Protein AF-0000000082583285 (afdb_homodimer)

Structure (mmCIF, N/CA/C/O backbone):
data_AF-0000000082583285-model_v1
#
loop_
_entity.id
_entity.type
_entity.pdbx_description
1 polymer 'PglZ domain-containing protein'
#
loop_
_atom_site.group_PDB
_atom_site.id
_atom_site.type_symbol
_atom_site.label_atom_id
_atom_site.label_alt_id
_atom_site.label_comp_id
_atom_site.label_asym_id
_atom_site.label_entity_id
_atom_site.label_seq_id
_atom_site.pdbx_PDB_ins_code
_atom_site.Cartn_x
_atom_site.Cartn_y
_atom_site.Cartn_z
_atom_site.occupancy
_atom_site.B_iso_or_equiv
_atom_site.auth_seq_id
_atom_site.auth_comp_id
_atom_site.auth_asym_id
_atom_site.auth_atom_id
_atom_site.pdbx_PDB_model_num
ATOM 1 N N . MET A 1 1 ? 13.273 -12.719 -26.594 1 86.94 1 MET A N 1
ATOM 2 C CA . MET A 1 1 ? 13.289 -13.133 -25.188 1 86.94 1 MET A CA 1
ATOM 3 C C . MET A 1 1 ? 14.555 -13.914 -24.859 1 86.94 1 MET A C 1
ATOM 5 O O . MET A 1 1 ? 15.273 -14.352 -25.766 1 86.94 1 MET A O 1
ATOM 9 N N . PHE A 1 2 ? 14.906 -13.977 -23.672 1 91.56 2 PHE A N 1
ATOM 10 C CA . PHE A 1 2 ? 16.125 -14.625 -23.203 1 91.56 2 PHE A CA 1
ATOM 11 C C . PHE A 1 2 ? 16.156 -16.094 -23.625 1 91.56 2 PHE A C 1
ATOM 13 O O . PHE A 1 2 ? 17.219 -16.625 -23.906 1 91.56 2 PHE A O 1
ATOM 20 N N . ARG A 1 3 ? 15 -16.672 -23.75 1 89.06 3 ARG A N 1
ATOM 21 C CA . ARG A 1 3 ? 14.891 -18.062 -24.141 1 89.06 3 ARG A CA 1
ATOM 22 C C . ARG A 1 3 ? 15.57 -18.312 -25.484 1 89.06 3 ARG A C 1
ATOM 24 O O . ARG A 1 3 ? 16.438 -19.188 -25.609 1 89.06 3 ARG A O 1
ATOM 31 N N . GLU A 1 4 ? 15.219 -17.562 -26.484 1 88.19 4 GLU A N 1
ATOM 32 C CA . GLU A 1 4 ? 15.781 -17.734 -27.812 1 88.19 4 GLU A CA 1
ATOM 33 C C . GLU A 1 4 ? 17.281 -17.453 -27.828 1 88.19 4 GLU A C 1
ATOM 35 O O . GLU A 1 4 ? 18.047 -18.141 -28.516 1 88.19 4 GLU A O 1
ATOM 40 N N . TYR A 1 5 ? 17.594 -16.516 -27.047 1 91.38 5 TYR A N 1
ATOM 41 C CA . TYR A 1 5 ? 19 -16.172 -26.938 1 91.38 5 TYR A CA 1
ATOM 42 C C . TYR A 1 5 ? 19.797 -17.344 -26.375 1 91.38 5 TYR A C 1
ATOM 44 O O . TYR A 1 5 ? 20.844 -17.719 -26.922 1 91.38 5 TYR A O 1
ATOM 52 N N . LEU A 1 6 ? 19.312 -17.922 -25.359 1 92.25 6 LEU A N 1
ATOM 53 C CA . LEU A 1 6 ? 20 -19.031 -24.703 1 92.25 6 LEU A CA 1
ATOM 54 C C . LEU A 1 6 ? 20.047 -20.25 -25.609 1 92.25 6 LEU A C 1
ATOM 56 O O . LEU A 1 6 ? 21.078 -20.938 -25.672 1 92.25 6 LEU A O 1
ATOM 60 N N . VAL A 1 7 ? 18.984 -20.516 -26.281 1 91.75 7 VAL A N 1
ATOM 61 C CA . VAL A 1 7 ? 18.922 -21.656 -27.203 1 91.75 7 VAL A CA 1
ATOM 62 C C . VAL A 1 7 ? 19.984 -21.5 -28.297 1 91.75 7 VAL A C 1
ATOM 64 O O . VAL A 1 7 ? 20.641 -22.469 -28.672 1 91.75 7 VAL A O 1
ATOM 67 N N . GLN A 1 8 ? 20.062 -20.328 -28.734 1 91 8 GLN A N 1
ATOM 68 C CA . GLN A 1 8 ? 21.078 -20.047 -29.75 1 91 8 GLN A CA 1
ATOM 69 C C . GLN A 1 8 ? 22.484 -20.25 -29.203 1 91 8 GLN A C 1
ATOM 71 O O . GLN A 1 8 ? 23.344 -20.844 -29.859 1 91 8 GLN A O 1
ATOM 76 N N . LYS A 1 9 ? 22.703 -19.797 -28.016 1 92.56 9 LYS A N 1
ATOM 77 C CA . LYS A 1 9 ? 24.016 -19.891 -27.391 1 92.56 9 LYS A CA 1
ATOM 78 C C . LYS A 1 9 ? 24.391 -21.344 -27.094 1 92.56 9 LYS A C 1
ATOM 80 O O . LYS A 1 9 ? 25.562 -21.703 -27.125 1 92.56 9 LYS A O 1
ATOM 85 N N . LEU A 1 10 ? 23.422 -22.172 -26.812 1 94.19 10 LEU A N 1
ATOM 86 C CA . LEU A 1 10 ? 23.656 -23.578 -26.484 1 94.19 10 LEU A CA 1
ATOM 87 C C . LEU A 1 10 ? 23.859 -24.406 -27.734 1 94.19 10 LEU A C 1
ATOM 89 O O . LEU A 1 10 ? 24.328 -25.547 -27.672 1 94.19 10 LEU A O 1
ATOM 93 N N . GLY A 1 11 ? 23.5 -23.859 -28.906 1 92.06 11 GLY A N 1
ATOM 94 C CA . GLY A 1 11 ? 23.625 -24.594 -30.156 1 92.06 11 GLY A CA 1
ATOM 95 C C . GLY A 1 11 ? 22.547 -25.641 -30.359 1 92.06 11 GLY A C 1
ATOM 96 O O . GLY A 1 11 ? 22.703 -26.578 -31.141 1 92.06 11 GLY A O 1
ATOM 97 N N . ALA A 1 12 ? 21.453 -25.516 -29.672 1 91.69 12 ALA A N 1
ATOM 98 C CA . ALA A 1 12 ? 20.406 -26.531 -29.641 1 91.69 12 ALA A CA 1
ATOM 99 C C . ALA A 1 12 ? 19.641 -26.562 -30.969 1 91.69 12 ALA A C 1
ATOM 101 O O . ALA A 1 12 ? 18.969 -27.531 -31.266 1 91.69 12 ALA A O 1
ATOM 102 N N . LEU A 1 13 ? 19.781 -25.547 -31.75 1 90.25 13 LEU A N 1
ATOM 103 C CA . LEU A 1 13 ? 19.078 -25.484 -33.031 1 90.25 13 LEU A CA 1
ATOM 104 C C . LEU A 1 13 ? 19.812 -26.266 -34.094 1 90.25 13 LEU A C 1
ATOM 106 O O . LEU A 1 13 ? 19.203 -26.734 -35.062 1 90.25 13 LEU A O 1
ATOM 110 N N . TYR A 1 14 ? 21.141 -26.469 -33.906 1 90.56 14 TYR A N 1
ATOM 111 C CA . TYR A 1 14 ? 21.922 -26.953 -35.062 1 90.56 14 TYR A CA 1
ATOM 112 C C . TYR A 1 14 ? 22.719 -28.203 -34.688 1 90.56 14 TYR A C 1
ATOM 114 O O . TYR A 1 14 ? 23.188 -28.938 -35.562 1 90.56 14 TYR A O 1
ATOM 122 N N . GLU A 1 15 ? 22.828 -28.453 -33.406 1 92.94 15 GLU A N 1
ATOM 123 C CA . GLU A 1 15 ? 23.641 -29.578 -32.969 1 92.94 15 GLU A CA 1
ATOM 124 C C . GLU A 1 15 ? 22.781 -30.656 -32.344 1 92.94 15 GLU A C 1
ATOM 126 O O . GLU A 1 15 ? 21.812 -30.359 -31.625 1 92.94 15 GLU A O 1
ATOM 131 N N . ASP A 1 16 ? 23.172 -31.859 -32.562 1 93 16 ASP A N 1
ATOM 132 C CA . ASP A 1 16 ? 22.422 -33 -32 1 93 16 ASP A CA 1
ATOM 133 C C . ASP A 1 16 ? 23.078 -33.5 -30.734 1 93 16 ASP A C 1
ATOM 135 O O . ASP A 1 16 ? 22.406 -34.094 -29.875 1 93 16 ASP A O 1
ATOM 139 N N . LYS A 1 17 ? 24.312 -33.344 -30.688 1 92.62 17 LYS A N 1
ATOM 140 C CA . LYS A 1 17 ? 25.062 -33.781 -29.516 1 92.62 17 LYS A CA 1
ATOM 141 C C . LYS A 1 17 ? 25.797 -32.594 -28.891 1 92.62 17 LYS A C 1
ATOM 143 O O . LYS A 1 17 ? 26.781 -32.094 -29.453 1 92.62 17 LYS A O 1
ATOM 148 N N . ILE A 1 18 ? 25.328 -32.188 -27.719 1 94.44 18 ILE A N 1
ATOM 149 C CA . ILE A 1 18 ? 25.875 -31 -27.094 1 94.44 18 ILE A CA 1
ATOM 150 C C . ILE A 1 18 ? 26.359 -31.328 -25.688 1 94.44 18 ILE A C 1
ATOM 152 O O . ILE A 1 18 ? 25.703 -32.094 -24.969 1 94.44 18 ILE A O 1
ATOM 156 N N . ILE A 1 19 ? 27.516 -30.859 -25.297 1 92.88 19 ILE A N 1
ATOM 157 C CA . ILE A 1 19 ? 27.969 -30.875 -23.906 1 92.88 19 ILE A CA 1
ATOM 158 C C . ILE A 1 19 ? 28.016 -29.453 -23.375 1 92.88 19 ILE A C 1
ATOM 160 O O . ILE A 1 19 ? 28.688 -28.578 -23.938 1 92.88 19 ILE A O 1
ATOM 164 N N . ILE A 1 20 ? 27.25 -29.172 -22.344 1 94.88 20 ILE A N 1
ATOM 165 C CA . ILE A 1 20 ? 27.109 -27.828 -21.781 1 94.88 20 ILE A CA 1
ATOM 166 C C . ILE A 1 20 ? 27.859 -27.734 -20.469 1 94.88 20 ILE A C 1
ATOM 168 O O . ILE A 1 20 ? 27.547 -28.453 -19.516 1 94.88 20 ILE A O 1
ATOM 172 N N . PHE A 1 21 ? 28.859 -26.953 -20.469 1 93.94 21 PHE A N 1
ATOM 173 C CA . PHE A 1 21 ? 29.562 -26.625 -19.234 1 93.94 21 PHE A CA 1
ATOM 174 C C . PHE A 1 21 ? 28.922 -25.438 -18.531 1 93.94 21 PHE A C 1
ATOM 176 O O . PHE A 1 21 ? 29.141 -24.281 -18.938 1 93.94 21 PHE A O 1
ATOM 183 N N . ASP A 1 22 ? 28.141 -25.625 -17.5 1 93.38 22 ASP A N 1
ATOM 184 C CA . ASP A 1 22 ? 27.391 -24.609 -16.75 1 93.38 22 ASP A CA 1
ATOM 185 C C . ASP A 1 22 ? 27.969 -24.422 -15.352 1 93.38 22 ASP A C 1
ATOM 187 O O . ASP A 1 22 ? 27.312 -24.766 -14.359 1 93.38 22 ASP A O 1
ATOM 191 N N . PHE A 1 23 ? 29.062 -23.75 -15.25 1 88.38 23 PHE A N 1
ATOM 192 C CA . PHE A 1 23 ? 29.781 -23.641 -13.984 1 88.38 23 PHE A CA 1
ATOM 193 C C . PHE A 1 23 ? 29.156 -22.562 -13.102 1 88.38 23 PHE A C 1
ATOM 195 O O . PHE A 1 23 ? 29.422 -22.5 -11.906 1 88.38 23 PHE A O 1
ATOM 202 N N . ASP A 1 24 ? 28.281 -21.672 -13.648 1 89.88 24 ASP A N 1
ATOM 203 C CA . ASP A 1 24 ? 27.562 -20.656 -12.875 1 89.88 24 ASP A CA 1
ATOM 204 C C . ASP A 1 24 ? 26.188 -21.172 -12.438 1 89.88 24 ASP A C 1
ATOM 206 O O . ASP A 1 24 ? 25.406 -20.438 -11.836 1 89.88 24 ASP A O 1
ATOM 210 N N . ASN A 1 25 ? 25.906 -22.406 -12.781 1 88.06 25 ASN A N 1
ATOM 211 C CA . ASN A 1 25 ? 24.641 -23.047 -12.43 1 88.06 25 ASN A CA 1
ATOM 212 C C . ASN A 1 25 ? 23.453 -22.234 -12.93 1 88.06 25 ASN A C 1
ATOM 214 O O . ASN A 1 25 ? 22.531 -21.922 -12.164 1 88.06 25 ASN A O 1
ATOM 218 N N . ILE A 1 26 ? 23.516 -21.891 -14.133 1 90.81 26 ILE A N 1
ATOM 219 C CA . ILE A 1 26 ? 22.484 -21.109 -14.781 1 90.81 26 ILE A CA 1
ATOM 220 C C . ILE A 1 26 ? 21.188 -21.922 -14.844 1 90.81 26 ILE A C 1
ATOM 222 O O . ILE A 1 26 ? 20.094 -21.359 -14.797 1 90.81 26 ILE A O 1
ATOM 226 N N . LYS A 1 27 ? 21.281 -23.234 -14.852 1 88.94 27 LYS A N 1
ATOM 227 C CA . LYS A 1 27 ? 20.125 -24.109 -14.898 1 88.94 27 LYS A CA 1
ATOM 228 C C . LYS A 1 27 ? 19.172 -23.828 -13.734 1 88.94 27 LYS A C 1
ATOM 230 O O . LYS A 1 27 ? 17.953 -23.953 -13.875 1 88.94 27 LYS A O 1
ATOM 235 N N . ASN A 1 28 ? 19.734 -23.422 -12.648 1 82.06 28 ASN A N 1
ATOM 236 C CA . ASN A 1 28 ? 18.922 -23.156 -11.461 1 82.06 28 ASN A CA 1
ATOM 237 C C . ASN A 1 28 ? 18.188 -21.828 -11.562 1 82.06 28 ASN A C 1
ATOM 239 O O . ASN A 1 28 ? 17.156 -21.625 -10.914 1 82.06 28 ASN A O 1
ATOM 243 N N . ARG A 1 29 ? 18.734 -20.922 -12.328 1 85.06 29 ARG A N 1
ATOM 244 C CA . ARG A 1 29 ? 18.125 -19.609 -12.523 1 85.06 29 ARG A CA 1
ATOM 245 C C . ARG A 1 29 ? 17.141 -19.609 -13.68 1 85.06 29 ARG A C 1
ATOM 247 O O . ARG A 1 29 ? 16.172 -18.859 -13.672 1 85.06 29 ARG A O 1
ATOM 254 N N . TYR A 1 30 ? 17.516 -20.344 -14.617 1 88.25 30 TYR A N 1
ATOM 255 C CA . TYR A 1 30 ? 16.688 -20.469 -15.82 1 88.25 30 TYR A CA 1
ATOM 256 C C . TYR A 1 30 ? 16.641 -21.922 -16.281 1 88.25 30 TYR A C 1
ATOM 258 O O . TYR A 1 30 ? 17.656 -22.516 -16.641 1 88.25 30 TYR A O 1
ATOM 266 N N . ASN A 1 31 ? 15.516 -22.547 -16.281 1 86 31 ASN A N 1
ATOM 267 C CA . ASN A 1 31 ? 15.367 -23.969 -16.562 1 86 31 ASN A CA 1
ATOM 268 C C . ASN A 1 31 ? 15.555 -24.266 -18.047 1 86 31 ASN A C 1
ATOM 270 O O . ASN A 1 31 ? 14.633 -24.734 -18.719 1 86 31 ASN A O 1
ATOM 274 N N . TYR A 1 32 ? 16.797 -24.203 -18.422 1 91.94 32 TYR A N 1
ATOM 275 C CA . TYR A 1 32 ? 17.031 -24.469 -19.844 1 91.94 32 TYR A CA 1
ATOM 276 C C . TYR A 1 32 ? 17 -25.953 -20.141 1 91.94 32 TYR A C 1
ATOM 278 O O . TYR A 1 32 ? 16.953 -26.359 -21.297 1 91.94 32 TYR A O 1
ATOM 286 N N . VAL A 1 33 ? 16.969 -26.797 -19.094 1 90.12 33 VAL A N 1
ATOM 287 C CA . VAL A 1 33 ? 16.844 -28.234 -19.281 1 90.12 33 VAL A CA 1
ATOM 288 C C . VAL A 1 33 ? 15.508 -28.578 -19.938 1 90.12 33 VAL A C 1
ATOM 290 O O . VAL A 1 33 ? 15.461 -29.359 -20.891 1 90.12 33 VAL A O 1
ATOM 293 N N . GLU A 1 34 ? 14.562 -27.969 -19.422 1 86.75 34 GLU A N 1
ATOM 294 C CA . GLU A 1 34 ? 13.234 -28.172 -20 1 86.75 34 GLU A CA 1
ATOM 295 C C . GLU A 1 34 ? 13.18 -27.703 -21.453 1 86.75 34 GLU A C 1
ATOM 297 O O . GLU A 1 34 ? 12.508 -28.328 -22.281 1 86.75 34 GLU A O 1
ATOM 302 N N . ILE A 1 35 ? 13.812 -26.703 -21.734 1 89.5 35 ILE A N 1
ATOM 303 C CA . ILE A 1 35 ? 13.852 -26.172 -23.094 1 89.5 35 ILE A CA 1
ATOM 304 C C . ILE A 1 35 ? 14.539 -27.172 -24.016 1 89.5 35 ILE A C 1
ATOM 306 O O . ILE A 1 35 ? 14.055 -27.438 -25.125 1 89.5 35 ILE A O 1
ATOM 310 N N . LEU A 1 36 ? 15.641 -27.766 -23.562 1 93.25 36 LEU A N 1
ATOM 311 C CA . LEU A 1 36 ? 16.375 -28.766 -24.344 1 93.25 36 LEU A CA 1
ATOM 312 C C . LEU A 1 36 ? 15.516 -30 -24.578 1 93.25 36 LEU A C 1
ATOM 314 O O . LEU A 1 36 ? 15.531 -30.578 -25.672 1 93.25 36 LEU A O 1
ATOM 318 N N . GLU A 1 37 ? 14.758 -30.297 -23.609 1 91.19 37 GLU A N 1
ATOM 319 C CA . GLU A 1 37 ? 13.852 -31.438 -23.75 1 91.19 37 GLU A CA 1
ATOM 320 C C . GLU A 1 37 ? 12.773 -31.156 -24.797 1 91.19 37 GLU A C 1
ATOM 322 O O . GLU A 1 37 ? 12.398 -32.031 -25.562 1 91.19 37 GLU A O 1
ATOM 327 N N . GLU A 1 38 ? 12.352 -30 -24.781 1 87.12 38 GLU A N 1
ATOM 328 C CA . GLU A 1 38 ? 11.367 -29.594 -25.781 1 87.12 38 GLU A CA 1
ATOM 329 C C . GLU A 1 38 ? 11.93 -29.703 -27.188 1 87.12 38 GLU A C 1
ATOM 331 O O . GLU A 1 38 ? 11.188 -29.922 -28.141 1 87.12 38 GLU A O 1
ATOM 336 N N . PHE A 1 39 ? 13.227 -29.562 -27.266 1 91.06 39 PHE A N 1
ATOM 337 C CA . PHE A 1 39 ? 13.883 -29.656 -28.562 1 91.06 39 PHE A CA 1
ATOM 338 C C . PHE A 1 39 ? 14.281 -31.094 -28.891 1 91.06 39 PHE A C 1
ATOM 340 O O . PHE A 1 39 ? 14.977 -31.344 -29.875 1 91.06 39 PHE A O 1
ATOM 347 N N . GLY A 1 40 ? 13.922 -32 -27.984 1 89.75 40 GLY A N 1
ATOM 348 C CA . GLY A 1 40 ? 14.078 -33.406 -28.266 1 89.75 40 GLY A CA 1
ATOM 349 C C . GLY A 1 40 ? 15.359 -34 -27.672 1 89.75 40 GLY A C 1
ATOM 350 O O . GLY A 1 40 ? 15.727 -35.125 -27.984 1 89.75 40 GLY A O 1
ATOM 351 N N . PHE A 1 41 ? 16 -33.281 -26.844 1 93.31 41 PHE A N 1
ATOM 352 C CA . PHE A 1 41 ? 17.266 -33.75 -26.297 1 93.31 41 PHE A CA 1
ATOM 353 C C . PHE A 1 41 ? 17.016 -34.688 -25.125 1 93.31 41 PHE A C 1
ATOM 355 O O . PHE A 1 41 ? 16.156 -34.438 -24.281 1 93.31 41 PHE A O 1
ATOM 362 N N . LYS A 1 42 ? 17.656 -35.719 -25.078 1 91.38 42 LYS A N 1
ATOM 363 C CA . LYS A 1 42 ? 17.812 -36.469 -23.844 1 91.38 42 LYS A CA 1
ATOM 364 C C . LYS A 1 42 ? 18.875 -35.844 -22.953 1 91.38 42 LYS A C 1
ATOM 366 O O . LYS A 1 42 ? 20 -35.594 -23.406 1 91.38 42 LYS A O 1
ATOM 371 N N . ILE A 1 43 ? 18.562 -35.688 -21.688 1 90.81 43 ILE A N 1
ATOM 372 C CA . ILE A 1 43 ? 19.453 -34.938 -20.797 1 90.81 43 ILE A CA 1
ATOM 373 C C . ILE A 1 43 ? 20.25 -35.938 -19.938 1 90.81 43 ILE A C 1
ATOM 375 O O . ILE A 1 43 ? 19.688 -36.875 -19.359 1 90.81 43 ILE A O 1
ATOM 379 N N . ILE A 1 44 ? 21.531 -35.719 -19.891 1 86.38 44 ILE A N 1
ATOM 380 C CA . ILE A 1 44 ? 22.406 -36.5 -19.016 1 86.38 44 ILE A CA 1
ATOM 381 C C . ILE A 1 44 ? 23.188 -35.531 -18.109 1 86.38 44 ILE A C 1
ATOM 383 O O . ILE A 1 44 ? 23.906 -34.656 -18.594 1 86.38 44 ILE A O 1
ATOM 387 N N . PHE A 1 45 ? 22.984 -35.656 -16.859 1 87 45 PHE A N 1
ATOM 388 C CA . PHE A 1 45 ? 23.766 -34.844 -15.914 1 87 45 PHE A CA 1
ATOM 389 C C . PHE A 1 45 ? 25.078 -35.531 -15.57 1 87 45 PHE A C 1
ATOM 391 O O . PHE A 1 45 ? 25.094 -36.719 -15.219 1 87 45 PHE A O 1
ATOM 398 N N . TYR A 1 46 ? 26.125 -34.719 -15.797 1 82.94 46 TYR A N 1
ATOM 399 C CA . TYR A 1 46 ? 27.453 -35.219 -15.555 1 82.94 46 TYR A CA 1
ATOM 400 C C . TYR A 1 46 ? 27.953 -34.844 -14.164 1 82.94 46 TYR A C 1
ATOM 402 O O . TYR A 1 46 ? 28.391 -33.719 -13.945 1 82.94 46 TYR A O 1
ATOM 410 N N . ASP A 1 47 ? 27.766 -35.625 -13.133 1 70.75 47 ASP A N 1
ATOM 411 C CA . ASP A 1 47 ? 28.203 -35.375 -11.766 1 70.75 47 ASP A CA 1
ATOM 412 C C . ASP A 1 47 ? 29.531 -36.062 -11.469 1 70.75 47 ASP A C 1
ATOM 414 O O . ASP A 1 47 ? 30.344 -35.562 -10.68 1 70.75 47 ASP A O 1
ATOM 418 N N . ASP A 1 48 ? 29.781 -37.375 -11.938 1 67.06 48 ASP A N 1
ATOM 419 C CA . ASP A 1 48 ? 30.969 -38.188 -11.664 1 67.06 48 ASP A CA 1
ATOM 420 C C . ASP A 1 48 ? 31.422 -38.938 -12.914 1 67.06 48 ASP A C 1
ATOM 422 O O . ASP A 1 48 ? 30.594 -39.531 -13.617 1 67.06 48 ASP A O 1
ATOM 426 N N . ALA A 1 49 ? 32.781 -38.781 -13.227 1 63.41 49 ALA A N 1
ATOM 427 C CA . ALA A 1 49 ? 33.375 -39.375 -14.422 1 63.41 49 ALA A CA 1
ATOM 428 C C . ALA A 1 49 ? 33.094 -40.875 -14.5 1 63.41 49 ALA A C 1
ATOM 430 O O . ALA A 1 49 ? 32.75 -41.406 -15.57 1 63.41 49 ALA A O 1
ATOM 431 N N . THR A 1 50 ? 33.25 -41.469 -13.352 1 61.62 50 THR A N 1
ATOM 432 C CA . THR A 1 50 ? 33.094 -42.938 -13.336 1 61.62 50 THR A CA 1
ATOM 433 C C . THR A 1 50 ? 31.641 -43.312 -13.664 1 61.62 50 THR A C 1
ATOM 435 O O . THR A 1 50 ? 31.406 -44.219 -14.461 1 61.62 50 THR A O 1
ATOM 438 N N . GLN A 1 51 ? 30.797 -42.594 -13.055 1 63.56 51 GLN A N 1
ATOM 439 C CA . GLN A 1 51 ? 29.391 -42.875 -13.297 1 63.56 51 GLN A CA 1
ATOM 440 C C . GLN A 1 51 ? 29 -42.594 -14.734 1 63.56 51 GLN A C 1
ATOM 442 O O . GLN A 1 51 ? 28.234 -43.344 -15.344 1 63.56 51 GLN A O 1
ATOM 447 N N . PHE A 1 52 ? 29.656 -41.625 -15.25 1 68.31 52 PHE A N 1
ATOM 448 C CA . PHE A 1 52 ? 29.312 -41.219 -16.609 1 68.31 52 PHE A CA 1
ATOM 449 C C . PHE A 1 52 ? 29.797 -42.281 -17.609 1 68.31 52 PHE A C 1
ATOM 451 O O . PHE A 1 52 ? 29.078 -42.625 -18.547 1 68.31 52 PHE A O 1
ATOM 458 N N . ARG A 1 53 ? 31.031 -42.781 -17.391 1 63.56 53 ARG A N 1
ATOM 459 C CA . ARG A 1 53 ? 31.578 -43.812 -18.297 1 63.56 53 ARG A CA 1
ATOM 460 C C . ARG A 1 53 ? 30.672 -45.031 -18.344 1 63.56 53 ARG A C 1
ATOM 462 O O . ARG A 1 53 ? 30.484 -45.625 -19.406 1 63.56 53 ARG A O 1
ATOM 469 N N . ASN A 1 54 ? 30.25 -45.344 -17.188 1 62.5 54 ASN A N 1
ATOM 470 C CA . ASN A 1 54 ? 29.344 -46.469 -17.141 1 62.5 54 ASN A CA 1
ATOM 471 C C . ASN A 1 54 ? 28.062 -46.219 -17.953 1 62.5 54 ASN A C 1
ATOM 473 O O . ASN A 1 54 ? 27.594 -47.094 -18.672 1 62.5 54 ASN A O 1
ATOM 477 N N . ILE A 1 55 ? 27.609 -45.062 -17.828 1 61.34 55 ILE A N 1
ATOM 478 C CA . ILE A 1 55 ? 26.391 -44.688 -18.547 1 61.34 55 ILE A CA 1
ATOM 479 C C . ILE A 1 55 ? 26.672 -44.594 -20.031 1 61.34 55 ILE A C 1
ATOM 481 O O . ILE A 1 55 ? 25.906 -45.094 -20.859 1 61.34 55 ILE A O 1
ATOM 485 N N . TYR A 1 56 ? 27.766 -44.062 -20.312 1 62.09 56 TYR A N 1
ATOM 486 C CA . TYR A 1 56 ? 28.188 -43.844 -21.688 1 62.09 56 TYR A CA 1
ATOM 487 C C . TYR A 1 56 ? 28.375 -45.156 -22.406 1 62.09 56 TYR A C 1
ATOM 489 O O . TYR A 1 56 ? 28.016 -45.312 -23.578 1 62.09 56 TYR A O 1
ATOM 497 N N . ASN A 1 57 ? 28.953 -46.094 -21.641 1 60.69 57 ASN A N 1
ATOM 498 C CA . ASN A 1 57 ? 29.25 -47.375 -22.25 1 60.69 57 ASN A CA 1
ATOM 499 C C . ASN A 1 57 ? 28.016 -48.281 -22.281 1 60.69 57 ASN A C 1
ATOM 501 O O . ASN A 1 57 ? 27.906 -49.188 -23.125 1 60.69 57 ASN A O 1
ATOM 505 N N . ASN A 1 58 ? 27.172 -48.062 -21.281 1 57.97 58 ASN A N 1
ATOM 506 C CA . ASN A 1 58 ? 26.078 -49 -21.141 1 57.97 58 ASN A CA 1
ATOM 507 C C . ASN A 1 58 ? 24.75 -48.406 -21.578 1 57.97 58 ASN A C 1
ATOM 509 O O . ASN A 1 58 ? 23.766 -49.125 -21.75 1 57.97 58 ASN A O 1
ATOM 513 N N . ASP A 1 59 ? 24.719 -47.062 -21.344 1 56.06 59 ASP A N 1
ATOM 514 C CA . ASP A 1 59 ? 23.391 -46.469 -21.438 1 56.06 59 ASP A CA 1
ATOM 515 C C . ASP A 1 59 ? 23.016 -46.188 -22.906 1 56.06 59 ASP A C 1
ATOM 517 O O . ASP A 1 59 ? 23.797 -45.562 -23.641 1 56.06 59 ASP A O 1
ATOM 521 N N . THR A 1 60 ? 21.953 -46.812 -23.359 1 55.22 60 THR A N 1
ATOM 522 C CA . THR A 1 60 ? 21.219 -46.688 -24.609 1 55.22 60 THR A CA 1
ATOM 523 C C . THR A 1 60 ? 20.875 -45.219 -24.891 1 55.22 60 THR A C 1
ATOM 525 O O . THR A 1 60 ? 20.359 -44.875 -25.969 1 55.22 60 THR A O 1
ATOM 528 N N . ALA A 1 61 ? 21 -44.438 -23.953 1 57.06 61 ALA A N 1
ATOM 529 C CA . ALA A 1 61 ? 20.609 -43.031 -24.156 1 57.06 61 ALA A CA 1
ATOM 530 C C . ALA A 1 61 ? 21.469 -42.375 -25.234 1 57.06 61 ALA A C 1
ATOM 532 O O . ALA A 1 61 ? 20.984 -41.531 -25.984 1 57.06 61 ALA A O 1
ATOM 533 N N . TYR A 1 62 ? 22.688 -42.844 -25.328 1 59.38 62 TYR A N 1
ATOM 534 C CA . TYR A 1 62 ? 23.594 -42.281 -26.328 1 59.38 62 TYR A CA 1
ATOM 535 C C . TYR A 1 62 ? 23.141 -42.656 -27.734 1 59.38 62 TYR A C 1
ATOM 537 O O . TYR A 1 62 ? 23.609 -42.062 -28.719 1 59.38 62 TYR A O 1
ATOM 545 N N . PHE A 1 63 ? 22.156 -43.562 -27.641 1 62.62 63 PHE A N 1
ATOM 546 C CA . PHE A 1 63 ? 21.625 -43.969 -28.938 1 62.62 63 PHE A CA 1
ATOM 547 C C . PHE A 1 63 ? 20.5 -43.062 -29.375 1 62.62 63 PHE A C 1
ATOM 549 O O . PHE A 1 63 ? 19.984 -43.188 -30.484 1 62.62 63 PHE A O 1
ATOM 556 N N . TYR A 1 64 ? 20.328 -42.062 -28.469 1 71.38 64 TYR A N 1
ATOM 557 C CA . TYR A 1 64 ? 19.297 -41.094 -28.875 1 71.38 64 TYR A CA 1
ATOM 558 C C . TYR A 1 64 ? 19.828 -40.156 -29.953 1 71.38 64 TYR A C 1
ATOM 560 O O . TYR A 1 64 ? 21.047 -39.906 -30.031 1 71.38 64 TYR A O 1
ATOM 568 N N . THR A 1 65 ? 18.953 -39.75 -30.766 1 80.81 65 THR A N 1
ATOM 569 C CA . THR A 1 65 ? 19.312 -38.875 -31.891 1 80.81 65 THR A CA 1
ATOM 570 C C . THR A 1 65 ? 19.875 -37.562 -31.375 1 80.81 65 THR A C 1
ATOM 572 O O . THR A 1 65 ? 20.891 -37.062 -31.891 1 80.81 65 THR A O 1
ATOM 575 N N . ARG A 1 66 ? 19.281 -37.031 -30.312 1 91.38 66 ARG A N 1
ATOM 576 C CA . ARG A 1 66 ? 19.766 -35.75 -29.75 1 91.38 66 ARG A CA 1
ATOM 577 C C . ARG A 1 66 ? 20.094 -35.938 -28.266 1 91.38 66 ARG A C 1
ATOM 579 O O . ARG A 1 66 ? 19.234 -36.344 -27.469 1 91.38 66 ARG A O 1
ATOM 586 N N . VAL A 1 67 ? 21.312 -35.656 -27.875 1 91.88 67 VAL A N 1
ATOM 587 C CA . VAL A 1 67 ? 21.75 -35.844 -26.5 1 91.88 67 VAL A CA 1
ATOM 588 C C . VAL A 1 67 ? 22.438 -34.562 -26 1 91.88 67 VAL A C 1
ATOM 590 O O . VAL A 1 67 ? 23.219 -33.938 -26.734 1 91.88 67 VAL A O 1
ATOM 593 N N . ALA A 1 68 ? 22.031 -34.125 -24.828 1 93.12 68 ALA A N 1
ATOM 594 C CA . ALA A 1 68 ? 22.719 -33 -24.172 1 93.12 68 ALA A CA 1
ATOM 595 C C . ALA A 1 68 ? 23.312 -33.438 -22.828 1 93.12 68 ALA A C 1
ATOM 597 O O . ALA A 1 68 ? 22.609 -33.969 -21.969 1 93.12 68 ALA A O 1
ATOM 598 N N . ILE A 1 69 ? 24.594 -33.312 -22.688 1 90.75 69 ILE A N 1
ATOM 599 C CA . ILE A 1 69 ? 25.297 -33.594 -21.438 1 90.75 69 ILE A CA 1
ATOM 600 C C . ILE A 1 69 ? 25.531 -32.281 -20.672 1 90.75 69 ILE A C 1
ATOM 602 O O . ILE A 1 69 ? 26.094 -31.328 -21.219 1 90.75 69 ILE A O 1
ATOM 606 N N . ILE A 1 70 ? 25.094 -32.156 -19.453 1 92.56 70 ILE A N 1
ATOM 607 C CA . ILE A 1 70 ? 25.234 -30.953 -18.641 1 92.56 70 ILE A CA 1
ATOM 608 C C . ILE A 1 70 ? 26.25 -31.188 -17.547 1 92.56 70 ILE A C 1
ATOM 610 O O . ILE A 1 70 ? 26.094 -32.094 -16.719 1 92.56 70 ILE A O 1
ATOM 614 N N . VAL A 1 71 ? 27.312 -30.406 -17.547 1 89.75 71 VAL A N 1
ATOM 615 C CA . VAL A 1 71 ? 28.391 -30.469 -16.562 1 89.75 71 VAL A CA 1
ATOM 616 C C . VAL A 1 71 ? 28.328 -29.25 -15.656 1 89.75 71 VAL A C 1
ATOM 618 O O . VAL A 1 71 ? 28.562 -28.125 -16.109 1 89.75 71 VAL A O 1
ATOM 621 N N . ILE A 1 72 ? 28.078 -29.344 -14.406 1 87.38 72 ILE A N 1
ATOM 622 C CA . ILE A 1 72 ? 27.906 -28.25 -13.477 1 87.38 72 ILE A CA 1
ATOM 623 C C . ILE A 1 72 ? 29.188 -28.031 -12.672 1 87.38 72 ILE A C 1
ATOM 625 O O . ILE A 1 72 ? 29.578 -26.906 -12.398 1 87.38 72 ILE A O 1
ATOM 629 N N . LEU A 1 73 ? 29.797 -29.141 -12.273 1 82.19 73 LEU A N 1
ATOM 630 C CA . LEU A 1 73 ? 31.016 -29.062 -11.492 1 82.19 73 LEU A CA 1
ATOM 631 C C . LEU A 1 73 ? 32.25 -29.219 -12.383 1 82.19 73 LEU A C 1
ATOM 633 O O . LEU A 1 73 ? 32.219 -29.953 -13.367 1 82.19 73 LEU A O 1
ATOM 637 N N . LYS A 1 74 ? 33.25 -28.484 -11.969 1 80.38 74 LYS A N 1
ATOM 638 C CA . LYS A 1 74 ? 34.5 -28.609 -12.719 1 80.38 74 LYS A CA 1
ATOM 639 C C . LYS A 1 74 ? 35.125 -29.984 -12.508 1 80.38 74 LYS A C 1
ATOM 641 O O . LYS A 1 74 ? 35.531 -30.328 -11.391 1 80.38 74 LYS A O 1
ATOM 646 N N . CYS A 1 75 ? 34.906 -30.828 -13.531 1 79.31 75 CYS A N 1
ATOM 647 C CA . CYS A 1 75 ? 35.5 -32.156 -13.438 1 79.31 75 CYS A CA 1
ATOM 648 C C . CYS A 1 75 ? 36.094 -32.562 -14.781 1 79.31 75 CYS A C 1
ATOM 650 O O . CYS A 1 75 ? 35.969 -31.859 -15.773 1 79.31 75 CYS A O 1
ATOM 652 N N . TYR A 1 76 ? 36.812 -33.656 -14.641 1 80.19 76 TYR A N 1
ATOM 653 C CA . TYR A 1 76 ? 37.469 -34.188 -15.836 1 80.19 76 TYR A CA 1
ATOM 654 C C . TYR A 1 76 ? 36.469 -34.875 -16.75 1 80.19 76 TYR A C 1
ATOM 656 O O . TYR A 1 76 ? 35.656 -35.656 -16.297 1 80.19 76 TYR A O 1
ATOM 664 N N . VAL A 1 77 ? 36.406 -34.438 -17.984 1 83.94 77 VAL A N 1
ATOM 665 C CA . VAL A 1 77 ? 35.625 -35.094 -19.031 1 83.94 77 VAL A CA 1
ATOM 666 C C . VAL A 1 77 ? 36.531 -35.75 -20.047 1 83.94 77 VAL A C 1
ATOM 668 O O . VAL A 1 77 ? 37.438 -35.094 -20.594 1 83.94 77 VAL A O 1
ATOM 671 N N . PRO A 1 78 ? 36.281 -37 -20.312 1 80.75 78 PRO A N 1
ATOM 672 C CA . PRO A 1 78 ? 37.125 -37.719 -21.25 1 80.75 78 PRO A CA 1
ATOM 673 C C . PRO A 1 78 ? 37.188 -37.062 -22.625 1 80.75 78 PRO A C 1
ATOM 675 O O . PRO A 1 78 ? 36.156 -36.562 -23.125 1 80.75 78 PRO A O 1
ATOM 678 N N . TYR A 1 79 ? 38.344 -37.188 -23.266 1 85 79 TYR A N 1
ATOM 679 C CA . TYR A 1 79 ? 38.594 -36.5 -24.531 1 85 79 TYR A CA 1
ATOM 680 C C . TYR A 1 79 ? 37.719 -37.062 -25.641 1 85 79 TYR A C 1
ATOM 682 O O . TYR A 1 79 ? 37.312 -36.344 -26.531 1 85 79 TYR A O 1
ATOM 690 N N . ASP A 1 80 ? 37.469 -38.312 -25.609 1 82.31 80 ASP A N 1
ATOM 691 C CA . ASP A 1 80 ? 36.656 -38.906 -26.656 1 82.31 80 ASP A CA 1
ATOM 692 C C . ASP A 1 80 ? 35.25 -38.344 -26.641 1 82.31 80 ASP A C 1
ATOM 694 O O . ASP A 1 80 ? 34.625 -38.188 -27.703 1 82.31 80 ASP A O 1
ATOM 698 N N . VAL A 1 81 ? 34.75 -38.031 -25.438 1 82.06 81 VAL A N 1
ATOM 699 C CA . VAL A 1 81 ? 33.438 -37.406 -25.312 1 82.06 81 VAL A CA 1
ATOM 700 C C . VAL A 1 81 ? 33.469 -36 -25.828 1 82.06 81 VAL A C 1
ATOM 702 O O . VAL A 1 81 ? 32.594 -35.562 -26.594 1 82.06 81 VAL A O 1
ATOM 705 N N . LEU A 1 82 ? 34.531 -35.312 -25.5 1 88.44 82 LEU A N 1
ATOM 706 C CA . LEU A 1 82 ? 34.656 -33.906 -25.922 1 88.44 82 LEU A CA 1
ATOM 707 C C . LEU A 1 82 ? 34.75 -33.812 -27.438 1 88.44 82 LEU A C 1
ATOM 709 O O . LEU A 1 82 ? 34.25 -32.875 -28.031 1 88.44 82 LEU A O 1
ATOM 713 N N . LYS A 1 83 ? 35.344 -34.812 -28 1 88.44 83 LYS A N 1
ATOM 714 C CA . LYS A 1 83 ? 35.531 -34.781 -29.438 1 88.44 83 LYS A CA 1
ATOM 715 C C . LYS A 1 83 ? 34.25 -35.094 -30.188 1 88.44 83 LYS A C 1
ATOM 717 O O . LYS A 1 83 ? 34 -34.594 -31.281 1 88.44 83 LYS A O 1
ATOM 722 N N . SER A 1 84 ? 33.375 -35.844 -29.562 1 86 84 SER A N 1
ATOM 723 C CA . SER A 1 84 ? 32.188 -36.312 -30.219 1 86 84 SER A CA 1
ATOM 724 C C . SER A 1 84 ? 31.016 -35.375 -30.031 1 86 84 SER A C 1
ATOM 726 O O . SER A 1 84 ? 29.984 -35.5 -30.688 1 86 84 SER A O 1
ATOM 728 N N . PHE A 1 85 ? 31.156 -34.438 -29.109 1 90.88 85 PHE A N 1
ATOM 729 C CA . PHE A 1 85 ? 30.062 -33.531 -28.781 1 90.88 85 PHE A CA 1
ATOM 730 C C . PHE A 1 85 ? 30.438 -32.094 -29.109 1 90.88 85 PHE A C 1
ATOM 732 O O . PHE A 1 85 ? 31.625 -31.75 -29.156 1 90.88 85 PHE A O 1
ATOM 739 N N . TYR A 1 86 ? 29.438 -31.328 -29.5 1 94.06 86 TYR A N 1
ATOM 740 C CA . TYR A 1 86 ? 29.641 -29.875 -29.547 1 94.06 86 TYR A CA 1
ATOM 741 C C . TYR A 1 86 ? 29.781 -29.297 -28.141 1 94.06 86 TYR A C 1
ATOM 743 O O . TYR A 1 86 ? 28.875 -29.422 -27.312 1 94.06 86 TYR A O 1
ATOM 751 N N . ASN A 1 87 ? 30.906 -28.703 -27.875 1 93.88 87 ASN A N 1
ATOM 752 C CA . ASN A 1 87 ? 31.203 -28.203 -26.531 1 93.88 87 ASN A CA 1
ATOM 753 C C . ASN A 1 87 ? 30.812 -26.734 -26.375 1 93.88 87 ASN A C 1
ATOM 755 O O . ASN A 1 87 ? 31.25 -25.891 -27.172 1 93.88 87 ASN A O 1
ATOM 759 N N . VAL A 1 88 ? 29.984 -26.438 -25.391 1 94.88 88 VAL A N 1
ATOM 760 C CA . VAL A 1 88 ? 29.594 -25.062 -25.125 1 94.88 88 VAL A CA 1
ATOM 761 C C . VAL A 1 88 ? 29.75 -24.75 -23.641 1 94.88 88 VAL A C 1
ATOM 763 O O . VAL A 1 88 ? 29.359 -25.562 -22.797 1 94.88 88 VAL A O 1
ATOM 766 N N . GLU A 1 89 ? 30.422 -23.688 -23.328 1 93.38 89 GLU A N 1
ATOM 767 C CA . GLU A 1 89 ? 30.516 -23.188 -21.953 1 93.38 89 GLU A CA 1
ATOM 768 C C . GLU A 1 89 ? 29.641 -21.969 -21.75 1 93.38 89 GLU A C 1
ATOM 770 O O . GLU A 1 89 ? 29.766 -20.984 -22.5 1 93.38 89 GLU A O 1
ATOM 775 N N . ILE A 1 90 ? 28.734 -22.094 -20.781 1 93.75 90 ILE A N 1
ATOM 776 C CA . ILE A 1 90 ? 27.891 -20.922 -20.516 1 93.75 90 ILE A CA 1
ATOM 777 C C . ILE A 1 90 ? 28.156 -20.406 -19.109 1 93.75 90 ILE A C 1
ATOM 779 O O . ILE A 1 90 ? 28.406 -21.188 -18.188 1 93.75 90 ILE A O 1
ATOM 783 N N . SER A 1 91 ? 28.281 -19.156 -19.016 1 93.44 91 SER A N 1
ATOM 784 C CA . SER A 1 91 ? 28.422 -18.391 -17.797 1 93.44 91 SER A CA 1
ATOM 785 C C . SER A 1 91 ? 27.766 -17.016 -17.922 1 93.44 91 SER A C 1
ATOM 787 O O . SER A 1 91 ? 27.422 -16.594 -19.031 1 93.44 91 SER A O 1
ATOM 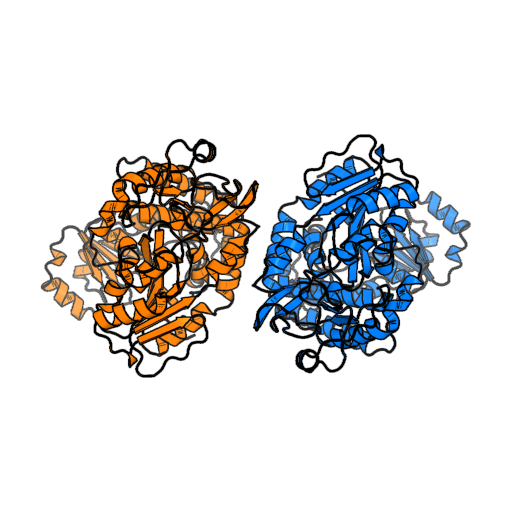789 N N . TRP A 1 92 ? 27.516 -16.375 -16.812 1 93.88 92 TRP A N 1
ATOM 790 C CA . TRP A 1 92 ? 26.938 -15.039 -16.906 1 93.88 92 TRP A CA 1
ATOM 791 C C . TRP A 1 92 ? 27.844 -14.094 -17.672 1 93.88 92 TRP A C 1
ATOM 793 O O . TRP A 1 92 ? 27.375 -13.211 -18.391 1 93.88 92 TRP A O 1
ATOM 803 N N . SER A 1 93 ? 29.172 -14.328 -17.531 1 92.5 93 SER A N 1
ATOM 804 C CA . SER A 1 93 ? 30.141 -13.508 -18.25 1 92.5 93 SER A CA 1
ATOM 805 C C . SER A 1 93 ? 30.109 -13.797 -19.75 1 92.5 93 SER A C 1
ATOM 807 O O . SER A 1 93 ? 30.344 -12.898 -20.562 1 92.5 93 SER A O 1
ATOM 809 N N . SER A 1 94 ? 29.875 -15.031 -20.078 1 92.81 94 SER A N 1
ATOM 810 C CA . SER A 1 94 ? 29.812 -15.391 -21.484 1 92.81 94 SER A CA 1
ATOM 811 C C . SER A 1 94 ? 28.5 -14.914 -22.125 1 92.81 94 SER A C 1
ATOM 813 O O . SER A 1 94 ? 28.469 -14.555 -23.297 1 92.81 94 SER A O 1
ATOM 815 N N . LEU A 1 95 ? 27.453 -14.93 -21.359 1 93.5 95 LEU A N 1
ATOM 816 C CA . LEU A 1 95 ? 26.141 -14.539 -21.875 1 93.5 95 LEU A CA 1
ATOM 817 C C . LEU A 1 95 ? 26.016 -13.023 -21.938 1 93.5 95 LEU A C 1
ATOM 819 O O . LEU A 1 95 ? 25.406 -12.484 -22.875 1 93.5 95 LEU A O 1
ATOM 823 N N . PHE A 1 96 ? 26.578 -12.312 -20.938 1 94.12 96 PHE A N 1
ATOM 824 C CA . PHE A 1 96 ? 26.547 -10.859 -20.875 1 94.12 96 PHE A CA 1
ATOM 825 C C . PHE A 1 96 ? 27.938 -10.289 -20.625 1 94.12 96 PHE A C 1
ATOM 827 O O . PHE A 1 96 ? 28.203 -9.75 -19.547 1 94.12 96 PHE A O 1
ATOM 834 N N . PRO A 1 97 ? 28.719 -10.273 -21.594 1 92.38 97 PRO A N 1
ATOM 835 C CA . PRO A 1 97 ? 30.141 -9.938 -21.406 1 92.38 97 PRO A CA 1
ATOM 836 C C . PRO A 1 97 ? 30.344 -8.477 -21.031 1 92.38 97 PRO A C 1
ATOM 838 O O . PRO A 1 97 ? 31.391 -8.133 -20.469 1 92.38 97 PRO A O 1
ATOM 841 N N . GLU A 1 98 ? 29.453 -7.645 -21.312 1 93.81 98 GLU A N 1
ATOM 842 C CA . GLU A 1 98 ? 29.641 -6.219 -21.047 1 93.81 98 GLU A CA 1
ATOM 843 C C . GLU A 1 98 ? 29.203 -5.852 -19.641 1 93.81 98 GLU A C 1
ATOM 845 O O . GLU A 1 98 ? 29.328 -4.699 -19.219 1 93.81 98 GLU A O 1
ATOM 850 N N . LEU A 1 99 ? 28.703 -6.773 -18.938 1 94.81 99 LEU A N 1
ATOM 851 C CA . LEU A 1 99 ? 28.203 -6.508 -17.578 1 94.81 99 LEU A CA 1
ATOM 852 C C . LEU A 1 99 ? 29.062 -7.211 -16.531 1 94.81 99 LEU A C 1
ATOM 854 O O . LEU A 1 99 ? 29.828 -8.117 -16.859 1 94.81 99 LEU A O 1
ATOM 858 N N . ASN A 1 100 ? 28.984 -6.734 -15.328 1 93.81 100 ASN A N 1
ATOM 859 C CA . ASN A 1 100 ? 29.641 -7.402 -14.203 1 93.81 100 ASN A CA 1
ATOM 860 C C . ASN A 1 100 ? 28.859 -8.648 -13.773 1 93.81 100 ASN A C 1
ATOM 862 O O . ASN A 1 100 ? 27.719 -8.555 -13.344 1 93.81 100 ASN A O 1
ATOM 866 N N . LYS A 1 101 ? 29.5 -9.805 -13.828 1 92.19 101 LYS A N 1
ATOM 867 C CA . LYS A 1 101 ? 28.828 -11.078 -13.594 1 92.19 101 LYS A CA 1
ATOM 868 C C . LYS A 1 101 ? 28.359 -11.188 -12.148 1 92.19 101 LYS A C 1
ATOM 870 O O . LYS A 1 101 ? 27.359 -11.859 -11.859 1 92.19 101 LYS A O 1
ATOM 875 N N . GLU A 1 102 ? 29.016 -10.539 -11.234 1 91.75 102 GLU A N 1
ATOM 876 C CA . GLU A 1 102 ? 28.688 -10.648 -9.812 1 91.75 102 GLU A CA 1
ATOM 877 C C . GLU A 1 102 ? 27.312 -10.031 -9.516 1 91.75 102 GLU A C 1
ATOM 879 O O . GLU A 1 102 ? 26.594 -10.5 -8.625 1 91.75 102 GLU A O 1
ATOM 884 N N . VAL A 1 103 ? 27.031 -9 -10.25 1 91.19 103 VAL A N 1
ATOM 885 C CA . VAL A 1 103 ? 25.734 -8.352 -10.055 1 91.19 103 VAL A CA 1
ATOM 886 C C . VAL A 1 103 ? 24.609 -9.32 -10.438 1 91.19 103 VAL A C 1
ATOM 888 O O . VAL A 1 103 ? 23.609 -9.422 -9.719 1 91.19 103 VAL A O 1
ATOM 891 N N . ILE A 1 104 ? 24.812 -10.047 -11.469 1 90.56 104 ILE A N 1
ATOM 892 C CA . ILE A 1 104 ? 23.797 -10.984 -11.961 1 90.56 104 ILE A CA 1
ATOM 893 C C . ILE A 1 104 ? 23.719 -12.188 -11.031 1 90.56 104 ILE A C 1
ATOM 895 O O . ILE A 1 104 ? 22.625 -12.664 -10.711 1 90.56 104 ILE A O 1
ATOM 899 N N . LEU A 1 105 ? 24.875 -12.594 -10.609 1 87.25 105 LEU A N 1
ATOM 900 C CA . LEU A 1 105 ? 24.969 -13.758 -9.727 1 87.25 105 LEU A CA 1
ATOM 901 C C . LEU A 1 105 ? 24.297 -13.477 -8.383 1 87.25 105 LEU A C 1
ATOM 903 O O . LEU A 1 105 ? 23.641 -14.344 -7.82 1 87.25 105 LEU A O 1
ATOM 907 N N . ASN A 1 106 ? 24.453 -12.25 -7.965 1 83.94 106 ASN A N 1
ATOM 908 C CA . ASN A 1 106 ? 24.016 -11.914 -6.617 1 83.94 106 ASN A CA 1
ATOM 909 C C . ASN A 1 106 ? 22.547 -11.523 -6.586 1 83.94 106 ASN A C 1
ATOM 911 O O . ASN A 1 106 ? 21.891 -11.633 -5.547 1 83.94 106 ASN A O 1
ATOM 915 N N . ASP A 1 107 ? 22.047 -11.023 -7.613 1 84.69 107 ASP A N 1
ATOM 916 C CA . ASP A 1 107 ? 20.641 -10.625 -7.664 1 84.69 107 ASP A CA 1
ATOM 917 C C . ASP A 1 107 ? 19.781 -11.734 -8.273 1 84.69 107 ASP A C 1
ATOM 919 O O . ASP A 1 107 ? 19.469 -11.688 -9.461 1 84.69 107 ASP A O 1
ATOM 923 N N . LYS A 1 108 ? 19.281 -12.57 -7.504 1 78.75 108 LYS A N 1
ATOM 924 C CA . LYS A 1 108 ? 18.5 -13.719 -7.949 1 78.75 108 LYS A CA 1
ATOM 925 C C . LYS A 1 108 ? 17.125 -13.273 -8.477 1 78.75 108 LYS A C 1
ATOM 927 O O . LYS A 1 108 ? 16.469 -14.023 -9.203 1 78.75 108 LYS A O 1
ATOM 932 N N . SER A 1 109 ? 16.781 -12.094 -8.141 1 78.69 109 SER A N 1
ATOM 933 C CA . SER A 1 109 ? 15.461 -11.617 -8.539 1 78.69 109 SER A CA 1
ATOM 934 C C . SER A 1 109 ? 15.523 -10.891 -9.875 1 78.69 109 SER A C 1
ATOM 936 O O . SER A 1 109 ? 14.484 -10.531 -10.438 1 78.69 109 SER A O 1
ATOM 938 N N . LEU A 1 110 ? 16.703 -10.734 -10.367 1 87.12 110 LEU A N 1
ATOM 939 C CA . LEU A 1 110 ? 16.875 -10.031 -11.633 1 87.12 110 LEU A CA 1
ATOM 940 C C . LEU A 1 110 ? 16.172 -10.781 -12.766 1 87.12 110 LEU A C 1
ATOM 942 O O . LEU A 1 110 ? 16.406 -11.977 -12.961 1 87.12 110 LEU A O 1
ATOM 946 N N . ASP A 1 111 ? 15.289 -10.117 -13.461 1 88.75 111 ASP A N 1
ATOM 947 C CA . ASP A 1 111 ? 14.562 -10.734 -14.57 1 88.75 111 ASP A CA 1
ATOM 948 C C . ASP A 1 111 ? 15.445 -10.852 -15.812 1 88.75 111 ASP A C 1
ATOM 950 O O . ASP A 1 111 ? 15.914 -9.844 -16.344 1 88.75 111 ASP A O 1
ATOM 954 N N . LEU A 1 112 ? 15.539 -11.992 -16.297 1 91.19 112 LEU A N 1
ATOM 955 C CA . LEU A 1 112 ? 16.5 -12.25 -17.359 1 91.19 112 LEU A CA 1
ATOM 956 C C . LEU A 1 112 ? 15.953 -11.797 -18.719 1 91.19 112 LEU A C 1
ATOM 958 O O . LEU A 1 112 ? 16.719 -11.43 -19.609 1 91.19 112 LEU A O 1
ATOM 962 N N . ASP A 1 113 ? 14.664 -11.82 -18.938 1 91.5 113 ASP A N 1
ATOM 963 C CA . ASP A 1 113 ? 14.086 -11.297 -20.172 1 91.5 113 ASP A CA 1
ATOM 964 C C . ASP A 1 113 ? 14.281 -9.789 -20.266 1 91.5 113 ASP A C 1
ATOM 966 O O . ASP A 1 113 ? 14.609 -9.273 -21.344 1 91.5 113 ASP A O 1
ATOM 970 N N . LEU A 1 114 ? 14.039 -9.125 -19.188 1 92.75 114 LEU A N 1
ATOM 971 C CA . LEU A 1 114 ? 14.281 -7.684 -19.172 1 92.75 114 LEU A CA 1
ATOM 972 C C . LEU A 1 114 ? 15.758 -7.375 -19.406 1 92.75 114 LEU A C 1
ATOM 974 O O . LEU A 1 114 ? 16.078 -6.434 -20.125 1 92.75 114 LEU A O 1
ATOM 978 N N . LEU A 1 115 ? 16.594 -8.148 -18.688 1 93.38 115 LEU A N 1
ATOM 979 C CA . LEU A 1 115 ? 18.031 -7.953 -18.844 1 93.38 115 LEU A CA 1
ATOM 980 C C . LEU A 1 115 ? 18.438 -8.102 -20.297 1 93.38 115 LEU A C 1
ATOM 982 O O . LEU A 1 115 ? 19.172 -7.266 -20.828 1 93.38 115 LEU A O 1
ATOM 986 N N . TYR A 1 116 ? 18 -9.18 -20.922 1 93 116 TYR A N 1
ATOM 987 C CA . TYR A 1 116 ? 18.344 -9.422 -22.312 1 93 116 TYR A CA 1
ATOM 988 C C . TYR A 1 116 ? 17.828 -8.305 -23.203 1 93 116 TYR A C 1
ATOM 990 O O . TYR A 1 116 ? 18.516 -7.859 -24.125 1 93 116 TYR A O 1
ATOM 998 N N . GLY A 1 117 ? 16.625 -7.859 -23 1 91.38 117 GLY A N 1
ATOM 999 C CA . GLY A 1 117 ? 16.031 -6.777 -23.781 1 91.38 117 GLY A CA 1
ATOM 1000 C C . GLY A 1 117 ? 16.859 -5.5 -23.734 1 91.38 117 GLY A C 1
ATOM 1001 O O . GLY A 1 117 ? 17.109 -4.883 -24.766 1 91.38 117 GLY A O 1
ATOM 1002 N N . ALA A 1 118 ? 17.25 -5.148 -22.578 1 91.94 118 ALA A N 1
ATOM 1003 C CA . ALA A 1 118 ? 18.047 -3.936 -22.406 1 91.94 118 ALA A CA 1
ATOM 1004 C C . ALA A 1 118 ? 19.453 -4.117 -22.984 1 91.94 118 ALA A C 1
ATOM 1006 O O . ALA A 1 118 ? 20 -3.203 -23.594 1 91.94 118 ALA A O 1
ATOM 1007 N N . TYR A 1 119 ? 20.031 -5.277 -22.75 1 91.25 119 TYR A N 1
ATOM 1008 C CA . TYR A 1 119 ? 21.406 -5.574 -23.125 1 91.25 119 TYR A CA 1
ATOM 1009 C C . TYR A 1 119 ? 21.578 -5.504 -24.641 1 91.25 119 TYR A C 1
ATOM 1011 O O . TYR A 1 119 ? 22.656 -5.133 -25.125 1 91.25 119 TYR A O 1
ATOM 1019 N N . SER A 1 120 ? 20.547 -5.859 -25.359 1 87.38 120 SER A N 1
ATOM 1020 C CA . SER A 1 120 ? 20.625 -5.863 -26.812 1 87.38 120 SER A CA 1
ATOM 1021 C C . SER A 1 120 ? 20.906 -4.473 -27.359 1 87.38 120 SER A C 1
ATOM 1023 O O . SER A 1 120 ? 21.406 -4.328 -28.484 1 87.38 120 SER A O 1
ATOM 1025 N N . GLU A 1 121 ? 20.703 -3.471 -26.547 1 84.5 121 GLU A N 1
ATOM 1026 C CA . GLU A 1 121 ? 20.906 -2.094 -26.984 1 84.5 121 GLU A CA 1
ATOM 1027 C C . GLU A 1 121 ? 22.109 -1.473 -26.266 1 84.5 121 GLU A C 1
ATOM 1029 O O . GLU A 1 121 ? 22.375 -0.277 -26.406 1 84.5 121 GLU A O 1
ATOM 1034 N N . LEU A 1 122 ? 22.812 -2.305 -25.531 1 83.31 122 LEU A N 1
ATOM 1035 C CA . LEU A 1 122 ? 23.938 -1.794 -24.75 1 83.31 122 LEU A CA 1
ATOM 1036 C C . LEU A 1 122 ? 25.203 -1.745 -25.609 1 83.31 122 LEU A C 1
ATOM 1038 O O . LEU A 1 122 ? 25.625 -2.766 -26.156 1 83.31 122 LEU A O 1
ATOM 1042 N N . TYR A 1 123 ? 25.812 -0.589 -25.641 1 79 123 TYR A N 1
ATOM 1043 C CA . TYR A 1 123 ? 27.016 -0.428 -26.453 1 79 123 TYR A CA 1
ATOM 1044 C C . TYR A 1 123 ? 28.188 0.053 -25.609 1 79 123 TYR A C 1
ATOM 1046 O O . TYR A 1 123 ? 29.203 0.502 -26.156 1 79 123 TYR A O 1
ATOM 1054 N N . GLU A 1 124 ? 28.031 0.015 -24.312 1 84.62 124 GLU A N 1
ATOM 1055 C CA . GLU A 1 124 ? 29.078 0.481 -23.406 1 84.62 124 GLU A CA 1
ATOM 1056 C C . GLU A 1 124 ? 29.562 -0.638 -22.484 1 84.62 124 GLU A C 1
ATOM 1058 O O . GLU A 1 124 ? 28.828 -1.605 -22.25 1 84.62 124 GLU A O 1
ATOM 1063 N N . ASN A 1 125 ? 30.812 -0.533 -22.172 1 86.12 125 ASN A N 1
ATOM 1064 C CA . ASN A 1 125 ? 31.359 -1.466 -21.203 1 86.12 125 ASN A CA 1
ATOM 1065 C C . ASN A 1 125 ? 31 -1.064 -19.766 1 86.12 125 ASN A C 1
ATOM 1067 O O . ASN A 1 125 ? 31.391 0.009 -19.312 1 86.12 125 ASN A O 1
ATOM 1071 N N . LEU A 1 126 ? 30.297 -1.919 -19.125 1 89.38 126 LEU A N 1
ATOM 1072 C CA . LEU A 1 126 ? 29.844 -1.642 -17.766 1 89.38 126 LEU A CA 1
ATOM 1073 C C . LEU A 1 126 ? 30.328 -2.715 -16.797 1 89.38 126 LEU A C 1
ATOM 1075 O O . LEU A 1 126 ? 29.562 -3.217 -15.984 1 89.38 126 LEU A O 1
ATOM 1079 N N . HIS A 1 127 ? 31.578 -3.074 -16.859 1 87.31 127 HIS A N 1
ATOM 1080 C CA . HIS A 1 127 ? 32.125 -4.176 -16.094 1 87.31 127 HIS A CA 1
ATOM 1081 C C . HIS A 1 127 ? 32.281 -3.791 -14.617 1 87.31 127 HIS A C 1
ATOM 1083 O O . HIS A 1 127 ? 32.406 -4.66 -13.75 1 87.31 127 HIS A O 1
ATOM 1089 N N . ILE A 1 128 ? 32.25 -2.516 -14.477 1 87.38 128 ILE A N 1
ATOM 1090 C CA . ILE A 1 128 ? 32.375 -2.053 -13.102 1 87.38 128 ILE A CA 1
ATOM 1091 C C . ILE A 1 128 ? 31.078 -2.34 -12.344 1 87.38 128 ILE A C 1
ATOM 1093 O O . ILE A 1 128 ? 29.984 -2.051 -12.844 1 87.38 128 ILE A O 1
ATOM 1097 N N . TYR A 1 129 ? 31.25 -2.924 -11.18 1 87.69 129 TYR A N 1
ATOM 1098 C CA . TYR A 1 129 ? 30.141 -3.404 -10.359 1 87.69 129 TYR A CA 1
ATOM 1099 C C . TYR A 1 129 ? 29.078 -2.326 -10.195 1 87.69 129 TYR A C 1
ATOM 1101 O O . TYR A 1 129 ? 27.906 -2.555 -10.492 1 87.69 129 TYR A O 1
ATOM 1109 N N . GLU A 1 130 ? 29.5 -1.086 -9.859 1 82.38 130 GLU A N 1
ATOM 1110 C CA . GLU A 1 130 ? 28.562 0.007 -9.586 1 82.38 130 GLU A CA 1
ATOM 1111 C C . GLU A 1 130 ? 27.844 0.448 -10.852 1 82.38 130 GLU A C 1
ATOM 1113 O O . GLU A 1 130 ? 26.672 0.829 -10.797 1 82.38 130 GLU A O 1
ATOM 1118 N N . LYS A 1 131 ? 28.531 0.396 -11.883 1 85.81 131 LYS A N 1
ATOM 1119 C CA . LYS A 1 131 ? 27.922 0.805 -13.148 1 85.81 131 LYS A CA 1
ATOM 1120 C C . LYS A 1 131 ? 26.859 -0.198 -13.594 1 85.81 131 LYS A C 1
ATOM 1122 O O . LYS A 1 131 ? 25.828 0.188 -14.141 1 85.81 131 LYS A O 1
ATOM 1127 N N . THR A 1 132 ? 27.141 -1.48 -13.406 1 90.56 132 THR A N 1
ATOM 1128 C CA . THR A 1 132 ? 26.172 -2.512 -13.758 1 90.56 132 THR A CA 1
ATOM 1129 C C . THR A 1 132 ? 24.922 -2.387 -12.891 1 90.56 132 THR A C 1
ATOM 1131 O O . THR A 1 132 ? 23.797 -2.537 -13.383 1 90.56 132 THR A O 1
ATOM 1134 N N . ILE A 1 133 ? 25.156 -2.057 -11.648 1 87.19 133 ILE A N 1
ATOM 1135 C CA . ILE A 1 133 ? 24.016 -1.882 -10.742 1 87.19 133 ILE A CA 1
ATOM 1136 C C . ILE A 1 133 ? 23.141 -0.726 -11.227 1 87.19 133 ILE A C 1
ATOM 1138 O O . ILE A 1 133 ? 21.922 -0.845 -11.273 1 87.19 133 ILE A O 1
ATOM 1142 N N . ASP A 1 134 ? 23.797 0.358 -11.555 1 84.38 134 ASP A N 1
ATOM 1143 C CA . ASP A 1 134 ? 23.078 1.527 -12.062 1 84.38 134 ASP A CA 1
ATOM 1144 C C . ASP A 1 134 ? 22.328 1.196 -13.352 1 84.38 134 ASP A C 1
ATOM 1146 O O . ASP A 1 134 ? 21.188 1.642 -13.539 1 84.38 134 ASP A O 1
ATOM 1150 N N . TYR A 1 135 ? 23 0.434 -14.156 1 89.5 135 TYR A N 1
ATOM 1151 C CA . TYR A 1 135 ? 22.406 0.02 -15.422 1 89.5 135 TYR A CA 1
ATOM 1152 C C . TYR A 1 135 ? 21.172 -0.834 -15.195 1 89.5 135 TYR A C 1
ATOM 1154 O O . TYR A 1 135 ? 20.156 -0.665 -15.883 1 89.5 135 TYR A O 1
ATOM 1162 N N . VAL A 1 136 ? 21.219 -1.739 -14.273 1 89.69 136 VAL A N 1
ATOM 1163 C CA . VAL A 1 136 ? 20.109 -2.631 -13.969 1 89.69 136 VAL A CA 1
ATOM 1164 C C . VAL A 1 136 ? 18.906 -1.815 -13.484 1 89.69 136 VAL A C 1
ATOM 1166 O O . VAL A 1 136 ? 17.781 -2.01 -13.961 1 89.69 136 VAL A O 1
ATOM 1169 N N . VAL A 1 137 ? 19.172 -0.838 -12.656 1 84.5 137 VAL A N 1
ATOM 1170 C CA . VAL A 1 137 ? 18.109 -0.054 -12.039 1 84.5 137 VAL A CA 1
ATOM 1171 C C . VAL A 1 137 ? 17.516 0.908 -13.07 1 84.5 137 VAL A C 1
ATOM 1173 O O . VAL A 1 137 ? 16.297 1.014 -13.195 1 84.5 137 VAL A O 1
ATOM 1176 N N . ARG A 1 138 ? 18.312 1.507 -13.883 1 85.06 138 ARG A N 1
ATOM 1177 C CA . ARG A 1 138 ? 17.859 2.621 -14.711 1 85.06 138 ARG A CA 1
ATOM 1178 C C . ARG A 1 138 ? 17.422 2.137 -16.094 1 85.06 138 ARG A C 1
ATOM 1180 O O . ARG A 1 138 ? 16.531 2.723 -16.703 1 85.06 138 ARG A O 1
ATOM 1187 N N . ARG A 1 139 ? 18.062 1.101 -16.547 1 89.56 139 ARG A N 1
ATOM 1188 C CA . ARG A 1 139 ? 17.812 0.703 -17.938 1 89.56 139 ARG A CA 1
ATOM 1189 C C . ARG A 1 139 ? 17.062 -0.62 -18 1 89.56 139 ARG A C 1
ATOM 1191 O O . ARG A 1 139 ? 16.047 -0.73 -18.688 1 89.56 139 ARG A O 1
ATOM 1198 N N . VAL A 1 140 ? 17.531 -1.611 -17.312 1 92.75 140 VAL A N 1
ATOM 1199 C CA . VAL A 1 140 ? 16.891 -2.918 -17.344 1 92.75 140 VAL A CA 1
ATOM 1200 C C . VAL A 1 140 ? 15.461 -2.799 -16.828 1 92.75 140 VAL A C 1
ATOM 1202 O O . VAL A 1 140 ? 14.516 -3.266 -17.469 1 92.75 140 VAL A O 1
ATOM 1205 N N . TYR A 1 141 ? 15.289 -2.115 -15.742 1 91.38 141 TYR A N 1
ATOM 1206 C CA . TYR A 1 141 ? 13.961 -1.938 -15.164 1 91.38 141 TYR A CA 1
ATOM 1207 C C . TYR A 1 141 ? 13.406 -0.552 -15.477 1 91.38 141 TYR A C 1
ATOM 1209 O O . TYR A 1 141 ? 12.492 -0.077 -14.805 1 91.38 141 TYR A O 1
ATOM 1217 N N . GLY A 1 142 ? 13.992 0.104 -16.453 1 92.19 142 GLY A N 1
ATOM 1218 C CA . GLY A 1 142 ? 13.461 1.369 -16.922 1 92.19 142 GLY A CA 1
ATOM 1219 C C . GLY A 1 142 ? 12.125 1.228 -17.625 1 92.19 142 GLY A C 1
ATOM 1220 O O . GLY A 1 142 ? 11.844 0.198 -18.234 1 92.19 142 GLY A O 1
ATOM 1221 N N . LYS A 1 143 ? 11.289 2.203 -17.656 1 91.94 143 LYS A N 1
ATOM 1222 C CA . LYS A 1 143 ? 9.922 2.162 -18.172 1 91.94 143 LYS A CA 1
ATOM 1223 C C . LYS A 1 143 ? 9.898 1.79 -19.641 1 91.94 143 LYS A C 1
ATOM 1225 O O . LYS A 1 143 ? 9.039 1.021 -20.078 1 91.94 143 LYS A O 1
ATOM 1230 N N . GLU A 1 144 ? 10.828 2.316 -20.359 1 92.69 144 GLU A N 1
ATOM 1231 C CA . GLU A 1 144 ? 10.852 2.049 -21.797 1 92.69 144 GLU A CA 1
ATOM 1232 C C . GLU A 1 144 ? 11.117 0.573 -22.078 1 92.69 144 GLU A C 1
ATOM 1234 O O . GLU A 1 144 ? 10.43 -0.043 -22.891 1 92.69 144 GLU A O 1
ATOM 1239 N N . ASN A 1 145 ? 12.148 0.016 -21.438 1 94.25 145 ASN A N 1
ATOM 1240 C CA . ASN A 1 145 ? 12.477 -1.394 -21.625 1 94.25 145 ASN A CA 1
ATOM 1241 C C . ASN A 1 145 ? 11.336 -2.299 -21.172 1 94.25 145 ASN A C 1
ATOM 1243 O O . ASN A 1 145 ? 11.047 -3.309 -21.812 1 94.25 145 ASN A O 1
ATOM 1247 N N . VAL A 1 146 ? 10.688 -1.95 -20.094 1 94.88 146 VAL A N 1
ATOM 1248 C CA . VAL A 1 146 ? 9.586 -2.732 -19.547 1 94.88 146 VAL A CA 1
ATOM 1249 C C . VAL A 1 146 ? 8.391 -2.676 -20.5 1 94.88 146 VAL A C 1
ATOM 1251 O O . VAL A 1 146 ? 7.727 -3.686 -20.734 1 94.88 146 VAL A O 1
ATOM 1254 N N . GLN A 1 147 ? 8.141 -1.525 -21.062 1 95.12 147 GLN A N 1
ATOM 1255 C CA . GLN A 1 147 ? 7.066 -1.397 -22.031 1 95.12 147 GLN A CA 1
ATOM 1256 C C . GLN A 1 147 ? 7.309 -2.303 -23.234 1 95.12 147 GLN A C 1
ATOM 1258 O O . GLN A 1 147 ? 6.383 -2.951 -23.734 1 95.12 147 GLN A O 1
ATOM 1263 N N . ASN A 1 148 ? 8.531 -2.289 -23.672 1 93.69 148 ASN A N 1
ATOM 1264 C CA . ASN A 1 148 ? 8.883 -3.164 -24.797 1 93.69 148 ASN A CA 1
ATOM 1265 C C . ASN A 1 148 ? 8.648 -4.633 -24.438 1 93.69 148 ASN A C 1
ATOM 1267 O O . ASN A 1 148 ? 8.148 -5.398 -25.266 1 93.69 148 ASN A O 1
ATOM 1271 N N . TYR A 1 149 ? 9.07 -4.973 -23.312 1 94.06 149 TYR A N 1
ATOM 1272 C CA . TYR A 1 149 ? 8.867 -6.332 -22.828 1 94.06 149 TYR A CA 1
ATOM 1273 C C . TYR A 1 149 ? 7.387 -6.691 -22.812 1 94.06 149 TYR A C 1
ATOM 1275 O O . TYR A 1 149 ? 6.996 -7.758 -23.297 1 94.06 149 TYR A O 1
ATOM 1283 N N . ILE A 1 150 ? 6.578 -5.824 -22.297 1 95.69 150 ILE A N 1
ATOM 1284 C CA . ILE A 1 150 ? 5.141 -6.059 -22.172 1 95.69 150 ILE A CA 1
ATOM 1285 C C . ILE A 1 150 ? 4.523 -6.199 -23.562 1 95.69 150 ILE A C 1
ATOM 1287 O O . ILE A 1 150 ? 3.67 -7.062 -23.781 1 95.69 150 ILE A O 1
ATOM 1291 N N . ASN A 1 151 ? 4.965 -5.344 -24.453 1 95 151 ASN A N 1
ATOM 1292 C CA . ASN A 1 151 ? 4.465 -5.43 -25.828 1 95 151 ASN A CA 1
ATOM 1293 C C . ASN A 1 151 ? 4.766 -6.789 -26.453 1 95 151 ASN A C 1
ATOM 1295 O O . ASN A 1 151 ? 3.922 -7.363 -27.141 1 95 151 ASN A O 1
ATOM 1299 N N . LYS A 1 152 ? 5.93 -7.25 -26.203 1 92.88 152 LYS A N 1
ATOM 1300 C CA . LYS A 1 152 ? 6.32 -8.555 -26.734 1 92.88 152 LYS A CA 1
ATOM 1301 C C . LYS A 1 152 ? 5.48 -9.672 -26.125 1 92.88 152 LYS A C 1
ATOM 1303 O O . LYS A 1 152 ? 5.07 -10.594 -26.828 1 92.88 152 LYS A O 1
ATOM 1308 N N . ILE A 1 153 ? 5.293 -9.602 -24.859 1 94.56 153 ILE A N 1
ATOM 1309 C CA . ILE A 1 153 ? 4.48 -10.602 -24.172 1 94.56 153 ILE A CA 1
ATOM 1310 C C . ILE A 1 153 ? 3.055 -10.57 -24.719 1 94.56 153 ILE A C 1
ATOM 1312 O O . ILE A 1 153 ? 2.434 -11.617 -24.922 1 94.56 153 ILE A O 1
ATOM 1316 N N . GLU A 1 154 ? 2.539 -9.367 -24.891 1 95 154 GLU A N 1
ATOM 1317 C CA . GLU A 1 154 ? 1.199 -9.211 -25.438 1 95 154 GLU A CA 1
ATOM 1318 C C . GLU A 1 154 ? 1.092 -9.867 -26.812 1 95 154 GLU A C 1
ATOM 1320 O O . GLU A 1 154 ? 0.118 -10.57 -27.094 1 95 154 GLU A O 1
ATOM 1325 N N . GLU A 1 155 ? 2.117 -9.641 -27.625 1 93.62 155 GLU A N 1
ATOM 1326 C CA . GLU A 1 155 ? 2.139 -10.25 -28.953 1 93.62 155 GLU A CA 1
ATOM 1327 C C . GLU A 1 155 ? 2.172 -11.773 -28.859 1 93.62 155 GLU A C 1
ATOM 1329 O O . GLU A 1 155 ? 1.461 -12.461 -29.594 1 93.62 155 GLU A O 1
ATOM 1334 N N . ASN A 1 156 ? 2.963 -12.273 -27.984 1 91.44 156 ASN A N 1
ATOM 1335 C CA . ASN A 1 156 ? 3.076 -13.711 -27.797 1 91.44 156 ASN A CA 1
ATOM 1336 C C . ASN A 1 156 ? 1.763 -14.32 -27.312 1 91.44 156 ASN A C 1
ATOM 1338 O O . ASN A 1 156 ? 1.357 -15.383 -27.766 1 91.44 156 ASN A O 1
ATOM 1342 N N . LEU A 1 157 ? 1.125 -13.664 -26.375 1 94 157 LEU A N 1
ATOM 1343 C CA . LEU A 1 157 ? -0.13 -14.156 -25.828 1 94 157 LEU A CA 1
ATOM 1344 C C . LEU A 1 157 ? -1.24 -14.125 -26.859 1 94 157 LEU A C 1
ATOM 1346 O O . LEU A 1 157 ? -2.045 -15.055 -26.953 1 94 157 LEU A O 1
ATOM 1350 N N . LEU A 1 158 ? -1.262 -13.062 -27.656 1 93.38 158 LEU A N 1
ATOM 1351 C CA . LEU A 1 158 ? -2.24 -12.969 -28.734 1 93.38 158 LEU A CA 1
ATOM 1352 C C . LEU A 1 158 ? -2.057 -14.094 -29.734 1 93.38 158 LEU A C 1
ATOM 1354 O O . LEU A 1 158 ? -3.035 -14.688 -30.203 1 93.38 158 LEU A O 1
ATOM 1358 N N . ALA A 1 159 ? -0.806 -14.352 -30.016 1 90.56 159 ALA A N 1
ATOM 1359 C CA . ALA A 1 159 ? -0.502 -15.43 -30.938 1 90.56 159 ALA A CA 1
ATOM 1360 C C . ALA A 1 159 ? -0.928 -16.781 -30.375 1 90.56 159 ALA A C 1
ATOM 1362 O O . ALA A 1 159 ? -1.458 -17.625 -31.109 1 90.56 159 ALA A O 1
ATOM 1363 N N . SER A 1 160 ? -0.684 -17 -29.141 1 89.38 160 SER A N 1
ATOM 1364 C CA . SER A 1 160 ? -1.041 -18.25 -28.484 1 89.38 160 SER A CA 1
ATOM 1365 C C . SER A 1 160 ? -2.553 -18.453 -28.484 1 89.38 160 SER A C 1
ATOM 1367 O O . SER A 1 160 ? -3.029 -19.578 -28.672 1 89.38 160 SER A O 1
ATOM 1369 N N . ILE A 1 161 ? -3.324 -17.453 -28.297 1 89.81 161 ILE A N 1
ATOM 1370 C CA . ILE A 1 161 ? -4.773 -17.531 -28.156 1 89.81 161 ILE A CA 1
ATOM 1371 C C . ILE A 1 161 ? -5.422 -17.688 -29.531 1 89.81 161 ILE A C 1
ATOM 1373 O O . ILE A 1 161 ? -6.445 -18.359 -29.672 1 89.81 161 ILE A O 1
ATOM 1377 N N . ARG A 1 162 ? -4.832 -17 -30.516 1 82.75 162 ARG A N 1
ATOM 1378 C CA . ARG A 1 162 ? -5.359 -17.109 -31.875 1 82.75 162 ARG A CA 1
ATOM 1379 C C . ARG A 1 162 ? -5.188 -18.516 -32.438 1 82.75 162 ARG A C 1
ATOM 1381 O O . ARG A 1 162 ? -5.973 -18.969 -33.25 1 82.75 162 ARG A O 1
ATOM 1388 N N . ASP A 1 163 ? -4.117 -19.062 -31.969 1 68.06 163 ASP A N 1
ATOM 1389 C CA . ASP A 1 163 ? -3.936 -20.438 -32.406 1 68.06 163 ASP A CA 1
ATOM 1390 C C . ASP A 1 163 ? -5.02 -21.359 -31.844 1 68.06 163 ASP A C 1
ATOM 1392 O O . ASP A 1 163 ? -5.578 -21.078 -30.781 1 68.06 163 ASP A O 1
ATOM 1396 N N . ARG A 1 164 ? -5.715 -22.141 -32.531 1 63.78 164 ARG A N 1
ATOM 1397 C CA . ARG A 1 164 ? -6.906 -22.953 -32.312 1 63.78 164 ARG A CA 1
ATOM 1398 C C . ARG A 1 164 ? -7.023 -23.359 -30.844 1 63.78 164 ARG A C 1
ATOM 1400 O O . ARG A 1 164 ? -6.422 -22.719 -29.969 1 63.78 164 ARG A O 1
ATOM 1407 N N . SER A 1 165 ? -7.344 -24.453 -30.469 1 70.12 165 SER A N 1
ATOM 1408 C CA . SER A 1 165 ? -7.883 -25.031 -29.25 1 70.12 165 SER A CA 1
ATOM 1409 C C . SER A 1 165 ? -6.801 -25.188 -28.188 1 70.12 165 SER A C 1
ATOM 1411 O O . SER A 1 165 ? -5.984 -26.109 -28.25 1 70.12 165 SER A O 1
ATOM 1413 N N . LEU A 1 166 ? -6.684 -24.047 -27.219 1 86.94 166 LEU A N 1
ATOM 1414 C CA . LEU A 1 166 ? -5.754 -24.188 -26.094 1 86.94 166 LEU A CA 1
ATOM 1415 C C . LEU A 1 166 ? -6.262 -25.203 -25.094 1 86.94 166 LEU A C 1
ATOM 1417 O O . LEU A 1 166 ? -7.43 -25.172 -24.703 1 86.94 166 LEU A O 1
ATOM 1421 N N . ASP A 1 167 ? -5.469 -26.125 -24.828 1 91.06 167 ASP A N 1
ATOM 1422 C CA . ASP A 1 167 ? -5.824 -27.094 -23.797 1 91.06 167 ASP A CA 1
ATOM 1423 C C . ASP A 1 167 ? -5.465 -26.562 -22.406 1 91.06 167 ASP A C 1
ATOM 1425 O O . ASP A 1 167 ? -5.039 -25.422 -22.266 1 91.06 167 ASP A O 1
ATOM 1429 N N . TYR A 1 168 ? -5.766 -27.359 -21.391 1 93.75 168 TYR A N 1
ATOM 1430 C CA . TYR A 1 168 ? -5.625 -26.922 -20 1 93.75 168 TYR A CA 1
ATOM 1431 C C . TYR A 1 168 ? -4.184 -26.531 -19.703 1 93.75 168 TYR A C 1
ATOM 1433 O O . TYR A 1 168 ? -3.936 -25.578 -18.938 1 93.75 168 TYR A O 1
ATOM 1441 N N . LYS A 1 169 ? -3.176 -27.172 -20.312 1 93 169 LYS A N 1
ATOM 1442 C CA . LYS A 1 169 ? -1.768 -26.859 -20.094 1 93 169 LYS A CA 1
ATOM 1443 C C . LYS A 1 169 ? -1.395 -25.516 -20.719 1 93 169 LYS A C 1
ATOM 1445 O O . LYS A 1 169 ? -0.607 -24.75 -20.156 1 93 169 LYS A O 1
ATOM 1450 N N . ALA A 1 170 ? -1.923 -25.344 -21.875 1 93.62 170 ALA A N 1
ATOM 1451 C CA . ALA A 1 170 ? -1.655 -24.094 -22.578 1 93.62 170 ALA A CA 1
ATOM 1452 C C . ALA A 1 170 ? -2.191 -22.891 -21.781 1 93.62 170 ALA A C 1
ATOM 1454 O O . ALA A 1 170 ? -1.556 -21.844 -21.734 1 93.62 170 ALA A O 1
ATOM 1455 N N . TRP A 1 171 ? -3.371 -23.016 -21.203 1 96.75 171 TRP A N 1
ATOM 1456 C CA . TRP A 1 171 ? -3.949 -21.938 -20.422 1 96.75 171 TRP A CA 1
ATOM 1457 C C . TRP A 1 171 ? -3.125 -21.672 -19.172 1 96.75 171 TRP A C 1
ATOM 1459 O O . TRP A 1 171 ? -3.018 -20.531 -18.719 1 96.75 171 TRP A O 1
ATOM 1469 N N . ILE A 1 172 ? -2.535 -22.703 -18.625 1 96.75 172 ILE A N 1
ATOM 1470 C CA . ILE A 1 172 ? -1.633 -22.547 -17.484 1 96.75 172 ILE A CA 1
ATOM 1471 C C . ILE A 1 172 ? -0.44 -21.688 -17.891 1 96.75 172 ILE A C 1
ATOM 1473 O O . ILE A 1 172 ? -0.033 -20.781 -17.156 1 96.75 172 ILE A O 1
ATOM 1477 N N . LYS A 1 173 ? 0.082 -21.953 -19.062 1 93.31 173 LYS A N 1
ATOM 1478 C CA . LYS A 1 173 ? 1.198 -21.156 -19.578 1 93.31 173 LYS A CA 1
ATOM 1479 C C . LYS A 1 173 ? 0.791 -19.703 -19.781 1 93.31 173 LYS A C 1
ATOM 1481 O O . LYS A 1 173 ? 1.564 -18.781 -19.484 1 93.31 173 LYS A O 1
ATOM 1486 N N . VAL A 1 174 ? -0.41 -19.516 -20.281 1 96.38 174 VAL A N 1
ATOM 1487 C CA . VAL A 1 174 ? -0.935 -18.172 -20.484 1 96.38 174 VAL A CA 1
ATOM 1488 C C . VAL A 1 174 ? -1.035 -17.453 -19.141 1 96.38 174 VAL A C 1
ATOM 1490 O O . VAL A 1 174 ? -0.621 -16.297 -19.031 1 96.38 174 VAL A O 1
ATOM 1493 N N . ALA A 1 175 ? -1.571 -18.141 -18.156 1 97.88 175 ALA A N 1
ATOM 1494 C CA . ALA A 1 175 ? -1.723 -17.562 -16.828 1 97.88 175 ALA A CA 1
ATOM 1495 C C . ALA A 1 175 ? -0.368 -17.172 -16.234 1 97.88 175 ALA A C 1
ATOM 1497 O O . ALA A 1 175 ? -0.227 -16.109 -15.641 1 97.88 175 ALA A O 1
ATOM 1498 N N . ALA A 1 176 ? 0.597 -18.031 -16.438 1 96.31 176 ALA A N 1
ATOM 1499 C CA . ALA A 1 176 ? 1.942 -17.781 -15.93 1 96.31 176 ALA A CA 1
ATOM 1500 C C . ALA A 1 176 ? 2.564 -16.547 -16.578 1 96.31 176 ALA A C 1
ATOM 1502 O O . ALA A 1 176 ? 3.123 -15.695 -15.883 1 96.31 176 ALA A O 1
ATOM 1503 N N . GLN A 1 177 ? 2.449 -16.469 -17.859 1 94.56 177 GLN A N 1
ATOM 1504 C CA . GLN A 1 177 ? 3.027 -15.352 -18.594 1 94.56 177 GLN A CA 1
ATOM 1505 C C . GLN A 1 177 ? 2.314 -14.047 -18.25 1 94.56 177 GLN A C 1
ATOM 1507 O O . GLN A 1 177 ? 2.961 -13.016 -18.047 1 94.56 177 GLN A O 1
ATOM 1512 N N . LYS A 1 178 ? 1.021 -14.125 -18.25 1 97.25 178 LYS A N 1
ATOM 1513 C CA . LYS A 1 178 ? 0.222 -12.953 -17.906 1 97.25 178 LYS A CA 1
ATOM 1514 C C . LYS A 1 178 ? 0.562 -12.453 -16.516 1 97.25 178 LYS A C 1
ATOM 1516 O O . LYS A 1 178 ? 0.767 -11.25 -16.312 1 97.25 178 LYS A O 1
ATOM 1521 N N . GLY A 1 179 ? 0.579 -13.406 -15.562 1 97.19 179 GLY A N 1
ATOM 1522 C CA . GLY A 1 179 ? 0.87 -13.039 -14.18 1 97.19 179 GLY A CA 1
ATOM 1523 C C . GLY A 1 179 ? 2.23 -12.391 -14.016 1 97.19 179 GLY A C 1
ATOM 1524 O O . GLY A 1 179 ? 2.365 -11.406 -13.289 1 97.19 179 GLY A O 1
ATOM 1525 N N . LYS A 1 180 ? 3.207 -12.906 -14.688 1 94.94 180 LYS A N 1
ATOM 1526 C CA . LYS A 1 180 ? 4.559 -12.352 -14.609 1 94.94 180 LYS A CA 1
ATOM 1527 C C . LYS A 1 180 ? 4.621 -10.961 -15.227 1 94.94 180 LYS A C 1
ATOM 1529 O O . LYS A 1 180 ? 5.234 -10.055 -14.664 1 94.94 180 LYS A O 1
ATOM 1534 N N . ALA A 1 181 ? 4.012 -10.812 -16.359 1 95.94 181 ALA A N 1
ATOM 1535 C CA . ALA A 1 181 ? 4 -9.523 -17.047 1 95.94 181 ALA A CA 1
ATOM 1536 C C . ALA A 1 181 ? 3.318 -8.453 -16.203 1 95.94 181 ALA A C 1
ATOM 1538 O O . ALA A 1 181 ? 3.803 -7.324 -16.094 1 95.94 181 ALA A O 1
ATOM 1539 N N . GLU A 1 182 ? 2.232 -8.828 -15.602 1 96.88 182 GLU A N 1
ATOM 1540 C CA . GLU A 1 182 ? 1.502 -7.887 -14.766 1 96.88 182 GLU A CA 1
ATOM 1541 C C . GLU A 1 182 ? 2.316 -7.492 -13.539 1 96.88 182 GLU A C 1
ATOM 1543 O O . GLU A 1 182 ? 2.275 -6.34 -13.102 1 96.88 182 GLU A O 1
ATOM 1548 N N . TYR A 1 183 ? 2.982 -8.461 -13.031 1 96.31 183 TYR A N 1
ATOM 1549 C CA . TYR A 1 183 ? 3.854 -8.195 -11.891 1 96.31 183 TYR A CA 1
ATOM 1550 C C . TYR A 1 183 ? 4.941 -7.195 -12.258 1 96.31 183 TYR A C 1
ATOM 1552 O O . TYR A 1 183 ? 5.141 -6.203 -11.555 1 96.31 183 TYR A O 1
ATOM 1560 N N . ILE A 1 184 ? 5.633 -7.398 -13.344 1 94.75 184 ILE A N 1
ATOM 1561 C CA . ILE A 1 184 ? 6.727 -6.535 -13.781 1 94.75 184 ILE A CA 1
ATOM 1562 C C . ILE A 1 184 ? 6.188 -5.141 -14.086 1 94.75 184 ILE A C 1
ATOM 1564 O O . ILE A 1 184 ? 6.809 -4.137 -13.727 1 94.75 184 ILE A O 1
ATOM 1568 N N . ALA A 1 185 ? 5.066 -5.098 -14.727 1 95.12 185 ALA A N 1
ATOM 1569 C CA . ALA A 1 185 ? 4.438 -3.82 -15.039 1 95.12 185 ALA A CA 1
ATOM 1570 C C . ALA A 1 185 ? 4.137 -3.025 -13.773 1 95.12 185 ALA A C 1
ATOM 1572 O O . ALA A 1 185 ? 4.426 -1.83 -13.695 1 95.12 185 ALA A O 1
ATOM 1573 N N . ALA A 1 186 ? 3.559 -3.707 -12.797 1 94 186 ALA A N 1
ATOM 1574 C CA . ALA A 1 186 ? 3.227 -3.047 -11.539 1 94 186 ALA A CA 1
ATOM 1575 C C . ALA A 1 186 ? 4.484 -2.555 -10.828 1 94 186 ALA A C 1
ATOM 1577 O O . ALA A 1 186 ? 4.5 -1.453 -10.273 1 94 186 ALA A O 1
ATOM 1578 N N . GLN A 1 187 ? 5.504 -3.371 -10.812 1 91.81 187 GLN A N 1
ATOM 1579 C CA . GLN A 1 187 ? 6.773 -3.045 -10.18 1 91.81 187 GLN A CA 1
ATOM 1580 C C . GLN A 1 187 ? 7.375 -1.772 -10.766 1 91.81 187 GLN A C 1
ATOM 1582 O O . GLN A 1 187 ? 7.973 -0.969 -10.047 1 91.81 187 GLN A O 1
ATOM 1587 N N . CYS A 1 188 ? 7.141 -1.563 -12.047 1 91.69 188 CYS A N 1
ATOM 1588 C CA . CYS A 1 188 ? 7.828 -0.478 -12.742 1 91.69 188 CYS A CA 1
ATOM 1589 C C . CYS A 1 188 ? 6.859 0.646 -13.086 1 91.69 188 CYS A C 1
ATOM 1591 O O . CYS A 1 188 ? 7.227 1.59 -13.789 1 91.69 188 CYS A O 1
ATOM 1593 N N . GLY A 1 189 ? 5.598 0.534 -12.703 1 88.88 189 GLY A N 1
ATOM 1594 C CA . GLY A 1 189 ? 4.621 1.592 -12.914 1 88.88 189 GLY A CA 1
ATOM 1595 C C . GLY A 1 189 ? 4.176 1.712 -14.359 1 88.88 189 GLY A C 1
ATOM 1596 O O . GLY A 1 189 ? 4.023 2.82 -14.875 1 88.88 189 GLY A O 1
ATOM 1597 N N . VAL A 1 190 ? 4.137 0.627 -14.992 1 91.62 190 VAL A N 1
ATOM 1598 C CA . VAL A 1 190 ? 3.693 0.581 -16.391 1 91.62 190 VAL A CA 1
ATOM 1599 C C . VAL A 1 190 ? 2.295 -0.028 -16.453 1 91.62 190 VAL A C 1
ATOM 1601 O O . VAL A 1 190 ? 1.989 -0.988 -15.75 1 91.62 190 VAL A O 1
ATOM 1604 N N . ASN A 1 191 ? 1.451 0.53 -17.281 1 88.75 191 ASN A N 1
ATOM 1605 C CA . ASN A 1 191 ? 0.094 0.019 -17.438 1 88.75 191 ASN A CA 1
ATOM 1606 C C . ASN A 1 191 ? 0.049 -1.167 -18.391 1 88.75 191 ASN A C 1
ATOM 1608 O O . ASN A 1 191 ? 0.782 -1.198 -19.391 1 88.75 191 ASN A O 1
ATOM 1612 N N . VAL A 1 192 ? -0.732 -2.086 -18.094 1 93.75 192 VAL A N 1
ATOM 1613 C CA . VAL A 1 192 ? -0.905 -3.26 -18.938 1 93.75 192 VAL A CA 1
ATOM 1614 C C . VAL A 1 192 ? -2.377 -3.666 -18.969 1 93.75 192 VAL A C 1
ATOM 1616 O O . VAL A 1 192 ? -3.105 -3.447 -18 1 93.75 192 VAL A O 1
ATOM 1619 N N . ASN A 1 193 ? -2.863 -4.141 -20.094 1 92.25 193 ASN A N 1
ATOM 1620 C CA . ASN A 1 193 ? -4.234 -4.613 -20.266 1 92.25 193 ASN A CA 1
ATOM 1621 C C . ASN A 1 193 ? -4.289 -5.887 -21.094 1 92.25 193 ASN A C 1
ATOM 1623 O O . ASN A 1 193 ? -4.09 -5.848 -22.312 1 92.25 193 ASN A O 1
ATOM 1627 N N . PHE A 1 194 ? -4.598 -6.965 -20.469 1 95.75 194 PHE A N 1
ATOM 1628 C CA . PHE A 1 194 ? -4.676 -8.25 -21.141 1 95.75 194 PHE A CA 1
ATOM 1629 C C . PHE A 1 194 ? -6.117 -8.734 -21.234 1 95.75 194 PHE A C 1
ATOM 1631 O O . PHE A 1 194 ? -6.379 -9.938 -21.172 1 95.75 194 PHE A O 1
ATOM 1638 N N . SER A 1 195 ? -7.074 -7.852 -21.312 1 93.44 195 SER A N 1
ATOM 1639 C CA . SER A 1 195 ? -8.5 -8.18 -21.297 1 93.44 195 SER A CA 1
ATOM 1640 C C . SER A 1 195 ? -8.883 -9.062 -22.484 1 93.44 195 SER A C 1
ATOM 1642 O O . SER A 1 195 ? -9.93 -9.711 -22.469 1 93.44 195 SER A O 1
ATOM 1644 N N . PHE A 1 196 ? -8.047 -9.102 -23.531 1 93.81 196 PHE A N 1
ATOM 1645 C CA . PHE A 1 196 ? -8.344 -9.906 -24.719 1 93.81 196 PHE A CA 1
ATOM 1646 C C . PHE A 1 196 ? -8.32 -11.391 -24.375 1 93.81 196 PHE A C 1
ATOM 1648 O O . PHE A 1 196 ? -8.836 -12.219 -25.125 1 93.81 196 PHE A O 1
ATOM 1655 N N . ILE A 1 197 ? -7.77 -11.75 -23.219 1 95.69 197 ILE A N 1
ATOM 1656 C CA . ILE A 1 197 ? -7.676 -13.141 -22.797 1 95.69 197 ILE A CA 1
ATOM 1657 C C . ILE A 1 197 ? -9.023 -13.602 -22.234 1 95.69 197 ILE A C 1
ATOM 1659 O O . ILE A 1 197 ? -9.367 -14.781 -22.312 1 95.69 197 ILE A O 1
ATOM 1663 N N . ASP A 1 198 ? -9.812 -12.711 -21.766 1 94.69 198 ASP A N 1
ATOM 1664 C CA . ASP A 1 198 ? -10.969 -13 -20.922 1 94.69 198 ASP A CA 1
ATOM 1665 C C . ASP A 1 198 ? -12.039 -13.766 -21.703 1 94.69 198 ASP A C 1
ATOM 1667 O O . ASP A 1 198 ? -12.539 -14.789 -21.234 1 94.69 198 ASP A O 1
ATOM 1671 N N . ASP A 1 199 ? -12.305 -13.32 -22.875 1 93.19 199 ASP A N 1
ATOM 1672 C CA . ASP A 1 199 ? -13.367 -13.945 -23.641 1 93.19 199 ASP A CA 1
ATOM 1673 C C . ASP A 1 199 ? -12.992 -15.367 -24.047 1 93.19 199 ASP A C 1
ATOM 1675 O O . ASP A 1 199 ? -13.828 -16.266 -24.031 1 93.19 199 ASP A O 1
ATOM 1679 N N . GLU A 1 200 ? -11.766 -15.531 -24.469 1 94.81 200 GLU A N 1
ATOM 1680 C CA . GLU A 1 200 ? -11.32 -16.859 -24.875 1 94.81 200 GLU A CA 1
ATOM 1681 C C . GLU A 1 200 ? -11.258 -17.812 -23.688 1 94.81 200 GLU A C 1
ATOM 1683 O O . GLU A 1 200 ? -11.57 -19 -23.828 1 94.81 200 GLU A O 1
ATOM 1688 N N . PHE A 1 201 ? -10.859 -17.359 -22.625 1 96.75 201 PHE A N 1
ATOM 1689 C CA . PHE A 1 201 ? -10.805 -18.219 -21.453 1 96.75 201 PHE A CA 1
ATOM 1690 C C . PHE A 1 201 ? -12.211 -18.578 -20.969 1 96.75 201 PHE A C 1
ATOM 1692 O O . PHE A 1 201 ? -12.445 -19.688 -20.5 1 96.75 201 PHE A O 1
ATOM 1699 N N . LYS A 1 202 ? -13.109 -17.594 -21.062 1 95.81 202 LYS A N 1
ATOM 1700 C CA . LYS A 1 202 ? -14.508 -17.875 -20.75 1 95.81 202 LYS A CA 1
ATOM 1701 C C . LYS A 1 202 ? -15.039 -19.031 -21.578 1 95.81 202 LYS A C 1
ATOM 1703 O O . LYS A 1 202 ? -15.734 -19.906 -21.062 1 95.81 202 LYS A O 1
ATOM 1708 N N . LYS A 1 203 ? -14.688 -19.047 -22.859 1 94.56 203 LYS A N 1
ATOM 1709 C CA . LYS A 1 203 ? -15.102 -20.141 -23.719 1 94.56 203 LYS A CA 1
ATOM 1710 C C . LYS A 1 203 ? -14.531 -21.484 -23.234 1 94.56 203 LYS A C 1
ATOM 1712 O O . LYS A 1 203 ? -15.227 -22.5 -23.234 1 94.56 203 LYS A O 1
ATOM 1717 N N . PHE A 1 204 ? -13.312 -21.438 -22.844 1 95.88 204 PHE A N 1
ATOM 1718 C CA . PHE A 1 204 ? -12.68 -22.641 -22.312 1 95.88 204 PHE A CA 1
ATOM 1719 C C . PHE A 1 204 ? -13.422 -23.141 -21.078 1 95.88 204 PHE A C 1
ATOM 1721 O O . PHE A 1 204 ? -13.688 -24.344 -20.938 1 95.88 204 PHE A O 1
ATOM 1728 N N . ILE A 1 205 ? -13.781 -22.203 -20.188 1 97.06 205 ILE A N 1
ATOM 1729 C CA . ILE A 1 205 ? -14.461 -22.562 -18.938 1 97.06 205 ILE A CA 1
ATOM 1730 C C . ILE A 1 205 ? -15.828 -23.172 -19.266 1 97.06 205 ILE A C 1
ATOM 1732 O O . ILE A 1 205 ? -16.203 -24.188 -18.688 1 97.06 205 ILE A O 1
ATOM 1736 N N . ILE A 1 206 ? -16.547 -22.547 -20.188 1 96.12 206 ILE A N 1
ATOM 1737 C CA . ILE A 1 206 ? -17.906 -22.953 -20.5 1 96.12 206 ILE A CA 1
ATOM 1738 C C . ILE A 1 206 ? -17.891 -24.297 -21.234 1 96.12 206 ILE A C 1
ATOM 1740 O O . ILE A 1 206 ? -18.781 -25.141 -21.016 1 96.12 206 ILE A O 1
ATOM 1744 N N . ASN A 1 207 ? -16.797 -24.594 -21.938 1 94.56 207 ASN A N 1
ATOM 1745 C CA . ASN A 1 207 ? -16.875 -25.734 -22.844 1 94.56 207 ASN A CA 1
ATOM 1746 C C . ASN A 1 207 ? -15.977 -26.875 -22.391 1 94.56 207 ASN A C 1
ATOM 1748 O O . ASN A 1 207 ? -16.25 -28.047 -22.656 1 94.56 207 ASN A O 1
ATOM 1752 N N . GLU A 1 208 ? -14.906 -26.547 -21.703 1 94.62 208 GLU A N 1
ATOM 1753 C CA . GLU A 1 208 ? -13.875 -27.562 -21.547 1 94.62 208 GLU A CA 1
ATOM 1754 C C . GLU A 1 208 ? -13.555 -27.797 -20.062 1 94.62 208 GLU A C 1
ATOM 1756 O O . GLU A 1 208 ? -12.961 -28.828 -19.719 1 94.62 208 GLU A O 1
ATOM 1761 N N . TYR A 1 209 ? -13.922 -26.938 -19.219 1 96.81 209 TYR A N 1
ATOM 1762 C CA . TYR A 1 209 ? -13.57 -27.016 -17.797 1 96.81 209 TYR A CA 1
ATOM 1763 C C . TYR A 1 209 ? -14.055 -28.328 -17.188 1 96.81 209 TYR A C 1
ATOM 1765 O O . TYR A 1 209 ? -13.383 -28.906 -16.344 1 96.81 209 TYR A O 1
ATOM 1773 N N . LYS A 1 210 ? -15.156 -28.828 -17.625 1 95.38 210 LYS A N 1
ATOM 1774 C CA . LYS A 1 210 ? -15.766 -30.047 -17.109 1 95.38 210 LYS A CA 1
ATOM 1775 C C . LYS A 1 210 ? -14.844 -31.25 -17.297 1 95.38 210 LYS A C 1
ATOM 1777 O O . LYS A 1 210 ? -14.852 -32.188 -16.484 1 95.38 210 LYS A O 1
ATOM 1782 N N . SER A 1 211 ? -14.039 -31.219 -18.266 1 95.25 211 SER A N 1
ATOM 1783 C CA . SER A 1 211 ? -13.219 -32.375 -18.625 1 95.25 211 SER A CA 1
ATOM 1784 C C . SER A 1 211 ? -11.969 -32.469 -17.766 1 95.25 211 SER A C 1
ATOM 1786 O O . SER A 1 211 ? -11.273 -33.469 -17.781 1 95.25 211 SER A O 1
ATOM 1788 N N . LEU A 1 212 ? -11.688 -31.438 -16.984 1 96.19 212 LEU A N 1
ATOM 1789 C CA . LEU A 1 212 ? -10.461 -31.406 -16.203 1 96.19 212 LEU A CA 1
ATOM 1790 C C . LEU A 1 212 ? -10.438 -32.531 -15.172 1 96.19 212 LEU A C 1
ATOM 1792 O O . LEU A 1 212 ? -9.367 -33.031 -14.812 1 96.19 212 LEU A O 1
ATOM 1796 N N . SER A 1 213 ? -11.578 -32.906 -14.719 1 93.62 213 SER A N 1
ATOM 1797 C CA . SER A 1 213 ? -11.68 -33.938 -13.688 1 93.62 213 SER A CA 1
ATOM 1798 C C . SER A 1 213 ? -11.172 -35.281 -14.203 1 93.62 213 SER A C 1
ATOM 1800 O O . SER A 1 213 ? -10.789 -36.156 -13.414 1 93.62 213 SER A O 1
ATOM 1802 N N . SER A 1 214 ? -11.125 -35.469 -15.453 1 92.88 214 SER A N 1
ATOM 1803 C CA . SER A 1 214 ? -10.742 -36.75 -16.047 1 92.88 214 SER A CA 1
ATOM 1804 C C . SER A 1 214 ? -9.25 -36.781 -16.359 1 92.88 214 SER A C 1
ATOM 1806 O O . SER A 1 214 ? -8.719 -37.844 -16.703 1 92.88 214 SER A O 1
ATOM 1808 N N . ILE A 1 215 ? -8.703 -35.688 -16.219 1 92.75 215 ILE A N 1
ATOM 1809 C CA . ILE A 1 215 ? -7.289 -35.594 -16.562 1 92.75 215 ILE A CA 1
ATOM 1810 C C . ILE A 1 215 ? -6.438 -35.938 -15.344 1 92.75 215 ILE A C 1
ATOM 1812 O O . ILE A 1 215 ? -6.676 -35.438 -14.242 1 92.75 215 ILE A O 1
ATOM 1816 N N . THR A 1 216 ? -5.555 -36.844 -15.555 1 86.88 216 THR A N 1
ATOM 1817 C CA . THR A 1 216 ? -4.617 -37.188 -14.492 1 86.88 216 THR A CA 1
ATOM 1818 C C . THR A 1 216 ? -3.184 -36.875 -14.914 1 86.88 216 THR A C 1
ATOM 1820 O O . THR A 1 216 ? -2.846 -36.938 -16.094 1 86.88 216 THR A O 1
ATOM 1823 N N . SER A 1 217 ? -2.465 -36.344 -14.062 1 85.88 217 SER A N 1
ATOM 1824 C CA . SER A 1 217 ? -1.054 -36.031 -14.273 1 85.88 217 SER A CA 1
ATOM 1825 C C . SER A 1 217 ? -0.205 -36.5 -13.094 1 85.88 217 SER A C 1
ATOM 1827 O O . SER A 1 217 ? -0.641 -36.406 -11.945 1 85.88 217 SER A O 1
ATOM 1829 N N . ARG A 1 218 ? 0.934 -37.031 -13.383 1 82.06 218 ARG A N 1
ATOM 1830 C CA . ARG A 1 218 ? 1.849 -37.5 -12.336 1 82.06 218 ARG A CA 1
ATOM 1831 C C . ARG A 1 218 ? 2.652 -36.312 -11.773 1 82.06 218 ARG A C 1
ATOM 1833 O O . ARG A 1 218 ? 3.131 -36.375 -10.641 1 82.06 218 ARG A O 1
ATOM 1840 N N . GLU A 1 219 ? 2.768 -35.281 -12.5 1 83.5 219 GLU A N 1
ATOM 1841 C CA . GLU A 1 219 ? 3.67 -34.188 -12.156 1 83.5 219 GLU A CA 1
ATOM 1842 C C . GLU A 1 219 ? 2.986 -33.188 -11.242 1 83.5 219 GLU A C 1
ATOM 1844 O O . GLU A 1 219 ? 3.645 -32.5 -10.438 1 83.5 219 GLU A O 1
ATOM 1849 N N . SER A 1 220 ? 1.708 -32.969 -11.344 1 89.25 220 SER A N 1
ATOM 1850 C CA . SER A 1 220 ? 0.973 -32 -10.555 1 89.25 220 SER A CA 1
ATOM 1851 C C . SER A 1 220 ? -0.509 -32.344 -10.484 1 89.25 220 SER A C 1
ATOM 1853 O O . SER A 1 220 ? -1.026 -33.062 -11.328 1 89.25 220 SER A O 1
ATOM 1855 N N . PRO A 1 221 ? -1.056 -31.734 -9.438 1 93.31 221 PRO A N 1
ATOM 1856 C CA . PRO A 1 221 ? -2.514 -31.875 -9.438 1 93.31 221 PRO A CA 1
ATOM 1857 C C . PRO A 1 221 ? -3.201 -30.938 -10.414 1 93.31 221 PRO A C 1
ATOM 1859 O O . PRO A 1 221 ? -2.723 -29.812 -10.633 1 93.31 221 PRO A O 1
ATOM 1862 N N . ILE A 1 222 ? -4.109 -31.438 -11.227 1 95.62 222 ILE A N 1
ATOM 1863 C CA . ILE A 1 222 ? -4.77 -30.641 -12.258 1 95.62 222 ILE A CA 1
ATOM 1864 C C . ILE A 1 222 ? -5.754 -29.672 -11.617 1 95.62 222 ILE A C 1
ATOM 1866 O O . ILE A 1 222 ? -5.863 -28.516 -12.039 1 95.62 222 ILE A O 1
ATOM 1870 N N . MET A 1 223 ? -6.383 -30.078 -10.562 1 98 223 MET A N 1
ATOM 1871 C CA . MET A 1 223 ? -7.375 -29.266 -9.852 1 98 223 MET A CA 1
ATOM 1872 C C . MET A 1 223 ? -7.117 -29.281 -8.352 1 98 223 MET A C 1
ATOM 1874 O O . MET A 1 223 ? -6.5 -30.219 -7.836 1 98 223 MET A O 1
ATOM 1878 N N . VAL A 1 224 ? -7.621 -28.297 -7.703 1 98.5 224 VAL A N 1
ATOM 1879 C CA . VAL A 1 224 ? -7.305 -28.094 -6.293 1 98.5 224 VAL A CA 1
ATOM 1880 C C . VAL A 1 224 ? -7.809 -29.281 -5.477 1 98.5 224 VAL A C 1
ATOM 1882 O O . VAL A 1 224 ? -7.211 -29.641 -4.461 1 98.5 224 VAL A O 1
ATOM 1885 N N . ASN A 1 225 ? -8.914 -29.969 -5.875 1 97.88 225 ASN A N 1
ATOM 1886 C CA . ASN A 1 225 ? -9.477 -31.062 -5.082 1 97.88 225 ASN A CA 1
ATOM 1887 C C . ASN A 1 225 ? -8.578 -32.281 -5.105 1 97.88 225 ASN A C 1
ATOM 1889 O O . ASN A 1 225 ? -8.766 -33.219 -4.316 1 97.88 225 ASN A O 1
ATOM 1893 N N . ARG A 1 226 ? -7.559 -32.312 -5.898 1 97.31 226 ARG A N 1
ATOM 1894 C CA . ARG A 1 226 ? -6.676 -33.469 -6.027 1 97.31 226 ARG A CA 1
ATOM 1895 C C . ARG A 1 226 ? -5.344 -33.219 -5.324 1 97.31 226 ARG A C 1
ATOM 1897 O O . ARG A 1 226 ? -4.453 -34.062 -5.355 1 97.31 226 ARG A O 1
ATOM 1904 N N . VAL A 1 227 ? -5.215 -32.094 -4.719 1 97.88 227 VAL A N 1
ATOM 1905 C CA . VAL A 1 227 ? -3.939 -31.672 -4.141 1 97.88 227 VAL A CA 1
ATOM 1906 C C . VAL A 1 227 ? -3.555 -32.625 -3.002 1 97.88 227 VAL A C 1
ATOM 1908 O O . VAL A 1 227 ? -2.424 -33.094 -2.947 1 97.88 227 VAL A O 1
ATOM 1911 N N . LEU A 1 228 ? -4.488 -32.938 -2.127 1 97.69 228 LEU A N 1
ATOM 1912 C CA . LEU A 1 228 ? -4.16 -33.75 -0.967 1 97.69 228 LEU A CA 1
ATOM 1913 C C . LEU A 1 228 ? -3.746 -35.156 -1.395 1 97.69 228 LEU A C 1
ATOM 1915 O O . LEU A 1 228 ? -2.807 -35.719 -0.836 1 97.69 228 LEU A O 1
ATOM 1919 N N . ASP A 1 229 ? -4.434 -35.719 -2.391 1 95.69 229 ASP A N 1
ATOM 1920 C CA . ASP A 1 229 ? -4.055 -37 -2.918 1 95.69 229 ASP A CA 1
ATOM 1921 C C . ASP A 1 229 ? -2.639 -36.969 -3.488 1 95.69 229 ASP A C 1
ATOM 1923 O O . ASP A 1 229 ? -1.866 -37.938 -3.295 1 95.69 229 ASP A O 1
ATOM 1927 N N . TYR A 1 230 ? -2.367 -35.938 -4.109 1 95.62 230 TYR A N 1
ATOM 1928 C CA . TYR A 1 230 ? -1.072 -35.812 -4.766 1 95.62 230 TYR A CA 1
ATOM 1929 C C . TYR A 1 230 ? 0.051 -35.719 -3.74 1 95.62 230 TYR A C 1
ATOM 1931 O O . TYR A 1 230 ? 1.072 -36.406 -3.861 1 95.62 230 TYR A O 1
ATOM 1939 N N . ILE A 1 231 ? -0.102 -34.906 -2.717 1 95.56 231 ILE A N 1
ATOM 1940 C CA . ILE A 1 231 ? 1.009 -34.594 -1.82 1 95.56 231 ILE A CA 1
ATOM 1941 C C . ILE A 1 231 ? 1.182 -35.75 -0.813 1 95.56 231 ILE A C 1
ATOM 1943 O O . ILE A 1 231 ? 2.242 -35.875 -0.2 1 95.56 231 ILE A O 1
ATOM 1947 N N . ALA A 1 232 ? 0.173 -36.562 -0.604 1 93.88 232 ALA A N 1
ATOM 1948 C CA . ALA A 1 232 ? 0.235 -37.656 0.362 1 93.88 232 ALA A CA 1
ATOM 1949 C C . ALA A 1 232 ? 0.908 -38.875 -0.243 1 93.88 232 ALA A C 1
ATOM 1951 O O . ALA A 1 232 ? 1.138 -39.875 0.451 1 93.88 232 ALA A O 1
ATOM 1952 N N . LYS A 1 233 ? 1.146 -38.906 -1.483 1 85.75 233 LYS A N 1
ATOM 1953 C CA . LYS A 1 233 ? 1.673 -40.062 -2.184 1 85.75 233 LYS A CA 1
ATOM 1954 C C . LYS A 1 233 ? 2.99 -40.531 -1.567 1 85.75 233 LYS A C 1
ATOM 1956 O O . LYS A 1 233 ? 3.242 -41.719 -1.456 1 85.75 233 LYS A O 1
ATOM 1961 N N . SER A 1 234 ? 3.85 -39.719 -1.155 1 70.38 234 SER A N 1
ATOM 1962 C CA . SER A 1 234 ? 5.172 -40.125 -0.696 1 70.38 234 SER A CA 1
ATOM 1963 C C . SER A 1 234 ? 5.129 -40.625 0.744 1 70.38 234 SER A C 1
ATOM 1965 O O . SER A 1 234 ? 6.098 -41.219 1.234 1 70.38 234 SER A O 1
ATOM 1967 N N . LYS A 1 235 ? 4 -40.719 1.372 1 67.06 235 LYS A N 1
ATOM 1968 C CA . LYS A 1 235 ? 3.783 -41.156 2.746 1 67.06 235 LYS A CA 1
ATOM 1969 C C . LYS A 1 235 ? 4.809 -40.531 3.691 1 67.06 235 LYS A C 1
ATOM 1971 O O . LYS A 1 235 ? 5.098 -41.094 4.754 1 67.06 235 LYS A O 1
ATOM 1976 N N . GLU A 1 236 ? 5.434 -39.469 3.301 1 81.31 236 GLU A N 1
ATOM 1977 C CA . GLU A 1 236 ? 6.355 -38.688 4.121 1 81.31 236 GLU A CA 1
ATOM 1978 C C . GLU A 1 236 ? 5.629 -37.562 4.848 1 81.31 236 GLU A C 1
ATOM 1980 O O . GLU A 1 236 ? 4.414 -37.406 4.719 1 81.31 236 GLU A O 1
ATOM 1985 N N . LYS A 1 237 ? 6.289 -37 5.902 1 93.44 237 LYS A N 1
ATOM 1986 C CA . LYS A 1 237 ? 5.797 -35.781 6.559 1 93.44 237 LYS A CA 1
ATOM 1987 C C . LYS A 1 237 ? 5.5 -34.688 5.539 1 93.44 237 LYS A C 1
ATOM 1989 O O . LYS A 1 237 ? 6.387 -34.281 4.793 1 93.44 237 LYS A O 1
ATOM 1994 N N . VAL A 1 238 ? 4.215 -34.344 5.512 1 96.94 238 VAL A N 1
ATOM 1995 C CA . VAL A 1 238 ? 3.807 -33.375 4.496 1 96.94 238 VAL A CA 1
ATOM 1996 C C . VAL A 1 238 ? 3.119 -32.188 5.156 1 96.94 238 VAL A C 1
ATOM 1998 O O . VAL A 1 238 ? 2.344 -32.375 6.102 1 96.94 238 VAL A O 1
ATOM 2001 N N . ALA A 1 239 ? 3.486 -31.016 4.695 1 97.62 239 ALA A N 1
ATOM 2002 C CA . ALA A 1 239 ? 2.834 -29.781 5.133 1 97.62 239 ALA A CA 1
ATOM 2003 C C . ALA A 1 239 ? 2.297 -28.984 3.939 1 97.62 239 ALA A C 1
ATOM 2005 O O . ALA A 1 239 ? 3.02 -28.75 2.971 1 97.62 239 ALA A O 1
ATOM 2006 N N . LEU A 1 240 ? 1.06 -28.656 4.004 1 98.31 240 LEU A N 1
ATOM 2007 C CA . LEU A 1 240 ? 0.428 -27.828 2.986 1 98.31 240 LEU A CA 1
ATOM 2008 C C . LEU A 1 240 ? 0.117 -26.438 3.537 1 98.31 240 LEU A C 1
ATOM 2010 O O . LEU A 1 240 ? -0.656 -26.297 4.488 1 98.31 240 LEU A O 1
ATOM 2014 N N . ILE A 1 241 ? 0.733 -25.453 2.975 1 98.69 241 ILE A N 1
ATOM 2015 C CA . ILE A 1 241 ? 0.414 -24.062 3.295 1 98.69 241 ILE A CA 1
ATOM 2016 C C . ILE A 1 241 ? -0.58 -23.516 2.273 1 98.69 241 ILE A C 1
ATOM 2018 O O . ILE A 1 241 ? -0.288 -23.469 1.076 1 98.69 241 ILE A O 1
ATOM 2022 N N . VAL A 1 242 ? -1.714 -23.141 2.732 1 98.88 242 VAL A N 1
ATOM 2023 C CA . VAL A 1 242 ? -2.734 -22.562 1.863 1 98.88 242 VAL A CA 1
ATOM 2024 C C . VAL A 1 242 ? -2.787 -21.047 2.059 1 98.88 242 VAL A C 1
ATOM 2026 O O . VAL A 1 242 ? -3.188 -20.562 3.121 1 98.88 242 VAL A O 1
ATOM 2029 N N . LEU A 1 243 ? -2.359 -20.344 1.088 1 98.81 243 LEU A N 1
ATOM 2030 C CA . LEU A 1 243 ? -2.549 -18.906 1.074 1 98.81 243 LEU A CA 1
ATOM 2031 C C . LEU A 1 243 ? -3.863 -18.531 0.393 1 98.81 243 LEU A C 1
ATOM 2033 O O . LEU A 1 243 ? -3.926 -18.438 -0.835 1 98.81 243 LEU A O 1
ATOM 2037 N N . ASP A 1 244 ? -4.824 -18.219 1.188 1 98.56 244 ASP A N 1
ATOM 2038 C CA . ASP A 1 244 ? -6.184 -17.984 0.72 1 98.56 244 ASP A CA 1
ATOM 2039 C C . ASP A 1 244 ? -6.23 -16.812 -0.254 1 98.56 244 ASP A C 1
ATOM 2041 O O . ASP A 1 244 ? -5.777 -15.703 0.071 1 98.56 244 ASP A O 1
ATOM 2045 N N . GLY A 1 245 ? -6.699 -17.094 -1.479 1 98.69 245 GLY A N 1
ATOM 2046 C CA . GLY A 1 245 ? -6.969 -16.031 -2.447 1 98.69 245 GLY A CA 1
ATOM 2047 C C . GLY A 1 245 ? -5.738 -15.602 -3.217 1 98.69 245 GLY A C 1
ATOM 2048 O O . GLY A 1 245 ? -5.734 -14.547 -3.85 1 98.69 245 GLY A O 1
ATOM 2049 N N . MET A 1 246 ? -4.684 -16.312 -3.277 1 98.81 246 MET A N 1
ATOM 2050 C CA . MET A 1 246 ? -3.42 -15.922 -3.898 1 98.81 246 MET A CA 1
ATOM 2051 C C . MET A 1 246 ? -3.443 -16.203 -5.398 1 98.81 246 MET A C 1
ATOM 2053 O O . MET A 1 246 ? -3.523 -17.359 -5.82 1 98.81 246 MET A O 1
ATOM 2057 N N . SER A 1 247 ? -3.385 -15.203 -6.148 1 98.75 247 SER A N 1
ATOM 2058 C CA . SER A 1 247 ? -3.297 -15.336 -7.602 1 98.75 247 SER A CA 1
ATOM 2059 C C . SER A 1 247 ? -1.853 -15.531 -8.055 1 98.75 247 SER A C 1
ATOM 2061 O O . SER A 1 247 ? -0.927 -15.438 -7.242 1 98.75 247 SER A O 1
ATOM 2063 N N . VAL A 1 248 ? -1.699 -15.766 -9.352 1 98.62 248 VAL A N 1
ATOM 2064 C CA . VAL A 1 248 ? -0.367 -15.875 -9.938 1 98.62 248 VAL A CA 1
ATOM 2065 C C . VAL A 1 248 ? 0.379 -14.547 -9.773 1 98.62 248 VAL A C 1
ATOM 2067 O O . VAL A 1 248 ? 1.568 -14.539 -9.445 1 98.62 248 VAL A O 1
ATOM 2070 N N . PHE A 1 249 ? -0.322 -13.5 -10.008 1 97.94 249 PHE A N 1
ATOM 2071 C CA . PHE A 1 249 ? 0.221 -12.156 -9.812 1 97.94 249 PHE A CA 1
ATOM 2072 C C . PHE A 1 249 ? 0.772 -12 -8.398 1 97.94 249 PHE A C 1
ATOM 2074 O O . PHE A 1 249 ? 1.9 -11.539 -8.211 1 97.94 249 PHE A O 1
ATOM 2081 N N . ASP A 1 250 ? -0.009 -12.367 -7.434 1 98.62 250 ASP A N 1
ATOM 2082 C CA . ASP A 1 250 ? 0.369 -12.234 -6.031 1 98.62 250 ASP A CA 1
ATOM 2083 C C . ASP A 1 250 ? 1.61 -13.062 -5.715 1 98.62 250 ASP A C 1
ATOM 2085 O O . ASP A 1 250 ? 2.508 -12.602 -5.008 1 98.62 250 ASP A O 1
ATOM 2089 N N . PHE A 1 251 ? 1.656 -14.258 -6.191 1 98.5 251 PHE A N 1
ATOM 2090 C CA . PHE A 1 251 ? 2.779 -15.133 -5.883 1 98.5 251 PHE A CA 1
ATOM 2091 C C . PHE A 1 251 ? 4.078 -14.57 -6.453 1 98.5 251 PHE A C 1
ATOM 2093 O O . PHE A 1 251 ? 5.137 -14.695 -5.832 1 98.5 251 PHE A O 1
ATOM 2100 N N . ASN A 1 252 ? 3.994 -14.039 -7.656 1 96.94 252 ASN A N 1
ATOM 2101 C CA . ASN A 1 252 ? 5.191 -13.453 -8.25 1 96.94 252 ASN A CA 1
ATOM 2102 C C . ASN A 1 252 ? 5.789 -12.367 -7.363 1 96.94 252 ASN A C 1
ATOM 2104 O O . ASN A 1 252 ? 7.012 -12.227 -7.289 1 96.94 252 ASN A O 1
ATOM 2108 N N . ILE A 1 253 ? 4.984 -11.641 -6.703 1 96.94 253 ILE A N 1
ATOM 2109 C CA . ILE A 1 253 ? 5.465 -10.609 -5.785 1 96.94 253 ILE A CA 1
ATOM 2110 C C . ILE A 1 253 ? 6.008 -11.266 -4.516 1 96.94 253 ILE A C 1
ATOM 2112 O O . ILE A 1 253 ? 7.113 -10.953 -4.074 1 96.94 253 ILE A O 1
ATOM 2116 N N . LEU A 1 254 ? 5.223 -12.18 -3.957 1 96.94 254 LEU A N 1
ATOM 2117 C CA . LEU A 1 254 ? 5.547 -12.828 -2.693 1 96.94 254 LEU A CA 1
ATOM 2118 C C . LEU A 1 254 ? 6.871 -13.578 -2.795 1 96.94 254 LEU A C 1
ATOM 2120 O O . LEU A 1 254 ? 7.652 -13.594 -1.84 1 96.94 254 LEU A O 1
ATOM 2124 N N . SER A 1 255 ? 7.145 -14.203 -3.904 1 94.31 255 SER A N 1
ATOM 2125 C CA . SER A 1 255 ? 8.305 -15.07 -4.094 1 94.31 255 SER A CA 1
ATOM 2126 C C . SER A 1 255 ? 9.602 -14.266 -4.113 1 94.31 255 SER A C 1
ATOM 2128 O O . SER A 1 255 ? 10.688 -14.836 -4.012 1 94.31 255 SER A O 1
ATOM 2130 N N . LYS A 1 256 ? 9.477 -12.969 -4.238 1 88.88 256 LYS A N 1
ATOM 2131 C CA . LYS A 1 256 ? 10.664 -12.125 -4.129 1 88.88 256 LYS A CA 1
ATOM 2132 C C . LYS A 1 256 ? 11.312 -12.25 -2.754 1 88.88 256 LYS A C 1
ATOM 2134 O O . LYS A 1 256 ? 12.516 -12.047 -2.607 1 88.88 256 LYS A O 1
ATOM 2139 N N . GLY A 1 257 ? 10.477 -12.617 -1.8 1 89.44 257 GLY A N 1
ATOM 2140 C CA . GLY A 1 257 ? 10.992 -12.812 -0.456 1 89.44 257 GLY A CA 1
ATOM 2141 C C . GLY A 1 257 ? 11.609 -14.188 -0.252 1 89.44 257 GLY A C 1
ATOM 2142 O O . GLY A 1 257 ? 12.141 -14.477 0.819 1 89.44 257 GLY A O 1
ATOM 2143 N N . PHE A 1 258 ? 11.586 -15.031 -1.288 1 91.19 258 PHE A N 1
ATOM 2144 C CA . PHE A 1 258 ? 12.07 -16.406 -1.171 1 91.19 258 PHE A CA 1
ATOM 2145 C C . PHE A 1 258 ? 13.516 -16.5 -1.627 1 91.19 258 PHE A C 1
ATOM 2147 O O . PHE A 1 258 ? 13.898 -17.469 -2.305 1 91.19 258 PHE A O 1
ATOM 2154 N N . GLU A 1 259 ? 14.359 -15.617 -1.267 1 82.81 259 GLU A N 1
ATOM 2155 C CA . GLU A 1 259 ? 15.75 -15.602 -1.725 1 82.81 259 GLU A CA 1
ATOM 2156 C C . GLU A 1 259 ? 16.5 -16.844 -1.271 1 82.81 259 GLU A C 1
ATOM 2158 O O . GLU A 1 259 ? 17.297 -17.406 -2.023 1 82.81 259 GLU A O 1
ATOM 2163 N N . SER A 1 260 ? 16.234 -17.359 -0.105 1 87.12 260 SER A N 1
ATOM 2164 C CA . SER A 1 260 ? 16.938 -18.516 0.441 1 87.12 260 SER A CA 1
ATOM 2165 C C . SER A 1 260 ? 16.109 -19.781 0.33 1 87.12 260 SER A C 1
ATOM 2167 O O . SER A 1 260 ? 16.375 -20.766 1.031 1 87.12 260 SER A O 1
ATOM 2169 N N . ILE A 1 261 ? 15.102 -19.781 -0.471 1 92.38 261 ILE A N 1
ATOM 2170 C CA . ILE A 1 261 ? 14.195 -20.922 -0.623 1 92.38 261 ILE A CA 1
ATOM 2171 C C . ILE A 1 261 ? 14.141 -21.344 -2.09 1 92.38 261 ILE A C 1
ATOM 2173 O O . ILE A 1 261 ? 13.797 -20.531 -2.961 1 92.38 261 ILE A O 1
ATOM 2177 N N . ASP A 1 262 ? 14.508 -22.5 -2.332 1 88.94 262 ASP A N 1
ATOM 2178 C CA . ASP A 1 262 ? 14.383 -23.078 -3.668 1 88.94 262 ASP A CA 1
ATOM 2179 C C . ASP A 1 262 ? 13.039 -23.797 -3.834 1 88.94 262 ASP A C 1
ATOM 2181 O O . ASP A 1 262 ? 12.609 -24.531 -2.945 1 88.94 262 ASP A O 1
ATOM 2185 N N . TYR A 1 263 ? 12.438 -23.484 -4.891 1 92.81 263 TYR A N 1
ATOM 2186 C CA . TYR A 1 263 ? 11.117 -24.094 -5.074 1 92.81 263 TYR A CA 1
ATOM 2187 C C . TYR A 1 263 ? 10.852 -24.375 -6.547 1 92.81 263 TYR A C 1
ATOM 2189 O O . TYR A 1 263 ? 11.516 -23.812 -7.422 1 92.81 263 TYR A O 1
ATOM 2197 N N . GLU A 1 264 ? 9.922 -25.312 -6.777 1 90.69 264 GLU A N 1
ATOM 2198 C CA . GLU A 1 264 ? 9.359 -25.594 -8.094 1 90.69 264 GLU A CA 1
ATOM 2199 C C . GLU A 1 264 ? 7.957 -25.016 -8.227 1 90.69 264 GLU A C 1
ATOM 2201 O O . GLU A 1 264 ? 7.125 -25.188 -7.332 1 90.69 264 GLU A O 1
ATOM 2206 N N . GLU A 1 265 ? 7.824 -24.344 -9.328 1 92.88 265 GLU A N 1
ATOM 2207 C CA . GLU A 1 265 ? 6.574 -23.625 -9.523 1 92.88 265 GLU A CA 1
ATOM 2208 C C . GLU A 1 265 ? 5.699 -24.297 -10.57 1 92.88 265 GLU A C 1
ATOM 2210 O O . GLU A 1 265 ? 6.184 -24.688 -11.641 1 92.88 265 GLU A O 1
ATOM 2215 N N . ASP A 1 266 ? 4.477 -24.516 -10.25 1 95.12 266 ASP A N 1
ATOM 2216 C CA . ASP A 1 266 ? 3.424 -24.969 -11.148 1 95.12 266 ASP A CA 1
ATOM 2217 C C . ASP A 1 266 ? 2.094 -24.297 -10.828 1 95.12 266 ASP A C 1
ATOM 2219 O O . ASP A 1 266 ? 2.012 -23.484 -9.898 1 95.12 266 ASP A O 1
ATOM 2223 N N . TYR A 1 267 ? 1.066 -24.562 -11.688 1 97.88 267 TYR A N 1
ATOM 2224 C CA . TYR A 1 267 ? -0.24 -23.953 -11.492 1 97.88 267 TYR A CA 1
ATOM 2225 C C . TYR A 1 267 ? -1.358 -24.969 -11.695 1 97.88 267 TYR A C 1
ATOM 2227 O O . TYR A 1 267 ? -1.202 -25.922 -12.453 1 97.88 267 TYR A O 1
ATOM 2235 N N . ILE A 1 268 ? -2.379 -24.75 -10.992 1 98.44 268 ILE A N 1
ATOM 2236 C CA . ILE A 1 268 ? -3.496 -25.688 -11.039 1 98.44 268 ILE A CA 1
ATOM 2237 C C . ILE A 1 268 ? -4.812 -24.922 -11.086 1 98.44 268 ILE A C 1
ATOM 2239 O O . ILE A 1 268 ? -4.828 -23.688 -10.969 1 98.44 268 ILE A O 1
ATOM 2243 N N . TYR A 1 269 ? -5.922 -25.609 -11.258 1 98.75 269 TYR A N 1
ATOM 2244 C CA . TYR A 1 269 ? -7.227 -24.984 -11.453 1 98.75 269 TYR A CA 1
ATOM 2245 C C . TYR A 1 269 ? -8.031 -25 -10.156 1 98.75 269 TYR A C 1
ATOM 2247 O O . TYR A 1 269 ? -8.18 -26.047 -9.516 1 98.75 269 TYR A O 1
ATOM 2255 N N . ALA A 1 270 ? -8.578 -23.891 -9.812 1 98.75 270 ALA A N 1
ATOM 2256 C CA . ALA A 1 270 ? -9.5 -23.781 -8.688 1 98.75 270 ALA A CA 1
ATOM 2257 C C . ALA A 1 270 ? -10.891 -24.297 -9.062 1 98.75 270 ALA A C 1
ATOM 2259 O O . ALA A 1 270 ? -11.164 -24.547 -10.234 1 98.75 270 ALA A O 1
ATOM 2260 N N . MET A 1 271 ? -11.68 -24.484 -8.047 1 98 271 MET A N 1
ATOM 2261 C CA . MET A 1 271 ? -13.078 -24.828 -8.273 1 98 271 MET A CA 1
ATOM 2262 C C . MET A 1 271 ? -13.914 -23.578 -8.531 1 98 271 MET A C 1
ATOM 2264 O O . MET A 1 271 ? -13.703 -22.547 -7.898 1 98 271 MET A O 1
ATOM 2268 N N . ILE A 1 272 ? -14.883 -23.734 -9.391 1 96.94 272 ILE A N 1
ATOM 2269 C CA . ILE A 1 272 ? -15.82 -22.656 -9.68 1 96.94 272 ILE A CA 1
ATOM 2270 C C . ILE A 1 272 ? -17.141 -22.906 -8.969 1 96.94 272 ILE A C 1
ATOM 2272 O O . ILE A 1 272 ? -17.688 -24.016 -9.047 1 96.94 272 ILE A O 1
ATOM 2276 N N . PRO A 1 273 ? -17.703 -21.922 -8.367 1 95.44 273 PRO A N 1
ATOM 2277 C CA . PRO A 1 273 ? -17.219 -20.547 -8.195 1 95.44 273 PRO A CA 1
ATOM 2278 C C . PRO A 1 273 ? -15.969 -20.469 -7.312 1 95.44 273 PRO A C 1
ATOM 2280 O O . PRO A 1 273 ? -15.82 -21.266 -6.387 1 95.44 273 PRO A O 1
ATOM 2283 N N . THR A 1 274 ? -15.055 -19.547 -7.625 1 97.5 274 THR A N 1
ATOM 2284 C CA . THR A 1 274 ? -13.773 -19.391 -6.945 1 97.5 274 THR A CA 1
ATOM 2285 C C . THR A 1 274 ? -13.953 -18.672 -5.605 1 97.5 274 THR A C 1
ATOM 2287 O O . THR A 1 274 ? -13.344 -17.625 -5.363 1 97.5 274 THR A O 1
ATOM 2290 N N . THR A 1 275 ? -14.766 -19.219 -4.75 1 95.88 275 THR A N 1
ATOM 2291 C CA . THR A 1 275 ? -15.016 -18.719 -3.404 1 95.88 275 THR A CA 1
ATOM 2292 C C . THR A 1 275 ? -14.336 -19.594 -2.361 1 95.88 275 THR A C 1
ATOM 2294 O O . THR A 1 275 ? -14.102 -20.781 -2.607 1 95.88 275 THR A O 1
ATOM 2297 N N . THR A 1 276 ? -14.062 -19 -1.234 1 96.12 276 THR A N 1
ATOM 2298 C CA . THR A 1 276 ? -13.438 -19.734 -0.147 1 96.12 276 THR A CA 1
ATOM 2299 C C . THR A 1 276 ? -14.32 -20.906 0.282 1 96.12 276 THR A C 1
ATOM 2301 O O . THR A 1 276 ? -13.828 -22.031 0.461 1 96.12 276 THR A O 1
ATOM 2304 N N . ALA A 1 277 ? -15.602 -20.75 0.355 1 94.38 277 ALA A N 1
ATOM 2305 C CA . ALA A 1 277 ? -16.516 -21.781 0.842 1 94.38 277 ALA A CA 1
ATOM 2306 C C . ALA A 1 277 ? -16.516 -23 -0.069 1 94.38 277 ALA A C 1
ATOM 2308 O O . ALA A 1 277 ? -16.641 -24.141 0.402 1 94.38 277 ALA A O 1
ATOM 2309 N N . ILE A 1 278 ? -16.297 -22.844 -1.312 1 95.19 278 ILE A N 1
ATOM 2310 C CA . ILE A 1 278 ? -16.406 -23.938 -2.266 1 95.19 278 ILE A CA 1
ATOM 2311 C C . ILE A 1 278 ? -15.016 -24.469 -2.592 1 95.19 278 ILE A C 1
ATOM 2313 O O . ILE A 1 278 ? -14.719 -25.641 -2.344 1 95.19 278 ILE A O 1
ATOM 2317 N N . SER A 1 279 ? -14.195 -23.625 -3.062 1 97.75 279 SER A N 1
ATOM 2318 C CA . SER A 1 279 ? -12.922 -24.078 -3.617 1 97.75 279 SER A CA 1
ATOM 2319 C C . SER A 1 279 ? -11.961 -24.516 -2.514 1 97.75 279 SER A C 1
ATOM 2321 O O . SER A 1 279 ? -11.234 -25.5 -2.674 1 97.75 279 SER A O 1
ATOM 2323 N N . ARG A 1 280 ? -11.906 -23.797 -1.37 1 98.12 280 ARG A N 1
ATOM 2324 C CA . ARG A 1 280 ? -11 -24.203 -0.3 1 98.12 280 ARG A CA 1
ATOM 2325 C C . ARG A 1 280 ? -11.477 -25.5 0.363 1 98.12 280 ARG A C 1
ATOM 2327 O O . ARG A 1 280 ? -10.672 -26.359 0.715 1 98.12 280 ARG A O 1
ATOM 2334 N N . GLN A 1 281 ? -12.797 -25.625 0.532 1 97.31 281 GLN A N 1
ATOM 2335 C CA . GLN A 1 281 ? -13.32 -26.875 1.064 1 97.31 281 GLN A CA 1
ATOM 2336 C C . GLN A 1 281 ? -12.977 -28.047 0.151 1 97.31 281 GLN A C 1
ATOM 2338 O O . GLN A 1 281 ? -12.641 -29.125 0.627 1 97.31 281 GLN A O 1
ATOM 2343 N N . SER A 1 282 ? -13.07 -27.812 -1.144 1 98.19 282 SER A N 1
ATOM 2344 C CA . SER A 1 282 ? -12.703 -28.859 -2.096 1 98.19 282 SER A CA 1
ATOM 2345 C C . SER A 1 282 ? -11.219 -29.203 -1.992 1 98.19 282 SER A C 1
ATOM 2347 O O . SER A 1 282 ? -10.844 -30.375 -2.053 1 98.19 282 SER A O 1
ATOM 2349 N N . LEU A 1 283 ? -10.438 -28.188 -1.848 1 98.56 283 LEU A N 1
ATOM 2350 C CA . LEU A 1 283 ? -9 -28.359 -1.693 1 98.56 283 LEU A CA 1
ATOM 2351 C C . LEU A 1 283 ? -8.68 -29.219 -0.47 1 98.56 283 LEU A C 1
ATOM 2353 O O . LEU A 1 283 ? -7.844 -30.125 -0.54 1 98.56 283 LEU A O 1
ATOM 2357 N N . LEU A 1 284 ? -9.398 -29.016 0.666 1 98.31 284 LEU A N 1
ATOM 2358 C CA . LEU A 1 284 ? -9.016 -29.594 1.947 1 98.31 284 LEU A CA 1
ATOM 2359 C C . LEU A 1 284 ? -9.812 -30.875 2.229 1 98.31 284 LEU A C 1
ATOM 2361 O O . LEU A 1 284 ? -9.562 -31.562 3.223 1 98.31 284 LEU A O 1
ATOM 2365 N N . SER A 1 285 ? -10.75 -31.219 1.325 1 97.75 285 SER A N 1
ATOM 2366 C CA . SER A 1 285 ? -11.523 -32.438 1.507 1 97.75 285 SER A CA 1
ATOM 2367 C C . SER A 1 285 ? -11.234 -33.438 0.393 1 97.75 285 SER A C 1
ATOM 2369 O O . SER A 1 285 ? -11.562 -34.625 0.518 1 97.75 285 SER A O 1
ATOM 2371 N N . GLY A 1 286 ? -10.734 -32.938 -0.73 1 97.44 286 GLY A N 1
ATOM 2372 C CA . GLY A 1 286 ? -10.523 -33.781 -1.89 1 97.44 286 GLY A CA 1
ATOM 2373 C C . GLY A 1 286 ? -11.805 -34.125 -2.627 1 97.44 286 GLY A C 1
ATOM 2374 O O . GLY A 1 286 ? -11.836 -35 -3.477 1 97.44 286 GLY A O 1
ATOM 2375 N N . LYS A 1 287 ? -12.867 -33.344 -2.291 1 97.44 287 LYS A N 1
ATOM 2376 C CA . LYS A 1 287 ? -14.188 -33.625 -2.865 1 97.44 287 LYS A CA 1
ATOM 2377 C C . LYS A 1 287 ? -14.562 -32.562 -3.896 1 97.44 287 LYS A C 1
ATOM 2379 O O . LYS A 1 287 ? -14.07 -31.438 -3.848 1 97.44 287 LYS A O 1
ATOM 2384 N N . PHE A 1 288 ? -15.406 -32.969 -4.77 1 97.25 288 PHE A N 1
ATOM 2385 C CA . PHE A 1 288 ? -16.062 -31.984 -5.605 1 97.25 288 PHE A CA 1
ATOM 2386 C C . PHE A 1 288 ? -17.125 -31.234 -4.805 1 97.25 288 PHE A C 1
ATOM 2388 O O . PHE A 1 288 ? -17.641 -31.734 -3.812 1 97.25 288 PHE A O 1
ATOM 2395 N N . PRO A 1 289 ? -17.469 -30 -5.312 1 95.38 289 PRO A N 1
ATOM 2396 C CA . PRO A 1 289 ? -18.438 -29.188 -4.574 1 95.38 289 PRO A CA 1
ATOM 2397 C C . PRO A 1 289 ? -19.766 -29.906 -4.34 1 95.38 289 PRO A C 1
ATOM 2399 O O . PRO A 1 289 ? -20.344 -29.781 -3.262 1 95.38 289 PRO A O 1
ATOM 2402 N N . VAL A 1 290 ? -20.219 -30.688 -5.258 1 95.25 290 VAL A N 1
ATOM 2403 C CA . VAL A 1 290 ? -21.5 -31.359 -5.168 1 95.25 290 VAL A CA 1
ATOM 2404 C C . VAL A 1 290 ? -21.469 -32.406 -4.043 1 95.25 290 VAL A C 1
ATOM 2406 O O . VAL A 1 290 ? -22.516 -32.75 -3.48 1 95.25 290 VAL A O 1
ATOM 2409 N N . GLN A 1 291 ? -20.281 -32.844 -3.686 1 95.56 291 GLN A N 1
ATOM 2410 C CA . GLN A 1 291 ? -20.125 -33.875 -2.666 1 95.56 291 GLN A CA 1
ATOM 2411 C C . GLN A 1 291 ? -20 -33.25 -1.275 1 95.56 291 GLN A C 1
ATOM 2413 O O . GLN A 1 291 ? -19.984 -33.969 -0.273 1 95.56 291 GLN A O 1
ATOM 2418 N N . LEU A 1 292 ? -19.891 -31.922 -1.165 1 93.44 292 LEU A N 1
ATOM 2419 C CA . LEU A 1 292 ? -19.75 -31.234 0.117 1 93.44 292 LEU A CA 1
ATOM 2420 C C . LEU A 1 292 ? -21.062 -31.188 0.869 1 93.44 292 LEU A C 1
ATOM 2422 O O . LEU A 1 292 ? -22.109 -30.922 0.274 1 93.44 292 LEU A O 1
ATOM 2426 N N . GLU A 1 293 ? -21.016 -31.484 2.086 1 87.25 293 GLU A N 1
ATOM 2427 C CA . GLU A 1 293 ? -22.234 -31.484 2.904 1 87.25 293 GLU A CA 1
ATOM 2428 C C . GLU A 1 293 ? -22.812 -30.078 3.006 1 87.25 293 GLU A C 1
ATOM 2430 O O . GLU A 1 293 ? -24.031 -29.891 2.914 1 87.25 293 GLU A O 1
ATOM 2435 N N . ARG A 1 294 ? -21.969 -29.062 3.266 1 89.62 294 ARG A N 1
ATOM 2436 C CA . ARG A 1 294 ? -22.328 -27.656 3.359 1 89.62 294 ARG A CA 1
ATOM 2437 C C . ARG A 1 294 ? -21.438 -26.797 2.459 1 89.62 294 ARG A C 1
ATOM 2439 O O . ARG A 1 294 ? -20.516 -26.141 2.936 1 89.62 294 ARG A O 1
ATOM 2446 N N . PRO A 1 295 ? -21.812 -26.766 1.232 1 88.12 295 PRO A N 1
ATOM 2447 C CA . PRO A 1 295 ? -20.906 -26.156 0.265 1 88.12 295 PRO A CA 1
ATOM 2448 C C . PRO A 1 295 ? -20.781 -24.641 0.455 1 88.12 295 PRO A C 1
ATOM 2450 O O . PRO A 1 295 ? -19.812 -24.031 0.002 1 88.12 295 PRO A O 1
ATOM 2453 N N . PHE A 1 296 ? -21.734 -23.984 1.198 1 86.75 296 PHE A N 1
ATOM 2454 C CA . PHE A 1 296 ? -21.719 -22.516 1.262 1 86.75 296 PHE A CA 1
ATOM 2455 C C . PHE A 1 296 ? -21.297 -22.047 2.645 1 86.75 296 PHE A C 1
ATOM 2457 O O . PHE A 1 296 ? -21.406 -20.859 2.957 1 86.75 296 PHE A O 1
ATOM 2464 N N . ASP A 1 297 ? -20.797 -22.984 3.436 1 88.06 297 ASP A N 1
ATOM 2465 C CA . ASP A 1 297 ? -20.359 -22.703 4.797 1 88.06 297 ASP A CA 1
ATOM 2466 C C . ASP A 1 297 ? -19.031 -23.375 5.102 1 88.06 297 ASP A C 1
ATOM 2468 O O . ASP A 1 297 ? -18.797 -24.516 4.664 1 88.06 297 ASP A O 1
ATOM 2472 N N . LEU A 1 298 ? -18.141 -22.719 5.938 1 90.94 298 LEU A N 1
ATOM 2473 C CA . LEU A 1 298 ? -16.812 -23.25 6.184 1 90.94 298 LEU A CA 1
ATOM 2474 C C . LEU A 1 298 ? -16.766 -24 7.512 1 90.94 298 LEU A C 1
ATOM 2476 O O . LEU A 1 298 ? -15.688 -24.422 7.949 1 90.94 298 LEU A O 1
ATOM 2480 N N . SER A 1 299 ? -17.828 -24.203 8.141 1 91 299 SER A N 1
ATOM 2481 C CA . SER A 1 299 ? -17.891 -24.75 9.5 1 91 299 SER A CA 1
ATOM 2482 C C . SER A 1 299 ? -17.344 -26.172 9.555 1 91 299 SER A C 1
ATOM 2484 O O . SER A 1 299 ? -16.875 -26.625 10.602 1 91 299 SER A O 1
ATOM 2486 N N . ARG A 1 300 ? -17.312 -26.922 8.406 1 92.62 300 ARG A N 1
ATOM 2487 C CA . ARG A 1 300 ? -16.922 -28.328 8.414 1 92.62 300 ARG A CA 1
ATOM 2488 C C . ARG A 1 300 ? -15.547 -28.516 7.789 1 92.62 300 ARG A C 1
ATOM 2490 O O . ARG A 1 300 ? -15.117 -29.656 7.543 1 92.62 300 ARG A O 1
ATOM 2497 N N . GLU A 1 301 ? -14.898 -27.484 7.496 1 95.12 301 GLU A N 1
ATOM 2498 C CA . GLU A 1 301 ? -13.641 -27.547 6.754 1 95.12 301 GLU A CA 1
ATOM 2499 C C . GLU A 1 301 ? -12.602 -28.375 7.488 1 95.12 301 GLU A C 1
ATOM 2501 O O . GLU A 1 301 ? -12 -29.281 6.906 1 95.12 301 GLU A O 1
ATOM 2506 N N . GLU A 1 302 ? -12.391 -28.125 8.789 1 96.25 302 GLU A N 1
ATOM 2507 C CA . GLU A 1 302 ? -11.406 -28.875 9.578 1 96.25 302 GLU A CA 1
ATOM 2508 C C . GLU A 1 302 ? -11.766 -30.344 9.656 1 96.25 302 GLU A C 1
ATOM 2510 O O . GLU A 1 302 ? -10.898 -31.219 9.492 1 96.25 302 GLU A O 1
ATOM 2515 N N . LYS A 1 303 ? -13.031 -30.594 9.922 1 96.12 303 LYS A N 1
ATOM 2516 C CA . LYS A 1 303 ? -13.492 -31.969 10 1 96.12 303 LYS A CA 1
ATOM 2517 C C . LYS A 1 303 ? -13.242 -32.719 8.695 1 96.12 303 LYS A C 1
ATOM 2519 O O . LYS A 1 303 ? -12.789 -33.875 8.695 1 96.12 303 LYS A O 1
ATOM 2524 N N . GLN A 1 304 ? -13.547 -32.094 7.605 1 96.5 304 GLN A N 1
ATOM 2525 C CA . GLN A 1 304 ? -13.383 -32.719 6.293 1 96.5 304 GLN A CA 1
ATOM 2526 C C . GLN A 1 304 ? -11.906 -33 6 1 96.5 304 GLN A C 1
ATOM 2528 O O . GLN A 1 304 ? -11.57 -34 5.359 1 96.5 304 GLN A O 1
ATOM 2533 N N . PHE A 1 305 ? -11.07 -32.125 6.457 1 97.94 305 PHE A N 1
ATOM 2534 C CA . PHE A 1 305 ? -9.641 -32.344 6.285 1 97.94 305 PHE A CA 1
ATOM 2535 C C . PHE A 1 305 ? -9.18 -33.562 7.039 1 97.94 305 PHE A C 1
ATOM 2537 O O . PHE A 1 305 ? -8.438 -34.406 6.5 1 97.94 305 PHE A O 1
ATOM 2544 N N . HIS A 1 306 ? -9.609 -33.75 8.258 1 97.75 306 HIS A N 1
ATOM 2545 C CA . HIS A 1 306 ? -9.25 -34.906 9.07 1 97.75 306 HIS A CA 1
ATOM 2546 C C . HIS A 1 306 ? -9.773 -36.188 8.453 1 97.75 306 HIS A C 1
ATOM 2548 O O . HIS A 1 306 ? -9.094 -37.219 8.461 1 97.75 306 HIS A O 1
ATOM 2554 N N . GLU A 1 307 ? -10.953 -36.094 7.957 1 97.44 307 GLU A N 1
ATOM 2555 C CA . GLU A 1 307 ? -11.531 -37.25 7.309 1 97.44 307 GLU A CA 1
ATOM 2556 C C . GLU A 1 307 ? -10.727 -37.656 6.086 1 97.44 307 GLU A C 1
ATOM 2558 O O . GLU A 1 307 ? -10.469 -38.844 5.875 1 97.44 307 GLU A O 1
ATOM 2563 N N . LYS A 1 308 ? -10.352 -36.688 5.309 1 97.62 308 LYS A N 1
ATOM 2564 C CA . LYS A 1 308 ? -9.547 -37 4.129 1 97.62 308 LYS A CA 1
ATOM 2565 C C . LYS A 1 308 ? -8.195 -37.562 4.52 1 97.62 308 LYS A C 1
ATOM 2567 O O . LYS A 1 308 ? -7.707 -38.5 3.889 1 97.62 308 LYS A O 1
ATOM 2572 N N . ALA A 1 309 ? -7.57 -37 5.527 1 96.81 309 ALA A N 1
ATOM 2573 C CA . ALA A 1 309 ? -6.293 -37.531 6.016 1 96.81 309 ALA A CA 1
ATOM 2574 C C . ALA A 1 309 ? -6.41 -38.969 6.449 1 96.81 309 ALA A C 1
ATOM 2576 O O . ALA A 1 309 ? -5.527 -39.781 6.164 1 96.81 309 ALA A O 1
ATOM 2577 N N . LYS A 1 310 ? -7.508 -39.281 7.105 1 96.69 310 LYS A N 1
ATOM 2578 C CA . LYS A 1 310 ? -7.762 -40.656 7.52 1 96.69 310 LYS A CA 1
ATOM 2579 C C . LYS A 1 310 ? -7.883 -41.562 6.309 1 96.69 310 LYS A C 1
ATOM 2581 O O . LYS A 1 310 ? -7.328 -42.656 6.305 1 96.69 310 LYS A O 1
ATOM 2586 N N . ASP A 1 311 ? -8.562 -41.125 5.355 1 96.5 311 ASP A N 1
ATOM 2587 C CA . ASP A 1 311 ? -8.719 -41.875 4.125 1 96.5 311 ASP A CA 1
ATOM 2588 C C . ASP A 1 311 ? -7.367 -42.125 3.461 1 96.5 311 ASP A C 1
ATOM 2590 O O . ASP A 1 311 ? -7.191 -43.125 2.762 1 96.5 311 ASP A O 1
ATOM 2594 N N . LEU A 1 312 ? -6.457 -41.25 3.697 1 95.5 312 LEU A N 1
ATOM 2595 C CA . LEU A 1 312 ? -5.137 -41.344 3.084 1 95.5 312 LEU A CA 1
ATOM 2596 C C . LEU A 1 312 ? -4.207 -42.219 3.93 1 95.5 312 LEU A C 1
ATOM 2598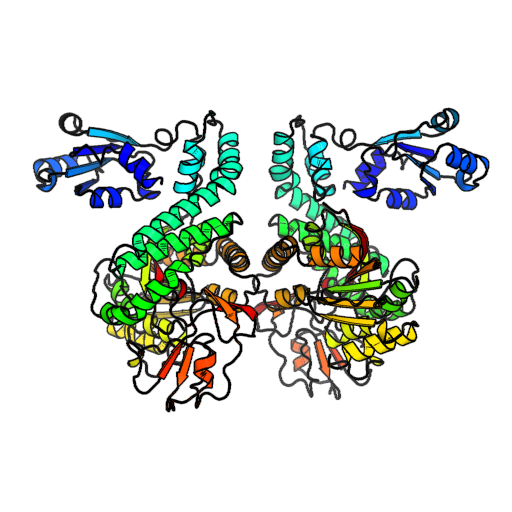 O O . LEU A 1 312 ? -3.064 -42.469 3.543 1 95.5 312 LEU A O 1
ATOM 2602 N N . GLY A 1 313 ? -4.703 -42.594 5.156 1 94.06 313 GLY A N 1
ATOM 2603 C CA . GLY A 1 313 ? -3.965 -43.562 5.941 1 94.06 313 GLY A CA 1
ATOM 2604 C C . GLY A 1 313 ? -3.293 -42.969 7.164 1 94.06 313 GLY A C 1
ATOM 2605 O O . GLY A 1 313 ? -2.541 -43.625 7.863 1 94.06 313 GLY A O 1
ATOM 2606 N N . TYR A 1 314 ? -3.533 -41.75 7.457 1 95.5 314 TYR A N 1
ATOM 2607 C CA . TYR A 1 314 ? -2.938 -41.125 8.633 1 95.5 314 TYR A CA 1
ATOM 2608 C C . TYR A 1 314 ? -3.797 -41.344 9.867 1 95.5 314 TYR A C 1
ATOM 2610 O O . TYR A 1 314 ? -5.027 -41.375 9.781 1 95.5 314 TYR A O 1
ATOM 2618 N N . LEU A 1 315 ? -3.133 -41.4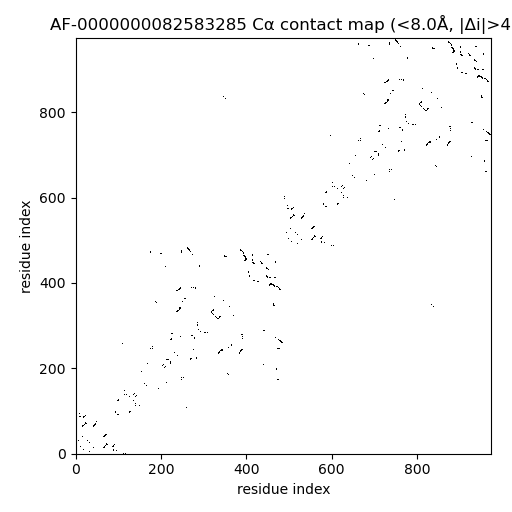38 11 1 95.62 315 LEU A N 1
ATOM 2619 C CA . LEU A 1 315 ? -3.84 -41.5 12.273 1 95.62 315 LEU A CA 1
ATOM 2620 C C . LEU A 1 315 ? -4.254 -40.094 12.727 1 95.62 315 LEU A C 1
ATOM 2622 O O . LEU A 1 315 ? -3.633 -39.094 12.344 1 95.62 315 LEU A O 1
ATOM 2626 N N . GLU A 1 316 ? -5.262 -40.094 13.484 1 95.75 316 GLU A N 1
ATOM 2627 C CA . GLU A 1 316 ? -5.801 -38.812 13.961 1 95.75 316 GLU A CA 1
ATOM 2628 C C . GLU A 1 316 ? -4.727 -37.969 14.656 1 95.75 316 GLU A C 1
ATOM 2630 O O . GLU A 1 316 ? -4.66 -36.75 14.477 1 95.75 316 GLU A O 1
ATOM 2635 N N . LYS A 1 317 ? -3.881 -38.625 15.43 1 95.56 317 LYS A N 1
ATOM 2636 C CA . LYS A 1 317 ? -2.852 -37.938 16.203 1 95.56 317 LYS A CA 1
ATOM 2637 C C . LYS A 1 317 ? -1.734 -37.406 15.305 1 95.56 317 LYS A C 1
ATOM 2639 O O . LYS A 1 317 ? -0.905 -36.594 15.742 1 95.56 317 LYS A O 1
ATOM 2644 N N . GLN A 1 318 ? -1.733 -37.875 14.047 1 96.56 318 GLN A N 1
ATOM 2645 C CA . GLN A 1 318 ? -0.684 -37.5 13.109 1 96.56 318 GLN A CA 1
ATOM 2646 C C . GLN A 1 318 ? -1.117 -36.312 12.258 1 96.56 318 GLN A C 1
ATOM 2648 O O . GLN A 1 318 ? -0.344 -35.812 11.438 1 96.56 318 GLN A O 1
ATOM 2653 N N . VAL A 1 319 ? -2.348 -35.844 12.469 1 97.44 319 VAL A N 1
ATOM 2654 C CA . VAL A 1 319 ? -2.939 -34.844 11.594 1 97.44 319 VAL A CA 1
ATOM 2655 C C . VAL A 1 319 ? -3.096 -33.531 12.352 1 97.44 319 VAL A C 1
ATOM 2657 O O . VAL A 1 319 ? -3.508 -33.531 13.516 1 97.44 319 VAL A O 1
ATOM 2660 N N . LEU A 1 320 ? -2.68 -32.406 11.719 1 97.69 320 LEU A N 1
ATOM 2661 C CA . LEU A 1 320 ? -2.846 -31.094 12.32 1 97.69 320 LEU A CA 1
ATOM 2662 C C . LEU A 1 320 ? -3.441 -30.109 11.32 1 97.69 320 LEU A C 1
ATOM 2664 O O . LEU A 1 320 ? -2.92 -29.969 10.211 1 97.69 320 LEU A O 1
ATOM 2668 N N . TYR A 1 321 ? -4.551 -29.609 11.594 1 97.69 321 TYR A N 1
ATOM 2669 C CA . TYR A 1 321 ? -5.172 -28.484 10.906 1 97.69 321 TYR A CA 1
ATOM 2670 C C . TYR A 1 321 ? -5.035 -27.203 11.727 1 97.69 321 TYR A C 1
ATOM 2672 O O . TYR A 1 321 ? -5.465 -27.156 12.883 1 97.69 321 TYR A O 1
ATOM 2680 N N . THR A 1 322 ? -4.41 -26.172 11.141 1 96.81 322 THR A N 1
ATOM 2681 C CA . THR A 1 322 ? -4.203 -24.953 11.906 1 96.81 322 THR A CA 1
ATOM 2682 C C . THR A 1 322 ? -4.309 -23.719 11.016 1 96.81 322 THR A C 1
ATOM 2684 O O . THR A 1 322 ? -4.422 -23.844 9.797 1 96.81 322 THR A O 1
ATOM 2687 N N . ARG A 1 323 ? -4.363 -22.562 11.648 1 95.69 323 ARG A N 1
ATOM 2688 C CA . ARG A 1 323 ? -4.453 -21.281 10.961 1 95.69 323 ARG A CA 1
ATOM 2689 C C . ARG A 1 323 ? -3.416 -20.297 11.5 1 95.69 323 ARG A C 1
ATOM 2691 O O . ARG A 1 323 ? -3.078 -20.344 12.688 1 95.69 323 ARG A O 1
ATOM 2698 N N . GLY A 1 324 ? -2.906 -19.484 10.539 1 94.81 324 GLY A N 1
ATOM 2699 C CA . GLY A 1 324 ? -1.989 -18.438 10.953 1 94.81 324 GLY A CA 1
ATOM 2700 C C . GLY A 1 324 ? -0.549 -18.891 11.047 1 94.81 324 GLY A C 1
ATOM 2701 O O . GLY A 1 324 ? -0.216 -20 10.594 1 94.81 324 GLY A O 1
ATOM 2702 N N . TYR A 1 325 ? 0.32 -18.078 11.609 1 94.56 325 TYR A N 1
ATOM 2703 C CA . TYR A 1 325 ? 1.76 -18.297 11.555 1 94.56 325 TYR A CA 1
ATOM 2704 C C . TYR A 1 325 ? 2.258 -18.953 12.836 1 94.56 325 TYR A C 1
ATOM 2706 O O . TYR A 1 325 ? 3.322 -19.578 12.844 1 94.56 325 TYR A O 1
ATOM 2714 N N . ASN A 1 326 ? 1.543 -18.734 13.906 1 89.88 326 ASN A N 1
ATOM 2715 C CA . ASN A 1 326 ? 1.969 -19.266 15.188 1 89.88 326 ASN A CA 1
ATOM 2716 C C . ASN A 1 326 ? 1.414 -20.672 15.414 1 89.88 326 ASN A C 1
ATOM 2718 O O . ASN A 1 326 ? 0.379 -20.844 16.062 1 89.88 326 ASN A O 1
ATOM 2722 N N . ILE A 1 327 ? 2.195 -21.641 14.984 1 91.38 327 ILE A N 1
ATOM 2723 C CA . ILE A 1 327 ? 1.677 -23 15.031 1 91.38 327 ILE A CA 1
ATOM 2724 C C . ILE A 1 327 ? 2.514 -23.828 16 1 91.38 327 ILE A C 1
ATOM 2726 O O . ILE A 1 327 ? 3.73 -23.656 16.094 1 91.38 327 ILE A O 1
ATOM 2730 N N . HIS A 1 328 ? 1.833 -24.609 16.734 1 92.81 328 HIS A N 1
ATOM 2731 C CA . HIS A 1 328 ? 2.467 -25.609 17.578 1 92.81 328 HIS A CA 1
ATOM 2732 C C . HIS A 1 328 ? 2.404 -26.984 16.953 1 92.81 328 HIS A C 1
ATOM 2734 O O . HIS A 1 328 ? 1.34 -27.609 16.906 1 92.81 328 HIS A O 1
ATOM 2740 N N . ILE A 1 329 ? 3.555 -27.516 16.578 1 95.31 329 ILE A N 1
ATOM 2741 C CA . ILE A 1 329 ? 3.611 -28.797 15.867 1 95.31 329 ILE A CA 1
ATOM 2742 C C . ILE A 1 329 ? 4.148 -29.875 16.797 1 95.31 329 ILE A C 1
ATOM 2744 O O . ILE A 1 329 ? 5.344 -29.922 17.094 1 95.31 329 ILE A O 1
ATOM 2748 N N . GLY A 1 330 ? 3.336 -30.734 17.203 1 93.06 330 GLY A N 1
ATOM 2749 C CA . GLY A 1 330 ? 3.746 -31.859 18.016 1 93.06 330 GLY A CA 1
ATOM 2750 C C . GLY A 1 330 ? 4.66 -32.812 17.281 1 93.06 330 GLY A C 1
ATOM 2751 O O . GLY A 1 330 ? 4.719 -32.812 16.062 1 93.06 330 GLY A O 1
ATOM 2752 N N . PRO A 1 331 ? 5.332 -33.656 17.984 1 92.56 331 PRO A N 1
ATOM 2753 C CA . PRO A 1 331 ? 6.309 -34.594 17.391 1 92.56 331 PRO A CA 1
ATOM 2754 C C . PRO A 1 331 ? 5.656 -35.656 16.531 1 92.56 331 PRO A C 1
ATOM 2756 O O . PRO A 1 331 ? 6.305 -36.219 15.625 1 92.56 331 PRO A O 1
ATOM 2759 N N . ASN A 1 332 ? 4.422 -35.938 16.703 1 94.88 332 ASN A N 1
ATOM 2760 C CA . ASN A 1 332 ? 3.775 -37.031 16 1 94.88 332 ASN A CA 1
ATOM 2761 C C . ASN A 1 332 ? 3.096 -36.562 14.711 1 94.88 332 ASN A C 1
ATOM 2763 O O . ASN A 1 332 ? 2.588 -37.375 13.938 1 94.88 332 ASN A O 1
ATOM 2767 N N . ILE A 1 333 ? 3.174 -35.312 14.469 1 97 333 ILE A N 1
ATOM 2768 C CA . ILE A 1 333 ? 2.443 -34.781 13.328 1 97 333 ILE A CA 1
ATOM 2769 C C . ILE A 1 333 ? 3.162 -35.156 12.031 1 97 333 ILE A C 1
ATOM 2771 O O . ILE A 1 333 ? 4.371 -34.938 11.906 1 97 333 ILE A O 1
ATOM 2775 N N . LYS A 1 334 ? 2.383 -35.656 11.047 1 96.56 334 LYS A N 1
ATOM 2776 C CA . LYS A 1 334 ? 2.949 -36.094 9.766 1 96.56 334 LYS A CA 1
ATOM 2777 C C . LYS A 1 334 ? 2.223 -35.406 8.602 1 96.56 334 LYS A C 1
ATOM 2779 O O . LYS A 1 334 ? 2.77 -35.312 7.504 1 96.56 334 LYS A O 1
ATOM 2784 N N . PHE A 1 335 ? 1.04 -35.094 8.852 1 97.5 335 PHE A N 1
ATOM 2785 C CA . PHE A 1 335 ? 0.189 -34.469 7.848 1 97.5 335 PHE A CA 1
ATOM 2786 C C . PHE A 1 335 ? -0.427 -33.188 8.375 1 97.5 335 PHE A C 1
ATOM 2788 O O . PHE A 1 335 ? -1.276 -33.219 9.266 1 97.5 335 PHE A O 1
ATOM 2795 N N . LEU A 1 336 ? 0.022 -32.094 7.781 1 97 336 LEU A N 1
ATOM 2796 C CA . LEU A 1 336 ? -0.303 -30.781 8.352 1 97 336 LEU A CA 1
ATOM 2797 C C . LEU A 1 336 ? -0.807 -29.812 7.277 1 97 336 LEU A C 1
ATOM 2799 O O . LEU A 1 336 ? -0.273 -29.797 6.168 1 97 336 LEU A O 1
ATOM 2803 N N . SER A 1 337 ? -1.874 -29.094 7.535 1 98.19 337 SER A N 1
ATOM 2804 C CA . SER A 1 337 ? -2.309 -27.969 6.707 1 98.19 337 SER A CA 1
ATOM 2805 C C . SER A 1 337 ? -2.379 -26.688 7.512 1 98.19 337 SER A C 1
ATOM 2807 O O . SER A 1 337 ? -2.896 -26.672 8.633 1 98.19 337 SER A O 1
ATOM 2809 N N . VAL A 1 338 ? -1.816 -25.672 7.012 1 98.31 338 VAL A N 1
ATOM 2810 C CA . VAL A 1 338 ? -1.873 -24.344 7.613 1 98.31 338 VAL A CA 1
ATOM 2811 C C . VAL A 1 338 ? -2.574 -23.375 6.664 1 98.31 338 VAL A C 1
ATOM 2813 O O . VAL A 1 338 ? -2.176 -23.234 5.504 1 98.31 338 VAL A O 1
ATOM 2816 N N . ILE A 1 339 ? -3.592 -22.75 7.137 1 98.31 339 ILE A N 1
ATOM 2817 C CA . ILE A 1 339 ? -4.32 -21.766 6.34 1 98.31 339 ILE A CA 1
ATOM 2818 C C . ILE A 1 339 ? -3.867 -20.359 6.715 1 98.31 339 ILE A C 1
ATOM 2820 O O . ILE A 1 339 ? -3.896 -19.984 7.891 1 98.31 339 ILE A O 1
ATOM 2824 N N . ILE A 1 340 ? -3.412 -19.594 5.762 1 98.19 340 ILE A N 1
ATOM 2825 C CA . ILE A 1 340 ? -3.016 -18.203 5.941 1 98.19 340 ILE A CA 1
ATOM 2826 C C . ILE A 1 340 ? -3.955 -17.297 5.152 1 98.19 340 ILE A C 1
ATOM 2828 O O . ILE A 1 340 ? -4.055 -17.406 3.93 1 98.19 340 ILE A O 1
ATOM 2832 N N . ASN A 1 341 ? -4.562 -16.312 5.789 1 97.25 341 ASN A N 1
ATOM 2833 C CA . ASN A 1 341 ? -5.59 -15.492 5.164 1 97.25 341 ASN A CA 1
ATOM 2834 C C . ASN A 1 341 ? -5.051 -14.117 4.785 1 97.25 341 ASN A C 1
ATOM 2836 O O . ASN A 1 341 ? -5.809 -13.242 4.352 1 97.25 341 ASN A O 1
ATOM 2840 N N . ASP A 1 342 ? -3.762 -13.867 4.895 1 96.81 342 ASP A N 1
ATOM 2841 C CA . ASP A 1 342 ? -3.172 -12.547 4.703 1 96.81 342 ASP A CA 1
ATOM 2842 C C . ASP A 1 342 ? -3.574 -11.953 3.355 1 96.81 342 ASP A C 1
ATOM 2844 O O . ASP A 1 342 ? -4.027 -10.812 3.283 1 96.81 342 ASP A O 1
ATOM 2848 N N . ILE A 1 343 ? -3.408 -12.742 2.305 1 98.19 343 ILE A N 1
ATOM 2849 C CA . ILE A 1 343 ? -3.641 -12.227 0.961 1 98.19 343 ILE A CA 1
ATOM 2850 C C . ILE A 1 343 ? -5.125 -11.914 0.775 1 98.19 343 ILE A C 1
ATOM 2852 O O . ILE A 1 343 ? -5.484 -10.852 0.269 1 98.19 343 ILE A O 1
ATOM 2856 N N . ASP A 1 344 ? -5.953 -12.812 1.177 1 97.75 344 ASP A N 1
ATOM 2857 C CA . ASP A 1 344 ? -7.391 -12.586 1.077 1 97.75 344 ASP A CA 1
ATOM 2858 C C . ASP A 1 344 ? -7.805 -11.336 1.845 1 97.75 344 ASP A C 1
ATOM 2860 O O . ASP A 1 344 ? -8.648 -10.57 1.382 1 97.75 344 ASP A O 1
ATOM 2864 N N . ASN A 1 345 ? -7.25 -11.195 3.041 1 96.56 345 ASN A N 1
ATOM 2865 C CA . ASN A 1 345 ? -7.527 -10 3.824 1 96.56 345 ASN A CA 1
ATOM 2866 C C . ASN A 1 345 ? -7.117 -8.734 3.074 1 96.56 345 ASN A C 1
ATOM 2868 O O . ASN A 1 345 ? -7.832 -7.727 3.105 1 96.56 345 ASN A O 1
ATOM 2872 N N . LEU A 1 346 ? -5.988 -8.734 2.463 1 97.31 346 LEU A N 1
ATOM 2873 C CA . LEU A 1 346 ? -5.512 -7.602 1.678 1 97.31 346 LEU A CA 1
ATOM 2874 C C . LEU A 1 346 ? -6.438 -7.336 0.494 1 97.31 346 LEU A C 1
ATOM 2876 O O . LEU A 1 346 ? -6.711 -6.18 0.162 1 97.31 346 LEU A O 1
ATOM 2880 N N . VAL A 1 347 ? -6.871 -8.438 -0.124 1 97.44 347 VAL A N 1
ATOM 2881 C CA . VAL A 1 347 ? -7.777 -8.328 -1.261 1 97.44 347 VAL A CA 1
ATOM 2882 C C . VAL A 1 347 ? -9.039 -7.578 -0.844 1 97.44 347 VAL A C 1
ATOM 2884 O O . VAL A 1 347 ? -9.43 -6.602 -1.489 1 97.44 347 VAL A O 1
ATOM 2887 N N . HIS A 1 348 ? -9.586 -7.93 0.235 1 94.19 348 HIS A N 1
ATOM 2888 C CA . HIS A 1 348 ? -10.867 -7.379 0.667 1 94.19 348 HIS A CA 1
ATOM 2889 C C . HIS A 1 348 ? -10.703 -5.957 1.194 1 94.19 348 HIS A C 1
ATOM 2891 O O . HIS A 1 348 ? -11.672 -5.195 1.242 1 94.19 348 HIS A O 1
ATOM 2897 N N . GLY A 1 349 ? -9.531 -5.602 1.521 1 92.31 349 GLY A N 1
ATOM 2898 C CA . GLY A 1 349 ? -9.289 -4.246 1.996 1 92.31 349 GLY A CA 1
ATOM 2899 C C . GLY A 1 349 ? -8.719 -3.334 0.927 1 92.31 349 GLY A C 1
ATOM 2900 O O . GLY A 1 349 ? -8.547 -2.135 1.157 1 92.31 349 GLY A O 1
ATOM 2901 N N . GLN A 1 350 ? -8.516 -3.846 -0.271 1 94.75 350 GLN A N 1
ATOM 2902 C CA . GLN A 1 350 ? -7.789 -3.109 -1.299 1 94.75 350 GLN A CA 1
ATOM 2903 C C . GLN A 1 350 ? -8.711 -2.139 -2.035 1 94.75 350 GLN A C 1
ATOM 2905 O O . GLN A 1 350 ? -9.734 -2.547 -2.592 1 94.75 350 GLN A O 1
ATOM 2910 N N . ILE A 1 351 ? -8.312 -0.811 -2.105 1 93.25 351 ILE A N 1
ATOM 2911 C CA . ILE A 1 351 ? -9.188 0.15 -2.775 1 93.25 351 ILE A CA 1
ATOM 2912 C C . ILE A 1 351 ? -8.383 0.944 -3.803 1 93.25 351 ILE A C 1
ATOM 2914 O O . ILE A 1 351 ? -8.852 1.959 -4.32 1 93.25 351 ILE A O 1
ATOM 2918 N N . GLN A 1 352 ? -7.094 0.517 -4.035 1 93.75 352 GLN A N 1
ATOM 2919 C CA . GLN A 1 352 ? -6.266 1.233 -5.004 1 93.75 352 GLN A CA 1
ATOM 2920 C C . GLN A 1 352 ? -5.828 0.315 -6.141 1 93.75 352 GLN A C 1
ATOM 2922 O O . GLN A 1 352 ? -4.77 0.52 -6.738 1 93.75 352 GLN A O 1
ATOM 2927 N N . GLY A 1 353 ? -6.551 -0.766 -6.359 1 93 353 GLY A N 1
ATOM 2928 C CA . GLY A 1 353 ? -6.375 -1.622 -7.52 1 93 353 GLY A CA 1
ATOM 2929 C C . GLY A 1 353 ? -5.121 -2.471 -7.457 1 93 353 GLY A C 1
ATOM 2930 O O . GLY A 1 353 ? -4.668 -2.838 -6.367 1 93 353 GLY A O 1
ATOM 2931 N N . ARG A 1 354 ? -4.617 -2.809 -8.617 1 93.69 354 ARG A N 1
ATOM 2932 C CA . ARG A 1 354 ? -3.49 -3.729 -8.734 1 93.69 354 ARG A CA 1
ATOM 2933 C C . ARG A 1 354 ? -2.209 -3.094 -8.203 1 93.69 354 ARG A C 1
ATOM 2935 O O . ARG A 1 354 ? -1.36 -3.783 -7.637 1 93.69 354 ARG A O 1
ATOM 2942 N N . GLU A 1 355 ? -2.074 -1.826 -8.414 1 94.38 355 GLU A N 1
ATOM 2943 C CA . GLU A 1 355 ? -0.896 -1.14 -7.891 1 94.38 355 GLU A CA 1
ATOM 2944 C C . GLU A 1 355 ? -0.873 -1.17 -6.363 1 94.38 355 GLU A C 1
ATOM 2946 O O . GLU A 1 355 ? 0.175 -1.402 -5.758 1 94.38 355 GLU A O 1
ATOM 2951 N N . GLY A 1 356 ? -2.047 -0.885 -5.773 1 95.88 356 GLY A N 1
ATOM 2952 C CA . GLY A 1 356 ? -2.152 -1.02 -4.332 1 95.88 356 GLY A CA 1
ATOM 2953 C C . GLY A 1 356 ? -1.873 -2.428 -3.84 1 95.88 356 GLY A C 1
ATOM 2954 O O . GLY A 1 356 ? -1.182 -2.617 -2.838 1 95.88 356 GLY A O 1
ATOM 2955 N N . MET A 1 357 ? -2.412 -3.391 -4.551 1 97.12 357 MET A N 1
ATOM 2956 C CA . MET A 1 357 ? -2.195 -4.793 -4.203 1 97.12 357 MET A CA 1
ATOM 2957 C C . MET A 1 357 ? -0.713 -5.145 -4.262 1 97.12 357 MET A C 1
ATOM 2959 O O . MET A 1 357 ? -0.199 -5.836 -3.381 1 97.12 357 MET A O 1
ATOM 2963 N N . TYR A 1 358 ? -0.017 -4.695 -5.316 1 97.5 358 TYR A N 1
ATOM 2964 C CA . TYR A 1 358 ? 1.421 -4.91 -5.434 1 97.5 358 TYR A CA 1
ATOM 2965 C C . TYR A 1 358 ? 2.148 -4.43 -4.184 1 97.5 358 TYR A C 1
ATOM 2967 O O . TYR A 1 358 ? 2.973 -5.152 -3.621 1 97.5 358 TYR A O 1
ATOM 2975 N N . ASN A 1 359 ? 1.878 -3.184 -3.758 1 96.38 359 ASN A N 1
ATOM 2976 C CA . ASN A 1 359 ? 2.531 -2.611 -2.586 1 96.38 359 ASN A CA 1
ATOM 2977 C C . ASN A 1 359 ? 2.242 -3.424 -1.329 1 96.38 359 ASN A C 1
ATOM 2979 O O . ASN A 1 359 ? 3.139 -3.658 -0.516 1 96.38 359 ASN A O 1
ATOM 2983 N N . ASP A 1 360 ? 0.992 -3.828 -1.209 1 97.19 360 ASP A N 1
ATOM 2984 C CA . ASP A 1 360 ? 0.578 -4.57 -0.022 1 97.19 360 ASP A CA 1
ATOM 2985 C C . ASP A 1 360 ? 1.278 -5.926 0.051 1 97.19 360 ASP A C 1
ATOM 2987 O O . ASP A 1 360 ? 1.781 -6.312 1.106 1 97.19 360 ASP A O 1
ATOM 2991 N N . ILE A 1 361 ? 1.286 -6.645 -1.061 1 97.94 361 ILE A N 1
ATOM 2992 C CA . ILE A 1 361 ? 1.901 -7.969 -1.083 1 97.94 361 ILE A CA 1
ATOM 2993 C C . ILE A 1 361 ? 3.414 -7.836 -0.93 1 97.94 361 ILE A C 1
ATOM 2995 O O . ILE A 1 361 ? 4.055 -8.672 -0.292 1 97.94 361 ILE A O 1
ATOM 2999 N N . ASN A 1 362 ? 3.971 -6.809 -1.59 1 96.19 362 ASN A N 1
ATOM 3000 C CA . ASN A 1 362 ? 5.402 -6.57 -1.441 1 96.19 362 ASN A CA 1
ATOM 3001 C C . ASN A 1 362 ? 5.789 -6.383 0.022 1 96.19 362 ASN A C 1
ATOM 3003 O O . ASN A 1 362 ? 6.824 -6.887 0.465 1 96.19 362 ASN A O 1
ATOM 3007 N N . LEU A 1 363 ? 5.016 -5.594 0.727 1 95 363 LEU A N 1
ATOM 3008 C CA . LEU A 1 363 ? 5.266 -5.398 2.152 1 95 363 LEU A CA 1
ATOM 3009 C C . LEU A 1 363 ? 5.152 -6.719 2.906 1 95 363 LEU A C 1
ATOM 3011 O O . LEU A 1 363 ? 5.957 -6.996 3.801 1 95 363 LEU A O 1
ATOM 3015 N N . LEU A 1 364 ? 4.184 -7.559 2.598 1 96.06 364 LEU A N 1
ATOM 3016 C CA . LEU A 1 364 ? 4.023 -8.875 3.195 1 96.06 364 LEU A CA 1
ATOM 3017 C C . LEU A 1 364 ? 5.246 -9.75 2.924 1 96.06 364 LEU A C 1
ATOM 3019 O O . LEU A 1 364 ? 5.73 -10.445 3.82 1 96.06 364 LEU A O 1
ATOM 3023 N N . ALA A 1 365 ? 5.73 -9.719 1.688 1 95.12 365 ALA A N 1
ATOM 3024 C CA . ALA A 1 365 ? 6.895 -10.508 1.294 1 95.12 365 ALA A CA 1
ATOM 3025 C C . ALA A 1 365 ? 8.109 -10.156 2.146 1 95.12 365 ALA A C 1
ATOM 3027 O O . ALA A 1 365 ? 8.906 -11.031 2.5 1 95.12 365 ALA A O 1
ATOM 3028 N N . HIS A 1 366 ? 8.211 -8.945 2.568 1 91.44 366 HIS A N 1
ATOM 3029 C CA . HIS A 1 366 ? 9.391 -8.477 3.293 1 91.44 366 HIS A CA 1
ATOM 3030 C C . HIS A 1 366 ? 9.219 -8.664 4.797 1 91.44 366 HIS A C 1
ATOM 3032 O O . HIS A 1 366 ? 10.18 -8.523 5.555 1 91.44 366 HIS A O 1
ATOM 3038 N N . SER A 1 367 ? 7.973 -8.922 5.199 1 90.56 367 SER A N 1
ATOM 3039 C CA . SER A 1 367 ? 7.762 -9.195 6.617 1 90.56 367 SER A CA 1
ATOM 3040 C C . SER A 1 367 ? 8.43 -10.508 7.031 1 90.56 367 SER A C 1
ATOM 3042 O O . SER A 1 367 ? 8.656 -10.742 8.219 1 90.56 367 SER A O 1
ATOM 3044 N N . ARG A 1 368 ? 8.695 -11.523 6.16 1 90.38 368 ARG A N 1
ATOM 3045 C CA . ARG A 1 368 ? 9.414 -12.781 6.309 1 90.38 368 ARG A CA 1
ATOM 3046 C C . ARG A 1 368 ? 8.609 -13.781 7.125 1 90.38 368 ARG A C 1
ATOM 3048 O O . ARG A 1 368 ? 9.141 -14.805 7.57 1 90.38 368 ARG A O 1
ATOM 3055 N N . LYS A 1 369 ? 7.316 -13.453 7.383 1 94.5 369 LYS A N 1
ATOM 3056 C CA . LYS A 1 369 ? 6.473 -14.359 8.156 1 94.5 369 LYS A CA 1
ATOM 3057 C C . LYS A 1 369 ? 6.332 -15.711 7.453 1 94.5 369 LYS A C 1
ATOM 3059 O O . LYS A 1 369 ? 6.484 -16.766 8.078 1 94.5 369 LYS A O 1
ATOM 3064 N N . ILE A 1 370 ? 6.074 -15.672 6.199 1 96.81 370 ILE A N 1
ATOM 3065 C CA . ILE A 1 370 ? 5.871 -16.906 5.434 1 96.81 370 ILE A CA 1
ATOM 3066 C C . ILE A 1 370 ? 7.188 -17.656 5.32 1 96.81 370 ILE A C 1
ATOM 3068 O O . ILE A 1 370 ? 7.215 -18.891 5.457 1 96.81 370 ILE A O 1
ATOM 3072 N N . GLN A 1 371 ? 8.305 -16.938 5.117 1 95.38 371 GLN A N 1
ATOM 3073 C CA . GLN A 1 371 ? 9.625 -17.547 5.031 1 95.38 371 GLN A CA 1
ATOM 3074 C C . GLN A 1 371 ? 9.984 -18.281 6.328 1 95.38 371 GLN A C 1
ATOM 3076 O O . GLN A 1 371 ? 10.484 -19.406 6.297 1 95.38 371 GLN A O 1
ATOM 3081 N N . GLU A 1 372 ? 9.68 -17.609 7.426 1 95.88 372 GLU A N 1
ATOM 3082 C CA . GLU A 1 372 ? 9.977 -18.203 8.727 1 95.88 372 GLU A CA 1
ATOM 3083 C C . GLU A 1 372 ? 9.133 -19.453 8.953 1 95.88 372 GLU A C 1
ATOM 3085 O O . GLU A 1 372 ? 9.617 -20.438 9.531 1 95.88 372 GLU A O 1
ATOM 3090 N N . LEU A 1 373 ? 7.926 -19.422 8.539 1 97.12 373 LEU A N 1
ATOM 3091 C CA . LEU A 1 373 ? 7.07 -20.594 8.633 1 97.12 373 LEU A CA 1
ATOM 3092 C C . LEU A 1 373 ? 7.637 -21.75 7.809 1 97.12 373 LEU A C 1
ATOM 3094 O O . LEU A 1 373 ? 7.695 -22.875 8.281 1 97.12 373 LEU A O 1
ATOM 3098 N N . ILE A 1 374 ? 8.055 -21.5 6.578 1 97.5 374 ILE A N 1
ATOM 3099 C CA . ILE A 1 374 ? 8.633 -22.516 5.695 1 97.5 374 ILE A CA 1
ATOM 3100 C C . ILE A 1 374 ? 9.891 -23.094 6.336 1 97.5 374 ILE A C 1
ATOM 3102 O O . ILE A 1 374 ? 10.07 -24.328 6.359 1 97.5 374 ILE A O 1
ATOM 3106 N N . LYS A 1 375 ? 10.695 -22.219 6.883 1 95.75 375 LYS A N 1
ATOM 3107 C CA . LYS A 1 375 ? 11.93 -22.672 7.523 1 95.75 375 LYS A CA 1
ATOM 3108 C C . LYS A 1 375 ? 11.641 -23.578 8.711 1 95.75 375 LYS A C 1
ATOM 3110 O O . LYS A 1 375 ? 12.312 -24.609 8.891 1 95.75 375 LYS A O 1
ATOM 3115 N N . GLU A 1 376 ? 10.672 -23.188 9.469 1 95.62 376 GLU A N 1
ATOM 3116 C CA . GLU A 1 376 ? 10.297 -24 10.625 1 95.62 376 GLU A CA 1
ATOM 3117 C C . GLU A 1 376 ? 9.82 -25.391 10.203 1 95.62 376 GLU A C 1
ATOM 3119 O O . GLU A 1 376 ? 10.258 -26.391 10.75 1 95.62 376 GLU A O 1
ATOM 3124 N N . LEU A 1 377 ? 8.969 -25.438 9.258 1 96.88 377 LEU A N 1
ATOM 3125 C CA . LEU A 1 377 ? 8.438 -26.719 8.773 1 96.88 377 LEU A CA 1
ATOM 3126 C C . LEU A 1 377 ? 9.539 -27.562 8.148 1 96.88 377 LEU A C 1
ATOM 3128 O O . LEU A 1 377 ? 9.602 -28.766 8.375 1 96.88 377 LEU A O 1
ATOM 3132 N N . TYR A 1 378 ? 10.359 -26.906 7.398 1 96.19 378 TYR A N 1
ATOM 3133 C CA . TYR A 1 378 ? 11.469 -27.609 6.762 1 96.19 378 TYR A CA 1
ATOM 3134 C C . TYR A 1 378 ? 12.398 -28.219 7.801 1 96.19 378 TYR A C 1
ATOM 3136 O O . TYR A 1 378 ? 12.844 -29.359 7.648 1 96.19 378 TYR A O 1
ATOM 3144 N N . SER A 1 379 ? 12.68 -27.453 8.852 1 94.69 379 SER A N 1
ATOM 3145 C CA . SER A 1 379 ? 13.562 -27.922 9.906 1 94.69 379 SER A CA 1
ATOM 3146 C C . SER A 1 379 ? 12.977 -29.141 10.625 1 94.69 379 SER A C 1
ATOM 3148 O O . SER A 1 379 ? 13.711 -29.938 11.203 1 94.69 379 SER A O 1
ATOM 3150 N N . LYS A 1 380 ? 11.734 -29.312 10.547 1 94.75 380 LYS A N 1
ATOM 3151 C CA . LYS A 1 380 ? 11.055 -30.422 11.219 1 94.75 380 LYS A CA 1
ATOM 3152 C C . LYS A 1 380 ? 10.867 -31.609 10.273 1 94.75 380 LYS A C 1
ATOM 3154 O O . LYS A 1 380 ? 10.195 -32.594 10.617 1 94.75 380 LYS A O 1
ATOM 3159 N N . GLY A 1 381 ? 11.359 -31.438 8.984 1 94.31 381 GLY A N 1
ATOM 3160 C CA . GLY A 1 381 ? 11.438 -32.562 8.07 1 94.31 381 GLY A CA 1
ATOM 3161 C C . GLY A 1 381 ? 10.227 -32.688 7.16 1 94.31 381 GLY A C 1
ATOM 3162 O O . GLY A 1 381 ? 10.016 -33.719 6.539 1 94.31 381 GLY A O 1
ATOM 3163 N N . PHE A 1 382 ? 9.477 -31.672 7.117 1 96.88 382 PHE A N 1
ATOM 3164 C CA . PHE A 1 382 ? 8.281 -31.734 6.285 1 96.88 382 PHE A CA 1
ATOM 3165 C C . PHE A 1 382 ? 8.625 -31.5 4.82 1 96.88 382 PHE A C 1
ATOM 3167 O O . PHE A 1 382 ? 9.469 -30.641 4.508 1 96.88 382 PHE A O 1
ATOM 3174 N N . ASN A 1 383 ? 8.016 -32.281 3.924 1 96.5 383 ASN A N 1
ATOM 3175 C CA . ASN A 1 383 ? 7.855 -31.828 2.541 1 96.5 383 ASN A CA 1
ATOM 3176 C C . ASN A 1 383 ? 6.781 -30.75 2.41 1 96.5 383 ASN A C 1
ATOM 3178 O O . ASN A 1 383 ? 5.609 -31 2.691 1 96.5 383 ASN A O 1
ATOM 3182 N N . ILE A 1 384 ? 7.203 -29.609 1.982 1 97.31 384 ILE A N 1
ATOM 3183 C CA . ILE A 1 384 ? 6.316 -28.469 2.09 1 97.31 384 ILE A CA 1
ATOM 3184 C C . ILE A 1 384 ? 5.754 -28.109 0.714 1 97.31 384 ILE A C 1
ATOM 3186 O O . ILE A 1 384 ? 6.496 -28.047 -0.27 1 97.31 384 ILE A O 1
ATOM 3190 N N . TYR A 1 385 ? 4.48 -27.891 0.658 1 97.81 385 TYR A N 1
ATOM 3191 C CA . TYR A 1 385 ? 3.771 -27.406 -0.52 1 97.81 385 TYR A CA 1
ATOM 3192 C C . TYR A 1 385 ? 3.004 -26.125 -0.204 1 97.81 385 TYR A C 1
ATOM 3194 O O . TYR A 1 385 ? 2.477 -25.969 0.9 1 97.81 385 TYR A O 1
ATOM 3202 N N . ILE A 1 386 ? 2.98 -25.219 -1.164 1 98.69 386 ILE A N 1
ATOM 3203 C CA . ILE A 1 386 ? 2.227 -23.984 -1.047 1 98.69 386 ILE A CA 1
ATOM 3204 C C . ILE A 1 386 ? 1.232 -23.875 -2.199 1 98.69 386 ILE A C 1
ATOM 3206 O O . ILE A 1 386 ? 1.582 -24.125 -3.355 1 98.69 386 ILE A O 1
ATOM 3210 N N . THR A 1 387 ? 0.028 -23.531 -1.905 1 98.75 387 THR A N 1
ATOM 3211 C CA . THR A 1 387 ? -0.956 -23.312 -2.957 1 98.75 387 THR A CA 1
ATOM 3212 C C . THR A 1 387 ? -2.031 -22.328 -2.486 1 98.75 387 THR A C 1
ATOM 3214 O O . THR A 1 387 ? -1.884 -21.688 -1.445 1 98.75 387 THR A O 1
ATOM 3217 N N . ALA A 1 388 ? -2.979 -22.062 -3.357 1 98.81 388 ALA A N 1
ATOM 3218 C CA . ALA A 1 388 ? -4.156 -21.25 -3.055 1 98.81 388 ALA A CA 1
ATOM 3219 C C . ALA A 1 388 ? -5.441 -22 -3.404 1 98.81 388 ALA A C 1
ATOM 3221 O O . ALA A 1 388 ? -5.414 -22.953 -4.191 1 98.81 388 ALA A O 1
ATOM 3222 N N . ASP A 1 389 ? -6.465 -21.594 -2.74 1 98.75 389 ASP A N 1
ATOM 3223 C CA . ASP A 1 389 ? -7.77 -22.172 -3.078 1 98.75 389 ASP A CA 1
ATOM 3224 C C . ASP A 1 389 ? -8.359 -21.484 -4.312 1 98.75 389 ASP A C 1
ATOM 3226 O O . ASP A 1 389 ? -9.086 -22.109 -5.086 1 98.75 389 ASP A O 1
ATOM 3230 N N . HIS A 1 390 ? -8.125 -20.312 -4.445 1 98.69 390 HIS A N 1
ATOM 3231 C CA . HIS A 1 390 ? -8.484 -19.484 -5.594 1 98.69 390 HIS A CA 1
ATOM 3232 C C . HIS A 1 390 ? -7.598 -18.25 -5.691 1 98.69 390 HIS A C 1
ATOM 3234 O O . HIS A 1 390 ? -6.754 -18.016 -4.824 1 98.69 390 HIS A O 1
ATOM 3240 N N . GLY A 1 391 ? -7.812 -17.547 -6.816 1 98.69 391 GLY A N 1
ATOM 3241 C CA . GLY A 1 391 ? -7.133 -16.266 -6.941 1 98.69 391 GLY A CA 1
ATOM 3242 C C . GLY A 1 391 ? -8.047 -15.07 -6.707 1 98.69 391 GLY A C 1
ATOM 3243 O O . GLY A 1 391 ? -9.031 -15.172 -5.965 1 98.69 391 GLY A O 1
ATOM 3244 N N . ASN A 1 392 ? -7.602 -13.938 -7.211 1 98.56 392 ASN A N 1
ATOM 3245 C CA . ASN A 1 392 ? -8.367 -12.703 -7.113 1 98.56 392 ASN A CA 1
ATOM 3246 C C . ASN A 1 392 ? -8.164 -11.82 -8.344 1 98.56 392 ASN A C 1
ATOM 3248 O O . ASN A 1 392 ? -7.273 -12.07 -9.156 1 98.56 392 ASN A O 1
ATOM 3252 N N . THR A 1 393 ? -9.023 -10.859 -8.469 1 97.75 393 THR A N 1
ATOM 3253 C CA . THR A 1 393 ? -8.961 -10.016 -9.656 1 97.75 393 THR A CA 1
ATOM 3254 C C . THR A 1 393 ? -9.508 -8.617 -9.359 1 97.75 393 THR A C 1
ATOM 3256 O O . THR A 1 393 ? -10.195 -8.422 -8.359 1 97.75 393 THR A O 1
ATOM 3259 N N . LEU A 1 394 ? -9.148 -7.68 -10.227 1 96.88 394 LEU A N 1
ATOM 3260 C CA . LEU A 1 394 ? -9.656 -6.312 -10.164 1 96.88 394 LEU A CA 1
ATOM 3261 C C . LEU A 1 394 ? -11.023 -6.215 -10.836 1 96.88 394 LEU A C 1
ATOM 3263 O O . LEU A 1 394 ? -11.219 -6.727 -11.945 1 96.88 394 LEU A O 1
ATOM 3267 N N . CYS A 1 395 ? -12.016 -5.582 -10.148 1 96.81 395 CYS A N 1
ATOM 3268 C CA . CYS A 1 395 ? -13.352 -5.418 -10.703 1 96.81 395 CYS A CA 1
ATOM 3269 C C . CYS A 1 395 ? -13.875 -4.008 -10.461 1 96.81 395 CYS A C 1
ATOM 3271 O O . CYS A 1 395 ? -13.336 -3.275 -9.625 1 96.81 395 CYS A O 1
ATOM 3273 N N . THR A 1 396 ? -14.797 -3.623 -11.227 1 95.69 396 THR A N 1
ATOM 3274 C CA . THR A 1 396 ? -15.641 -2.457 -10.992 1 95.69 396 THR A CA 1
ATOM 3275 C C . THR A 1 396 ? -17.031 -2.881 -10.523 1 95.69 396 THR A C 1
ATOM 3277 O O . THR A 1 396 ? -17.672 -3.717 -11.164 1 95.69 396 THR A O 1
ATOM 3280 N N . GLY A 1 397 ? -17.516 -2.258 -9.5 1 94.56 397 GLY A N 1
ATOM 3281 C CA . GLY A 1 397 ? -18.812 -2.623 -8.953 1 94.56 397 GLY A CA 1
ATOM 3282 C C . GLY A 1 397 ? -19.969 -2.203 -9.844 1 94.56 397 GLY A C 1
ATOM 3283 O O . GLY A 1 397 ? -19.969 -1.095 -10.383 1 94.56 397 GLY A O 1
ATOM 3284 N N . LEU A 1 398 ? -20.922 -3.129 -9.93 1 92.31 398 LEU A N 1
ATOM 3285 C CA . LEU A 1 398 ? -22.141 -2.854 -10.688 1 92.31 398 LEU A CA 1
ATOM 3286 C C . LEU A 1 398 ? -23.297 -2.523 -9.75 1 92.31 398 LEU A C 1
ATOM 3288 O O . LEU A 1 398 ? -24.328 -2.021 -10.188 1 92.31 398 LEU A O 1
ATOM 3292 N N . GLY A 1 399 ? -23.062 -2.73 -8.469 1 89.38 399 GLY A N 1
ATOM 3293 C CA . GLY A 1 399 ? -24.156 -2.635 -7.516 1 89.38 399 GLY A CA 1
ATOM 3294 C C . GLY A 1 399 ? -24.781 -3.977 -7.188 1 89.38 399 GLY A C 1
ATOM 3295 O O . GLY A 1 399 ? -24.656 -4.934 -7.957 1 89.38 399 GLY A O 1
ATOM 3296 N N . ALA A 1 400 ? -25.453 -4.039 -6.027 1 82.5 400 ALA A N 1
ATOM 3297 C CA . ALA A 1 400 ? -26.078 -5.281 -5.59 1 82.5 400 ALA A CA 1
ATOM 3298 C C . ALA A 1 400 ? -27.312 -5.602 -6.441 1 82.5 400 ALA A C 1
ATOM 3300 O O . ALA A 1 400 ? -28 -4.695 -6.898 1 82.5 400 ALA A O 1
ATOM 3301 N N . ILE A 1 401 ? -27.453 -6.879 -6.73 1 75.81 401 ILE A N 1
ATOM 3302 C CA . ILE A 1 401 ? -28.641 -7.309 -7.465 1 75.81 401 ILE A CA 1
ATOM 3303 C C . ILE A 1 401 ? -29.844 -7.328 -6.527 1 75.81 401 ILE A C 1
ATOM 3305 O O . ILE A 1 401 ? -29.766 -7.82 -5.398 1 75.81 401 ILE A O 1
ATOM 3309 N N . ARG A 1 402 ? -30.844 -6.613 -6.992 1 68 402 ARG A N 1
ATOM 3310 C CA . ARG A 1 402 ? -32.062 -6.602 -6.199 1 68 402 ARG A CA 1
ATOM 3311 C C . ARG A 1 402 ? -33.188 -7.34 -6.918 1 68 402 ARG A C 1
ATOM 3313 O O . ARG A 1 402 ? -33.25 -7.34 -8.148 1 68 402 ARG A O 1
ATOM 3320 N N . GLY A 1 403 ? -34 -8.133 -6.207 1 61.31 403 GLY A N 1
ATOM 3321 C CA . GLY A 1 403 ? -35.312 -8.641 -6.633 1 61.31 403 GLY A CA 1
ATOM 3322 C C . GLY A 1 403 ? -35.219 -9.82 -7.582 1 61.31 403 GLY A C 1
ATOM 3323 O O . GLY A 1 403 ? -36.094 -10.039 -8.406 1 61.31 403 GLY A O 1
ATOM 3324 N N . ALA A 1 404 ? -34.125 -10.641 -7.801 1 58.38 404 ALA A N 1
ATOM 3325 C CA . ALA A 1 404 ? -34 -11.633 -8.867 1 58.38 404 ALA A CA 1
ATOM 3326 C C . ALA A 1 404 ? -34.406 -13.016 -8.375 1 58.38 404 ALA A C 1
ATOM 3328 O O . ALA A 1 404 ? -34.188 -14.016 -9.07 1 58.38 404 ALA A O 1
ATOM 3329 N N . GLY A 1 405 ? -35 -13.148 -7.219 1 59.94 405 GLY A N 1
ATOM 3330 C CA . GLY A 1 405 ? -35.406 -14.438 -6.684 1 59.94 405 GLY A CA 1
ATOM 3331 C C . GLY A 1 405 ? -34.875 -14.695 -5.289 1 59.94 405 GLY A C 1
ATOM 3332 O O . GLY A 1 405 ? -34.406 -13.766 -4.605 1 59.94 405 GLY A O 1
ATOM 3333 N N . VAL A 1 406 ? -35.188 -16.031 -4.973 1 57.25 406 VAL A N 1
ATOM 3334 C CA . VAL A 1 406 ? -34.688 -16.406 -3.654 1 57.25 406 VAL A CA 1
ATOM 3335 C C . VAL A 1 406 ? -33.156 -16.656 -3.732 1 57.25 406 VAL A C 1
ATOM 3337 O O . VAL A 1 406 ? -32.719 -17.688 -4.273 1 57.25 406 VAL A O 1
ATOM 3340 N N . GLU A 1 407 ? -32.469 -15.859 -3.41 1 70 407 GLU A N 1
ATOM 3341 C CA . GLU A 1 407 ? -31 -15.914 -3.459 1 70 407 GLU A CA 1
ATOM 3342 C C . GLU A 1 407 ? -30.438 -16.688 -2.264 1 70 407 GLU A C 1
ATOM 3344 O O . GLU A 1 407 ? -30.906 -16.516 -1.136 1 70 407 GLU A O 1
ATOM 3349 N N . VAL A 1 408 ? -29.703 -17.719 -2.707 1 66.94 408 VAL A N 1
ATOM 3350 C CA . VAL A 1 408 ? -28.938 -18.375 -1.647 1 66.94 408 VAL A CA 1
ATOM 3351 C C . VAL A 1 408 ? -27.922 -17.391 -1.072 1 66.94 408 VAL A C 1
ATOM 3353 O O . VAL A 1 408 ? -27.234 -16.703 -1.819 1 66.94 408 VAL A O 1
ATOM 3356 N N . GLU A 1 409 ? -28 -17.312 0.187 1 65.38 409 GLU A N 1
ATOM 3357 C CA . GLU A 1 409 ? -27.078 -16.391 0.838 1 65.38 409 GLU A CA 1
ATOM 3358 C C . GLU A 1 409 ? -25.641 -16.891 0.744 1 65.38 409 GLU A C 1
ATOM 3360 O O . GLU A 1 409 ? -25.312 -17.969 1.251 1 65.38 409 GLU A O 1
ATOM 3365 N N . THR A 1 410 ? -24.953 -16.156 -0.163 1 73.12 410 THR A N 1
ATOM 3366 C CA . THR A 1 410 ? -23.516 -16.406 -0.248 1 73.12 410 THR A CA 1
ATOM 3367 C C . THR A 1 410 ? -22.719 -15.125 0.033 1 73.12 410 THR A C 1
ATOM 3369 O O . THR A 1 410 ? -23.297 -14.039 0.095 1 73.12 410 THR A O 1
ATOM 3372 N N . ARG A 1 411 ? -21.547 -15.148 0.372 1 72.56 411 ARG A N 1
ATOM 3373 C CA . ARG A 1 411 ? -20.688 -13.992 0.601 1 72.56 411 ARG A CA 1
ATOM 3374 C C . ARG A 1 411 ? -19.984 -13.57 -0.685 1 72.56 411 ARG A C 1
ATOM 3376 O O . ARG A 1 411 ? -19.125 -12.68 -0.667 1 72.56 411 ARG A O 1
ATOM 3383 N N . SER A 1 412 ? -20.453 -14.195 -1.742 1 85.5 412 SER A N 1
ATOM 3384 C CA . SER A 1 412 ? -19.781 -13.93 -3.004 1 85.5 412 SER A CA 1
ATOM 3385 C C . SER A 1 412 ? -20.203 -12.586 -3.59 1 85.5 412 SER A C 1
ATOM 3387 O O . SER A 1 412 ? -21.375 -12.227 -3.527 1 85.5 412 SER A O 1
ATOM 3389 N N . LYS A 1 413 ? -19.203 -11.906 -4.16 1 91.06 413 LYS A N 1
ATOM 3390 C CA . LYS A 1 413 ? -19.484 -10.633 -4.824 1 91.06 413 LYS A CA 1
ATOM 3391 C C . LYS A 1 413 ? -19.406 -10.773 -6.34 1 91.06 413 LYS A C 1
ATOM 3393 O O . LYS A 1 413 ? -19.438 -9.773 -7.062 1 91.06 413 LYS A O 1
ATOM 3398 N N . ARG A 1 414 ? -19.344 -12.023 -6.785 1 94.81 414 ARG A N 1
ATOM 3399 C CA . ARG A 1 414 ? -19.219 -12.172 -8.234 1 94.81 414 ARG A CA 1
ATOM 3400 C C . ARG A 1 414 ? -20.141 -13.273 -8.75 1 94.81 414 ARG A C 1
ATOM 3402 O O . ARG A 1 414 ? -20.25 -13.492 -9.961 1 94.81 414 ARG A O 1
ATOM 3409 N N . MET A 1 415 ? -20.828 -13.984 -7.93 1 91.56 415 MET A N 1
ATOM 3410 C CA . MET A 1 415 ? -21.75 -15.039 -8.336 1 91.56 415 MET A CA 1
ATOM 3411 C C . MET A 1 415 ? -23.031 -15 -7.504 1 91.56 415 MET A C 1
ATOM 3413 O O . MET A 1 415 ? -22.984 -14.719 -6.305 1 91.56 415 MET A O 1
ATOM 3417 N N . VAL A 1 416 ? -24.078 -15.273 -8.094 1 88.31 416 VAL A N 1
ATOM 3418 C CA . VAL A 1 416 ? -25.359 -15.43 -7.418 1 88.31 416 VAL A CA 1
ATOM 3419 C C . VAL A 1 416 ? -25.938 -16.812 -7.715 1 88.31 416 VAL A C 1
ATOM 3421 O O . VAL A 1 416 ? -25.828 -17.312 -8.844 1 88.31 416 VAL A O 1
ATOM 3424 N N . ILE A 1 417 ? -26.422 -17.406 -6.723 1 87.31 417 ILE A N 1
ATOM 3425 C CA . ILE A 1 417 ? -27 -18.75 -6.812 1 87.31 417 ILE A CA 1
ATOM 3426 C C . ILE A 1 417 ? -28.5 -18.688 -6.504 1 87.31 417 ILE A C 1
ATOM 3428 O O . ILE A 1 417 ? -28.891 -18.125 -5.48 1 87.31 417 ILE A O 1
ATOM 3432 N N . PHE A 1 418 ? -29.266 -19.312 -7.402 1 84.75 418 PHE A N 1
ATOM 3433 C CA . PHE A 1 418 ? -30.719 -19.297 -7.227 1 84.75 418 PHE A CA 1
ATOM 3434 C C . PHE A 1 418 ? -31.25 -20.719 -7.105 1 84.75 418 PHE A C 1
ATOM 3436 O O . PHE A 1 418 ? -30.828 -21.609 -7.824 1 84.75 418 PHE A O 1
ATOM 3443 N N . LYS A 1 419 ? -32.094 -21.188 -6.188 1 77.62 419 LYS A N 1
ATOM 3444 C CA . LYS A 1 419 ? -32.75 -22.5 -6.062 1 77.62 419 LYS A CA 1
ATOM 3445 C C . LYS A 1 419 ? -34 -22.562 -6.934 1 77.62 419 LYS A C 1
ATOM 3447 O O . LYS A 1 419 ? -34.219 -23.562 -7.633 1 77.62 419 LYS A O 1
ATOM 3452 N N . ASP A 1 420 ? -34.875 -21.719 -6.934 1 67.81 420 ASP A N 1
ATOM 3453 C CA . ASP A 1 420 ? -36.125 -21.703 -7.652 1 67.81 420 ASP A CA 1
ATOM 3454 C C . ASP A 1 420 ? -36.188 -20.547 -8.648 1 67.81 420 ASP A C 1
ATOM 3456 O O . ASP A 1 420 ? -37.031 -19.672 -8.539 1 67.81 420 ASP A O 1
ATOM 3460 N N . PHE A 1 421 ? -35.094 -20.734 -9.539 1 61.53 421 PHE A N 1
ATOM 3461 C CA . PHE A 1 421 ? -34.969 -19.625 -10.484 1 61.53 421 PHE A CA 1
ATOM 3462 C C . PHE A 1 421 ? -36.125 -19.562 -11.438 1 61.53 421 PHE A C 1
ATOM 3464 O O . PHE A 1 421 ? -36.5 -20.578 -12.047 1 61.53 421 PHE A O 1
ATOM 3471 N N . VAL A 1 422 ? -36.906 -18.516 -11.344 1 55.62 422 VAL A N 1
ATOM 3472 C CA . VAL A 1 422 ? -37.906 -18.25 -12.375 1 55.62 422 VAL A CA 1
ATOM 3473 C C . VAL A 1 422 ? -37.281 -17.453 -13.516 1 55.62 422 VAL A C 1
ATOM 3475 O O . VAL A 1 422 ? -36.688 -16.375 -13.289 1 55.62 422 VAL A O 1
ATOM 3478 N N . ARG A 1 423 ? -37.031 -17.938 -14.633 1 57.34 423 ARG A N 1
ATOM 3479 C CA . ARG A 1 423 ? -36.375 -17.516 -15.852 1 57.34 423 ARG A CA 1
ATOM 3480 C C .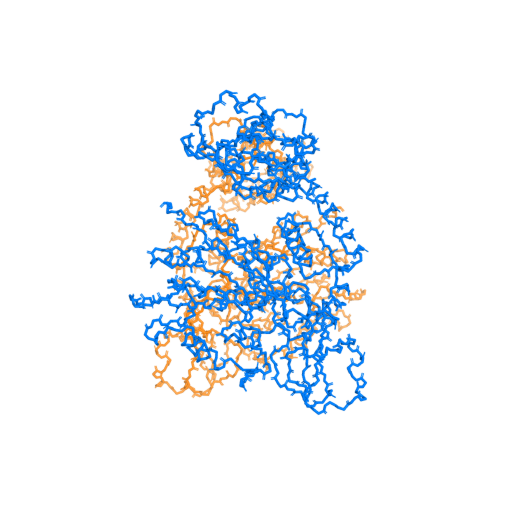 ARG A 1 423 ? -36.594 -16.031 -16.125 1 57.34 423 ARG A C 1
ATOM 3482 O O . ARG A 1 423 ? -35.688 -15.359 -16.641 1 57.34 423 ARG A O 1
ATOM 3489 N N . ASN A 1 424 ? -37.719 -15.594 -16.203 1 50.78 424 ASN A N 1
ATOM 3490 C CA . ASN A 1 424 ? -38.062 -14.328 -16.844 1 50.78 424 ASN A CA 1
ATOM 3491 C C . ASN A 1 424 ? -37.656 -13.133 -15.977 1 50.78 424 ASN A C 1
ATOM 3493 O O . ASN A 1 424 ? -38.406 -12.18 -15.82 1 50.78 424 ASN A O 1
ATOM 3497 N N . ASN A 1 425 ? -36.406 -13.305 -15.406 1 55.31 425 ASN A N 1
ATOM 3498 C CA . ASN A 1 425 ? -36.219 -12.156 -14.531 1 55.31 425 ASN A CA 1
ATOM 3499 C C . ASN A 1 425 ? -35.438 -11.047 -15.211 1 55.31 425 ASN A C 1
ATOM 3501 O O . ASN A 1 425 ? -34.25 -11.234 -15.531 1 55.31 425 ASN A O 1
ATOM 3505 N N . GLU A 1 426 ? -36 -10.062 -15.828 1 56.19 426 GLU A N 1
ATOM 3506 C CA . GLU A 1 426 ? -35.531 -8.836 -16.453 1 56.19 426 GLU A CA 1
ATOM 3507 C C . GLU A 1 426 ? -34.312 -8.273 -15.703 1 56.19 426 GLU A C 1
ATOM 3509 O O . GLU A 1 426 ? -33.438 -7.664 -16.297 1 56.19 426 GLU A O 1
ATOM 3514 N N . ASN A 1 427 ? -34.281 -8.578 -14.492 1 59.5 427 ASN A N 1
ATOM 3515 C CA . ASN A 1 427 ? -33.25 -7.945 -13.688 1 59.5 427 ASN A CA 1
ATOM 3516 C C . ASN A 1 427 ? -31.875 -8.562 -13.945 1 59.5 427 ASN A C 1
ATOM 3518 O O . ASN A 1 427 ? -30.875 -7.855 -14 1 59.5 427 ASN A O 1
ATOM 3522 N N . ILE A 1 428 ? -31.828 -9.789 -14.227 1 65.19 428 ILE A N 1
ATOM 3523 C CA . ILE A 1 428 ? -30.562 -10.477 -14.492 1 65.19 428 ILE A CA 1
ATOM 3524 C C . ILE A 1 428 ? -30.047 -10.07 -15.867 1 65.19 428 ILE A C 1
ATOM 3526 O O . ILE A 1 428 ? -28.828 -9.906 -16.062 1 65.19 428 ILE A O 1
ATOM 3530 N N . ASP A 1 429 ? -30.922 -9.781 -16.688 1 68.69 429 ASP A N 1
ATOM 3531 C CA . ASP A 1 429 ? -30.531 -9.445 -18.062 1 68.69 429 ASP A CA 1
ATOM 3532 C C . ASP A 1 429 ? -29.812 -8.102 -18.109 1 68.69 429 ASP A C 1
ATOM 3534 O O . ASP A 1 429 ? -28.906 -7.902 -18.922 1 68.69 429 ASP A O 1
ATOM 3538 N N . SER A 1 430 ? -30.156 -7.297 -17.188 1 70.88 430 SER A N 1
ATOM 3539 C CA . SER A 1 430 ? -29.578 -5.961 -17.203 1 70.88 430 SER A CA 1
ATOM 3540 C C . SER A 1 430 ? -28.109 -5.984 -16.734 1 70.88 430 SER A C 1
ATOM 3542 O O . SER A 1 430 ? -27.328 -5.102 -17.094 1 70.88 430 SER A O 1
ATOM 3544 N N . TYR A 1 431 ? -27.75 -7.004 -16.016 1 79 431 TYR A N 1
ATOM 3545 C CA . TYR A 1 431 ? -26.391 -7.059 -15.477 1 79 431 TYR A CA 1
ATOM 3546 C C . TYR A 1 431 ? -25.453 -7.785 -16.438 1 79 431 TYR A C 1
ATOM 3548 O O . TYR A 1 431 ? -24.234 -7.695 -16.297 1 79 431 TYR A O 1
ATOM 3556 N N . GLY A 1 432 ? -25.969 -8.453 -17.453 1 83.75 432 GLY A N 1
ATOM 3557 C CA . GLY A 1 432 ? -25.125 -9.172 -18.391 1 83.75 432 GLY A CA 1
ATOM 3558 C C . GLY A 1 432 ? -24.328 -10.297 -17.75 1 83.75 432 GLY A C 1
ATOM 3559 O O . GLY A 1 432 ? -23.141 -10.461 -18.031 1 83.75 432 GLY A O 1
ATOM 3560 N N . LEU A 1 433 ? -25 -11.078 -16.922 1 89.81 433 LEU A N 1
ATOM 3561 C CA . LEU A 1 433 ? -24.344 -12.133 -16.172 1 89.81 433 LEU A CA 1
ATOM 3562 C C . LEU A 1 433 ? -24.125 -13.367 -17.031 1 89.81 433 LEU A C 1
ATOM 3564 O O . LEU A 1 433 ? -24.828 -13.562 -18.031 1 89.81 433 LEU A O 1
ATOM 3568 N N . ILE A 1 434 ? -23.141 -14.133 -16.734 1 92.44 434 ILE A N 1
ATOM 3569 C CA . ILE A 1 434 ? -22.859 -15.406 -17.391 1 92.44 434 ILE A CA 1
ATOM 3570 C C . ILE A 1 434 ? -23.719 -16.5 -16.766 1 92.44 434 ILE A C 1
ATOM 3572 O O . ILE A 1 434 ? -23.734 -16.688 -15.555 1 92.44 434 ILE A O 1
ATOM 3576 N N . ASP A 1 435 ? -24.438 -17.141 -17.641 1 91.69 435 ASP A N 1
ATOM 3577 C CA . ASP A 1 435 ? -25.141 -18.328 -17.188 1 91.69 435 ASP A CA 1
ATOM 3578 C C . ASP A 1 435 ? -24.203 -19.531 -17.109 1 91.69 435 ASP A C 1
ATOM 3580 O O . ASP A 1 435 ? -23.953 -20.203 -18.109 1 91.69 435 ASP A O 1
ATOM 3584 N N . TYR A 1 436 ? -23.703 -19.812 -15.938 1 93.88 436 TYR A N 1
ATOM 3585 C CA . TYR A 1 436 ? -22.719 -20.875 -15.742 1 93.88 436 TYR A CA 1
ATOM 3586 C C . TYR A 1 436 ? -23.391 -22.234 -15.656 1 93.88 436 TYR A C 1
ATOM 3588 O O . TYR A 1 436 ? -24.359 -22.422 -14.914 1 93.88 436 TYR A O 1
ATOM 3596 N N . PRO A 1 437 ? -22.875 -23.219 -16.375 1 93.69 437 PRO A N 1
ATOM 3597 C CA . PRO A 1 437 ? -23.516 -24.531 -16.406 1 93.69 437 PRO A CA 1
ATOM 3598 C C . PRO A 1 437 ? -23.484 -25.234 -15.055 1 93.69 437 PRO A C 1
ATOM 3600 O O . PRO A 1 437 ? -24.25 -26.188 -14.836 1 93.69 437 PRO A O 1
ATOM 3603 N N . GLY A 1 438 ? -22.656 -24.828 -14.195 1 93.88 438 GLY A N 1
ATOM 3604 C CA . GLY A 1 438 ? -22.594 -25.406 -12.867 1 93.88 438 GLY A CA 1
ATOM 3605 C C . GLY A 1 438 ? -21.812 -26.703 -12.805 1 93.88 438 GLY A C 1
ATOM 3606 O O . GLY A 1 438 ? -22.234 -27.672 -12.18 1 93.88 438 GLY A O 1
ATOM 3607 N N . TYR A 1 439 ? -20.703 -26.75 -13.492 1 94.19 439 TYR A N 1
ATOM 3608 C CA . TYR A 1 439 ? -19.859 -27.938 -13.469 1 94.19 439 TYR A CA 1
ATOM 3609 C C . TYR A 1 439 ? -19.453 -28.297 -12.039 1 94.19 439 TYR A C 1
ATOM 3611 O O . TYR A 1 439 ? -19.031 -27.422 -11.273 1 94.19 439 TYR A O 1
ATOM 3619 N N . TYR A 1 440 ? -19.656 -29.578 -11.633 1 95.38 440 TYR A N 1
ATOM 3620 C CA . TYR A 1 440 ? -19.281 -30.172 -10.359 1 95.38 440 TYR A CA 1
ATOM 3621 C C . TYR A 1 440 ? -20.156 -29.656 -9.234 1 95.38 440 TYR A C 1
ATOM 3623 O O . TYR A 1 440 ? -19.875 -29.891 -8.055 1 95.38 440 TYR A O 1
ATOM 3631 N N . LEU A 1 441 ? -21.141 -28.859 -9.594 1 95 441 LEU A N 1
ATOM 3632 C CA . LEU A 1 441 ? -22.031 -28.266 -8.602 1 95 441 LEU A CA 1
ATOM 3633 C C . LEU A 1 441 ? -23.391 -28.953 -8.633 1 95 441 LEU A C 1
ATOM 3635 O O . LEU A 1 441 ? -23.688 -29.734 -9.539 1 95 441 LEU A O 1
ATOM 3639 N N . ASP A 1 442 ? -24.172 -28.641 -7.578 1 91.94 442 ASP A N 1
ATOM 3640 C CA . ASP A 1 442 ? -25.531 -29.172 -7.492 1 91.94 442 ASP A CA 1
ATOM 3641 C C . ASP A 1 442 ? -26.422 -28.594 -8.586 1 91.94 442 ASP A C 1
ATOM 3643 O O . ASP A 1 442 ? -26.594 -27.375 -8.664 1 91.94 442 ASP A O 1
ATOM 3647 N N . LYS A 1 443 ? -27.078 -29.422 -9.328 1 89.81 443 LYS A N 1
ATOM 3648 C CA . LYS A 1 443 ? -27.828 -29.016 -10.508 1 89.81 443 LYS A CA 1
ATOM 3649 C C . LYS A 1 443 ? -29.203 -28.5 -10.125 1 89.81 443 LYS A C 1
ATOM 3651 O O . LYS A 1 443 ? -29.922 -27.938 -10.961 1 89.81 443 LYS A O 1
ATOM 3656 N N . GLN A 1 444 ? -29.484 -28.531 -8.883 1 86.31 444 GLN A N 1
ATOM 3657 C CA . GLN A 1 444 ? -30.781 -28.016 -8.43 1 86.31 444 GLN A CA 1
ATOM 3658 C C . GLN A 1 444 ? -30.781 -26.5 -8.398 1 86.31 444 GLN A C 1
ATOM 3660 O O . GLN A 1 444 ? -31.844 -25.875 -8.336 1 86.31 444 GLN A O 1
ATOM 3665 N N . TYR A 1 445 ? -29.562 -25.953 -8.492 1 87.31 445 TYR A N 1
ATOM 3666 C CA . TYR A 1 445 ? -29.438 -24.5 -8.438 1 87.31 445 TYR A CA 1
ATOM 3667 C C . TYR A 1 445 ? -29.062 -23.938 -9.797 1 87.31 445 TYR A C 1
ATOM 3669 O O . TYR A 1 445 ? -28.594 -24.656 -10.672 1 87.31 445 TYR A O 1
ATOM 3677 N N . LYS A 1 446 ? -29.391 -22.672 -9.938 1 88.56 446 LYS A N 1
ATOM 3678 C CA . LYS A 1 446 ? -28.891 -21.906 -11.062 1 88.56 446 LYS A CA 1
ATOM 3679 C C . LYS A 1 446 ? -27.75 -20.984 -10.641 1 88.56 446 LYS A C 1
ATOM 3681 O O . LYS A 1 446 ? -27.797 -20.375 -9.562 1 88.56 446 LYS A O 1
ATOM 3686 N N . TYR A 1 447 ? -26.766 -20.969 -11.469 1 90.94 447 TYR A N 1
ATOM 3687 C CA . TYR A 1 447 ? -25.562 -20.203 -11.133 1 90.94 447 TYR A CA 1
ATOM 3688 C C . TYR A 1 447 ? -25.328 -19.094 -12.141 1 90.94 447 TYR A C 1
ATOM 3690 O O . TYR A 1 447 ? -25.188 -19.359 -13.344 1 90.94 447 TYR A O 1
ATOM 3698 N N . TYR A 1 448 ? -25.328 -17.875 -11.664 1 90.81 448 TYR A N 1
ATOM 3699 C CA . TYR A 1 448 ? -25 -16.719 -12.5 1 90.81 448 TYR A CA 1
ATOM 3700 C C . TYR A 1 448 ? -23.75 -16.031 -12.008 1 90.81 448 TYR A C 1
ATOM 3702 O O . TYR A 1 448 ? -23.594 -15.781 -10.805 1 90.81 448 TYR A O 1
ATOM 3710 N N . ILE A 1 449 ? -22.828 -15.734 -12.906 1 93.88 449 ILE A N 1
ATOM 3711 C CA . ILE A 1 449 ? -21.531 -15.172 -12.555 1 93.88 449 ILE A CA 1
ATOM 3712 C C . ILE A 1 449 ? -21.328 -13.836 -13.273 1 93.88 449 ILE A C 1
ATOM 3714 O O . ILE A 1 449 ? -21.688 -13.703 -14.453 1 93.88 449 ILE A O 1
ATOM 3718 N N . CYS A 1 450 ? -20.766 -12.883 -12.57 1 93.81 450 CYS A N 1
ATOM 3719 C CA . CYS A 1 450 ? -20.406 -11.617 -13.195 1 93.81 450 CYS A CA 1
ATOM 3720 C C . CYS A 1 450 ? -19.391 -11.828 -14.312 1 93.81 450 CYS A C 1
ATOM 3722 O O . CYS A 1 450 ? -18.516 -12.688 -14.195 1 93.81 450 CYS A O 1
ATOM 3724 N N . ASN A 1 451 ? -19.5 -11.016 -15.328 1 93.44 451 ASN A N 1
ATOM 3725 C CA . ASN A 1 451 ? -18.453 -11.016 -16.344 1 93.44 451 ASN A CA 1
ATOM 3726 C C . ASN A 1 451 ? -17.109 -10.578 -15.75 1 93.44 451 ASN A C 1
ATOM 3728 O O . ASN A 1 451 ? -17.062 -9.945 -14.695 1 93.44 451 ASN A O 1
ATOM 3732 N N . THR A 1 452 ? -16.078 -10.953 -16.484 1 93.25 452 THR A N 1
ATOM 3733 C CA . THR A 1 452 ? -14.742 -10.578 -16.031 1 93.25 452 THR A CA 1
ATOM 3734 C C . THR A 1 452 ? -14.633 -9.062 -15.875 1 93.25 452 THR A C 1
ATOM 3736 O O . THR A 1 452 ? -15.109 -8.312 -16.734 1 93.25 452 THR A O 1
ATOM 3739 N N . GLY A 1 453 ? -14.102 -8.633 -14.75 1 94.38 453 GLY A N 1
ATOM 3740 C CA . GLY A 1 453 ? -13.875 -7.219 -14.508 1 94.38 453 GLY A CA 1
ATOM 3741 C C . GLY A 1 453 ? -15.023 -6.547 -13.773 1 94.38 453 GLY A C 1
ATOM 3742 O O . GLY A 1 453 ? -14.953 -5.355 -13.453 1 94.38 453 GLY A O 1
ATOM 3743 N N . THR A 1 454 ? -16.078 -7.285 -13.453 1 95.25 454 THR A N 1
ATOM 3744 C CA . THR A 1 454 ? -17.203 -6.684 -12.758 1 95.25 454 THR A CA 1
ATOM 3745 C C . THR A 1 454 ? -17.578 -7.5 -11.523 1 95.25 454 THR A C 1
ATOM 3747 O O . THR A 1 454 ? -17.203 -8.664 -11.406 1 95.25 454 THR A O 1
ATOM 3750 N N . SER A 1 455 ? -18.25 -6.898 -10.594 1 95.62 455 SER A N 1
ATOM 3751 C CA . SER A 1 455 ? -18.688 -7.523 -9.352 1 95.62 455 SER A CA 1
ATOM 3752 C C . SER A 1 455 ? -19.969 -6.879 -8.844 1 95.62 455 SER A C 1
ATOM 3754 O O . SER A 1 455 ? -20.438 -5.883 -9.398 1 95.62 455 SER A O 1
ATOM 3756 N N . PHE A 1 456 ? -20.531 -7.422 -7.84 1 93 456 PHE A N 1
ATOM 3757 C CA . PHE A 1 456 ? -21.766 -6.906 -7.266 1 93 456 PHE A CA 1
ATOM 3758 C C . PHE A 1 456 ? -21.484 -5.895 -6.168 1 93 456 PHE A C 1
ATOM 3760 O O . PHE A 1 456 ? -22.359 -5.562 -5.371 1 93 456 PHE A O 1
ATOM 3767 N N . ASP A 1 457 ? -20.219 -5.391 -6.113 1 93.5 457 ASP A N 1
ATOM 3768 C CA . ASP A 1 457 ? -19.828 -4.375 -5.137 1 93.5 457 ASP A CA 1
ATOM 3769 C C . ASP A 1 457 ? -20.469 -3.025 -5.477 1 93.5 457 ASP A C 1
ATOM 3771 O O . ASP A 1 457 ? -21.25 -2.924 -6.422 1 93.5 457 ASP A O 1
ATOM 3775 N N . THR A 1 458 ? -20.219 -2.051 -4.547 1 91.69 458 THR A N 1
ATOM 3776 C CA . THR A 1 458 ? -20.781 -0.718 -4.727 1 91.69 458 THR A CA 1
ATOM 3777 C C . THR A 1 458 ? -20.516 -0.206 -6.141 1 91.69 458 THR A C 1
ATOM 3779 O O . THR A 1 458 ? -19.406 -0.359 -6.664 1 91.69 458 THR A O 1
ATOM 3782 N N . LYS A 1 459 ? -21.531 0.347 -6.707 1 92 459 LYS A N 1
ATOM 3783 C CA . LYS A 1 459 ? -21.469 0.807 -8.094 1 92 459 LYS A CA 1
ATOM 3784 C C . LYS A 1 459 ? -20.281 1.754 -8.297 1 92 459 LYS A C 1
ATOM 3786 O O . LYS A 1 459 ? -20.062 2.656 -7.488 1 92 459 LYS A O 1
ATOM 3791 N N . ASP A 1 460 ? -19.5 1.456 -9.305 1 91.44 460 ASP A N 1
ATOM 3792 C CA . ASP A 1 460 ? -18.406 2.287 -9.82 1 91.44 460 ASP A CA 1
ATOM 3793 C C . ASP A 1 460 ? -17.203 2.273 -8.875 1 91.44 460 ASP A C 1
ATOM 3795 O O . ASP A 1 460 ? -16.266 3.057 -9.047 1 91.44 460 ASP A O 1
ATOM 3799 N N . SER A 1 461 ? -17.281 1.403 -7.867 1 92 461 SER A N 1
ATOM 3800 C CA . SER A 1 461 ? -16.141 1.284 -6.973 1 92 461 SER A CA 1
ATOM 3801 C C . SER A 1 461 ? -15.078 0.353 -7.551 1 92 461 SER A C 1
ATOM 3803 O O . SER A 1 461 ? -15.406 -0.646 -8.195 1 92 461 SER A O 1
ATOM 3805 N N . MET A 1 462 ? -13.883 0.79 -7.445 1 92.75 462 MET A N 1
ATOM 3806 C CA . MET A 1 462 ? -12.766 -0.092 -7.766 1 92.75 462 MET A CA 1
ATOM 3807 C C . MET A 1 462 ? -12.484 -1.048 -6.613 1 92.75 462 MET A C 1
ATOM 3809 O O . MET A 1 462 ? -12.227 -0.612 -5.488 1 92.75 462 MET A O 1
ATOM 3813 N N . VAL A 1 463 ? -12.539 -2.395 -6.891 1 95.31 463 VAL A N 1
ATOM 3814 C CA . VAL A 1 463 ? -12.398 -3.355 -5.805 1 95.31 463 VAL A CA 1
ATOM 3815 C C . VAL A 1 463 ? -11.562 -4.547 -6.27 1 95.31 463 VAL A C 1
ATOM 3817 O O . VAL A 1 463 ? -11.609 -4.93 -7.441 1 95.31 463 VAL A O 1
ATOM 3820 N N . MET A 1 464 ? -10.711 -5.078 -5.438 1 96.88 464 MET A N 1
ATOM 3821 C CA . MET A 1 464 ? -10.18 -6.426 -5.609 1 96.88 464 MET A CA 1
ATOM 3822 C C . MET A 1 464 ? -11.125 -7.469 -5.02 1 96.88 464 MET A C 1
ATOM 3824 O O . MET A 1 464 ? -11.617 -7.297 -3.902 1 96.88 464 MET A O 1
ATOM 3828 N N . THR A 1 465 ? -11.422 -8.469 -5.738 1 97.31 465 THR A N 1
ATOM 3829 C CA . THR A 1 465 ? -12.398 -9.453 -5.273 1 97.31 465 THR A CA 1
ATOM 3830 C C . THR A 1 465 ? -12.203 -10.789 -5.984 1 97.31 465 THR A C 1
ATOM 3832 O O . THR A 1 465 ? -11.18 -11.008 -6.637 1 97.31 465 THR A O 1
ATOM 3835 N N . HIS A 1 466 ? -13.094 -11.727 -5.637 1 97.81 466 HIS A N 1
ATOM 3836 C CA . HIS A 1 466 ? -13.031 -13.055 -6.238 1 97.81 466 HIS A CA 1
ATOM 3837 C C . HIS A 1 466 ? -14.406 -13.711 -6.289 1 97.81 466 HIS A C 1
ATOM 3839 O O . HIS A 1 466 ? -15.398 -13.102 -5.887 1 97.81 466 HIS A O 1
ATOM 3845 N N . GLY A 1 467 ? -14.461 -14.898 -6.891 1 97 467 GLY A N 1
ATOM 3846 C CA . GLY A 1 467 ? -15.695 -15.664 -6.965 1 97 467 GLY A CA 1
ATOM 3847 C C . GLY A 1 467 ? -16.156 -15.922 -8.391 1 97 467 GLY A C 1
ATOM 3848 O O . GLY A 1 467 ? -17.234 -16.484 -8.609 1 97 467 GLY A O 1
ATOM 3849 N N . GLY A 1 468 ? -15.375 -15.539 -9.328 1 97.06 468 GLY A N 1
ATOM 3850 C CA . GLY A 1 468 ? -15.773 -15.656 -10.719 1 97.06 468 GLY A CA 1
ATOM 3851 C C . GLY A 1 468 ? -14.945 -16.656 -11.492 1 97.06 468 GLY A C 1
ATOM 3852 O O . GLY A 1 468 ? -14.547 -17.703 -10.953 1 97.06 468 GLY A O 1
ATOM 3853 N N . ILE A 1 469 ? -14.805 -16.359 -12.852 1 97.81 469 ILE A N 1
ATOM 3854 C CA . ILE A 1 469 ? -14.219 -17.391 -13.711 1 97.81 469 ILE A CA 1
ATOM 3855 C C . ILE A 1 469 ? -13.008 -16.812 -14.445 1 97.81 469 ILE A C 1
ATOM 3857 O O . ILE A 1 469 ? -12.523 -17.406 -15.414 1 97.81 469 ILE A O 1
ATOM 3861 N N . SER A 1 470 ? -12.531 -15.609 -13.977 1 97.94 470 SER A N 1
ATOM 3862 C CA . SER A 1 470 ? -11.383 -15.039 -14.672 1 97.94 470 SER A CA 1
ATOM 3863 C C . SER A 1 470 ? -10.148 -15.922 -14.523 1 97.94 470 SER A C 1
ATOM 3865 O O . SER A 1 470 ? -10.039 -16.688 -13.57 1 97.94 470 SER A O 1
ATOM 3867 N N . ILE A 1 471 ? -9.234 -15.82 -15.43 1 98.44 471 ILE A N 1
ATOM 3868 C CA . ILE A 1 471 ? -8.023 -16.641 -15.43 1 98.44 471 ILE A CA 1
ATOM 3869 C C . ILE A 1 471 ? -7.234 -16.406 -14.148 1 98.44 471 ILE A C 1
ATOM 3871 O O . ILE A 1 471 ? -6.629 -17.328 -13.602 1 98.44 471 ILE A O 1
ATOM 3875 N N . ASP A 1 472 ? -7.301 -15.156 -13.57 1 98.44 472 ASP A N 1
ATOM 3876 C CA . ASP A 1 472 ? -6.594 -14.805 -12.344 1 98.44 472 ASP A CA 1
ATOM 3877 C C . ASP A 1 472 ? -7.238 -15.469 -11.125 1 98.44 472 ASP A C 1
ATOM 3879 O O . ASP A 1 472 ? -6.586 -15.648 -10.094 1 98.44 472 ASP A O 1
ATOM 3883 N N . GLU A 1 473 ? -8.469 -15.812 -11.25 1 98.69 473 GLU A N 1
ATOM 3884 C CA . GLU A 1 473 ? -9.203 -16.438 -10.148 1 98.69 473 GLU A CA 1
ATOM 3885 C C . GLU A 1 473 ? -9.094 -17.953 -10.203 1 98.69 473 GLU A C 1
ATOM 3887 O O . GLU A 1 473 ? -9.031 -18.609 -9.164 1 98.69 473 GLU A O 1
ATOM 3892 N N . VAL A 1 474 ? -9.062 -18.484 -11.383 1 98.88 474 VAL A N 1
ATOM 3893 C CA . VAL A 1 474 ? -9.258 -19.922 -11.57 1 98.88 474 VAL A CA 1
ATOM 3894 C C . VAL A 1 474 ? -7.906 -20.625 -11.555 1 98.88 474 VAL A C 1
ATOM 3896 O O . VAL A 1 474 ? -7.785 -21.734 -11.039 1 98.88 474 VAL A O 1
ATOM 3899 N N . ILE A 1 475 ? -6.902 -20.094 -12.141 1 98.88 475 ILE A N 1
ATOM 3900 C CA . ILE A 1 475 ? -5.582 -20.719 -12.164 1 98.88 475 ILE A CA 1
ATOM 3901 C C . ILE A 1 475 ? -4.723 -20.156 -11.031 1 98.88 475 ILE A C 1
ATOM 3903 O O . ILE A 1 475 ? -4.48 -18.953 -10.969 1 98.88 475 ILE A O 1
ATOM 3907 N N . VAL A 1 476 ? -4.285 -21.031 -10.172 1 98.88 476 VAL A N 1
ATOM 3908 C CA . VAL A 1 476 ? -3.596 -20.578 -8.969 1 98.88 476 VAL A CA 1
ATOM 3909 C C . VAL A 1 476 ? -2.264 -21.312 -8.836 1 98.88 476 VAL A C 1
ATOM 3911 O O . VAL A 1 476 ? -2.068 -22.375 -9.43 1 98.88 476 VAL A O 1
ATOM 3914 N N . PRO A 1 477 ? -1.316 -20.797 -8.055 1 98.62 477 PRO A N 1
ATOM 3915 C CA . PRO A 1 477 ? 0.01 -21.406 -7.91 1 98.62 477 PRO A CA 1
ATOM 3916 C C . PRO A 1 477 ? -0.022 -22.719 -7.137 1 98.62 477 PRO A C 1
ATOM 3918 O O . PRO A 1 477 ? -0.81 -22.875 -6.203 1 98.62 477 PRO A O 1
ATOM 3921 N N . PHE A 1 478 ? 0.748 -23.609 -7.508 1 98.44 478 PHE A N 1
ATOM 3922 C CA . PHE A 1 478 ? 1.104 -24.844 -6.805 1 98.44 478 PHE A CA 1
ATOM 3923 C C . PHE A 1 478 ? 2.617 -24.984 -6.703 1 98.44 478 PHE A C 1
ATOM 3925 O O . PHE A 1 478 ? 3.277 -25.344 -7.684 1 98.44 478 PHE A O 1
ATOM 3932 N N . ILE A 1 479 ? 3.145 -24.766 -5.477 1 97.75 479 ILE A N 1
ATOM 3933 C CA . ILE A 1 479 ? 4.582 -24.609 -5.273 1 97.75 479 ILE A CA 1
ATOM 3934 C C . ILE A 1 479 ? 5.109 -25.766 -4.418 1 97.75 479 ILE A C 1
ATOM 3936 O O . ILE A 1 479 ? 4.523 -26.094 -3.387 1 97.75 479 ILE A O 1
ATOM 3940 N N . LYS A 1 480 ? 6.141 -26.344 -4.848 1 95.94 480 LYS A N 1
ATOM 3941 C CA . LYS A 1 480 ? 6.852 -27.375 -4.082 1 95.94 480 LYS A CA 1
ATOM 3942 C C . LYS A 1 480 ? 8.203 -26.844 -3.596 1 95.94 480 LYS A C 1
ATOM 3944 O O . LYS A 1 480 ? 9.062 -26.484 -4.402 1 95.94 480 LYS A O 1
ATOM 3949 N N . ILE A 1 481 ? 8.367 -26.812 -2.334 1 95.88 481 ILE A N 1
ATOM 3950 C CA . ILE A 1 481 ? 9.641 -26.359 -1.774 1 95.88 481 ILE A CA 1
ATOM 3951 C C . ILE A 1 481 ? 10.688 -27.469 -1.926 1 95.88 481 ILE A C 1
ATOM 3953 O O . ILE A 1 481 ? 10.445 -28.625 -1.569 1 95.88 481 ILE A O 1
ATOM 3957 N N . LYS A 1 482 ? 11.812 -27.094 -2.461 1 91.75 482 LYS A N 1
ATOM 3958 C CA . LYS A 1 482 ? 12.867 -28.062 -2.725 1 91.75 482 LYS A CA 1
ATOM 3959 C C . LYS A 1 482 ? 13.953 -28.016 -1.654 1 91.75 482 LYS A C 1
ATOM 3961 O O . LYS A 1 482 ? 14.445 -29.047 -1.21 1 91.75 482 LYS A O 1
ATOM 3966 N N . ALA A 1 483 ? 14.352 -26.781 -1.367 1 91.75 483 ALA A N 1
ATOM 3967 C CA . ALA A 1 483 ? 15.414 -26.609 -0.382 1 91.75 483 ALA A CA 1
ATOM 3968 C C . ALA A 1 483 ? 15.297 -25.25 0.32 1 91.75 483 ALA A C 1
ATOM 3970 O O . ALA A 1 483 ? 14.766 -24.297 -0.248 1 91.75 483 ALA A O 1
ATOM 3971 N N . VAL A 1 484 ? 15.711 -25.266 1.536 1 91.88 484 VAL A N 1
ATOM 3972 C CA . VAL A 1 484 ? 15.766 -24.047 2.32 1 91.88 484 VAL A CA 1
ATOM 3973 C C . VAL A 1 484 ? 17.188 -23.828 2.848 1 91.88 484 VAL A C 1
ATOM 3975 O O . VAL A 1 484 ? 17.75 -24.703 3.512 1 91.88 484 VAL A O 1
ATOM 3978 N N . GLN A 1 485 ? 17.75 -22.688 2.35 1 82.81 485 GLN A N 1
ATOM 3979 C CA . GLN A 1 485 ? 19.109 -22.375 2.787 1 82.81 485 GLN A CA 1
ATOM 3980 C C . GLN A 1 485 ? 19.109 -21.719 4.164 1 82.81 485 GLN A C 1
ATOM 3982 O O . GLN A 1 485 ? 18.266 -20.891 4.461 1 82.81 485 GLN A O 1
ATOM 3987 N N . ASN A 1 486 ? 19.734 -22.219 5.105 1 66.06 486 ASN A N 1
ATOM 3988 C CA . ASN A 1 486 ? 19.875 -21.641 6.438 1 66.06 486 ASN A CA 1
ATOM 3989 C C . ASN A 1 486 ? 20.797 -20.422 6.438 1 66.06 486 ASN A C 1
ATOM 3991 O O . ASN A 1 486 ? 21.906 -20.484 5.926 1 66.06 486 ASN A O 1
ATOM 3995 N N . GLY A 1 487 ? 20.531 -19.25 6.098 1 48.5 487 GLY A N 1
ATOM 3996 C CA . GLY A 1 487 ? 21.5 -18.203 6.34 1 48.5 487 GLY A CA 1
ATOM 3997 C C . GLY A 1 487 ? 22.203 -18.328 7.68 1 48.5 487 GLY A C 1
ATOM 3998 O O . GLY A 1 487 ? 21.719 -19.031 8.57 1 48.5 487 GLY A O 1
ATOM 3999 N N . MET B 1 1 ? 21.406 19.844 13.141 1 87.25 1 MET B N 1
ATOM 4000 C CA . MET B 1 1 ? 20.344 20.016 12.141 1 87.25 1 MET B CA 1
ATOM 4001 C C . MET B 1 1 ? 20.688 21.156 11.188 1 87.25 1 MET B C 1
ATOM 4003 O O . MET B 1 1 ? 21.578 21.953 11.461 1 87.25 1 MET B O 1
ATOM 4007 N N . PHE B 1 2 ? 20.109 21.172 10.086 1 91.62 2 PHE B N 1
ATOM 4008 C CA . PHE B 1 2 ? 20.359 22.156 9.039 1 91.62 2 PHE B CA 1
ATOM 4009 C C . PHE B 1 2 ? 20.109 23.562 9.555 1 91.62 2 PHE B C 1
ATOM 4011 O O . PHE B 1 2 ? 20.797 24.516 9.164 1 91.62 2 PHE B O 1
ATOM 4018 N N . ARG B 1 3 ? 19.219 23.688 10.5 1 89.38 3 ARG B N 1
ATOM 4019 C CA . ARG B 1 3 ? 18.875 24.984 11.078 1 89.38 3 ARG B CA 1
ATOM 4020 C C . ARG B 1 3 ? 20.109 25.656 11.672 1 89.38 3 ARG B C 1
ATOM 4022 O O . ARG B 1 3 ? 20.406 26.797 11.336 1 89.38 3 ARG B O 1
ATOM 4029 N N . GLU B 1 4 ? 20.812 24.969 12.508 1 88.31 4 GLU B N 1
ATOM 4030 C CA . GLU B 1 4 ? 21.984 25.531 13.164 1 88.31 4 GLU B CA 1
ATOM 4031 C C . GLU B 1 4 ? 23.078 25.844 12.148 1 88.31 4 GLU B C 1
ATOM 4033 O O . GLU B 1 4 ? 23.781 26.859 12.281 1 88.31 4 GLU B O 1
ATOM 4038 N N . TYR B 1 5 ? 23.141 24.984 11.234 1 91.44 5 TYR B N 1
ATOM 4039 C CA . TYR B 1 5 ? 24.109 25.188 10.172 1 91.44 5 TYR B CA 1
ATOM 4040 C C . TYR B 1 5 ? 23.844 26.484 9.414 1 91.44 5 TYR B C 1
ATOM 4042 O O . TYR B 1 5 ? 24.734 27.297 9.203 1 91.44 5 TYR B O 1
ATOM 4050 N N . LEU B 1 6 ? 22.641 26.688 9.062 1 92.31 6 LEU B N 1
ATOM 4051 C CA . LEU B 1 6 ? 22.25 27.859 8.297 1 92.31 6 LEU B CA 1
ATOM 4052 C C . LEU B 1 6 ? 22.406 29.125 9.125 1 92.31 6 LEU B C 1
ATOM 4054 O O . LEU B 1 6 ? 22.875 30.156 8.617 1 92.31 6 LEU B O 1
ATOM 4058 N N . VAL B 1 7 ? 22.062 29.062 10.367 1 91.75 7 VAL B N 1
ATOM 4059 C CA . VAL B 1 7 ? 22.188 30.203 11.266 1 91.75 7 VAL B CA 1
ATOM 4060 C C . VAL B 1 7 ? 23.656 30.625 11.367 1 91.75 7 VAL B C 1
ATOM 4062 O O . VAL B 1 7 ? 23.969 31.812 11.367 1 91.75 7 VAL B O 1
ATOM 4065 N N . GLN B 1 8 ? 24.438 29.656 11.461 1 91.06 8 GLN B N 1
ATOM 4066 C CA . GLN B 1 8 ? 25.859 29.922 11.516 1 91.06 8 GLN B CA 1
ATOM 4067 C C . GLN B 1 8 ? 26.359 30.562 10.219 1 91.06 8 GLN B C 1
ATOM 4069 O O . GLN B 1 8 ? 27.109 31.531 10.242 1 91.06 8 GLN B O 1
ATOM 4074 N N . LYS B 1 9 ? 25.891 30.078 9.125 1 92.56 9 LYS B N 1
ATOM 4075 C CA . LYS B 1 9 ? 26.312 30.562 7.816 1 92.56 9 LYS B CA 1
ATOM 4076 C C . LYS B 1 9 ? 25.812 31.984 7.578 1 92.56 9 LYS B C 1
ATOM 4078 O O . LYS B 1 9 ? 26.469 32.781 6.895 1 92.56 9 LYS B O 1
ATOM 4083 N N . LEU B 1 10 ? 24.688 32.344 8.141 1 94.25 10 LEU B N 1
ATOM 4084 C CA . LEU B 1 10 ? 24.094 33.656 7.953 1 94.25 10 LEU B CA 1
ATOM 4085 C C . LEU B 1 10 ? 24.734 34.688 8.883 1 94.25 10 LEU B C 1
ATOM 4087 O O . LEU B 1 10 ? 24.578 35.875 8.688 1 94.25 10 LEU B O 1
ATOM 4091 N N . GLY B 1 11 ?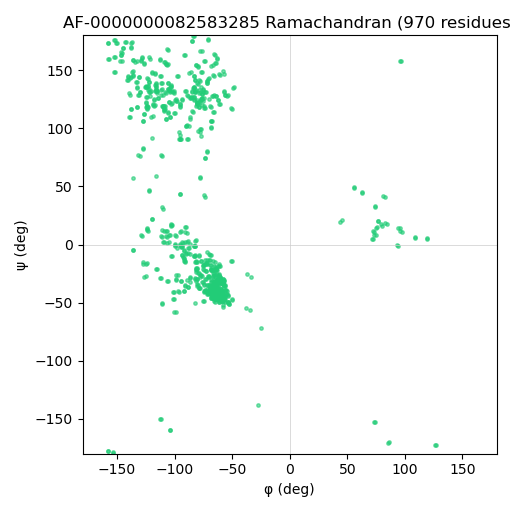 25.469 34.219 9.891 1 92.06 11 GLY B N 1
ATOM 4092 C CA . GLY B 1 11 ? 26.094 35.125 10.852 1 92.06 11 GLY B CA 1
ATOM 4093 C C . GLY B 1 11 ? 25.109 35.688 11.859 1 92.06 11 GLY B C 1
ATOM 4094 O O . GLY B 1 11 ? 25.391 36.719 12.484 1 92.06 11 GLY B O 1
ATOM 4095 N N . ALA B 1 12 ? 24 35.062 12.039 1 91.69 12 ALA B N 1
ATOM 4096 C CA . ALA B 1 12 ? 22.922 35.594 12.859 1 91.69 12 ALA B CA 1
ATOM 4097 C C . ALA B 1 12 ? 23.266 35.531 14.344 1 91.69 12 ALA B C 1
ATOM 4099 O O . ALA B 1 12 ? 22.656 36.188 15.172 1 91.69 12 ALA B O 1
ATOM 4100 N N . LEU B 1 13 ? 24.234 34.75 14.688 1 90.19 13 LEU B N 1
ATOM 4101 C CA . LEU B 1 13 ? 24.625 34.625 16.094 1 90.19 13 LEU B CA 1
ATOM 4102 C C . LEU B 1 13 ? 25.531 35.75 16.531 1 90.19 13 LEU B C 1
ATOM 4104 O O . LEU B 1 13 ? 25.578 36.094 17.703 1 90.19 13 LEU B O 1
ATOM 4108 N N . TYR B 1 14 ? 26.203 36.438 15.562 1 90.56 14 TYR B N 1
ATOM 4109 C CA . TYR B 1 14 ? 27.266 37.312 15.961 1 90.56 14 TYR B CA 1
ATOM 4110 C C . TYR B 1 14 ? 27.078 38.719 15.367 1 90.56 14 TYR B C 1
ATOM 4112 O O . TYR B 1 14 ? 27.672 39.688 15.82 1 90.56 14 TYR B O 1
ATOM 4120 N N . GLU B 1 15 ? 26.234 38.781 14.383 1 92.94 15 GLU B N 1
ATOM 4121 C CA . GLU B 1 15 ? 26.062 40.062 13.711 1 92.94 15 GLU B CA 1
ATOM 4122 C C . GLU B 1 15 ? 24.672 40.656 13.961 1 92.94 15 GLU B C 1
ATOM 4124 O O . GLU B 1 15 ? 23.688 39.906 14 1 92.94 15 GLU B O 1
ATOM 4129 N N . ASP B 1 16 ? 24.609 41.938 14.055 1 93 16 ASP B N 1
ATOM 4130 C CA . ASP B 1 16 ? 23.344 42.594 14.297 1 93 16 ASP B CA 1
ATOM 4131 C C . ASP B 1 16 ? 22.734 43.125 13 1 93 16 ASP B C 1
ATOM 4133 O O . ASP B 1 16 ? 21.531 43.312 12.898 1 93 16 ASP B O 1
ATOM 4137 N N . LYS B 1 17 ? 23.594 43.469 12.141 1 92.62 17 LYS B N 1
ATOM 4138 C CA . LYS B 1 17 ? 23.172 43.938 10.836 1 92.62 17 LYS B CA 1
ATOM 4139 C C . LYS B 1 17 ? 23.688 43.062 9.711 1 92.62 17 LYS B C 1
ATOM 4141 O O . LYS B 1 17 ? 24.875 43.062 9.414 1 92.62 17 LYS B O 1
ATOM 4146 N N . ILE B 1 18 ? 22.75 42.344 9.086 1 94.44 18 ILE B N 1
ATOM 4147 C CA . ILE B 1 18 ? 23.156 41.375 8.086 1 94.44 18 ILE B CA 1
ATOM 4148 C C . ILE B 1 18 ? 22.422 41.656 6.773 1 94.44 18 ILE B C 1
ATOM 4150 O O . ILE B 1 18 ? 21.25 42 6.777 1 94.44 18 ILE B O 1
ATOM 4154 N N . ILE B 1 19 ? 23.109 41.625 5.672 1 92.88 19 ILE B N 1
ATOM 4155 C CA . ILE B 1 19 ? 22.516 41.594 4.344 1 92.88 19 ILE B CA 1
ATOM 4156 C C . ILE B 1 19 ? 22.734 40.25 3.691 1 92.88 19 ILE B C 1
ATOM 4158 O O . ILE B 1 19 ? 23.875 39.781 3.543 1 92.88 19 ILE B O 1
ATOM 4162 N N . ILE B 1 20 ? 21.672 39.531 3.377 1 94.81 20 ILE B N 1
ATOM 4163 C CA . ILE B 1 20 ? 21.703 38.188 2.852 1 94.81 20 ILE B CA 1
ATOM 4164 C C . ILE B 1 20 ? 21.375 38.188 1.361 1 94.81 20 ILE B C 1
ATOM 4166 O O . ILE B 1 20 ? 20.281 38.594 0.969 1 94.81 20 ILE B O 1
ATOM 4170 N N . PHE B 1 21 ? 22.328 37.844 0.592 1 93.88 21 PHE B N 1
ATOM 4171 C CA . PHE B 1 21 ? 22.109 37.656 -0.834 1 93.88 21 PHE B CA 1
ATOM 4172 C C . PHE B 1 21 ? 21.688 36.188 -1.117 1 93.88 21 PHE B C 1
ATOM 4174 O O . PHE B 1 21 ? 22.531 35.312 -1.128 1 93.88 21 PHE B O 1
ATOM 4181 N N . ASP B 1 22 ? 20.406 35.938 -1.357 1 93.44 22 ASP B N 1
ATOM 4182 C CA . ASP B 1 22 ? 19.828 34.625 -1.578 1 93.44 22 ASP B CA 1
ATOM 4183 C C . ASP B 1 22 ? 19.359 34.469 -3.023 1 93.44 22 ASP B C 1
ATOM 4185 O O . ASP B 1 22 ? 18.156 34.375 -3.285 1 93.44 22 ASP B O 1
ATOM 4189 N N . PHE B 1 23 ? 20.266 34.25 -3.916 1 88.38 23 PHE B N 1
ATOM 4190 C CA . PHE B 1 23 ? 19.953 34.25 -5.34 1 88.38 23 PHE B CA 1
ATOM 4191 C C . PHE B 1 23 ? 19.359 32.875 -5.75 1 88.38 23 PHE B C 1
ATOM 4193 O O . PHE B 1 23 ? 18.781 32.75 -6.832 1 88.38 23 PHE B O 1
ATOM 4200 N N . ASP B 1 24 ? 19.484 31.812 -4.91 1 89.94 24 ASP B N 1
ATOM 4201 C CA . ASP B 1 24 ? 18.891 30.5 -5.176 1 89.94 24 ASP B CA 1
ATOM 4202 C C . ASP B 1 24 ? 17.5 30.391 -4.531 1 89.94 24 ASP B C 1
ATOM 4204 O O . ASP B 1 24 ? 16.875 29.328 -4.574 1 89.94 24 ASP B O 1
ATOM 4208 N N . ASN B 1 25 ? 17.078 31.453 -3.904 1 88.06 25 ASN B N 1
ATOM 4209 C CA . ASN B 1 25 ? 15.773 31.516 -3.244 1 88.06 25 ASN B CA 1
ATOM 4210 C C . ASN B 1 25 ? 15.617 30.391 -2.217 1 88.06 25 ASN B C 1
ATOM 4212 O O . ASN B 1 25 ? 14.641 29.641 -2.24 1 88.06 25 ASN B O 1
ATOM 4216 N N . ILE B 1 26 ? 16.594 30.281 -1.431 1 90.81 26 ILE B N 1
ATOM 4217 C CA . ILE B 1 26 ? 16.625 29.266 -0.383 1 90.81 26 ILE B CA 1
ATOM 4218 C C . ILE B 1 26 ? 15.508 29.531 0.628 1 90.81 26 ILE B C 1
ATOM 4220 O O . ILE B 1 26 ? 14.969 28.594 1.224 1 90.81 26 ILE B O 1
ATOM 4224 N N . LYS B 1 27 ? 15.078 30.766 0.768 1 89 27 LYS B N 1
ATOM 4225 C CA . LYS B 1 27 ? 14.016 31.141 1.693 1 89 27 LYS B CA 1
ATOM 4226 C C . LYS B 1 27 ? 12.734 30.359 1.404 1 89 27 LYS B C 1
ATOM 4228 O O . LYS B 1 27 ? 11.984 30.031 2.324 1 89 27 LYS B O 1
ATOM 4233 N N . ASN B 1 28 ? 12.562 30.031 0.166 1 82.31 28 ASN B N 1
ATOM 4234 C CA . ASN B 1 28 ? 11.352 29.312 -0.238 1 82.31 28 ASN B CA 1
ATOM 4235 C C . ASN B 1 28 ? 11.43 27.844 0.117 1 82.31 28 ASN B C 1
ATOM 4237 O O . ASN B 1 28 ? 10.406 27.172 0.271 1 82.31 28 ASN B O 1
ATOM 4241 N N . ARG B 1 29 ? 12.625 27.328 0.202 1 85.19 29 ARG B N 1
ATOM 4242 C CA . ARG B 1 29 ? 12.844 25.922 0.533 1 85.19 29 ARG B CA 1
ATOM 4243 C C . ARG B 1 29 ? 12.938 25.719 2.043 1 85.19 29 ARG B C 1
ATOM 4245 O O . ARG B 1 29 ? 12.57 24.656 2.559 1 85.19 29 ARG B O 1
ATOM 4252 N N . TYR B 1 30 ? 13.523 26.672 2.611 1 88.38 30 TYR B N 1
ATOM 4253 C CA . TYR B 1 30 ? 13.719 26.656 4.055 1 88.38 30 TYR B CA 1
ATOM 4254 C C . TYR B 1 30 ? 13.438 28.031 4.656 1 88.38 30 TYR B C 1
ATOM 4256 O O . TYR B 1 30 ? 14.117 29 4.34 1 88.38 30 TYR B O 1
ATOM 4264 N N . ASN B 1 31 ? 12.469 28.172 5.48 1 86.25 31 ASN B N 1
ATOM 4265 C CA . ASN B 1 31 ? 12.023 29.453 6.008 1 86.25 31 ASN B CA 1
ATOM 4266 C C . ASN B 1 31 ? 13 30.016 7.039 1 86.25 31 ASN B C 1
ATOM 4268 O O . ASN B 1 31 ? 12.648 30.188 8.211 1 86.25 31 ASN B O 1
ATOM 4272 N N . TYR B 1 32 ? 14.086 30.484 6.516 1 92.06 32 TYR B N 1
ATOM 4273 C CA . TYR B 1 32 ? 15.07 31.016 7.453 1 92.06 32 TYR B CA 1
ATOM 4274 C C . TYR B 1 32 ? 14.68 32.406 7.922 1 92.06 32 TYR B C 1
ATOM 4276 O O . TYR B 1 32 ? 15.25 32.938 8.883 1 92.06 32 TYR B O 1
ATOM 4284 N N . VAL B 1 33 ? 13.656 33 7.309 1 90.25 33 VAL B N 1
ATOM 4285 C CA . VAL B 1 33 ? 13.156 34.312 7.742 1 90.25 33 VAL B CA 1
ATOM 4286 C C . VAL B 1 33 ? 12.586 34.188 9.156 1 90.25 33 VAL B C 1
ATOM 4288 O O . VAL B 1 33 ? 12.867 35.031 10.016 1 90.25 33 VAL B O 1
ATOM 4291 N N . GLU B 1 34 ? 11.852 33.219 9.281 1 87 34 GLU B N 1
ATOM 4292 C CA . GLU B 1 34 ? 11.281 32.969 10.602 1 87 34 GLU B CA 1
ATOM 4293 C C . GLU B 1 34 ? 12.367 32.75 11.648 1 87 34 GLU B C 1
ATOM 4295 O O . GLU B 1 34 ? 12.227 33.188 12.797 1 87 34 GLU B O 1
ATOM 4300 N N . ILE B 1 35 ? 13.344 32.125 11.305 1 89.62 35 ILE B N 1
ATOM 4301 C CA . ILE B 1 35 ? 14.461 31.844 12.203 1 89.62 35 ILE B CA 1
ATOM 4302 C C . ILE B 1 35 ? 15.133 33.156 12.602 1 89.62 35 ILE B C 1
ATOM 4304 O O . ILE B 1 35 ? 15.438 33.375 13.781 1 89.62 35 ILE B O 1
ATOM 4308 N N . LEU B 1 36 ? 15.328 34.062 11.633 1 93.38 36 LEU B N 1
ATOM 4309 C CA . LEU B 1 36 ? 15.945 35.344 11.891 1 93.38 36 LEU B CA 1
ATOM 4310 C C . LEU B 1 36 ? 15.07 36.188 12.812 1 93.38 36 LEU B C 1
ATOM 4312 O O . LEU B 1 36 ? 15.578 36.875 13.695 1 93.38 36 LEU B O 1
ATOM 4316 N N . GLU B 1 37 ? 13.82 36.031 12.625 1 91.31 37 GLU B N 1
ATOM 4317 C CA . GLU B 1 37 ? 12.898 36.75 13.492 1 91.31 37 GLU B CA 1
ATOM 4318 C C . GLU B 1 37 ? 12.977 36.219 14.93 1 91.31 37 GLU B C 1
ATOM 4320 O O . GLU B 1 37 ? 12.891 37 15.883 1 91.31 37 GLU B O 1
ATOM 4325 N N . GLU B 1 38 ? 13.125 35 15.016 1 87.38 38 GLU B N 1
ATOM 4326 C CA . GLU B 1 38 ? 13.273 34.406 16.328 1 87.38 38 GLU B CA 1
ATOM 4327 C C . GLU B 1 38 ? 14.531 34.906 17.031 1 87.38 38 GLU B C 1
ATOM 4329 O O . GLU B 1 38 ? 14.57 35 18.266 1 87.38 38 GLU B O 1
ATOM 4334 N N . PHE B 1 39 ? 15.484 35.312 16.234 1 91.19 39 PHE B N 1
ATOM 4335 C CA . PHE B 1 39 ? 16.734 35.812 16.781 1 91.19 39 PHE B CA 1
ATOM 4336 C C . PHE B 1 39 ? 16.656 37.312 16.984 1 91.19 39 PHE B C 1
ATOM 4338 O O . PHE B 1 39 ? 17.656 37.969 17.297 1 91.19 39 PHE B O 1
ATOM 4345 N N . GLY B 1 40 ? 15.484 37.875 16.688 1 89.81 40 GLY B N 1
ATOM 4346 C CA . GLY B 1 40 ? 15.234 39.281 17 1 89.81 40 GLY B CA 1
ATOM 4347 C C . GLY B 1 40 ? 15.484 40.219 15.828 1 89.81 40 GLY B C 1
ATOM 4348 O O . GLY B 1 40 ? 15.5 41.438 15.984 1 89.81 40 GLY B O 1
ATOM 4349 N N . PHE B 1 41 ? 15.641 39.688 14.68 1 93.31 41 PHE B N 1
ATOM 4350 C CA . PHE B 1 41 ? 15.93 40.531 13.523 1 93.31 41 PHE B CA 1
ATOM 4351 C C . PHE B 1 41 ? 14.656 41.094 12.945 1 93.31 41 PHE B C 1
ATOM 4353 O O . PHE B 1 41 ? 13.633 40.406 12.852 1 93.31 41 PHE B O 1
ATOM 4360 N N . LYS B 1 42 ? 14.656 42.281 12.664 1 91.44 42 LYS B N 1
ATOM 4361 C CA . LYS B 1 42 ? 13.672 42.875 11.758 1 91.44 42 LYS B CA 1
ATOM 4362 C C . LYS B 1 42 ? 14.023 42.594 10.297 1 91.44 42 LYS B C 1
ATOM 4364 O O . LYS B 1 42 ? 15.156 42.844 9.875 1 91.44 42 LYS B O 1
ATOM 4369 N N . ILE B 1 43 ? 13.055 42.125 9.547 1 90.81 43 ILE B N 1
ATOM 4370 C CA . ILE B 1 43 ? 13.336 41.656 8.195 1 90.81 43 ILE B CA 1
ATOM 4371 C C . ILE B 1 43 ? 12.938 42.719 7.184 1 90.81 43 ILE B C 1
ATOM 4373 O O . ILE B 1 43 ? 11.844 43.281 7.262 1 90.81 43 ILE B O 1
ATOM 4377 N N . ILE B 1 44 ? 13.82 43.031 6.281 1 86.44 44 ILE B N 1
ATOM 4378 C CA . ILE B 1 44 ? 13.539 43.906 5.168 1 86.44 44 ILE B CA 1
ATOM 4379 C C . ILE B 1 44 ? 13.828 43.219 3.846 1 86.44 44 ILE B C 1
ATOM 4381 O O . ILE B 1 44 ? 14.945 42.75 3.607 1 86.44 44 ILE B O 1
ATOM 4385 N N . PHE B 1 45 ? 12.836 43.062 3.061 1 86.94 45 PHE B N 1
ATOM 4386 C CA . PHE B 1 45 ? 13.031 42.5 1.736 1 86.94 45 PHE B CA 1
ATOM 4387 C C . PHE B 1 45 ? 13.414 43.562 0.728 1 86.94 45 PHE B C 1
ATOM 4389 O O . PHE B 1 45 ? 12.75 44.594 0.633 1 86.94 45 PHE B O 1
ATOM 4396 N N . TYR B 1 46 ? 14.547 43.25 0.089 1 82.75 46 TYR B N 1
ATOM 4397 C CA . TYR B 1 46 ? 15.078 44.188 -0.881 1 82.75 46 TYR B CA 1
ATOM 4398 C C . TYR B 1 46 ? 14.656 43.844 -2.297 1 82.75 46 TYR B C 1
ATOM 4400 O O . TYR B 1 46 ? 15.242 42.938 -2.918 1 82.75 46 TYR B O 1
ATOM 4408 N N . ASP B 1 47 ? 13.555 44.344 -2.822 1 70.31 47 ASP B N 1
ATOM 4409 C CA . ASP B 1 47 ? 13.07 44.062 -4.168 1 70.31 47 ASP B CA 1
ATOM 4410 C C . ASP B 1 47 ? 13.484 45.156 -5.145 1 70.31 47 ASP B C 1
ATOM 4412 O O . ASP B 1 47 ? 13.68 44.906 -6.332 1 70.31 47 ASP B O 1
ATOM 4416 N N . ASP B 1 48 ? 13.453 46.531 -4.746 1 67.06 48 ASP B N 1
ATOM 4417 C CA . ASP B 1 48 ? 13.758 47.656 -5.594 1 67.06 48 ASP B CA 1
ATOM 4418 C C . ASP B 1 48 ? 14.578 48.719 -4.836 1 67.06 48 ASP B C 1
ATOM 4420 O O . ASP B 1 48 ? 14.266 49.031 -3.688 1 67.06 48 ASP B O 1
ATOM 4424 N N . ALA B 1 49 ? 15.711 49.156 -5.508 1 63.47 49 ALA B N 1
ATOM 4425 C CA . ALA B 1 49 ? 16.656 50.094 -4.91 1 63.47 49 ALA B CA 1
ATOM 4426 C C . ALA B 1 49 ? 15.945 51.344 -4.426 1 63.47 49 ALA B C 1
ATOM 4428 O O . ALA B 1 49 ? 16.234 51.844 -3.34 1 63.47 49 ALA B O 1
ATOM 4429 N N . THR B 1 50 ? 15.078 51.781 -5.289 1 61.75 50 THR B N 1
ATOM 4430 C CA . THR B 1 50 ? 14.406 53.031 -4.973 1 61.75 50 THR B CA 1
ATOM 4431 C C . THR B 1 50 ? 13.531 52.875 -3.732 1 61.75 50 THR B C 1
ATOM 4433 O O . THR B 1 50 ? 13.547 53.75 -2.844 1 61.75 50 THR B O 1
ATOM 4436 N N . GLN B 1 51 ? 12.867 51.812 -3.744 1 63.72 51 GLN B N 1
ATOM 4437 C CA . GLN B 1 51 ? 11.977 51.562 -2.609 1 63.72 51 GLN B CA 1
ATOM 4438 C C . GLN B 1 51 ? 12.773 51.375 -1.324 1 63.72 51 GLN B C 1
ATOM 4440 O O . GLN B 1 51 ? 12.383 51.844 -0.258 1 63.72 51 GLN B O 1
ATOM 4445 N N . PHE B 1 52 ? 13.914 50.812 -1.531 1 68.5 52 PHE B N 1
ATOM 4446 C CA . PHE B 1 52 ? 14.734 50.531 -0.36 1 68.5 52 PHE B CA 1
ATOM 4447 C C . PHE B 1 52 ? 15.289 51.812 0.235 1 68.5 52 PHE B C 1
ATOM 4449 O O . PHE B 1 52 ? 15.297 51.969 1.456 1 68.5 52 PHE B O 1
ATOM 4456 N N . ARG B 1 53 ? 15.75 52.719 -0.651 1 63.38 53 ARG B N 1
ATOM 4457 C CA . ARG B 1 53 ? 16.297 53.969 -0.179 1 63.38 53 ARG B CA 1
ATOM 4458 C C . ARG B 1 53 ? 15.273 54.75 0.632 1 63.38 53 ARG B C 1
ATOM 4460 O O . ARG B 1 53 ? 15.617 55.375 1.641 1 63.38 53 ARG B O 1
ATOM 4467 N N . ASN B 1 54 ? 14.133 54.688 0.106 1 62.47 54 ASN B N 1
ATOM 4468 C CA . ASN B 1 54 ? 13.062 55.375 0.839 1 62.47 54 ASN B CA 1
ATOM 4469 C C . ASN B 1 54 ? 12.859 54.75 2.223 1 62.47 54 ASN B C 1
ATOM 4471 O O . ASN B 1 54 ? 12.672 55.5 3.203 1 62.47 54 ASN B O 1
ATOM 4475 N N . ILE B 1 55 ? 12.938 53.5 2.248 1 61.53 55 ILE B N 1
ATOM 4476 C CA . ILE B 1 55 ? 12.742 52.812 3.518 1 61.53 55 ILE B CA 1
ATOM 4477 C C . ILE B 1 55 ? 13.938 53.062 4.43 1 61.53 55 ILE B C 1
ATOM 4479 O O . ILE B 1 55 ? 13.773 53.375 5.617 1 61.53 55 ILE B O 1
ATOM 4483 N N . TYR B 1 56 ? 15.039 53.031 3.828 1 61.75 56 TYR B N 1
ATOM 4484 C CA . TYR B 1 56 ? 16.281 53.219 4.562 1 61.75 56 TYR B CA 1
ATOM 4485 C C . TYR B 1 56 ? 16.375 54.625 5.168 1 61.75 56 TYR B C 1
ATOM 4487 O O . TYR B 1 56 ? 16.828 54.781 6.301 1 61.75 56 TYR B O 1
ATOM 4495 N N . ASN B 1 57 ? 15.898 55.562 4.363 1 60.16 57 ASN B N 1
ATOM 4496 C CA . ASN B 1 57 ? 15.992 56.938 4.82 1 60.16 57 ASN B CA 1
ATOM 4497 C C . ASN B 1 57 ? 14.852 57.312 5.773 1 60.16 57 ASN B C 1
ATOM 4499 O O . ASN B 1 57 ? 14.992 58.188 6.605 1 60.16 57 ASN B O 1
ATOM 4503 N N . ASN B 1 58 ? 13.734 56.625 5.539 1 57.72 58 ASN B N 1
ATOM 4504 C CA . ASN B 1 58 ? 12.562 57.031 6.289 1 57.72 58 ASN B CA 1
ATOM 4505 C C . ASN B 1 58 ? 12.203 56.062 7.391 1 57.72 58 ASN B C 1
ATOM 4507 O O . ASN B 1 58 ? 11.391 56.344 8.266 1 57.72 58 ASN B O 1
ATOM 4511 N N . ASP B 1 59 ? 12.539 54.781 7.047 1 56.03 59 ASP B N 1
ATOM 4512 C CA . ASP B 1 59 ? 11.969 53.719 7.898 1 56.03 59 ASP B CA 1
ATOM 4513 C C . ASP B 1 59 ? 12.789 53.562 9.172 1 56.03 59 ASP B C 1
ATOM 4515 O O . ASP B 1 59 ? 14.016 53.406 9.109 1 56.03 59 ASP B O 1
ATOM 4519 N N . THR B 1 60 ? 12.156 53.75 10.281 1 55 60 THR B N 1
ATOM 4520 C CA . THR B 1 60 ? 12.523 53.531 11.672 1 55 60 THR B CA 1
ATOM 4521 C C . THR B 1 60 ? 13.062 52.125 11.875 1 55 60 THR B C 1
ATOM 4523 O O . THR B 1 60 ? 13.539 51.781 12.961 1 55 60 THR B O 1
ATOM 4526 N N . ALA B 1 61 ? 12.875 51.312 10.961 1 56.88 61 ALA B N 1
ATOM 4527 C CA . ALA B 1 61 ? 13.297 49.938 11.156 1 56.88 61 ALA B CA 1
ATOM 4528 C C . ALA B 1 61 ? 14.812 49.844 11.336 1 56.88 61 ALA B C 1
ATOM 4530 O O . ALA B 1 61 ? 15.297 49 12.094 1 56.88 61 ALA B O 1
ATOM 4531 N N . TYR B 1 62 ? 15.484 50.75 10.711 1 58.97 62 TYR B N 1
ATOM 4532 C CA . TYR B 1 62 ? 16.938 50.75 10.812 1 58.97 62 TYR B CA 1
ATOM 4533 C C . TYR B 1 62 ? 17.375 51.125 12.227 1 58.97 62 TYR B C 1
ATOM 4535 O O . TYR B 1 62 ? 18.547 50.906 12.594 1 58.97 62 TYR B O 1
ATOM 4543 N N . PHE B 1 63 ? 16.312 51.531 12.906 1 62.62 63 PHE B N 1
ATOM 4544 C CA . PHE B 1 63 ? 16.594 51.875 14.289 1 62.62 63 PHE B CA 1
ATOM 4545 C C . PHE B 1 63 ? 16.516 50.656 15.188 1 62.62 63 PHE B C 1
ATOM 4547 O O . PHE B 1 63 ? 16.828 50.719 16.375 1 62.62 63 PHE B O 1
ATOM 4554 N N . TYR B 1 64 ? 16.219 49.562 14.461 1 72.25 64 TYR B N 1
ATOM 4555 C CA . TYR B 1 64 ? 16.188 48.344 15.258 1 72.25 64 TYR B CA 1
ATOM 4556 C C . TYR B 1 64 ? 17.609 47.844 15.562 1 72.25 64 TYR B C 1
ATOM 4558 O O . TYR B 1 64 ? 18.531 48.125 14.797 1 72.25 64 TYR B O 1
ATOM 4566 N N . THR B 1 65 ? 17.703 47.25 16.672 1 81.12 65 THR B N 1
ATOM 4567 C CA . THR B 1 65 ? 19 46.75 17.125 1 81.12 65 THR B CA 1
ATOM 4568 C C . THR B 1 65 ? 19.531 45.688 16.172 1 81.12 65 THR B C 1
ATOM 4570 O O . THR B 1 65 ? 20.719 45.719 15.805 1 81.12 65 THR B O 1
ATOM 4573 N N . ARG B 1 66 ? 18.656 44.844 15.695 1 91.44 66 ARG B N 1
ATOM 4574 C CA . ARG B 1 66 ? 19.078 43.781 14.766 1 91.44 66 ARG B CA 1
ATOM 4575 C C . ARG B 1 66 ? 18.25 43.844 13.477 1 91.44 66 ARG B C 1
ATOM 4577 O O . ARG B 1 66 ? 17.031 43.781 13.516 1 91.44 66 ARG B O 1
ATOM 4584 N N . VAL B 1 67 ? 18.922 44 12.352 1 91.94 67 VAL B N 1
ATOM 4585 C CA . VAL B 1 67 ? 18.25 44.156 11.07 1 91.94 67 VAL B CA 1
ATOM 4586 C C . VAL B 1 67 ? 18.859 43.188 10.055 1 91.94 67 VAL B C 1
ATOM 4588 O O . VAL B 1 67 ? 20.078 43 10 1 91.94 67 VAL B O 1
ATOM 4591 N N . ALA B 1 68 ? 17.969 42.469 9.375 1 93.12 68 ALA B N 1
ATOM 4592 C CA . ALA B 1 68 ? 18.406 41.594 8.273 1 93.12 68 ALA B CA 1
ATOM 4593 C C . ALA B 1 68 ? 17.766 42.031 6.957 1 93.12 68 ALA B C 1
ATOM 4595 O O . ALA B 1 68 ? 16.547 42.125 6.852 1 93.12 68 ALA B O 1
ATOM 4596 N N . ILE B 1 69 ? 18.578 42.375 5.992 1 90.75 69 ILE B N 1
ATOM 4597 C CA . ILE B 1 69 ? 18.109 42.719 4.652 1 90.75 69 ILE B CA 1
ATOM 4598 C C . ILE B 1 69 ? 18.266 41.5 3.73 1 90.75 69 ILE B C 1
ATOM 4600 O O . ILE B 1 69 ? 19.344 40.938 3.617 1 90.75 69 ILE B O 1
ATOM 4604 N N . ILE B 1 70 ? 17.219 41.062 3.082 1 92.5 70 ILE B N 1
ATOM 4605 C CA . ILE B 1 70 ? 17.234 39.875 2.213 1 92.5 70 ILE B CA 1
ATOM 4606 C C . ILE B 1 70 ? 17.109 40.312 0.755 1 92.5 70 ILE B C 1
ATOM 4608 O O . ILE B 1 70 ? 16.125 40.969 0.383 1 92.5 70 ILE B O 1
ATOM 4612 N N . VAL B 1 71 ? 18.109 40 -0.036 1 89.69 71 VAL B N 1
ATOM 4613 C CA . VAL B 1 71 ? 18.156 40.344 -1.459 1 89.69 71 VAL B CA 1
ATOM 4614 C C . VAL B 1 71 ? 17.984 39.062 -2.283 1 89.69 71 VAL B C 1
ATOM 4616 O O . VAL B 1 71 ? 18.859 38.188 -2.256 1 89.69 71 VAL B O 1
ATOM 4619 N N . ILE B 1 72 ? 16.969 38.875 -3.049 1 87.38 72 ILE B N 1
ATOM 4620 C CA . ILE B 1 72 ? 16.656 37.656 -3.799 1 87.38 72 ILE B CA 1
ATOM 4621 C C . ILE B 1 72 ? 17.062 37.844 -5.262 1 87.38 72 ILE B C 1
ATOM 4623 O O . ILE B 1 72 ? 17.562 36.906 -5.895 1 87.38 72 ILE B O 1
ATOM 4627 N N . LEU B 1 73 ? 16.797 39.031 -5.781 1 82 73 LEU B N 1
ATOM 4628 C CA . LEU B 1 73 ? 17.125 39.312 -7.176 1 82 73 LEU B CA 1
ATOM 4629 C C . LEU B 1 73 ? 18.453 40.062 -7.281 1 82 73 LEU B C 1
ATOM 4631 O O . LEU B 1 73 ? 18.797 40.844 -6.414 1 82 73 LEU B O 1
ATOM 4635 N N . LYS B 1 74 ? 19.109 39.688 -8.359 1 80.25 74 LYS B N 1
ATOM 4636 C CA . LYS B 1 74 ? 20.375 40.375 -8.594 1 80.25 74 LYS B CA 1
ATOM 4637 C C . LYS B 1 74 ? 20.141 41.844 -8.953 1 80.25 74 LYS B C 1
ATOM 4639 O O . LYS B 1 74 ? 19.547 42.156 -9.992 1 80.25 74 LYS B O 1
ATOM 4644 N N . CYS B 1 75 ? 20.344 42.688 -7.906 1 79 75 CYS B N 1
ATOM 4645 C CA . CYS B 1 75 ? 20.172 44.125 -8.148 1 79 75 CYS B CA 1
ATOM 4646 C C . CYS B 1 75 ? 21.266 44.906 -7.48 1 79 75 CYS B C 1
ATOM 4648 O O . CYS B 1 75 ? 22.109 44.375 -6.762 1 79 75 CYS B O 1
ATOM 4650 N N . TYR B 1 76 ? 21.25 46.188 -7.891 1 79.88 76 TYR B N 1
ATOM 4651 C CA . TYR B 1 76 ? 22.25 47.062 -7.352 1 79.88 76 TYR B CA 1
ATOM 4652 C C . TYR B 1 76 ? 21.938 47.438 -5.906 1 79.88 76 TYR B C 1
ATOM 4654 O O . TYR B 1 76 ? 20.812 47.812 -5.586 1 79.88 76 TYR B O 1
ATOM 4662 N N . VAL B 1 77 ? 22.875 47.219 -5.012 1 83.56 77 VAL B N 1
ATOM 4663 C CA . VAL B 1 77 ? 22.781 47.656 -3.621 1 83.56 77 VAL B CA 1
ATOM 4664 C C . VAL B 1 77 ? 23.797 48.75 -3.352 1 83.56 77 VAL B C 1
ATOM 4666 O O . VAL B 1 77 ? 24.984 48.594 -3.637 1 83.56 77 VAL B O 1
ATOM 4669 N N . PRO B 1 78 ? 23.328 49.844 -2.801 1 80.31 78 PRO B N 1
ATOM 4670 C CA . PRO B 1 78 ? 24.234 50.969 -2.562 1 80.31 78 PRO B CA 1
ATOM 4671 C C . PRO B 1 78 ? 25.422 50.562 -1.672 1 80.31 78 PRO B C 1
ATOM 4673 O O . PRO B 1 78 ? 25.25 49.812 -0.713 1 80.31 78 PRO B O 1
ATOM 4676 N N . TYR B 1 79 ? 26.531 51.219 -1.918 1 84.94 79 TYR B N 1
ATOM 4677 C CA . TYR B 1 79 ? 27.781 50.875 -1.252 1 84.94 79 TYR B CA 1
ATOM 4678 C C . TYR B 1 79 ? 27.719 51.219 0.234 1 84.94 79 TYR B C 1
ATOM 4680 O O . TYR B 1 79 ? 28.312 50.5 1.06 1 84.94 79 TYR B O 1
ATOM 4688 N N . ASP B 1 80 ? 27.078 52.25 0.567 1 82 80 ASP B N 1
ATOM 4689 C CA . ASP B 1 80 ? 26.984 52.625 1.967 1 82 80 ASP B CA 1
ATOM 4690 C C . ASP B 1 80 ? 26.25 51.594 2.795 1 82 80 ASP B C 1
ATOM 4692 O O . ASP B 1 80 ? 26.594 51.344 3.957 1 82 80 ASP B O 1
ATOM 4696 N N . VAL B 1 81 ? 25.281 50.938 2.152 1 81.81 81 VAL B N 1
ATOM 4697 C CA . VAL B 1 81 ? 24.547 49.844 2.826 1 81.81 81 VAL B CA 1
ATOM 4698 C C . VAL B 1 81 ? 25.453 48.625 2.963 1 81.81 81 VAL B C 1
ATOM 4700 O O . VAL B 1 81 ? 25.531 48.031 4.035 1 81.81 81 VAL B O 1
ATOM 4703 N N . LEU B 1 82 ? 26.188 48.375 1.93 1 88.38 82 LEU B N 1
ATOM 4704 C CA . LEU B 1 82 ? 27.078 47.219 1.92 1 88.38 82 LEU B CA 1
ATOM 4705 C C . LEU B 1 82 ? 28.172 47.375 2.969 1 88.38 82 LEU B C 1
ATOM 4707 O O . LEU B 1 82 ? 28.578 46.375 3.602 1 88.38 82 LEU B O 1
ATOM 4711 N N . LYS B 1 83 ? 28.547 48.562 3.184 1 88.5 83 LYS B N 1
ATOM 4712 C CA . LYS B 1 83 ? 29.641 48.844 4.121 1 88.5 83 LYS B CA 1
ATOM 4713 C C . LYS B 1 83 ? 29.141 48.75 5.566 1 88.5 83 LYS B C 1
ATOM 4715 O O . LYS B 1 83 ? 29.906 48.344 6.461 1 88.5 83 LYS B O 1
ATOM 4720 N N . SER B 1 84 ? 27.891 49 5.773 1 85.88 84 SER B N 1
ATOM 4721 C CA . SER B 1 84 ? 27.359 49.094 7.129 1 85.88 84 SER B CA 1
ATOM 4722 C C . SER B 1 84 ? 26.828 47.719 7.594 1 85.88 84 SER B C 1
ATOM 4724 O O . SER B 1 84 ? 26.531 47.562 8.781 1 85.88 84 SER B O 1
ATOM 4726 N N . PHE B 1 85 ? 26.672 46.812 6.676 1 90.75 85 PHE B N 1
ATOM 4727 C CA . PHE B 1 85 ? 26.078 45.531 7.004 1 90.75 85 PHE B CA 1
ATOM 4728 C C . PHE B 1 85 ? 27.078 44.375 6.773 1 90.75 85 PHE B C 1
ATOM 4730 O O . PHE B 1 85 ? 28.016 44.531 5.992 1 90.75 85 PHE B O 1
ATOM 4737 N N . TYR B 1 86 ? 26.969 43.375 7.602 1 94 86 TYR B N 1
ATOM 4738 C CA . TYR B 1 86 ? 27.672 42.125 7.293 1 94 86 TYR B CA 1
ATOM 4739 C C . TYR B 1 86 ? 27.062 41.438 6.07 1 94 86 TYR B C 1
ATOM 4741 O O . TYR B 1 86 ? 25.875 41.094 6.066 1 94 86 TYR B O 1
ATOM 4749 N N . ASN B 1 87 ? 27.859 41.281 5.043 1 93.81 87 ASN B N 1
ATOM 4750 C CA . ASN B 1 87 ? 27.359 40.719 3.779 1 93.81 87 ASN B CA 1
ATOM 4751 C C . ASN B 1 87 ? 27.562 39.219 3.693 1 93.81 87 ASN B C 1
ATOM 4753 O O . ASN B 1 87 ? 28.688 38.719 3.875 1 93.81 87 ASN B O 1
ATOM 4757 N N . VAL B 1 88 ? 26.484 38.531 3.457 1 94.81 88 VAL B N 1
ATOM 4758 C CA . VAL B 1 88 ? 26.578 37.062 3.303 1 94.81 88 VAL B CA 1
ATOM 4759 C C . VAL B 1 88 ? 25.812 36.625 2.049 1 94.81 88 VAL B C 1
ATOM 4761 O O . VAL B 1 88 ? 24.703 37.125 1.788 1 94.81 88 VAL B O 1
ATOM 4764 N N . GLU B 1 89 ? 26.453 35.875 1.211 1 93.38 89 GLU B N 1
ATOM 4765 C CA . GLU B 1 89 ? 25.797 35.25 0.055 1 93.38 89 GLU B CA 1
ATOM 4766 C C . GLU B 1 89 ? 25.562 33.75 0.289 1 93.38 89 GLU B C 1
ATOM 4768 O O . GLU B 1 89 ? 26.484 33.031 0.617 1 93.38 89 GLU B O 1
ATOM 4773 N N . ILE B 1 90 ? 24.281 33.406 0.173 1 93.75 90 ILE B N 1
ATOM 4774 C CA . ILE B 1 90 ? 23.984 31.984 0.349 1 93.75 90 ILE B CA 1
ATOM 4775 C C . ILE B 1 90 ? 23.438 31.406 -0.954 1 93.75 90 ILE B C 1
ATOM 4777 O O . ILE B 1 90 ? 22.703 32.094 -1.679 1 93.75 90 ILE B O 1
ATOM 4781 N N . SER B 1 91 ? 23.938 30.297 -1.304 1 93.44 91 SER B N 1
ATOM 4782 C CA . SER B 1 91 ? 23.516 29.469 -2.43 1 93.44 91 SER B CA 1
ATOM 4783 C C . SER B 1 91 ? 23.688 27.984 -2.111 1 93.44 91 SER B C 1
ATOM 4785 O O . SER B 1 91 ? 24.344 27.625 -1.127 1 93.44 91 SER B O 1
ATOM 4787 N N . TRP B 1 92 ? 23.047 27.141 -2.869 1 93.88 92 TRP B N 1
ATOM 4788 C CA . TRP B 1 92 ? 23.219 25.719 -2.621 1 93.88 92 TRP B CA 1
ATOM 4789 C C . TRP B 1 92 ? 24.688 25.312 -2.785 1 93.88 92 TRP B C 1
ATOM 4791 O O . TRP B 1 92 ? 25.172 24.422 -2.074 1 93.88 92 TRP B O 1
ATOM 4801 N N . SER B 1 93 ? 25.391 26.016 -3.713 1 92.5 93 SER B N 1
ATOM 4802 C CA . SER B 1 93 ? 26.797 25.734 -3.93 1 92.5 93 SER B CA 1
ATOM 4803 C C . SER B 1 93 ? 27.641 26.203 -2.748 1 92.5 93 SER B C 1
ATOM 4805 O O . SER B 1 93 ? 28.656 25.594 -2.426 1 92.5 93 SER B O 1
ATOM 4807 N N . SER B 1 94 ? 27.234 27.281 -2.172 1 92.88 94 SER B N 1
ATOM 4808 C CA . SER B 1 94 ? 27.984 27.797 -1.026 1 92.88 94 SER B CA 1
ATOM 4809 C C . SER B 1 94 ? 27.719 26.953 0.221 1 92.88 94 SER B C 1
ATOM 4811 O O . SER B 1 94 ? 28.594 26.781 1.062 1 92.88 94 SER B O 1
ATOM 4813 N N . LEU B 1 95 ? 26.516 26.469 0.351 1 93.44 95 LEU B N 1
ATOM 4814 C CA . LEU B 1 95 ? 26.141 25.672 1.521 1 93.44 95 LEU B CA 1
ATOM 4815 C C . LEU B 1 95 ? 26.672 24.25 1.42 1 93.44 95 LEU B C 1
ATOM 4817 O O . LEU B 1 95 ? 27.078 23.672 2.426 1 93.44 95 LEU B O 1
ATOM 4821 N N . PHE B 1 96 ? 26.672 23.672 0.195 1 94.06 96 PHE B N 1
ATOM 4822 C CA . PHE B 1 96 ? 27.156 22.328 -0.048 1 94.06 96 PHE B CA 1
ATOM 4823 C C . PHE B 1 96 ? 28.109 22.297 -1.233 1 94.06 96 PHE B C 1
ATOM 4825 O O . PHE B 1 96 ? 27.781 21.75 -2.287 1 94.06 96 PHE B O 1
ATOM 4832 N N . PRO B 1 97 ? 29.266 22.719 -1.02 1 92.44 97 PRO B N 1
ATOM 4833 C CA . PRO B 1 97 ? 30.203 22.922 -2.121 1 92.44 97 PRO B CA 1
ATOM 4834 C C . PRO B 1 97 ? 30.656 21.609 -2.768 1 92.44 97 PRO B C 1
ATOM 4836 O O . PRO B 1 97 ? 31.109 21.609 -3.914 1 92.44 97 PRO B O 1
ATOM 4839 N N . GLU B 1 98 ? 30.547 20.547 -2.107 1 93.88 98 GLU B N 1
ATOM 4840 C CA . GLU B 1 98 ? 31.031 19.281 -2.637 1 93.88 98 GLU B CA 1
ATOM 4841 C C . GLU B 1 98 ? 29.969 18.578 -3.463 1 93.88 98 GLU B C 1
ATOM 4843 O O . GLU B 1 98 ? 30.203 17.5 -4.027 1 93.88 98 GLU B O 1
ATOM 4848 N N . LEU B 1 99 ? 28.828 19.125 -3.527 1 94.88 99 LEU B N 1
ATOM 4849 C CA . LEU B 1 99 ? 27.719 18.5 -4.242 1 94.88 99 LEU B CA 1
ATOM 4850 C C . LEU B 1 99 ? 27.328 19.312 -5.473 1 94.88 99 LEU B C 1
ATOM 4852 O O . LEU B 1 99 ? 27.719 20.469 -5.594 1 94.88 99 LEU B O 1
ATOM 4856 N N . ASN B 1 100 ? 26.672 18.672 -6.391 1 93.94 100 ASN B N 1
ATOM 4857 C CA . ASN B 1 100 ? 26.109 19.359 -7.547 1 93.94 100 ASN B CA 1
ATOM 4858 C C . ASN B 1 100 ? 24.859 20.156 -7.18 1 93.94 100 ASN B C 1
ATOM 4860 O O . ASN B 1 100 ? 23.859 19.562 -6.766 1 93.94 100 ASN B O 1
ATOM 4864 N N . LYS B 1 101 ? 24.891 21.453 -7.379 1 92.31 101 LYS B N 1
ATOM 4865 C CA . LYS B 1 101 ? 23.812 22.328 -6.922 1 92.31 101 LYS B CA 1
ATOM 4866 C C . LYS B 1 101 ? 22.516 22.047 -7.676 1 92.31 101 LYS B C 1
ATOM 4868 O O . LYS B 1 101 ? 21.422 22.234 -7.141 1 92.31 101 LYS B O 1
ATOM 4873 N N . GLU B 1 102 ? 22.594 21.562 -8.875 1 91.75 102 GLU B N 1
ATOM 4874 C CA . GLU B 1 102 ? 21.406 21.344 -9.703 1 91.75 102 GLU B CA 1
ATOM 4875 C C . GLU B 1 102 ? 20.547 20.203 -9.133 1 91.75 102 GLU B C 1
ATOM 4877 O O . GLU B 1 102 ? 19.328 20.234 -9.25 1 91.75 102 GLU B O 1
ATOM 4882 N N . VAL B 1 103 ? 21.219 19.266 -8.547 1 91.31 103 VAL B N 1
ATOM 4883 C CA . VAL B 1 103 ? 20.484 18.156 -7.949 1 91.31 103 VAL B CA 1
ATOM 4884 C C . VAL B 1 103 ? 19.625 18.672 -6.793 1 91.31 103 VAL B C 1
ATOM 4886 O O . VAL B 1 103 ? 18.469 18.281 -6.656 1 91.31 103 VAL B O 1
ATOM 4889 N N . ILE B 1 104 ? 20.172 19.562 -6.039 1 90.69 104 ILE B N 1
ATOM 4890 C CA . ILE B 1 104 ? 19.469 20.109 -4.875 1 90.69 104 ILE B CA 1
ATOM 4891 C C . ILE B 1 104 ? 18.359 21.031 -5.332 1 90.69 104 ILE B C 1
ATOM 4893 O O . ILE B 1 104 ? 17.25 21.016 -4.781 1 90.69 104 ILE B O 1
ATOM 4897 N N . LEU B 1 105 ? 18.688 21.781 -6.336 1 87.38 105 LEU B N 1
ATOM 4898 C CA . LEU B 1 105 ? 17.734 22.75 -6.867 1 87.38 105 LEU B CA 1
ATOM 4899 C C . LEU B 1 105 ? 16.531 22.047 -7.48 1 87.38 105 LEU B C 1
ATOM 4901 O O . LEU B 1 105 ? 15.398 22.516 -7.332 1 87.38 105 LEU B O 1
ATOM 4905 N N . ASN B 1 106 ? 16.812 20.938 -8.078 1 84 106 ASN B N 1
ATOM 4906 C CA . ASN B 1 106 ? 15.773 20.266 -8.852 1 84 106 ASN B CA 1
ATOM 4907 C C . ASN B 1 106 ? 14.93 19.344 -7.973 1 84 106 ASN B C 1
ATOM 4909 O O . ASN B 1 106 ? 13.781 19.047 -8.305 1 84 106 ASN B O 1
ATOM 4913 N N . ASP B 1 107 ? 15.469 18.844 -6.965 1 84.81 107 ASP B N 1
ATOM 4914 C CA . ASP B 1 107 ? 14.727 17.969 -6.07 1 84.81 107 ASP B CA 1
ATOM 4915 C C . ASP B 1 107 ? 14.141 18.734 -4.895 1 84.81 107 ASP B C 1
ATOM 4917 O O . ASP B 1 107 ? 14.719 18.75 -3.805 1 84.81 107 ASP B O 1
ATOM 4921 N N . LYS B 1 108 ? 12.977 19.203 -5.012 1 78.75 108 LYS B N 1
ATOM 4922 C CA . LYS B 1 108 ? 12.32 20.016 -3.996 1 78.75 108 LYS B CA 1
ATOM 4923 C C . LYS B 1 108 ? 11.93 19.172 -2.785 1 78.75 108 LYS B C 1
ATOM 4925 O O . LYS B 1 108 ? 11.688 19.719 -1.702 1 78.75 108 LYS B O 1
ATOM 4930 N N . SER B 1 109 ? 11.938 17.922 -2.99 1 78.75 109 SER B N 1
ATOM 4931 C CA . SER B 1 109 ? 11.508 17.031 -1.906 1 78.75 109 SER B CA 1
ATOM 4932 C C . SER B 1 109 ? 12.695 16.594 -1.058 1 78.75 109 SER B C 1
ATOM 4934 O O . SER B 1 109 ? 12.516 15.945 -0.018 1 78.75 109 SER B O 1
ATOM 4936 N N . LEU B 1 110 ? 13.852 16.969 -1.491 1 87.31 110 LEU B N 1
ATOM 4937 C CA . LEU B 1 110 ? 15.055 16.578 -0.763 1 87.31 110 LEU B CA 1
ATOM 4938 C C . LEU B 1 110 ? 15.047 17.156 0.646 1 87.31 110 LEU B C 1
ATOM 4940 O O . LEU B 1 110 ? 14.875 18.359 0.821 1 87.31 110 LEU B O 1
ATOM 4944 N N . ASP B 1 111 ? 15.18 16.312 1.641 1 88.94 111 ASP B N 1
ATOM 4945 C CA . ASP B 1 111 ? 15.188 16.75 3.029 1 88.94 111 ASP B CA 1
ATOM 4946 C C . ASP B 1 111 ? 16.531 17.375 3.4 1 88.94 111 ASP B C 1
ATOM 4948 O O . ASP B 1 111 ? 17.562 16.703 3.346 1 88.94 111 ASP B O 1
ATOM 4952 N N . LEU B 1 112 ? 16.484 18.531 3.879 1 91.31 112 LEU B N 1
ATOM 4953 C CA . LEU B 1 112 ? 17.719 19.281 4.09 1 91.31 112 LEU B CA 1
ATOM 4954 C C . LEU B 1 112 ? 18.406 18.859 5.383 1 91.31 112 LEU B C 1
ATOM 4956 O O . LEU B 1 112 ? 19.625 18.938 5.496 1 91.31 112 LEU B O 1
ATOM 4960 N N . ASP B 1 113 ? 17.688 18.422 6.387 1 91.62 113 ASP B N 1
ATOM 4961 C CA . ASP B 1 113 ? 18.297 17.891 7.602 1 91.62 113 ASP B CA 1
ATOM 4962 C C . ASP B 1 113 ? 19.062 16.609 7.32 1 91.62 113 ASP B C 1
ATOM 4964 O O . ASP B 1 113 ? 20.172 16.406 7.828 1 91.62 113 ASP B O 1
ATOM 4968 N N . LEU B 1 114 ? 18.453 15.758 6.555 1 92.88 114 LEU B N 1
ATOM 4969 C CA . LEU B 1 114 ? 19.141 14.531 6.168 1 92.88 114 LEU B CA 1
ATOM 4970 C C . LEU B 1 114 ? 20.375 14.836 5.34 1 92.88 114 LEU B C 1
ATOM 4972 O O . LEU B 1 114 ? 21.422 14.211 5.523 1 92.88 114 LEU B O 1
ATOM 4976 N N . LEU B 1 115 ? 20.172 15.758 4.379 1 93.44 115 LEU B N 1
ATOM 4977 C CA . LEU B 1 115 ? 21.297 16.141 3.533 1 93.44 115 LEU B CA 1
ATOM 4978 C C . LEU B 1 115 ? 22.453 16.656 4.375 1 93.44 115 LEU B C 1
ATOM 4980 O O . LEU B 1 115 ? 23.609 16.234 4.168 1 93.44 115 LEU B O 1
ATOM 4984 N N . TYR B 1 116 ? 22.156 17.562 5.297 1 93.12 116 TYR B N 1
ATOM 4985 C CA . TYR B 1 116 ? 23.203 18.109 6.152 1 93.12 116 TYR B CA 1
ATOM 4986 C C . TYR B 1 116 ? 23.859 17.016 6.984 1 93.12 116 TYR B C 1
ATOM 4988 O O . TYR B 1 116 ? 25.094 17 7.145 1 93.12 116 TYR B O 1
ATOM 4996 N N . GLY B 1 117 ? 23.109 16.125 7.543 1 91.56 117 GLY B N 1
ATOM 4997 C CA . GLY B 1 117 ? 23.625 15.023 8.336 1 91.56 117 GLY B CA 1
ATOM 4998 C C . GLY B 1 117 ? 24.625 14.164 7.574 1 91.56 117 GLY B C 1
ATOM 4999 O O . GLY B 1 117 ? 25.688 13.836 8.086 1 91.56 117 GLY B O 1
ATOM 5000 N N . ALA B 1 118 ? 24.266 13.828 6.398 1 92.19 118 ALA B N 1
ATOM 5001 C CA . ALA B 1 118 ? 25.125 12.992 5.574 1 92.19 118 ALA B CA 1
ATOM 5002 C C . ALA B 1 118 ? 26.359 13.773 5.117 1 92.19 118 ALA B C 1
ATOM 5004 O O . ALA B 1 118 ? 27.469 13.234 5.082 1 92.19 118 ALA B O 1
ATOM 5005 N N . TYR B 1 119 ? 26.156 15.023 4.746 1 91.44 119 TYR B N 1
ATOM 5006 C CA . TYR B 1 119 ? 27.203 15.867 4.18 1 91.44 119 TYR B CA 1
ATOM 5007 C C . TYR B 1 119 ? 28.328 16.094 5.18 1 91.44 119 TYR B C 1
ATOM 5009 O O . TYR B 1 119 ? 29.5 16.219 4.793 1 91.44 119 TYR B O 1
ATOM 5017 N N . SER B 1 120 ? 28 16.125 6.438 1 87.5 120 SER B N 1
ATOM 5018 C CA . SER B 1 120 ? 28.984 16.359 7.484 1 87.5 120 SER B CA 1
ATOM 5019 C C . SER B 1 120 ? 30.062 15.281 7.492 1 87.5 120 SER B C 1
ATOM 5021 O O . SER B 1 120 ? 31.172 15.492 7.984 1 87.5 120 SER B O 1
ATOM 5023 N N . GLU B 1 121 ? 29.766 14.164 6.863 1 84.62 121 GLU B N 1
ATOM 5024 C CA . GLU B 1 121 ? 30.703 13.047 6.832 1 84.62 121 GLU B CA 1
ATOM 5025 C C . GLU B 1 121 ? 31.266 12.828 5.43 1 84.62 121 GLU B C 1
ATOM 5027 O O . GLU B 1 121 ? 31.969 11.852 5.18 1 84.62 121 GLU B O 1
ATOM 5032 N N . LEU B 1 122 ? 30.922 13.742 4.562 1 83.56 122 LEU B N 1
ATOM 5033 C CA . LEU B 1 122 ? 31.359 13.594 3.174 1 83.56 122 LEU B CA 1
ATOM 5034 C C . LEU B 1 122 ? 32.75 14.148 2.977 1 83.56 122 LEU B C 1
ATOM 5036 O O . LEU B 1 122 ? 33.031 15.32 3.27 1 83.56 122 LEU B O 1
ATOM 5040 N N . TYR B 1 123 ? 33.625 13.344 2.42 1 79.44 123 TYR B N 1
ATOM 5041 C CA . TYR B 1 123 ? 35 13.766 2.229 1 79.44 123 TYR B CA 1
ATOM 5042 C C . TYR B 1 123 ? 35.406 13.641 0.766 1 79.44 123 TYR B C 1
ATOM 5044 O O . TYR B 1 123 ? 36.594 13.672 0.445 1 79.44 123 TYR B O 1
ATOM 5052 N N . GLU B 1 124 ? 34.438 13.438 -0.103 1 84.81 124 GLU B N 1
ATOM 5053 C CA . GLU B 1 124 ? 34.719 13.273 -1.525 1 84.81 124 GLU B CA 1
ATOM 5054 C C . GLU B 1 124 ? 34.031 14.344 -2.354 1 84.81 124 GLU B C 1
ATOM 5056 O O . GLU B 1 124 ? 33.031 14.922 -1.909 1 84.81 124 GLU B O 1
ATOM 5061 N N . ASN B 1 125 ? 34.688 14.672 -3.42 1 86.19 125 ASN B N 1
ATOM 5062 C CA . ASN B 1 125 ? 34.062 15.594 -4.363 1 86.19 125 ASN B CA 1
ATOM 5063 C C . ASN B 1 125 ? 33.031 14.883 -5.25 1 86.19 125 ASN B C 1
ATOM 5065 O O . ASN B 1 125 ? 33.406 13.977 -6.008 1 86.19 125 ASN B O 1
ATOM 5069 N N . LEU B 1 126 ? 31.844 15.305 -5.148 1 89.44 126 LEU B N 1
ATOM 5070 C CA . LEU B 1 126 ? 30.75 14.68 -5.906 1 89.44 126 LEU B CA 1
ATOM 5071 C C . LEU B 1 126 ? 30.047 15.711 -6.781 1 89.44 126 LEU B C 1
ATOM 5073 O O . LEU B 1 126 ? 28.812 15.75 -6.82 1 89.44 126 LEU B O 1
ATOM 5077 N N . HIS B 1 127 ? 30.766 16.516 -7.484 1 87.19 127 HIS B N 1
ATOM 5078 C CA . HIS B 1 127 ? 30.203 17.625 -8.258 1 87.19 127 HIS B CA 1
ATOM 5079 C C . HIS B 1 127 ? 29.5 17.125 -9.516 1 87.19 127 HIS B C 1
ATOM 5081 O O . HIS B 1 127 ? 28.672 17.828 -10.094 1 87.19 127 HIS B O 1
ATOM 5087 N N . ILE B 1 128 ? 29.859 15.922 -9.789 1 87.44 128 ILE B N 1
ATOM 5088 C CA . ILE B 1 128 ? 29.219 15.344 -10.961 1 87.44 128 ILE B CA 1
ATOM 5089 C C . ILE B 1 128 ? 27.766 15.008 -10.633 1 87.44 128 ILE B C 1
ATOM 5091 O O . ILE B 1 128 ? 27.469 14.398 -9.602 1 87.44 128 ILE B O 1
ATOM 5095 N N . TYR B 1 129 ? 26.891 15.445 -11.531 1 87.88 129 TYR B N 1
ATOM 5096 C CA . TYR B 1 129 ? 25.453 15.344 -11.344 1 87.88 129 TYR B CA 1
ATOM 5097 C C . TYR B 1 129 ? 25.047 13.93 -10.938 1 87.88 129 TYR B C 1
ATOM 5099 O O . TYR B 1 129 ? 24.375 13.734 -9.922 1 87.88 129 TYR B O 1
ATOM 5107 N N . GLU B 1 130 ? 25.562 12.906 -11.641 1 82.44 130 GLU B N 1
ATOM 5108 C CA . GLU B 1 130 ? 25.188 11.516 -11.414 1 82.44 130 GLU B CA 1
ATOM 5109 C C . GLU B 1 130 ? 25.688 11.016 -10.062 1 82.44 130 GLU B C 1
ATOM 5111 O O . GLU B 1 130 ? 25.031 10.219 -9.398 1 82.44 130 GLU B O 1
ATOM 5116 N N . LYS B 1 131 ? 26.797 11.477 -9.734 1 85.94 131 LYS B N 1
ATOM 5117 C CA . LYS B 1 131 ? 27.375 11.055 -8.461 1 85.94 131 LYS B CA 1
ATOM 5118 C C . LYS B 1 131 ? 26.594 11.633 -7.285 1 85.94 131 LYS B C 1
ATOM 5120 O O . LYS B 1 131 ? 26.406 10.969 -6.262 1 85.94 131 LYS B O 1
ATOM 5125 N N . THR B 1 132 ? 26.188 12.883 -7.422 1 90.62 132 THR B N 1
ATOM 5126 C CA . THR B 1 132 ? 25.391 13.516 -6.375 1 90.62 132 THR B CA 1
ATOM 5127 C C . THR B 1 132 ? 24.047 12.805 -6.223 1 90.62 132 THR B C 1
ATOM 5129 O O . THR B 1 132 ? 23.578 12.586 -5.105 1 90.62 132 THR B O 1
ATOM 5132 N N . ILE B 1 133 ? 23.516 12.406 -7.344 1 87.38 133 ILE B N 1
ATOM 5133 C CA . ILE B 1 133 ? 22.234 11.695 -7.309 1 87.38 133 ILE B CA 1
ATOM 5134 C C . ILE B 1 133 ? 22.406 10.375 -6.555 1 87.38 133 ILE B C 1
ATOM 5136 O O . ILE B 1 133 ? 21.594 10.023 -5.703 1 87.38 133 ILE B O 1
ATOM 5140 N N . ASP B 1 134 ? 23.453 9.68 -6.898 1 84.5 134 ASP B N 1
ATOM 5141 C CA . ASP B 1 134 ? 23.75 8.414 -6.234 1 84.5 134 ASP B CA 1
ATOM 5142 C C . ASP B 1 134 ? 23.969 8.617 -4.738 1 84.5 134 ASP B C 1
ATOM 5144 O O . ASP B 1 134 ? 23.5 7.809 -3.924 1 84.5 134 ASP B O 1
ATOM 5148 N N . TYR B 1 135 ? 24.656 9.68 -4.453 1 89.56 135 TYR B N 1
ATOM 5149 C CA . TYR B 1 135 ? 24.938 10.023 -3.064 1 89.56 135 TYR B CA 1
ATOM 5150 C C . TYR B 1 135 ? 23.656 10.297 -2.297 1 89.56 135 TYR B C 1
ATOM 5152 O O . TYR B 1 135 ? 23.5 9.859 -1.155 1 89.56 135 TYR B O 1
ATOM 5160 N N . VAL B 1 136 ? 22.75 11 -2.887 1 89.75 136 VAL B N 1
ATOM 5161 C CA . VAL B 1 136 ? 21.484 11.352 -2.25 1 89.75 136 VAL B CA 1
ATOM 5162 C C . VAL B 1 136 ? 20.688 10.086 -1.952 1 89.75 136 VAL B C 1
ATOM 5164 O O . VAL B 1 136 ? 20.172 9.906 -0.84 1 89.75 136 VAL B O 1
ATOM 5167 N N . VAL B 1 137 ? 20.688 9.18 -2.885 1 84.56 137 VAL B N 1
ATOM 5168 C CA . VAL B 1 137 ? 19.875 7.973 -2.768 1 84.56 137 VAL B CA 1
ATOM 5169 C C . VAL B 1 137 ? 20.516 7.02 -1.763 1 84.56 137 VAL B C 1
ATOM 5171 O O . VAL B 1 137 ? 19.828 6.477 -0.888 1 84.56 137 VAL B O 1
ATOM 5174 N N . ARG B 1 138 ? 21.797 6.887 -1.766 1 85.19 138 ARG B N 1
ATOM 5175 C CA . ARG B 1 138 ? 22.453 5.82 -1.024 1 85.19 138 ARG B CA 1
ATOM 5176 C C . ARG B 1 138 ? 22.891 6.297 0.36 1 85.19 138 ARG B C 1
ATOM 5178 O O . ARG B 1 138 ? 22.922 5.512 1.311 1 85.19 138 ARG B O 1
ATOM 5185 N N . ARG B 1 139 ? 23.219 7.559 0.44 1 89.69 139 ARG B N 1
ATOM 5186 C CA . ARG B 1 139 ? 23.812 8.031 1.693 1 89.69 139 ARG B CA 1
ATOM 5187 C C . ARG B 1 139 ? 22.859 8.961 2.428 1 89.69 139 ARG B C 1
ATOM 5189 O O . ARG B 1 139 ? 22.594 8.781 3.619 1 89.69 139 ARG B O 1
ATOM 5196 N N . VAL B 1 140 ? 22.344 9.953 1.756 1 92.81 140 VAL B N 1
ATOM 5197 C CA . VAL B 1 140 ? 21.453 10.906 2.402 1 92.81 140 VAL B CA 1
ATOM 5198 C C . VAL B 1 140 ? 20.203 10.18 2.924 1 92.81 140 VAL B C 1
ATOM 5200 O O . VAL B 1 140 ? 19.828 10.344 4.086 1 92.81 140 VAL B O 1
ATOM 5203 N N . TYR B 1 141 ? 19.656 9.32 2.129 1 91.56 141 TYR B N 1
ATOM 5204 C CA . TYR B 1 141 ? 18.469 8.578 2.533 1 91.56 141 TYR B CA 1
ATOM 5205 C C . TYR B 1 141 ? 18.828 7.145 2.916 1 91.56 141 TYR B C 1
ATOM 5207 O O . TYR B 1 141 ? 17.969 6.266 2.934 1 91.56 141 TYR B O 1
ATOM 5215 N N . GLY B 1 142 ? 20.094 6.914 3.17 1 92.31 142 GLY B N 1
ATOM 5216 C CA . GLY B 1 142 ? 20.531 5.625 3.686 1 92.31 142 GLY B CA 1
ATOM 5217 C C . GLY B 1 142 ? 20.031 5.348 5.094 1 92.31 142 GLY B C 1
ATOM 5218 O O . GLY B 1 142 ? 19.859 6.273 5.891 1 92.31 142 GLY B O 1
ATOM 5219 N N . LYS B 1 143 ? 19.891 4.145 5.512 1 92.12 143 LYS B N 1
ATOM 5220 C CA . LYS B 1 143 ? 19.297 3.74 6.785 1 92.12 143 LYS B CA 1
ATOM 5221 C C . LYS B 1 143 ? 20.094 4.289 7.961 1 92.12 143 LYS B C 1
ATOM 5223 O O . LYS B 1 143 ? 19.516 4.727 8.961 1 92.12 143 LYS B O 1
ATOM 5228 N N . GLU B 1 144 ? 21.359 4.266 7.812 1 92.81 144 GLU B N 1
ATOM 5229 C CA . GLU B 1 144 ? 22.203 4.734 8.906 1 92.81 144 GLU B CA 1
ATOM 5230 C C . GLU B 1 144 ? 22.016 6.223 9.164 1 92.81 144 GLU B C 1
ATOM 5232 O O . GLU B 1 144 ? 21.859 6.648 10.305 1 92.81 144 GLU B O 1
ATOM 5237 N N . ASN B 1 145 ? 22.062 7.023 8.102 1 94.38 145 ASN B N 1
ATOM 5238 C CA . ASN B 1 145 ? 21.875 8.461 8.227 1 94.38 145 ASN B CA 1
ATOM 5239 C C . ASN B 1 145 ? 20.484 8.789 8.766 1 94.38 145 ASN B C 1
ATOM 5241 O O . ASN B 1 145 ? 20.328 9.703 9.578 1 94.38 145 ASN B O 1
ATOM 5245 N N . VAL B 1 146 ? 19.484 8.07 8.336 1 95 146 VAL B N 1
ATOM 5246 C CA . VAL B 1 146 ? 18.109 8.289 8.758 1 95 146 VAL B CA 1
ATOM 5247 C C . VAL B 1 146 ? 17.969 7.93 10.234 1 95 146 VAL B C 1
ATOM 5249 O O . VAL B 1 146 ? 17.297 8.633 10.992 1 95 146 VAL B O 1
ATOM 5252 N N . GLN B 1 147 ? 18.594 6.871 10.648 1 95.25 147 GLN B N 1
ATOM 5253 C CA . GLN B 1 147 ? 18.578 6.492 12.055 1 95.25 147 GLN B CA 1
ATOM 5254 C C . GLN B 1 147 ? 19.172 7.586 12.93 1 95.25 147 GLN B C 1
ATOM 5256 O O . GLN B 1 147 ? 18.641 7.902 13.992 1 95.25 147 GLN B O 1
ATOM 5261 N N . ASN B 1 148 ? 20.266 8.102 12.461 1 93.88 148 ASN B N 1
ATOM 5262 C CA . ASN B 1 148 ? 20.891 9.203 13.195 1 93.88 148 ASN B CA 1
ATOM 5263 C C . ASN B 1 148 ? 19.953 10.406 13.305 1 93.88 148 ASN B C 1
ATOM 5265 O O . ASN B 1 148 ? 19.875 11.039 14.359 1 93.88 148 ASN B O 1
ATOM 5269 N N . TYR B 1 149 ? 19.359 10.703 12.227 1 94.25 149 TYR B N 1
ATOM 5270 C CA . TYR B 1 149 ? 18.406 11.797 12.195 1 94.25 149 TYR B CA 1
ATOM 5271 C C . TYR B 1 149 ? 17.281 11.562 13.195 1 94.25 149 TYR B C 1
ATOM 5273 O O . TYR B 1 149 ? 16.938 12.453 13.969 1 94.25 149 TYR B O 1
ATOM 5281 N N . ILE B 1 150 ? 16.734 10.383 13.219 1 95.81 150 ILE B N 1
ATOM 5282 C CA . ILE B 1 150 ? 15.625 10.039 14.094 1 95.81 150 ILE B CA 1
ATOM 5283 C C . ILE B 1 150 ? 16.078 10.141 15.555 1 95.81 150 ILE B C 1
ATOM 5285 O O . ILE B 1 150 ? 15.328 10.641 16.406 1 95.81 150 ILE B O 1
ATOM 5289 N N . ASN B 1 151 ? 17.266 9.656 15.805 1 95.06 151 ASN B N 1
ATOM 5290 C CA . ASN B 1 151 ? 17.797 9.75 17.156 1 95.06 151 ASN B CA 1
ATOM 5291 C C . ASN B 1 151 ? 17.891 11.203 17.641 1 95.06 151 ASN B C 1
ATOM 5293 O O . ASN B 1 151 ? 17.562 11.508 18.781 1 95.06 151 ASN B O 1
ATOM 5297 N N . LYS B 1 152 ? 18.312 12.023 16.766 1 93.06 152 LYS B N 1
ATOM 5298 C CA . LYS B 1 152 ? 18.438 13.438 17.109 1 93.06 152 LYS B CA 1
ATOM 5299 C C . LYS B 1 152 ? 17.062 14.055 17.359 1 93.06 152 LYS B C 1
ATOM 5301 O O . LYS B 1 152 ? 16.891 14.852 18.281 1 93.06 152 LYS B O 1
ATOM 5306 N N . ILE B 1 153 ? 16.141 13.734 16.531 1 94.62 153 ILE B N 1
ATOM 5307 C CA . ILE B 1 153 ? 14.781 14.242 16.703 1 94.62 153 ILE B CA 1
ATOM 5308 C C . ILE B 1 153 ? 14.211 13.75 18.031 1 94.62 153 ILE B C 1
ATOM 5310 O O . ILE B 1 153 ? 13.531 14.5 18.734 1 94.62 153 ILE B O 1
ATOM 5314 N N . GLU B 1 154 ? 14.422 12.484 18.297 1 95.06 154 GLU B N 1
ATOM 5315 C CA . GLU B 1 154 ? 13.961 11.922 19.562 1 95.06 154 GLU B CA 1
ATOM 5316 C C . GLU B 1 154 ? 14.531 12.688 20.75 1 95.06 154 GLU B C 1
ATOM 5318 O O . GLU B 1 154 ? 13.805 13 21.703 1 95.06 154 GLU B O 1
ATOM 5323 N N . GLU B 1 155 ? 15.805 12.984 20.656 1 93.62 155 GLU B N 1
ATOM 5324 C CA . GLU B 1 155 ? 16.453 13.75 21.719 1 93.62 155 GLU B CA 1
ATOM 5325 C C . GLU B 1 155 ? 15.828 15.141 21.859 1 93.62 155 GLU B C 1
ATOM 5327 O O . GLU B 1 155 ? 15.578 15.609 22.969 1 93.62 155 GLU B O 1
ATOM 5332 N N . ASN B 1 156 ? 15.609 15.766 20.766 1 91.62 156 ASN B N 1
ATOM 5333 C CA . ASN B 1 156 ? 15.016 17.094 20.766 1 91.62 156 ASN B CA 1
ATOM 5334 C C . ASN B 1 156 ? 13.602 17.078 21.344 1 91.62 156 ASN B C 1
ATOM 5336 O O . ASN B 1 156 ? 13.227 17.969 22.094 1 91.62 156 ASN B O 1
ATOM 5340 N N . LEU B 1 157 ? 12.836 16.094 20.969 1 94.06 157 LEU B N 1
ATOM 5341 C CA . LEU B 1 157 ? 11.461 15.992 21.438 1 94.06 157 LEU B CA 1
ATOM 5342 C C . LEU B 1 157 ? 11.414 15.695 22.938 1 94.06 157 LEU B C 1
ATOM 5344 O O . LEU B 1 157 ? 10.586 16.25 23.656 1 94.06 157 LEU B O 1
ATOM 5348 N N . LEU B 1 158 ? 12.312 14.844 23.375 1 93.44 158 LEU B N 1
ATOM 5349 C CA . LEU B 1 158 ? 12.406 14.547 24.797 1 93.44 158 LEU B CA 1
ATOM 5350 C C . LEU B 1 158 ? 12.75 15.797 25.609 1 93.44 158 LEU B C 1
ATOM 5352 O O . LEU B 1 158 ? 12.18 16.031 26.672 1 93.44 158 LEU B O 1
ATOM 5356 N N . ALA B 1 159 ? 13.641 16.547 25.031 1 90.56 159 ALA B N 1
ATOM 5357 C CA . ALA B 1 159 ? 14.039 17.781 25.688 1 90.56 159 ALA B CA 1
ATOM 5358 C C . ALA B 1 159 ? 12.875 18.766 25.75 1 90.56 159 ALA B C 1
ATOM 5360 O O . ALA B 1 159 ? 12.68 19.453 26.75 1 90.56 159 ALA B O 1
ATOM 5361 N N . SER B 1 160 ? 12.156 18.875 24.703 1 89.44 160 SER B N 1
ATOM 5362 C CA . SER B 1 160 ? 11.016 19.781 24.625 1 89.44 160 SER B CA 1
ATOM 5363 C C . SER B 1 160 ? 9.938 19.391 25.625 1 89.44 160 SER B C 1
ATOM 5365 O O . SER B 1 160 ? 9.312 20.266 26.234 1 89.44 160 SER B O 1
ATOM 5367 N N . ILE B 1 161 ? 9.688 18.156 25.844 1 89.88 161 ILE B N 1
ATOM 5368 C CA . ILE B 1 161 ? 8.602 17.656 26.672 1 89.88 161 ILE B CA 1
ATOM 5369 C C . ILE B 1 161 ? 9 17.75 28.141 1 89.88 161 ILE B C 1
ATOM 5371 O O . ILE B 1 161 ? 8.156 18 29.016 1 89.88 161 ILE B O 1
ATOM 5375 N N . ARG B 1 162 ? 10.281 17.531 28.391 1 83 162 ARG B N 1
ATOM 5376 C CA . ARG B 1 162 ? 10.766 17.656 29.766 1 83 162 ARG B CA 1
ATOM 5377 C C . ARG B 1 162 ? 10.656 19.094 30.266 1 83 162 ARG B C 1
ATOM 5379 O O . ARG B 1 162 ? 10.523 19.328 31.469 1 83 162 ARG B O 1
ATOM 5386 N N . ASP B 1 163 ? 10.727 19.953 29.328 1 67.88 163 ASP B N 1
ATOM 5387 C CA . ASP B 1 163 ? 10.539 21.344 29.719 1 67.88 163 ASP B CA 1
ATOM 5388 C C . ASP B 1 163 ? 9.102 21.594 30.172 1 67.88 163 ASP B C 1
ATOM 5390 O O . ASP B 1 163 ? 8.164 21.031 29.609 1 67.88 163 ASP B O 1
ATOM 5394 N N . ARG B 1 164 ? 8.766 21.766 31.469 1 63.47 164 ARG B N 1
ATOM 5395 C CA . ARG B 1 164 ? 7.57 21.766 32.312 1 63.47 164 ARG B CA 1
ATOM 5396 C C . ARG B 1 164 ? 6.328 22.109 31.484 1 63.47 164 ARG B C 1
ATOM 5398 O O . ARG B 1 164 ? 5.324 21.391 31.547 1 63.47 164 ARG B O 1
ATOM 5405 N N . SER B 1 165 ? 6.031 23.234 31 1 70.38 165 SER B N 1
ATOM 5406 C CA . SER B 1 165 ? 4.68 23.578 30.562 1 70.38 165 SER B CA 1
ATOM 5407 C C . SER B 1 165 ? 4.656 23.922 29.078 1 70.38 165 SER B C 1
ATOM 5409 O O . SER B 1 165 ? 4.973 25.047 28.688 1 70.38 165 SER B O 1
ATOM 5411 N N . LEU B 1 166 ? 4.363 22.75 28.188 1 86.94 166 LEU B N 1
ATOM 5412 C CA . LEU B 1 166 ? 4.195 23.062 26.766 1 86.94 166 LEU B CA 1
ATOM 5413 C C . LEU B 1 166 ? 2.82 23.672 26.5 1 86.94 166 LEU B C 1
ATOM 5415 O O . LEU B 1 166 ? 1.807 23.125 26.953 1 86.94 166 LEU B O 1
ATOM 5419 N N . ASP B 1 167 ? 2.799 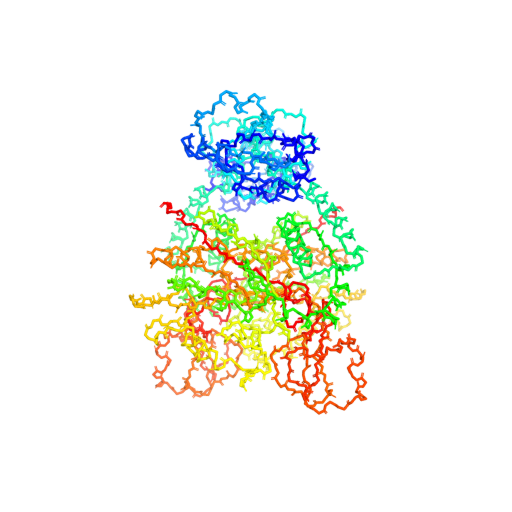24.766 25.938 1 91.06 167 ASP B N 1
ATOM 5420 C CA . ASP B 1 167 ? 1.527 25.359 25.531 1 91.06 167 ASP B CA 1
ATOM 5421 C C . ASP B 1 167 ? 1.064 24.797 24.188 1 91.06 167 ASP B C 1
ATOM 5423 O O . ASP B 1 167 ? 1.69 23.891 23.625 1 91.06 167 ASP B O 1
ATOM 5427 N N . TYR B 1 168 ? -0.099 25.266 23.719 1 93.88 168 TYR B N 1
ATOM 5428 C CA . TYR B 1 168 ? -0.737 24.719 22.531 1 93.88 168 TYR B CA 1
ATOM 5429 C C . TYR B 1 168 ? 0.167 24.859 21.312 1 93.88 168 TYR B C 1
ATOM 5431 O O . TYR B 1 168 ? 0.199 23.984 20.453 1 93.88 168 TYR B O 1
ATOM 5439 N N . LYS B 1 169 ? 0.984 25.922 21.219 1 93.06 169 LYS B N 1
ATOM 5440 C CA . LYS B 1 169 ? 1.889 26.125 20.094 1 93.06 169 LYS B CA 1
ATOM 5441 C C . LYS B 1 169 ? 3.053 25.141 20.125 1 93.06 169 LYS B C 1
ATOM 5443 O O . LYS B 1 169 ? 3.498 24.672 19.078 1 93.06 169 LYS B O 1
ATOM 5448 N N . ALA B 1 170 ? 3.51 24.953 21.297 1 93.75 170 ALA B N 1
ATOM 5449 C CA . ALA B 1 170 ? 4.613 24.016 21.469 1 93.75 170 ALA B CA 1
ATOM 5450 C C . ALA B 1 170 ? 4.199 22.609 21.047 1 93.75 170 ALA B C 1
ATOM 5452 O O . ALA B 1 170 ? 4.984 21.875 20.438 1 93.75 170 ALA B O 1
ATOM 5453 N N . TRP B 1 171 ? 3 22.188 21.391 1 96.75 171 TRP B N 1
ATOM 5454 C CA . TRP B 1 171 ? 2.52 20.875 21.016 1 96.75 171 TRP B CA 1
ATOM 5455 C C . TRP B 1 171 ? 2.348 20.75 19.5 1 96.75 171 TRP B C 1
ATOM 5457 O O . TRP B 1 171 ? 2.553 19.688 18.922 1 96.75 171 TRP B O 1
ATOM 5467 N N . ILE B 1 172 ? 2 21.844 18.875 1 96.75 172 ILE B N 1
ATOM 5468 C CA . ILE B 1 172 ? 1.923 21.875 17.406 1 96.75 172 ILE B CA 1
ATOM 5469 C C . ILE B 1 172 ? 3.301 21.594 16.812 1 96.75 172 ILE B C 1
ATOM 5471 O O . ILE B 1 172 ? 3.428 20.812 15.867 1 96.75 172 ILE B O 1
ATOM 5475 N N . LYS B 1 173 ? 4.293 22.203 17.391 1 93.31 173 LYS B N 1
ATOM 5476 C CA . LYS B 1 173 ? 5.66 21.984 16.938 1 93.31 173 LYS B CA 1
ATOM 5477 C C . LYS B 1 173 ? 6.07 20.516 17.141 1 93.31 173 LYS B C 1
ATOM 5479 O O . LYS B 1 173 ? 6.742 19.938 16.281 1 93.31 173 LYS B O 1
ATOM 5484 N N . VAL B 1 174 ? 5.68 19.969 18.266 1 96.38 174 VAL B N 1
ATOM 5485 C CA . VAL B 1 174 ? 5.973 18.578 18.562 1 96.38 174 VAL B CA 1
ATOM 5486 C C . VAL B 1 174 ? 5.309 17.672 17.516 1 96.38 174 VAL B C 1
ATOM 5488 O O . VAL B 1 174 ? 5.938 16.75 16.984 1 96.38 174 VAL B O 1
ATOM 5491 N N . ALA B 1 175 ? 4.051 17.969 17.219 1 97.88 175 ALA B N 1
ATOM 5492 C CA . ALA B 1 175 ? 3.309 17.188 16.25 1 97.88 175 ALA B CA 1
ATOM 5493 C C . ALA B 1 175 ? 3.971 17.25 14.875 1 97.88 175 ALA B C 1
ATOM 5495 O O . ALA B 1 175 ? 4.074 16.25 14.172 1 97.88 175 ALA B O 1
ATOM 5496 N N . ALA B 1 176 ? 4.418 18.422 14.531 1 96.31 176 ALA B N 1
ATOM 5497 C CA . ALA B 1 176 ? 5.066 18.641 13.242 1 96.31 176 ALA B CA 1
ATOM 5498 C C . ALA B 1 176 ? 6.359 17.844 13.141 1 96.31 176 ALA B C 1
ATOM 5500 O O . ALA B 1 176 ? 6.605 17.172 12.133 1 96.31 176 ALA B O 1
ATOM 5501 N N . GLN B 1 177 ? 7.145 17.922 14.156 1 94.62 177 GLN B N 1
ATOM 5502 C CA . GLN B 1 177 ? 8.422 17.219 14.164 1 94.62 177 GLN B CA 1
ATOM 5503 C C . GLN B 1 177 ? 8.227 15.703 14.18 1 94.62 177 GLN B C 1
ATOM 5505 O O . GLN B 1 177 ? 8.906 14.977 13.453 1 94.62 177 GLN B O 1
ATOM 5510 N N . LYS B 1 178 ? 7.34 15.281 15.023 1 97.25 178 LYS B N 1
ATOM 5511 C CA . LYS B 1 178 ? 7.027 13.859 15.109 1 97.25 178 LYS B CA 1
ATOM 5512 C C . LYS B 1 178 ? 6.539 13.32 13.773 1 97.25 178 LYS B C 1
ATOM 5514 O O . LYS B 1 178 ? 7 12.273 13.312 1 97.25 178 LYS B O 1
ATOM 5519 N N . GLY B 1 179 ? 5.574 14.062 13.195 1 97.25 179 GLY B N 1
ATOM 5520 C CA . GLY B 1 179 ? 5.012 13.633 11.922 1 97.25 179 GLY B CA 1
ATOM 5521 C C . GLY B 1 179 ? 6.047 13.531 10.812 1 97.25 179 GLY B C 1
ATOM 5522 O O . GLY B 1 179 ? 6.039 12.57 10.039 1 97.25 179 GLY B O 1
ATOM 5523 N N . LYS B 1 180 ? 6.934 14.469 10.758 1 95 180 LYS B N 1
ATOM 5524 C CA . LYS B 1 180 ? 7.984 14.461 9.742 1 95 180 LYS B CA 1
ATOM 5525 C C . LYS B 1 180 ? 8.953 13.305 9.961 1 95 180 LYS B C 1
ATOM 5527 O O . LYS B 1 180 ? 9.336 12.625 9.008 1 95 180 LYS B O 1
ATOM 5532 N N . ALA B 1 181 ? 9.336 13.102 11.188 1 96.06 181 ALA B N 1
ATOM 5533 C CA . ALA B 1 181 ? 10.258 12.023 11.508 1 96.06 181 ALA B CA 1
ATOM 5534 C C . ALA B 1 181 ? 9.656 10.664 11.156 1 96.06 181 ALA B C 1
ATOM 5536 O O . ALA B 1 181 ? 10.344 9.797 10.602 1 96.06 181 ALA B O 1
ATOM 5537 N N . GLU B 1 182 ? 8.422 10.508 11.477 1 96.94 182 GLU B N 1
ATOM 5538 C CA . GLU B 1 182 ? 7.75 9.25 11.188 1 96.94 182 GLU B CA 1
ATOM 5539 C C . GLU B 1 182 ? 7.637 9.016 9.68 1 96.94 182 GLU B C 1
ATOM 5541 O O . GLU B 1 182 ? 7.766 7.883 9.211 1 96.94 182 GLU B O 1
ATOM 5546 N N . TYR B 1 183 ? 7.379 10.086 9.016 1 96.31 183 TYR B N 1
ATOM 5547 C CA . TYR B 1 183 ? 7.312 10 7.562 1 96.31 183 TYR B CA 1
ATOM 5548 C C . TYR B 1 183 ? 8.648 9.547 6.98 1 96.31 183 TYR B C 1
ATOM 5550 O O . TYR B 1 183 ? 8.695 8.617 6.18 1 96.31 183 TYR B O 1
ATOM 5558 N N . ILE B 1 184 ? 9.734 10.164 7.371 1 94.88 184 ILE B N 1
ATOM 5559 C CA . ILE B 1 184 ? 11.062 9.852 6.859 1 94.88 184 ILE B CA 1
ATOM 5560 C C . ILE B 1 184 ? 11.438 8.414 7.23 1 94.88 184 ILE B C 1
ATOM 5562 O O . ILE B 1 184 ? 11.992 7.68 6.41 1 94.88 184 ILE B O 1
ATOM 5566 N N . ALA B 1 185 ? 11.125 8.039 8.43 1 95.25 185 ALA B N 1
ATOM 5567 C CA . ALA B 1 185 ? 11.398 6.68 8.891 1 95.25 185 ALA B CA 1
ATOM 5568 C C . ALA B 1 185 ? 10.68 5.656 8.016 1 95.25 185 ALA B C 1
ATOM 5570 O O . ALA B 1 185 ? 11.273 4.66 7.598 1 95.25 185 ALA B O 1
ATOM 5571 N N . ALA B 1 186 ? 9.406 5.914 7.754 1 94.06 186 ALA B N 1
ATOM 5572 C CA . ALA B 1 186 ? 8.617 5 6.934 1 94.06 186 ALA B CA 1
ATOM 5573 C C . ALA B 1 186 ? 9.172 4.922 5.516 1 94.06 186 ALA B C 1
ATOM 5575 O O . ALA B 1 186 ? 9.234 3.84 4.926 1 94.06 186 ALA B O 1
ATOM 5576 N N . GLN B 1 187 ? 9.523 6.055 4.973 1 91.94 187 GLN B N 1
ATOM 5577 C CA . GLN B 1 187 ? 10.07 6.141 3.623 1 91.94 187 GLN B CA 1
ATOM 5578 C C . GLN B 1 187 ? 11.336 5.289 3.486 1 91.94 187 GLN B C 1
ATOM 5580 O O . GLN B 1 187 ? 11.562 4.672 2.441 1 91.94 187 GLN B O 1
ATOM 5585 N N . CYS B 1 188 ? 12.086 5.199 4.566 1 91.88 188 CYS B N 1
ATOM 5586 C CA . CYS B 1 188 ? 13.398 4.57 4.477 1 91.88 188 CYS B CA 1
ATOM 5587 C C . CYS B 1 188 ? 13.414 3.225 5.195 1 91.88 188 CYS B C 1
ATOM 5589 O O . CYS B 1 188 ? 14.461 2.602 5.336 1 91.88 188 CYS B O 1
ATOM 5591 N N . GLY B 1 189 ? 12.281 2.793 5.746 1 88.94 189 GLY B N 1
ATOM 5592 C CA . GLY B 1 189 ? 12.18 1.488 6.379 1 88.94 189 GLY B CA 1
ATOM 5593 C C . GLY B 1 189 ? 12.867 1.423 7.73 1 88.94 189 GLY B C 1
ATOM 5594 O O . GLY B 1 189 ? 13.516 0.427 8.055 1 88.94 189 GLY B O 1
ATOM 5595 N N . VAL B 1 190 ? 12.844 2.494 8.383 1 91.75 190 VAL B N 1
ATOM 5596 C CA . VAL B 1 190 ? 13.43 2.572 9.719 1 91.75 190 VAL B CA 1
ATOM 5597 C C . VAL B 1 190 ? 12.32 2.611 10.773 1 91.75 190 VAL B C 1
ATOM 5599 O O . VAL B 1 190 ? 11.297 3.271 10.578 1 91.75 190 VAL B O 1
ATOM 5602 N N . ASN B 1 191 ? 12.508 1.899 11.852 1 88.88 191 ASN B N 1
ATOM 5603 C CA . ASN B 1 191 ? 11.516 1.878 12.922 1 88.88 191 ASN B CA 1
ATOM 5604 C C . ASN B 1 191 ? 11.664 3.088 13.844 1 88.88 191 ASN B C 1
ATOM 5606 O O . ASN B 1 191 ? 12.781 3.533 14.117 1 88.88 191 ASN B O 1
ATOM 5610 N N . VAL B 1 192 ? 10.586 3.586 14.242 1 93.75 192 VAL B N 1
ATOM 5611 C CA . VAL B 1 192 ? 10.586 4.719 15.164 1 93.75 192 VAL B CA 1
ATOM 5612 C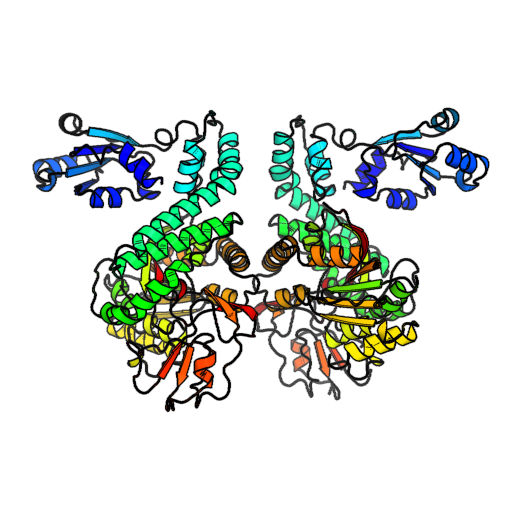 C . VAL B 1 192 ? 9.469 4.539 16.203 1 93.75 192 VAL B C 1
ATOM 5614 O O . VAL B 1 192 ? 8.438 3.93 15.906 1 93.75 192 VAL B O 1
ATOM 5617 N N . ASN B 1 193 ? 9.703 4.961 17.422 1 92.19 193 ASN B N 1
ATOM 5618 C CA . ASN B 1 193 ? 8.727 4.902 18.5 1 92.19 193 ASN B CA 1
ATOM 5619 C C . ASN B 1 193 ? 8.758 6.164 19.359 1 92.19 193 ASN B C 1
ATOM 5621 O O . ASN B 1 193 ? 9.695 6.379 20.125 1 92.19 193 ASN B O 1
ATOM 5625 N N . PHE B 1 194 ? 7.742 6.945 19.25 1 95.69 194 PHE B N 1
ATOM 5626 C CA . PHE B 1 194 ? 7.656 8.195 20.016 1 95.69 194 PHE B CA 1
ATOM 5627 C C . PHE B 1 194 ? 6.574 8.102 21.078 1 95.69 194 PHE B C 1
ATOM 5629 O O . PHE B 1 194 ? 5.918 9.102 21.391 1 95.69 194 PHE B O 1
ATOM 5636 N N . SER B 1 195 ? 6.328 6.953 21.641 1 93.38 195 SER B N 1
ATOM 5637 C CA . SER B 1 195 ? 5.254 6.715 22.594 1 93.38 195 SER B CA 1
ATOM 5638 C C . SER B 1 195 ? 5.438 7.551 23.859 1 93.38 195 SER B C 1
ATOM 5640 O O . SER B 1 195 ? 4.492 7.75 24.625 1 93.38 195 SER B O 1
ATOM 5642 N N . PHE B 1 196 ? 6.652 8.047 24.109 1 93.81 196 PHE B N 1
ATOM 5643 C CA . PHE B 1 196 ? 6.926 8.852 25.297 1 93.81 196 PHE B CA 1
ATOM 5644 C C . PHE B 1 196 ? 6.16 10.164 25.25 1 93.81 196 PHE B C 1
ATOM 5646 O O . PHE B 1 196 ? 6.004 10.836 26.266 1 93.81 196 PHE B O 1
ATOM 5653 N N . ILE B 1 197 ? 5.637 10.523 24.078 1 95.69 197 ILE B N 1
ATOM 5654 C CA . ILE B 1 197 ? 4.891 11.766 23.906 1 95.69 197 ILE B CA 1
ATOM 5655 C C . ILE B 1 197 ? 3.471 11.594 24.438 1 95.69 197 ILE B C 1
ATOM 5657 O O . ILE B 1 197 ? 2.85 12.555 24.891 1 95.69 197 ILE B O 1
ATOM 5661 N N . ASP B 1 198 ? 2.982 10.414 24.484 1 94.69 198 ASP B N 1
ATOM 5662 C CA . ASP B 1 198 ? 1.561 10.125 24.625 1 94.69 198 ASP B CA 1
ATOM 5663 C C . ASP B 1 198 ? 1.063 10.531 26.016 1 94.69 198 ASP B C 1
ATOM 5665 O O . ASP B 1 198 ? 0.04 11.203 26.141 1 94.69 198 ASP B O 1
ATOM 5669 N N . ASP B 1 199 ? 1.82 10.203 27 1 93.31 199 ASP B N 1
ATOM 5670 C CA . ASP B 1 199 ? 1.376 10.492 28.359 1 93.31 199 ASP B CA 1
ATOM 5671 C C . ASP B 1 199 ? 1.351 11.992 28.625 1 93.31 199 ASP B C 1
ATOM 5673 O O . ASP B 1 199 ? 0.442 12.492 29.297 1 93.31 199 ASP B O 1
ATOM 5677 N N . GLU B 1 200 ? 2.371 12.656 28.172 1 94.81 200 GLU B N 1
ATOM 5678 C CA . GLU B 1 200 ? 2.438 14.102 28.391 1 94.81 200 GLU B CA 1
ATOM 5679 C C . GLU B 1 200 ? 1.349 14.828 27.594 1 94.81 200 GLU B C 1
ATOM 5681 O O . GLU B 1 200 ? 0.779 15.805 28.078 1 94.81 200 GLU B O 1
ATOM 5686 N N . PHE B 1 201 ? 1.092 14.391 26.484 1 96.75 201 PHE B N 1
ATOM 5687 C CA . PHE B 1 201 ? 0.041 15.023 25.688 1 96.75 201 PHE B CA 1
ATOM 5688 C C . PHE B 1 201 ? -1.33 14.75 26.297 1 96.75 201 PHE B C 1
ATOM 5690 O O . PHE B 1 201 ? -2.211 15.617 26.266 1 96.75 201 PHE B O 1
ATOM 5697 N N . LYS B 1 202 ? -1.501 13.531 26.797 1 95.81 202 LYS B N 1
ATOM 5698 C CA . LYS B 1 202 ? -2.732 13.211 27.516 1 95.81 202 LYS B CA 1
ATOM 5699 C C . LYS B 1 202 ? -2.979 14.203 28.656 1 95.81 202 LYS B C 1
ATOM 5701 O O . LYS B 1 202 ? -4.105 14.664 28.844 1 95.81 202 LYS B O 1
ATOM 5706 N N . LYS B 1 203 ? -1.93 14.531 29.375 1 94.56 203 LYS B N 1
ATOM 5707 C CA . LYS B 1 203 ? -2.051 15.508 30.453 1 94.56 203 LYS B CA 1
ATOM 5708 C C . LYS B 1 203 ? -2.492 16.859 29.922 1 94.56 203 LYS B C 1
ATOM 5710 O O . LYS B 1 203 ? -3.336 17.531 30.516 1 94.56 203 LYS B O 1
ATOM 5715 N N . PHE B 1 204 ? -1.924 17.234 28.844 1 95.88 204 PHE B N 1
ATOM 5716 C CA . PHE B 1 204 ? -2.303 18.5 28.203 1 95.88 204 PHE B CA 1
ATOM 5717 C C . PHE B 1 204 ? -3.781 18.484 27.828 1 95.88 204 PHE B C 1
ATOM 5719 O O . PHE B 1 204 ? -4.492 19.469 28.078 1 95.88 204 PHE B O 1
ATOM 5726 N N . ILE B 1 205 ? -4.25 17.375 27.25 1 97.06 205 ILE B N 1
ATOM 5727 C CA . ILE B 1 205 ? -5.637 17.25 26.828 1 97.06 205 ILE B CA 1
ATOM 5728 C C . ILE B 1 205 ? -6.562 17.344 28.031 1 97.06 205 ILE B C 1
ATOM 5730 O O . ILE B 1 205 ? -7.574 18.062 28 1 97.06 205 ILE B O 1
ATOM 5734 N N . ILE B 1 206 ? -6.191 16.641 29.094 1 96.12 206 ILE B N 1
ATOM 5735 C CA . ILE B 1 206 ? -7.055 16.547 30.266 1 96.12 206 ILE B CA 1
ATOM 5736 C C . ILE B 1 206 ? -7.078 17.891 31 1 96.12 206 ILE B C 1
ATOM 5738 O O . ILE B 1 206 ? -8.109 18.297 31.547 1 96.12 206 ILE B O 1
ATOM 5742 N N . ASN B 1 207 ? -6.004 18.672 30.891 1 94.56 207 ASN B N 1
ATOM 5743 C CA . ASN B 1 207 ? -5.898 19.828 31.781 1 94.56 207 ASN B CA 1
ATOM 5744 C C . ASN B 1 207 ? -6.031 21.141 31.016 1 94.56 207 ASN B C 1
ATOM 5746 O O . ASN B 1 207 ? -6.48 22.141 31.562 1 94.56 207 ASN B O 1
ATOM 5750 N N . GLU B 1 208 ? -5.633 21.125 29.766 1 94.62 208 GLU B N 1
ATOM 5751 C CA . GLU B 1 208 ? -5.438 22.438 29.125 1 94.62 208 GLU B CA 1
ATOM 5752 C C . GLU B 1 208 ? -6.27 22.547 27.844 1 94.62 208 GLU B C 1
ATOM 5754 O O . GLU B 1 208 ? -6.496 23.656 27.344 1 94.62 208 GLU B O 1
ATOM 5759 N N . TYR B 1 209 ? -6.742 21.5 27.328 1 96.75 209 TYR B N 1
ATOM 5760 C CA . TYR B 1 209 ? -7.457 21.5 26.047 1 96.75 209 TYR B CA 1
ATOM 5761 C C . TYR B 1 209 ? -8.664 22.438 26.109 1 96.75 209 TYR B C 1
ATOM 5763 O O . TYR B 1 209 ? -8.992 23.094 25.125 1 96.75 209 TYR B O 1
ATOM 5771 N N . LYS B 1 210 ? -9.305 22.531 27.219 1 95.38 210 LYS B N 1
ATOM 5772 C CA . LYS B 1 210 ? -10.508 23.344 27.391 1 95.38 210 LYS B CA 1
ATOM 5773 C C . LYS B 1 210 ? -10.227 24.812 27.125 1 95.38 210 LYS B C 1
ATOM 5775 O O . LYS B 1 210 ? -11.109 25.547 26.656 1 95.38 210 LYS B O 1
ATOM 5780 N N . SER B 1 211 ? -9.055 25.234 27.312 1 95.19 211 SER B N 1
ATOM 5781 C CA . SER B 1 211 ? -8.711 26.641 27.234 1 95.19 211 SER B CA 1
ATOM 5782 C C . SER B 1 211 ? -8.477 27.078 25.797 1 95.19 211 SER B C 1
ATOM 5784 O O . SER B 1 211 ? -8.398 28.266 25.5 1 95.19 211 SER B O 1
ATOM 5786 N N . LEU B 1 212 ? -8.406 26.141 24.875 1 96.12 212 LEU B N 1
ATOM 5787 C CA . LEU B 1 212 ? -8.086 26.453 23.484 1 96.12 212 LEU B CA 1
ATOM 5788 C C . LEU B 1 212 ? -9.164 27.344 22.875 1 96.12 212 LEU B C 1
ATOM 5790 O O . LEU B 1 212 ? -8.883 28.141 21.984 1 96.12 212 LEU B O 1
ATOM 5794 N N . SER B 1 213 ? -10.375 27.203 23.328 1 93.5 213 SER B N 1
ATOM 5795 C CA . SER B 1 213 ? -11.492 27.953 22.781 1 93.5 213 SER B CA 1
ATOM 5796 C C . SER B 1 213 ? -11.328 29.453 23.031 1 93.5 213 SER B C 1
ATOM 5798 O O . SER B 1 213 ? -11.914 30.266 22.328 1 93.5 213 SER B O 1
ATOM 5800 N N . SER B 1 214 ? -10.547 29.812 23.953 1 92.81 214 SER B N 1
ATOM 5801 C CA . SER B 1 214 ? -10.391 31.219 24.344 1 92.81 214 SER B CA 1
ATOM 5802 C C . SER B 1 214 ? -9.219 31.859 23.609 1 92.81 214 SER B C 1
ATOM 5804 O O . SER B 1 214 ? -9.039 33.094 23.672 1 92.81 214 SER B O 1
ATOM 5806 N N . ILE B 1 215 ? -8.531 31.031 22.984 1 92.75 215 ILE B N 1
ATOM 5807 C CA . ILE B 1 215 ? -7.336 31.547 22.312 1 92.75 215 ILE B CA 1
ATOM 5808 C C . ILE B 1 215 ? -7.699 32 20.906 1 92.75 215 ILE B C 1
ATOM 5810 O O . ILE B 1 215 ? -8.375 31.297 20.172 1 92.75 215 ILE B O 1
ATOM 5814 N N . THR B 1 216 ? -7.309 33.188 20.625 1 86.75 216 THR B N 1
ATOM 5815 C CA . THR B 1 216 ? -7.512 33.719 19.281 1 86.75 216 THR B CA 1
ATOM 5816 C C . THR B 1 216 ? -6.172 34 18.609 1 86.75 216 THR B C 1
ATOM 5818 O O . THR B 1 216 ? -5.203 34.375 19.281 1 86.75 216 THR B O 1
ATOM 5821 N N . SER B 1 217 ? -6.055 33.656 17.422 1 85.88 217 SER B N 1
ATOM 5822 C CA . SER B 1 217 ? -4.871 33.938 16.625 1 85.88 217 SER B CA 1
ATOM 5823 C C . SER B 1 217 ? -5.25 34.5 15.25 1 85.88 217 SER B C 1
ATOM 5825 O O . SER B 1 217 ? -6.262 34.125 14.672 1 85.88 217 SER B O 1
ATOM 5827 N N . ARG B 1 218 ? -4.508 35.469 14.797 1 81.75 218 ARG B N 1
ATOM 5828 C CA . ARG B 1 218 ? -4.746 36.062 13.484 1 81.75 218 ARG B CA 1
ATOM 5829 C C . ARG B 1 218 ? -4.141 35.219 12.375 1 81.75 218 ARG B C 1
ATOM 5831 O O . ARG B 1 218 ? -4.586 35.25 11.227 1 81.75 218 ARG B O 1
ATOM 5838 N N . GLU B 1 219 ? -3.221 34.406 12.711 1 83.5 219 GLU B N 1
ATOM 5839 C CA . GLU B 1 219 ? -2.436 33.688 11.711 1 83.5 219 GLU B CA 1
ATOM 5840 C C . GLU B 1 219 ? -3.098 32.375 11.336 1 83.5 219 GLU B C 1
ATOM 5842 O O . GLU B 1 219 ? -2.92 31.875 10.219 1 83.5 219 GLU B O 1
ATOM 5847 N N . SER B 1 220 ? -3.826 31.734 12.211 1 89 220 SER B N 1
ATOM 5848 C CA . SER B 1 220 ? -4.449 30.438 11.961 1 89 220 SER B CA 1
ATOM 5849 C C . SER B 1 220 ? -5.625 30.203 12.906 1 89 220 SER B C 1
ATOM 5851 O O . SER B 1 220 ? -5.703 30.812 13.969 1 89 220 SER B O 1
ATOM 5853 N N . PRO B 1 221 ? -6.438 29.266 12.398 1 92.38 221 PRO B N 1
ATOM 5854 C CA . PRO B 1 221 ? -7.484 28.875 13.336 1 92.38 221 PRO B CA 1
ATOM 5855 C C . PRO B 1 221 ? -6.992 27.875 14.375 1 92.38 221 PRO B C 1
ATOM 5857 O O . PRO B 1 221 ? -6.121 27.047 14.086 1 92.38 221 PRO B O 1
ATOM 5860 N N . ILE B 1 222 ? -7.113 28.141 15.641 1 95.44 222 ILE B N 1
ATOM 5861 C CA . ILE B 1 222 ? -6.602 27.344 16.75 1 95.44 222 ILE B CA 1
ATOM 5862 C C . ILE B 1 222 ? -7.305 25.984 16.766 1 95.44 222 ILE B C 1
ATOM 5864 O O . ILE B 1 222 ? -6.668 24.953 17 1 95.44 222 ILE B O 1
ATOM 5868 N N . MET B 1 223 ? -8.562 25.938 16.422 1 98 223 MET B N 1
ATOM 5869 C CA . MET B 1 223 ? -9.375 24.734 16.422 1 98 223 MET B CA 1
ATOM 5870 C C . MET B 1 223 ? -10.188 24.625 15.141 1 98 223 MET B C 1
ATOM 5872 O O . MET B 1 223 ? -10.461 25.625 14.492 1 98 223 MET B O 1
ATOM 5876 N N . VAL B 1 224 ? -10.562 23.422 14.836 1 98.5 224 VAL B N 1
ATOM 5877 C CA . VAL B 1 224 ? -11.195 23.156 13.547 1 98.5 224 VAL B CA 1
ATOM 5878 C C . VAL B 1 224 ? -12.508 23.922 13.438 1 98.5 224 VAL B C 1
ATOM 5880 O O . VAL B 1 224 ? -12.906 24.344 12.352 1 98.5 224 VAL B O 1
ATOM 5883 N N . ASN B 1 225 ? -13.25 24.203 14.555 1 97.88 225 ASN B N 1
ATOM 5884 C CA . ASN B 1 225 ? -14.547 24.859 14.484 1 97.88 225 ASN B CA 1
ATOM 5885 C C . ASN B 1 225 ? -14.398 26.344 14.109 1 97.88 225 ASN B C 1
ATOM 5887 O O . ASN B 1 225 ? -15.391 27 13.781 1 97.88 225 ASN B O 1
ATOM 5891 N N . ARG B 1 226 ? -13.219 26.859 14.023 1 97.31 226 ARG B N 1
ATOM 5892 C CA . ARG B 1 226 ? -12.984 28.266 13.719 1 97.31 226 ARG B CA 1
ATOM 5893 C C . ARG B 1 226 ? -12.461 28.438 12.297 1 97.31 226 ARG B C 1
ATOM 5895 O O . ARG B 1 226 ? -12.172 29.547 11.875 1 97.31 226 ARG B O 1
ATOM 5902 N N . VAL B 1 227 ? -12.344 27.359 11.594 1 97.88 227 VAL B N 1
ATOM 5903 C CA . VAL B 1 227 ? -11.719 27.375 10.273 1 97.88 227 VAL B CA 1
ATOM 5904 C C . VAL B 1 227 ? -12.555 28.219 9.312 1 97.88 227 VAL B C 1
ATOM 5906 O O . VAL B 1 227 ? -12.031 29.078 8.609 1 97.88 227 VAL B O 1
ATOM 5909 N N . LEU B 1 228 ? -13.859 28.031 9.312 1 97.75 228 LEU B N 1
ATOM 5910 C CA . LEU B 1 228 ? -14.703 28.734 8.359 1 97.75 228 LEU B CA 1
ATOM 5911 C C . LEU B 1 228 ? -14.68 30.234 8.617 1 97.75 228 LEU B C 1
ATOM 5913 O O . LEU B 1 228 ? -14.641 31.031 7.672 1 97.75 228 LEU B O 1
ATOM 5917 N N . ASP B 1 229 ? -14.703 30.625 9.883 1 95.81 229 ASP B N 1
ATOM 5918 C CA . ASP B 1 229 ? -14.594 32.031 10.227 1 95.81 229 ASP B CA 1
ATOM 5919 C C . ASP B 1 229 ? -13.281 32.625 9.727 1 95.81 229 ASP B C 1
ATOM 5921 O O . ASP B 1 229 ? -13.25 33.75 9.227 1 95.81 229 ASP B O 1
ATOM 5925 N N . TYR B 1 230 ? -12.312 31.875 9.867 1 95.75 230 TYR B N 1
ATOM 5926 C CA . TYR B 1 230 ? -10.977 32.344 9.5 1 95.75 230 TYR B CA 1
ATOM 5927 C C . TYR B 1 230 ? -10.859 32.531 7.996 1 95.75 230 TYR B C 1
ATOM 5929 O O . TYR B 1 230 ? -10.359 33.562 7.527 1 95.75 230 TYR B O 1
ATOM 5937 N N . ILE B 1 231 ? -11.32 31.578 7.211 1 95.69 231 ILE B N 1
ATOM 5938 C CA . ILE B 1 231 ? -11.047 31.594 5.777 1 95.69 231 ILE B CA 1
ATOM 5939 C C . ILE B 1 231 ? -12.016 32.562 5.082 1 95.69 231 ILE B C 1
ATOM 5941 O O . ILE B 1 231 ? -11.766 33 3.957 1 95.69 231 ILE B O 1
ATOM 5945 N N . ALA B 1 232 ? -13.133 32.875 5.684 1 94 232 ALA B N 1
ATOM 5946 C CA . ALA B 1 232 ? -14.133 33.75 5.082 1 94 232 ALA B CA 1
ATOM 5947 C C . ALA B 1 232 ? -13.773 35.219 5.285 1 94 232 ALA B C 1
ATOM 5949 O O . ALA B 1 232 ? -14.453 36.125 4.773 1 94 232 ALA B O 1
ATOM 5950 N N . LYS B 1 233 ? -12.82 35.531 6.055 1 86.06 233 LYS B N 1
ATOM 5951 C CA . LYS B 1 233 ? -12.469 36.906 6.422 1 86.06 233 LYS B CA 1
ATOM 5952 C C . LYS B 1 233 ? -12.203 37.75 5.18 1 86.06 233 LYS B C 1
ATOM 5954 O O . LYS B 1 233 ? -12.594 38.906 5.129 1 86.06 233 LYS B O 1
ATOM 5959 N N . SER B 1 234 ? -11.594 37.281 4.184 1 70.81 234 SER B N 1
ATOM 5960 C CA . SER B 1 234 ? -11.203 38.125 3.043 1 70.81 234 SER B CA 1
ATOM 5961 C C . SER B 1 234 ? -12.367 38.312 2.076 1 70.81 234 SER B C 1
ATOM 5963 O O . SER B 1 234 ? -12.297 39.156 1.171 1 70.81 234 SER B O 1
ATOM 5965 N N . LYS B 1 235 ? -13.508 37.812 2.336 1 67.69 235 LYS B N 1
ATOM 5966 C CA . LYS B 1 235 ? -14.711 37.875 1.514 1 67.69 235 LYS B CA 1
ATOM 5967 C C . LYS B 1 235 ? -14.406 37.562 0.054 1 67.69 235 LYS B C 1
ATOM 5969 O O . LYS B 1 235 ? -15.141 37.969 -0.847 1 67.69 235 LYS B O 1
ATOM 5974 N N . GLU B 1 236 ? -13.328 36.906 -0.207 1 81.94 236 GLU B N 1
ATOM 5975 C CA . GLU B 1 236 ? -12.938 36.438 -1.528 1 81.94 236 GLU B CA 1
ATOM 5976 C C . GLU B 1 236 ? -13.461 35.031 -1.774 1 81.94 236 GLU B C 1
ATOM 5978 O O . GLU B 1 236 ? -14.133 34.438 -0.916 1 81.94 236 GLU B O 1
ATOM 5983 N N . LYS B 1 237 ? -13.484 34.625 -3.068 1 93.62 237 LYS B N 1
ATOM 5984 C CA . LYS B 1 237 ? -13.773 33.219 -3.414 1 93.62 237 LYS B CA 1
ATOM 5985 C C . LYS B 1 237 ? -12.898 32.281 -2.621 1 93.62 237 LYS B C 1
ATOM 5987 O O . LYS B 1 237 ? -11.664 32.344 -2.703 1 93.62 237 LYS B O 1
ATOM 5992 N N . VAL B 1 238 ? -13.586 31.484 -1.826 1 97 238 VAL B N 1
ATOM 5993 C CA . VAL B 1 238 ? -12.836 30.594 -0.944 1 97 238 VAL B CA 1
ATOM 5994 C C . VAL B 1 238 ? -13.266 29.156 -1.169 1 97 238 VAL B C 1
ATOM 5996 O O . VAL B 1 238 ? -14.461 28.875 -1.342 1 97 238 VAL B O 1
ATOM 5999 N N . ALA B 1 239 ? -12.281 28.266 -1.239 1 97.75 239 ALA B N 1
ATOM 6000 C CA . ALA B 1 239 ? -12.531 26.828 -1.321 1 97.75 239 ALA B CA 1
ATOM 6001 C C . ALA B 1 239 ? -11.82 26.078 -0.198 1 97.75 239 ALA B C 1
ATOM 6003 O O . ALA B 1 239 ? -10.625 26.281 0.023 1 97.75 239 ALA B O 1
ATOM 6004 N N . LEU B 1 240 ? -12.555 25.312 0.506 1 98.38 240 LEU B N 1
ATOM 6005 C CA . LEU B 1 240 ? -12 24.453 1.554 1 98.38 240 LEU B CA 1
ATOM 6006 C C . LEU B 1 240 ? -12.039 22.984 1.14 1 98.38 240 LEU B C 1
ATOM 6008 O O . LEU B 1 240 ? -13.117 22.438 0.912 1 98.38 240 LEU B O 1
ATOM 6012 N N . ILE B 1 241 ? -10.898 22.406 1.021 1 98.69 241 ILE B N 1
ATOM 6013 C CA . ILE B 1 241 ? -10.789 20.969 0.785 1 98.69 241 ILE B CA 1
ATOM 6014 C C . ILE B 1 241 ? -10.578 20.25 2.111 1 98.69 241 ILE B C 1
ATOM 6016 O O . ILE B 1 241 ? -9.594 20.484 2.811 1 98.69 241 ILE B O 1
ATOM 6020 N N . VAL B 1 242 ? -11.477 19.406 2.443 1 98.88 242 VAL B N 1
ATOM 6021 C CA . VAL B 1 242 ? -11.375 18.625 3.67 1 98.88 242 VAL B CA 1
ATOM 6022 C C . VAL B 1 242 ? -10.961 17.188 3.338 1 98.88 242 VAL B C 1
ATOM 6024 O O . VAL B 1 242 ? -11.742 16.438 2.738 1 98.88 242 VAL B O 1
ATOM 6027 N N . LEU B 1 243 ? -9.789 16.859 3.682 1 98.81 243 LEU B N 1
ATOM 6028 C CA . LEU B 1 243 ? -9.359 15.461 3.604 1 98.81 243 LEU B CA 1
ATOM 6029 C C . LEU B 1 243 ? -9.648 14.734 4.91 1 98.81 243 LEU B C 1
ATOM 6031 O O . LEU B 1 243 ? -8.852 14.797 5.852 1 98.81 243 LEU B O 1
ATOM 6035 N N . ASP B 1 244 ? -10.68 13.977 4.898 1 98.56 244 ASP B N 1
ATOM 6036 C CA . ASP B 1 244 ? -11.188 13.305 6.094 1 98.56 244 ASP B CA 1
ATOM 6037 C C . ASP B 1 244 ? -10.141 12.359 6.676 1 98.56 244 ASP B C 1
ATOM 6039 O O . ASP B 1 244 ? -9.641 11.477 5.977 1 98.56 244 ASP B O 1
ATOM 6043 N N . GLY B 1 245 ? -9.766 12.609 7.941 1 98.69 245 GLY B N 1
ATOM 6044 C CA . GLY B 1 245 ? -8.914 11.695 8.68 1 98.69 245 GLY B CA 1
ATOM 6045 C C . GLY B 1 245 ? -7.438 11.875 8.391 1 98.69 245 GLY B C 1
ATOM 6046 O O . GLY B 1 245 ? -6.625 11 8.711 1 98.69 245 GLY B O 1
ATOM 6047 N N . MET B 1 246 ? -6.969 12.93 7.859 1 98.81 246 MET B N 1
ATOM 6048 C CA . MET B 1 246 ? -5.586 13.141 7.445 1 98.81 246 MET B CA 1
ATOM 6049 C C . MET B 1 246 ? -4.73 13.602 8.617 1 98.81 246 MET B C 1
ATOM 6051 O O . MET B 1 246 ? -4.941 14.695 9.156 1 98.81 246 MET B O 1
ATOM 6055 N N . SER B 1 247 ? -3.83 12.828 9 1 98.75 247 SER B N 1
ATOM 6056 C CA . SER B 1 247 ? -2.881 13.195 10.047 1 98.75 247 SER B CA 1
ATOM 6057 C C . SER B 1 247 ? -1.706 13.984 9.477 1 98.75 247 SER B C 1
ATOM 6059 O O . SER B 1 247 ? -1.586 14.125 8.258 1 98.75 247 SER B O 1
ATOM 6061 N N . VAL B 1 248 ? -0.853 14.445 10.375 1 98.62 248 VAL B N 1
ATOM 6062 C CA . VAL B 1 248 ? 0.367 15.133 9.961 1 98.62 248 VAL B CA 1
ATOM 6063 C C . VAL B 1 248 ? 1.25 14.18 9.156 1 98.62 248 VAL B C 1
ATOM 6065 O O . VAL B 1 248 ? 1.828 14.562 8.141 1 98.62 248 VAL B O 1
ATOM 6068 N N . PHE B 1 249 ? 1.337 12.984 9.641 1 97.94 249 PHE B N 1
ATOM 6069 C CA . PHE B 1 249 ? 2.07 11.938 8.945 1 97.94 249 PHE B CA 1
ATOM 6070 C C . PHE B 1 249 ? 1.578 11.797 7.508 1 97.94 249 PHE B C 1
ATOM 6072 O O . PHE B 1 249 ? 2.379 11.773 6.57 1 97.94 249 PHE B O 1
ATOM 6079 N N . ASP B 1 250 ? 0.294 11.703 7.352 1 98.62 250 ASP B N 1
ATOM 6080 C CA . ASP B 1 250 ? -0.316 11.516 6.039 1 98.62 250 ASP B CA 1
ATOM 6081 C C . ASP B 1 250 ? -0.011 12.695 5.117 1 98.62 250 ASP B C 1
ATOM 6083 O O . ASP B 1 250 ? 0.297 12.508 3.939 1 98.62 250 ASP B O 1
ATOM 6087 N N . PHE B 1 251 ? -0.12 13.867 5.621 1 98.5 251 PHE B N 1
ATOM 6088 C CA . PHE B 1 251 ? 0.093 15.055 4.793 1 98.5 251 PHE B CA 1
ATOM 6089 C C . PHE B 1 251 ? 1.532 15.109 4.293 1 98.5 251 PHE B C 1
ATOM 6091 O O . PHE B 1 251 ? 1.785 15.531 3.162 1 98.5 251 PHE B O 1
ATOM 6098 N N . ASN B 1 252 ? 2.463 14.766 5.164 1 96.94 252 ASN B N 1
ATOM 6099 C CA . ASN B 1 252 ? 3.863 14.773 4.754 1 96.94 252 ASN B CA 1
ATOM 6100 C C . ASN B 1 252 ? 4.094 13.875 3.539 1 96.94 252 ASN B C 1
ATOM 6102 O O . ASN B 1 252 ? 4.914 14.188 2.676 1 96.94 252 ASN B O 1
ATOM 6106 N N . ILE B 1 253 ? 3.4 12.812 3.455 1 97 253 ILE B N 1
ATOM 6107 C CA . ILE B 1 253 ? 3.512 11.914 2.309 1 97 253 ILE B CA 1
ATOM 6108 C C . ILE B 1 253 ? 2.799 12.523 1.105 1 97 253 ILE B C 1
ATOM 6110 O O . ILE B 1 253 ? 3.363 12.594 0.01 1 97 253 ILE B O 1
ATOM 6114 N N . LEU B 1 254 ? 1.57 12.977 1.336 1 96.94 254 LEU B N 1
ATOM 6115 C CA . LEU B 1 254 ? 0.716 13.508 0.28 1 96.94 254 LEU B CA 1
ATOM 6116 C C . LEU B 1 254 ? 1.372 14.711 -0.396 1 96.94 254 LEU B C 1
ATOM 6118 O O . LEU B 1 254 ? 1.264 14.875 -1.612 1 96.94 254 LEU B O 1
ATOM 6122 N N . SER B 1 255 ? 2.043 15.555 0.352 1 94.38 255 SER B N 1
ATOM 6123 C CA . SER B 1 255 ? 2.604 16.812 -0.13 1 94.38 255 SER B CA 1
ATOM 6124 C C . SER B 1 255 ? 3.775 16.578 -1.074 1 94.38 255 SER B C 1
ATOM 6126 O O . SER B 1 255 ? 4.211 17.484 -1.781 1 94.38 255 SER B O 1
ATOM 6128 N N . LYS B 1 256 ? 4.266 15.352 -1.099 1 88.94 256 LYS B N 1
ATOM 6129 C CA . LYS B 1 256 ? 5.297 15.008 -2.074 1 88.94 256 LYS B CA 1
ATOM 6130 C C . LYS B 1 256 ? 4.781 15.172 -3.5 1 88.94 256 LYS B C 1
ATOM 6132 O O . LYS B 1 256 ? 5.559 15.43 -4.422 1 88.94 256 LYS B O 1
ATOM 6137 N N . GLY B 1 257 ? 3.479 15.047 -3.611 1 89.44 257 GLY B N 1
ATOM 6138 C CA . GLY B 1 257 ? 2.871 15.227 -4.922 1 89.44 257 GLY B CA 1
ATOM 6139 C C . GLY B 1 257 ? 2.633 16.688 -5.27 1 89.44 257 GLY B C 1
ATOM 6140 O O . GLY B 1 257 ? 2.182 17 -6.375 1 89.44 257 GLY B O 1
ATOM 6141 N N . PHE B 1 258 ? 2.977 17.609 -4.355 1 91.19 258 PHE B N 1
ATOM 6142 C CA . PHE B 1 258 ? 2.707 19.016 -4.555 1 91.19 258 PHE B CA 1
ATOM 6143 C C . PHE B 1 258 ? 3.926 19.734 -5.141 1 91.19 258 PHE B C 1
ATOM 6145 O O . PHE B 1 258 ? 4.254 20.844 -4.738 1 91.19 258 PHE B O 1
ATOM 6152 N N . GLU B 1 259 ? 4.578 19.172 -6.086 1 82.81 259 GLU B N 1
ATOM 6153 C CA . GLU B 1 259 ? 5.801 19.75 -6.645 1 82.81 259 GLU B CA 1
ATOM 6154 C C . GLU B 1 259 ? 5.531 21.109 -7.289 1 82.81 259 GLU B C 1
ATOM 6156 O O . GLU B 1 259 ? 6.344 22.031 -7.168 1 82.81 259 GLU B O 1
ATOM 6161 N N . SER B 1 260 ? 4.406 21.297 -7.902 1 87.12 260 SER B N 1
ATOM 6162 C CA . SER B 1 260 ? 4.09 22.531 -8.609 1 87.12 260 SER B CA 1
ATOM 6163 C C . SER B 1 260 ? 3.133 23.391 -7.797 1 87.12 260 SER B C 1
ATOM 6165 O O . SER B 1 260 ? 2.477 24.281 -8.344 1 87.12 260 SER B O 1
ATOM 6167 N N . ILE B 1 261 ? 2.98 23.141 -6.547 1 92.44 261 ILE B N 1
ATOM 6168 C CA . ILE B 1 261 ? 2.055 23.859 -5.68 1 92.44 261 ILE B CA 1
ATOM 6169 C C . ILE B 1 261 ? 2.809 24.438 -4.488 1 92.44 261 ILE B C 1
ATOM 6171 O O . ILE B 1 261 ? 3.455 23.703 -3.736 1 92.44 261 ILE B O 1
ATOM 6175 N N . ASP B 1 262 ? 2.777 25.688 -4.379 1 89.06 262 ASP B N 1
ATOM 6176 C CA . ASP B 1 262 ? 3.34 26.359 -3.217 1 89.06 262 ASP B CA 1
ATOM 6177 C C . ASP B 1 262 ? 2.293 26.531 -2.117 1 89.06 262 ASP B C 1
ATOM 6179 O O . ASP B 1 262 ? 1.153 26.906 -2.393 1 89.06 262 ASP B O 1
ATOM 6183 N N . TYR B 1 263 ? 2.689 26.188 -0.981 1 92.88 263 TYR B N 1
ATOM 6184 C CA . TYR B 1 263 ? 1.713 26.266 0.099 1 92.88 263 TYR B CA 1
ATOM 6185 C C . TYR B 1 263 ? 2.385 26.625 1.416 1 92.88 263 TYR B C 1
ATOM 6187 O O . TYR B 1 263 ? 3.604 26.5 1.555 1 92.88 263 TYR B O 1
ATOM 6195 N N . GLU B 1 264 ? 1.56 27.172 2.322 1 90.69 264 GLU B N 1
ATOM 6196 C CA . GLU B 1 264 ? 1.936 27.422 3.713 1 90.69 264 GLU B CA 1
ATOM 6197 C C . GLU B 1 264 ? 1.31 26.375 4.641 1 90.69 264 GLU B C 1
ATOM 6199 O O . GLU B 1 264 ? 0.119 26.078 4.531 1 90.69 264 GLU B O 1
ATOM 6204 N N . GLU B 1 265 ? 2.191 25.891 5.461 1 92.88 265 GLU B N 1
ATOM 6205 C CA . GLU B 1 265 ? 1.765 24.781 6.312 1 92.88 265 GLU B CA 1
ATOM 6206 C C . GLU B 1 265 ? 1.611 25.234 7.762 1 92.88 265 GLU B C 1
ATOM 6208 O O . GLU B 1 265 ? 2.48 25.922 8.297 1 92.88 265 GLU B O 1
ATOM 6213 N N . ASP B 1 266 ? 0.511 24.906 8.344 1 95 266 ASP B N 1
ATOM 6214 C CA . ASP B 1 266 ? 0.223 25.062 9.766 1 95 266 ASP B CA 1
ATOM 6215 C C . ASP B 1 266 ? -0.602 23.891 10.289 1 95 266 ASP B C 1
ATOM 6217 O O . ASP B 1 266 ? -0.95 22.984 9.531 1 95 266 ASP B O 1
ATOM 6221 N N . TYR B 1 267 ? -0.831 23.875 11.633 1 97.88 267 TYR B N 1
ATOM 6222 C CA . TYR B 1 267 ? -1.588 22.797 12.242 1 97.88 267 TYR B CA 1
ATOM 6223 C C . TYR B 1 267 ? -2.576 23.328 13.273 1 97.88 267 TYR B C 1
ATOM 6225 O O . TYR B 1 267 ? -2.342 24.375 13.883 1 97.88 267 TYR B O 1
ATOM 6233 N N . ILE B 1 268 ? -3.627 22.641 13.375 1 98.44 268 ILE B N 1
ATOM 6234 C CA . ILE B 1 268 ? -4.688 23.078 14.273 1 98.44 268 ILE B CA 1
ATOM 6235 C C . ILE B 1 268 ? -5.238 21.891 15.047 1 98.44 268 ILE B C 1
ATOM 6237 O O . ILE B 1 268 ? -4.863 20.75 14.781 1 98.44 268 ILE B O 1
ATOM 6241 N N . TYR B 1 269 ? -6.121 22.141 15.992 1 98.75 269 TYR B N 1
ATOM 6242 C CA . TYR B 1 269 ? -6.621 21.094 16.891 1 98.75 269 TYR B CA 1
ATOM 6243 C C . TYR B 1 269 ? -8 20.625 16.453 1 98.75 269 TYR B C 1
ATOM 6245 O O . TYR B 1 269 ? -8.906 21.422 16.219 1 98.75 269 TYR B O 1
ATOM 6253 N N . ALA B 1 270 ? -8.164 19.359 16.375 1 98.75 270 ALA B N 1
ATOM 6254 C CA . ALA B 1 270 ? -9.461 18.734 16.125 1 98.75 270 ALA B CA 1
ATOM 6255 C C . ALA B 1 270 ? -10.336 18.75 17.375 1 98.75 270 ALA B C 1
ATOM 6257 O O . ALA B 1 270 ? -9.852 19.047 18.469 1 98.75 270 ALA B O 1
ATOM 6258 N N . MET B 1 271 ? -11.586 18.469 17.172 1 98 271 MET B N 1
ATOM 6259 C CA . MET B 1 271 ? -12.5 18.281 18.297 1 98 271 MET B CA 1
ATOM 6260 C C . MET B 1 271 ? -12.414 16.875 18.844 1 98 271 MET B C 1
ATOM 6262 O O . MET B 1 271 ? -12.289 15.906 18.078 1 98 271 MET B O 1
ATOM 6266 N N . ILE B 1 272 ? -12.562 16.766 20.141 1 96.88 272 ILE B N 1
ATOM 6267 C CA . ILE B 1 272 ? -12.578 15.469 20.797 1 96.88 272 ILE B CA 1
ATOM 6268 C C . ILE B 1 272 ? -14.016 15.094 21.172 1 96.88 272 ILE B C 1
ATOM 6270 O O . ILE B 1 272 ? -14.75 15.906 21.734 1 96.88 272 ILE B O 1
ATOM 6274 N N . PRO B 1 273 ? -14.398 13.883 20.922 1 95.44 273 PRO B N 1
ATOM 6275 C CA . PRO B 1 273 ? -13.672 12.797 20.281 1 95.44 273 PRO B CA 1
ATOM 6276 C C . PRO B 1 273 ? -13.391 13.07 18.812 1 95.44 273 PRO B C 1
ATOM 6278 O O . PRO B 1 273 ? -14.195 13.711 18.125 1 95.44 273 PRO B O 1
ATOM 6281 N N . THR B 1 274 ? -12.234 12.602 18.312 1 97.5 274 THR B N 1
ATOM 6282 C CA . THR B 1 274 ? -11.766 12.844 16.953 1 97.5 274 THR B CA 1
ATOM 6283 C C . THR B 1 274 ? -12.484 11.93 15.961 1 97.5 274 THR B C 1
ATOM 6285 O O . THR B 1 274 ? -11.844 11.164 15.227 1 97.5 274 THR B O 1
ATOM 6288 N N . THR B 1 275 ? -13.773 12.008 15.922 1 95.88 275 THR B N 1
ATOM 6289 C CA . THR B 1 275 ? -14.625 11.25 15.008 1 95.88 275 THR B CA 1
ATOM 6290 C C . THR B 1 275 ? -15.188 12.164 13.922 1 95.88 275 THR B C 1
ATOM 6292 O O . THR B 1 275 ? -15.312 13.375 14.125 1 95.88 275 THR B O 1
ATOM 6295 N N . THR B 1 276 ? -15.523 11.555 12.805 1 96.12 276 THR B N 1
ATOM 6296 C CA . THR B 1 276 ? -16.094 12.305 11.703 1 96.12 276 THR B CA 1
ATOM 6297 C C . THR B 1 276 ? -17.406 12.984 12.125 1 96.12 276 THR B C 1
ATOM 6299 O O . THR B 1 276 ? -17.609 14.164 11.828 1 96.12 276 THR B O 1
ATOM 6302 N N . ALA B 1 277 ? -18.219 12.344 12.875 1 94.38 277 ALA B N 1
ATOM 6303 C CA . ALA B 1 277 ? -19.531 12.867 13.266 1 94.38 277 ALA B CA 1
ATOM 6304 C C . ALA B 1 277 ? -19.391 14.125 14.117 1 94.38 277 ALA B C 1
ATOM 6306 O O . ALA B 1 277 ? -20.203 15.047 14.008 1 94.38 277 ALA B O 1
ATOM 6307 N N . ILE B 1 278 ? -18.391 14.234 14.891 1 95.12 278 ILE B N 1
ATOM 6308 C CA . ILE B 1 278 ? -18.25 15.336 15.828 1 95.12 278 ILE B CA 1
ATOM 6309 C C . ILE B 1 278 ? -17.328 16.391 15.25 1 95.12 278 ILE B C 1
ATOM 6311 O O . ILE B 1 278 ? -17.734 17.547 15.047 1 95.12 278 ILE B O 1
ATOM 6315 N N . SER B 1 279 ? -16.156 16 14.938 1 97.75 279 SER B N 1
ATOM 6316 C CA . SER B 1 279 ? -15.133 16.969 14.594 1 97.75 279 SER B CA 1
ATOM 6317 C C . SER B 1 279 ? -15.375 17.562 13.211 1 97.75 279 SER B C 1
ATOM 6319 O O . SER B 1 279 ? -15.156 18.766 13 1 97.75 279 SER B O 1
ATOM 6321 N N . ARG B 1 280 ? -15.82 16.766 12.219 1 98.19 280 ARG B N 1
ATOM 6322 C CA . ARG B 1 280 ? -16.062 17.328 10.891 1 98.19 280 ARG B CA 1
ATOM 6323 C C . ARG B 1 280 ? -17.297 18.219 10.898 1 98.19 280 ARG B C 1
ATOM 6325 O O . ARG B 1 280 ? -17.328 19.266 10.234 1 98.19 280 ARG B O 1
ATOM 6332 N N . GLN B 1 281 ? -18.328 17.812 11.641 1 97.31 281 GLN B N 1
ATOM 6333 C CA . GLN B 1 281 ? -19.484 18.688 11.773 1 97.31 281 GLN B CA 1
ATOM 6334 C C . GLN B 1 281 ? -19.109 20.031 12.398 1 97.31 281 GLN B C 1
ATOM 6336 O O . GLN B 1 281 ? -19.609 21.078 11.984 1 97.31 281 GLN B O 1
ATOM 6341 N N . SER B 1 282 ? -18.25 19.953 13.391 1 98.19 282 SER B N 1
ATOM 6342 C CA . SER B 1 282 ? -17.781 21.188 14.016 1 98.19 282 SER B CA 1
ATOM 6343 C C . SER B 1 282 ? -17 22.047 13.031 1 98.19 282 SER B C 1
ATOM 6345 O O . SER B 1 282 ? -17.141 23.281 13.008 1 98.19 282 SER B O 1
ATOM 6347 N N . LEU B 1 283 ? -16.188 21.406 12.266 1 98.56 283 LEU B N 1
ATOM 6348 C CA . LEU B 1 283 ? -15.406 22.094 11.242 1 98.56 283 LEU B CA 1
ATOM 6349 C C . LEU B 1 283 ? -16.312 22.812 10.242 1 98.56 283 LEU B C 1
ATOM 6351 O O . LEU B 1 283 ? -16.047 23.953 9.883 1 98.56 283 LEU B O 1
ATOM 6355 N N . LEU B 1 284 ? -17.438 22.188 9.844 1 98.31 284 LEU B N 1
ATOM 6356 C CA . LEU B 1 284 ? -18.234 22.672 8.719 1 98.31 284 LEU B CA 1
ATOM 6357 C C . LEU B 1 284 ? -19.438 23.484 9.219 1 98.31 284 LEU B C 1
ATOM 6359 O O . LEU B 1 284 ? -20.172 24.047 8.414 1 98.31 284 LEU B O 1
ATOM 6363 N N . SER B 1 285 ? -19.594 23.594 10.555 1 97.75 285 SER B N 1
ATOM 6364 C CA . SER B 1 285 ? -20.688 24.391 11.102 1 97.75 285 SER B CA 1
ATOM 6365 C C . SER B 1 285 ? -20.156 25.578 11.898 1 97.75 285 SER B C 1
ATOM 6367 O O . SER B 1 285 ? -20.891 26.516 12.195 1 97.75 285 SER B O 1
ATOM 6369 N N . GLY B 1 286 ? -18.891 25.469 12.328 1 97.44 286 GLY B N 1
ATOM 6370 C CA . GLY B 1 286 ? -18.328 26.484 13.18 1 97.44 286 GLY B CA 1
ATOM 6371 C C . GLY B 1 286 ? -18.828 26.422 14.617 1 97.44 286 GLY B C 1
ATOM 6372 O O . GLY B 1 286 ? -18.625 27.344 15.391 1 97.44 286 GLY B O 1
ATOM 6373 N N . LYS B 1 287 ? -19.453 25.281 14.938 1 97.44 287 LYS B N 1
ATOM 6374 C CA . LYS B 1 287 ? -20.047 25.109 16.266 1 97.44 287 LYS B CA 1
ATOM 6375 C C . LYS B 1 287 ? -19.234 24.156 17.125 1 97.44 287 LYS B C 1
ATOM 6377 O O . LYS B 1 287 ? -18.516 23.297 16.594 1 97.44 287 LYS B O 1
ATOM 6382 N N . PHE B 1 288 ? -19.375 24.344 18.375 1 97.25 288 PHE B N 1
ATOM 6383 C CA . PHE B 1 288 ? -18.906 23.312 19.281 1 97.25 288 PHE B CA 1
ATOM 6384 C C . PHE B 1 288 ? -19.828 22.109 19.266 1 97.25 288 PHE B C 1
ATOM 6386 O O . PHE B 1 288 ? -21.016 22.234 18.938 1 97.25 288 PHE B O 1
ATOM 6393 N N . PRO B 1 289 ? -19.281 20.938 19.688 1 95.31 289 PRO B N 1
ATOM 6394 C CA . PRO B 1 289 ? -20.094 19.719 19.641 1 95.31 289 PRO B CA 1
ATOM 6395 C C . PRO B 1 289 ? -21.391 19.828 20.422 1 95.31 289 PRO B C 1
ATOM 6397 O O . PRO B 1 289 ? -22.438 19.328 19.984 1 95.31 289 PRO B O 1
ATOM 6400 N N . VAL B 1 290 ? -21.391 20.516 21.531 1 95.19 290 VAL B N 1
ATOM 6401 C CA . VAL B 1 290 ? -22.562 20.641 22.391 1 95.19 290 VAL B CA 1
ATOM 6402 C C . VAL B 1 290 ? -23.656 21.422 21.688 1 95.19 290 VAL B C 1
ATOM 6404 O O . VAL B 1 290 ? -24.844 21.266 21.984 1 95.19 290 VAL B O 1
ATOM 6407 N N . GLN B 1 291 ? -23.266 22.203 20.703 1 95.5 291 GLN B N 1
ATOM 6408 C CA . GLN B 1 291 ? -24.203 23.062 19.984 1 95.5 291 GLN B CA 1
ATOM 6409 C C . GLN B 1 291 ? -24.797 22.328 18.781 1 95.5 291 GLN B C 1
ATOM 6411 O O . GLN B 1 291 ? -25.719 22.844 18.125 1 95.5 291 GLN B O 1
ATOM 6416 N N . LEU B 1 292 ? -24.297 21.141 18.453 1 93.31 292 LEU B N 1
ATOM 6417 C CA . LEU B 1 292 ? -24.766 20.391 17.281 1 93.31 292 LEU B CA 1
ATOM 6418 C C . LEU B 1 292 ? -26.125 19.734 17.578 1 93.31 292 LEU B C 1
ATOM 6420 O O . LEU B 1 292 ? -26.328 19.188 18.656 1 93.31 292 LEU B O 1
ATOM 6424 N N . GLU B 1 293 ? -26.969 19.844 16.672 1 87.19 293 GLU B N 1
ATOM 6425 C CA . GLU B 1 293 ? -28.297 19.266 16.844 1 87.19 293 GLU B CA 1
ATOM 6426 C C . GLU B 1 293 ? -28.219 17.75 16.938 1 87.19 293 GLU B C 1
ATOM 6428 O O . GLU B 1 293 ? -28.906 17.141 17.766 1 87.19 293 GLU B O 1
ATOM 6433 N N . ARG B 1 294 ? -27.453 17.094 16.047 1 89.38 294 ARG B N 1
ATOM 6434 C CA . ARG B 1 294 ? -27.219 15.664 16.016 1 89.38 294 ARG B CA 1
ATOM 6435 C C . ARG B 1 294 ? -25.734 15.344 15.984 1 89.38 294 ARG B C 1
ATOM 6437 O O . ARG B 1 294 ? -25.172 15.023 14.93 1 89.38 294 ARG B O 1
ATOM 6444 N N . PRO B 1 295 ? -25.172 15.352 17.141 1 87.81 295 PRO B N 1
ATOM 6445 C CA . PRO B 1 295 ? -23.703 15.273 17.188 1 87.81 295 PRO B CA 1
ATOM 6446 C C . PRO B 1 295 ? -23.188 13.906 16.734 1 87.81 295 PRO B C 1
ATOM 6448 O O . PRO B 1 295 ? -22.016 13.789 16.359 1 87.81 295 PRO B O 1
ATOM 6451 N N . PHE B 1 296 ? -24.031 12.844 16.688 1 86.38 296 PHE B N 1
ATOM 6452 C CA . PHE B 1 296 ? -23.516 11.508 16.422 1 86.38 296 PHE B CA 1
ATOM 6453 C C . PHE B 1 296 ? -23.969 11.023 15.047 1 86.38 296 PHE B C 1
ATOM 6455 O O . PHE B 1 296 ? -23.797 9.852 14.711 1 86.38 296 PHE B O 1
ATOM 6462 N N . ASP B 1 297 ? -24.5 11.969 14.281 1 87.88 297 ASP B N 1
ATOM 6463 C CA . ASP B 1 297 ? -24.984 11.672 12.938 1 87.88 297 ASP B CA 1
ATOM 6464 C C . ASP B 1 297 ? -24.547 12.758 11.945 1 87.88 297 ASP B C 1
ATOM 6466 O O . ASP B 1 297 ? -24.516 13.938 12.289 1 87.88 297 ASP B O 1
ATOM 6470 N N . LEU B 1 298 ? -24.266 12.352 10.648 1 90.75 298 LEU B N 1
ATOM 6471 C CA . LEU B 1 298 ? -23.734 13.305 9.672 1 90.75 298 LEU B CA 1
ATOM 6472 C C . LEU B 1 298 ? -24.844 13.812 8.758 1 90.75 298 LEU B C 1
ATOM 6474 O O . LEU B 1 298 ? -24.578 14.539 7.801 1 90.75 298 LEU B O 1
ATOM 6478 N N . SER B 1 299 ? -26.031 13.516 9.008 1 90.75 299 SER B N 1
ATOM 6479 C CA . SER B 1 299 ? -27.156 13.789 8.109 1 90.75 299 SER B CA 1
ATOM 6480 C C . SER B 1 299 ? -27.375 15.289 7.934 1 90.75 299 SER B C 1
ATOM 6482 O O . SER B 1 299 ? -27.922 15.734 6.918 1 90.75 299 SER B O 1
ATOM 6484 N N . ARG B 1 300 ? -26.891 16.156 8.883 1 92.62 300 ARG B N 1
ATOM 6485 C CA . ARG B 1 300 ? -27.156 17.594 8.836 1 92.62 300 ARG B CA 1
ATOM 6486 C C . ARG B 1 300 ? -25.922 18.375 8.43 1 92.62 300 ARG B C 1
ATOM 6488 O O . ARG B 1 300 ? -25.906 19.609 8.5 1 92.62 300 ARG B O 1
ATOM 6495 N N . GLU B 1 301 ? -24.906 17.703 8.078 1 95.19 301 GLU B N 1
ATOM 6496 C CA . GLU B 1 301 ? -23.625 18.344 7.832 1 95.19 301 GLU B CA 1
ATOM 6497 C C . GLU B 1 301 ? -23.734 19.391 6.727 1 95.19 301 GLU B C 1
ATOM 6499 O O . GLU B 1 301 ? -23.297 20.531 6.906 1 95.19 301 GLU B O 1
ATOM 6504 N N . GLU B 1 302 ? -24.344 19.047 5.586 1 96.31 302 GLU B N 1
ATOM 6505 C CA . GLU B 1 302 ? -24.484 19.984 4.465 1 96.31 302 GLU B CA 1
ATOM 6506 C C . GLU B 1 302 ? -25.328 21.188 4.855 1 96.31 302 GLU B C 1
ATOM 6508 O O . GLU B 1 302 ? -24.969 22.328 4.547 1 96.31 302 GLU B O 1
ATOM 6513 N N . LYS B 1 303 ? -26.422 20.891 5.516 1 96.12 303 LYS B N 1
ATOM 6514 C CA . LYS B 1 303 ? -27.312 21.969 5.957 1 96.12 303 LYS B CA 1
ATOM 6515 C C . LYS B 1 303 ? -26.578 22.938 6.883 1 96.12 303 LYS B C 1
ATOM 6517 O O . LYS B 1 303 ? -26.719 24.156 6.75 1 96.12 303 LYS B O 1
ATOM 6522 N N . GLN B 1 304 ? -25.844 22.422 7.797 1 96.5 304 GLN B N 1
ATOM 6523 C CA . GLN B 1 304 ? -25.109 23.25 8.758 1 96.5 304 GLN B CA 1
ATOM 6524 C C . GLN B 1 304 ? -24.047 24.094 8.062 1 96.5 304 GLN B C 1
ATOM 6526 O O . GLN B 1 304 ? -23.797 25.234 8.469 1 96.5 304 GLN B O 1
ATOM 6531 N N . PHE B 1 305 ? -23.469 23.547 7.059 1 98 305 PHE B N 1
ATOM 6532 C CA . PHE B 1 305 ? -22.5 24.297 6.285 1 98 305 PHE B CA 1
ATOM 6533 C C . PHE B 1 305 ? -23.156 25.5 5.605 1 98 305 PHE B C 1
ATOM 6535 O O . PHE B 1 305 ? -22.625 26.609 5.652 1 98 305 PHE B O 1
ATOM 6542 N N . HIS B 1 306 ? -24.281 25.312 5.004 1 97.75 306 HIS B N 1
ATOM 6543 C CA . HIS B 1 306 ? -25 26.375 4.332 1 97.75 306 HIS B CA 1
ATOM 6544 C C . HIS B 1 306 ? -25.453 27.453 5.324 1 97.75 306 HIS B C 1
ATOM 6546 O O . HIS B 1 306 ? -25.391 28.641 5.023 1 97.75 306 HIS B O 1
ATOM 6552 N N . GLU B 1 307 ? -25.859 26.984 6.434 1 97.44 307 GLU B N 1
ATOM 6553 C CA . GLU B 1 307 ? -26.266 27.938 7.469 1 97.44 307 GLU B CA 1
ATOM 6554 C C . GLU B 1 307 ? -25.094 28.797 7.918 1 97.44 307 GLU B C 1
ATOM 6556 O O . GLU B 1 307 ? -25.25 30.016 8.086 1 97.44 307 GLU B O 1
ATOM 6561 N N . LYS B 1 308 ? -23.984 28.172 8.117 1 97.62 308 LYS B N 1
ATOM 6562 C CA . LYS B 1 308 ? -22.797 28.922 8.516 1 97.62 308 LYS B CA 1
ATOM 6563 C C . LYS B 1 308 ? -22.375 29.906 7.43 1 97.62 308 LYS B C 1
ATOM 6565 O O . LYS B 1 308 ? -22 31.047 7.727 1 97.62 308 LYS B O 1
ATOM 6570 N N . ALA B 1 309 ? -22.422 29.469 6.195 1 96.88 309 ALA B N 1
ATOM 6571 C CA . ALA B 1 309 ? -22.078 30.344 5.074 1 96.88 309 ALA B CA 1
ATOM 6572 C C . ALA B 1 309 ? -22.984 31.562 5.043 1 96.88 309 ALA B C 1
ATOM 6574 O O . ALA B 1 309 ? -22.531 32.688 4.793 1 96.88 309 ALA B O 1
ATOM 6575 N N . LYS B 1 310 ? -24.234 31.328 5.309 1 96.69 310 LYS B N 1
ATOM 6576 C CA . LYS B 1 310 ? -25.203 32.438 5.367 1 96.69 310 LYS B CA 1
ATOM 6577 C C . LYS B 1 310 ? -24.844 33.406 6.484 1 96.69 310 LYS B C 1
ATOM 6579 O O . LYS B 1 310 ? -24.891 34.625 6.285 1 96.69 310 LYS B O 1
ATOM 6584 N N . ASP B 1 311 ? -24.5 32.875 7.562 1 96.5 311 ASP B N 1
ATOM 6585 C CA . ASP B 1 311 ? -24.094 33.688 8.695 1 96.5 311 ASP B CA 1
ATOM 6586 C C . ASP B 1 311 ? -22.875 34.531 8.359 1 96.5 311 ASP B C 1
ATOM 6588 O O . ASP B 1 311 ? -22.688 35.625 8.906 1 96.5 311 ASP B O 1
ATOM 6592 N N . LEU B 1 312 ? -22.094 34.031 7.457 1 95.56 312 LEU B N 1
ATOM 6593 C CA . LEU B 1 312 ? -20.859 34.719 7.078 1 95.56 312 LEU B CA 1
ATOM 6594 C C . LEU B 1 312 ? -21.109 35.719 5.969 1 95.56 312 LEU B C 1
ATOM 6596 O O . LEU B 1 312 ? -20.203 36.438 5.555 1 95.56 312 LEU B O 1
ATOM 6600 N N . GLY B 1 313 ? -22.375 35.688 5.434 1 94.12 313 GLY B N 1
ATOM 6601 C CA . GLY B 1 313 ? -22.766 36.75 4.512 1 94.12 313 GLY B CA 1
ATOM 6602 C C . GLY B 1 313 ? -22.891 36.281 3.074 1 94.12 313 GLY B C 1
ATOM 6603 O O . GLY B 1 313 ? -23.109 37.062 2.166 1 94.12 313 GLY B O 1
ATOM 6604 N N . TYR B 1 314 ? -22.766 35.031 2.834 1 95.62 314 TYR B N 1
ATOM 6605 C CA . TYR B 1 314 ? -22.906 34.5 1.479 1 95.62 314 TYR B CA 1
ATOM 6606 C C . TYR B 1 314 ? -24.359 34.219 1.147 1 95.62 314 TYR B C 1
ATOM 6608 O O . TYR B 1 314 ? -25.125 33.781 2.014 1 95.62 314 TYR B O 1
ATOM 6616 N N . LEU B 1 315 ? -24.688 34.375 -0.108 1 95.62 315 LEU B N 1
ATOM 6617 C CA . LEU B 1 315 ? -26 33.969 -0.594 1 95.62 315 LEU B CA 1
ATOM 6618 C C . LEU B 1 315 ? -26.047 32.469 -0.87 1 95.62 315 LEU B C 1
ATOM 6620 O O . LEU B 1 315 ? -25.016 31.859 -1.139 1 95.62 315 LEU B O 1
ATOM 6624 N N . GLU B 1 316 ? -27.188 31.953 -0.793 1 95.75 316 GLU B N 1
ATOM 6625 C CA . GLU B 1 316 ? -27.375 30.531 -0.983 1 95.75 316 GLU B CA 1
ATOM 6626 C C . GLU B 1 316 ? -26.812 30.062 -2.322 1 95.75 316 GLU B C 1
ATOM 6628 O O . GLU B 1 316 ? -26.188 29 -2.408 1 95.75 316 GLU B O 1
ATOM 6633 N N . LYS B 1 317 ? -26.984 30.859 -3.346 1 95.62 317 LYS B N 1
ATOM 6634 C CA . LYS B 1 317 ? -26.547 30.5 -4.695 1 95.62 317 LYS B CA 1
ATOM 6635 C C . LYS B 1 317 ? -25.031 30.578 -4.824 1 95.62 317 LYS B C 1
ATOM 6637 O O . LYS B 1 317 ? -24.453 30.078 -5.797 1 95.62 317 LYS B O 1
ATOM 6642 N N . GLN B 1 318 ? -24.391 31.203 -3.824 1 96.62 318 GLN B N 1
ATOM 6643 C CA . GLN B 1 318 ? -22.938 31.375 -3.863 1 96.62 318 GLN B CA 1
ATOM 6644 C C . GLN B 1 318 ? -22.234 30.25 -3.117 1 96.62 318 GLN B C 1
ATOM 6646 O O . GLN B 1 318 ? -21 30.219 -3.074 1 96.62 318 GLN B O 1
ATOM 6651 N N . VAL B 1 319 ? -23.016 29.344 -2.545 1 97.56 319 VAL B N 1
ATOM 6652 C CA . VAL B 1 319 ? -22.453 28.328 -1.655 1 97.56 319 VAL B CA 1
ATOM 6653 C C . VAL B 1 319 ? -22.547 26.953 -2.314 1 97.56 319 VAL B C 1
ATOM 6655 O O . VAL B 1 319 ? -23.578 26.625 -2.92 1 97.56 319 VAL B O 1
ATOM 6658 N N . LEU B 1 320 ? -21.453 26.188 -2.258 1 97.69 320 LEU B N 1
ATOM 6659 C CA . LEU B 1 320 ? -21.453 24.844 -2.793 1 97.69 320 LEU B CA 1
ATOM 6660 C C . LEU B 1 320 ? -20.828 23.859 -1.803 1 97.69 320 LEU B C 1
ATOM 6662 O O . LEU B 1 320 ? -19.719 24.078 -1.336 1 97.69 320 LEU B O 1
ATOM 6666 N N . TYR B 1 321 ? -21.547 22.938 -1.367 1 97.69 321 TYR B N 1
ATOM 6667 C CA . TYR B 1 321 ? -21.094 21.781 -0.619 1 97.69 321 TYR B CA 1
ATOM 6668 C C . TYR B 1 321 ? -21.047 20.531 -1.507 1 97.69 321 TYR B C 1
ATOM 6670 O O . TYR B 1 321 ? -22.062 20.156 -2.105 1 97.69 321 TYR B O 1
ATOM 6678 N N . THR B 1 322 ? -19.859 19.922 -1.624 1 96.81 322 THR B N 1
ATOM 6679 C CA . THR B 1 322 ? -19.766 18.781 -2.518 1 96.81 322 THR B CA 1
ATOM 6680 C C . THR B 1 322 ? -18.797 17.734 -1.962 1 96.81 322 THR B C 1
ATOM 6682 O O . THR B 1 322 ? -18.125 17.984 -0.957 1 96.81 322 THR B O 1
ATOM 6685 N N . ARG B 1 323 ? -18.812 16.578 -2.566 1 95.69 323 ARG B N 1
ATOM 6686 C CA . ARG B 1 323 ? -17.938 15.461 -2.189 1 95.69 323 ARG B CA 1
ATOM 6687 C C . ARG B 1 323 ? -17.234 14.875 -3.408 1 95.69 323 ARG B C 1
ATOM 6689 O O . ARG B 1 323 ? -17.797 14.859 -4.508 1 95.69 323 ARG B O 1
ATOM 6696 N N . GLY B 1 324 ? -15.953 14.453 -3.145 1 94.81 324 GLY B N 1
ATOM 6697 C CA . GLY B 1 324 ? -15.219 13.781 -4.203 1 94.81 324 GLY B CA 1
ATOM 6698 C C . GLY B 1 324 ? -14.508 14.734 -5.137 1 94.81 324 GLY B C 1
ATOM 6699 O O . GLY B 1 324 ? -14.414 15.93 -4.859 1 94.81 324 GLY B O 1
ATOM 6700 N N . TYR B 1 325 ? -13.977 14.227 -6.23 1 94.5 325 TYR B N 1
ATOM 6701 C CA . TYR B 1 325 ? -13.07 14.984 -7.09 1 94.5 325 TYR B CA 1
ATOM 6702 C C . TYR B 1 325 ? -13.82 15.586 -8.273 1 94.5 325 TYR B C 1
ATOM 6704 O O . TYR B 1 325 ? -13.359 16.562 -8.883 1 94.5 325 TYR B O 1
ATOM 6712 N N . ASN B 1 326 ? -14.906 14.953 -8.641 1 89.69 326 ASN B N 1
ATOM 6713 C CA . ASN B 1 326 ? -15.664 15.414 -9.797 1 89.69 326 ASN B CA 1
ATOM 6714 C C . ASN B 1 326 ? -16.703 16.453 -9.398 1 89.69 326 ASN B C 1
ATOM 6716 O O . ASN B 1 326 ? -17.875 16.125 -9.203 1 89.69 326 ASN B O 1
ATOM 6720 N N . ILE B 1 327 ? -16.266 17.703 -9.445 1 91.38 327 ILE B N 1
ATOM 6721 C CA . ILE B 1 327 ? -17.156 18.734 -8.945 1 91.38 327 ILE B CA 1
ATOM 6722 C C . ILE B 1 327 ? -17.547 19.672 -10.086 1 91.38 327 ILE B C 1
ATOM 6724 O O . ILE B 1 327 ? -16.734 19.969 -10.969 1 91.38 327 ILE B O 1
ATOM 6728 N N . HIS B 1 328 ? -18.781 20 -10.086 1 92.81 328 HIS B N 1
ATOM 6729 C CA . HIS B 1 328 ? -19.281 21.031 -10.984 1 92.81 328 HIS B CA 1
ATOM 6730 C C . HIS B 1 328 ? -19.438 22.375 -10.258 1 92.81 328 HIS B C 1
ATOM 6732 O O . HIS B 1 328 ? -20.359 22.547 -9.461 1 92.81 328 HIS B O 1
ATOM 6738 N N . ILE B 1 329 ? -18.625 23.344 -10.656 1 95.38 329 ILE B N 1
ATOM 6739 C CA . ILE B 1 329 ? -18.609 24.625 -9.969 1 95.38 329 ILE B CA 1
ATOM 6740 C C . ILE B 1 329 ? -19.266 25.688 -10.844 1 95.38 329 ILE B C 1
ATOM 6742 O O . ILE B 1 329 ? -18.672 26.141 -11.836 1 95.38 329 ILE B O 1
ATOM 6746 N N . GLY B 1 330 ? -20.375 26.094 -10.5 1 93.12 330 GLY B N 1
ATOM 6747 C CA . GLY B 1 330 ? -21.062 27.156 -11.211 1 93.12 330 GLY B CA 1
ATOM 6748 C C . GLY B 1 330 ? -20.344 28.5 -11.125 1 93.12 330 GLY B C 1
ATOM 6749 O O . GLY B 1 330 ? -19.516 28.703 -10.234 1 93.12 330 GLY B O 1
ATOM 6750 N N . PRO B 1 331 ? -20.656 29.422 -11.953 1 92.62 331 PRO B N 1
ATOM 6751 C CA . PRO B 1 331 ? -19.984 30.719 -12.016 1 92.62 331 PRO B CA 1
ATOM 6752 C C . PRO B 1 331 ? -20.25 31.578 -10.789 1 92.62 331 PRO B C 1
ATOM 6754 O O . PRO B 1 331 ? -19.453 32.469 -10.453 1 92.62 331 PRO B O 1
ATOM 6757 N N . ASN B 1 332 ? -21.281 31.328 -10.078 1 94.94 332 ASN B N 1
ATOM 6758 C CA . ASN B 1 332 ? -21.672 32.188 -8.969 1 94.94 332 ASN B CA 1
ATOM 6759 C C . ASN B 1 332 ? -21.109 31.703 -7.641 1 94.94 332 ASN B C 1
ATOM 6761 O O . ASN B 1 332 ? -21.25 32.375 -6.617 1 94.94 332 ASN B O 1
ATOM 6765 N N . ILE B 1 333 ? -20.438 30.625 -7.688 1 97.06 333 ILE B N 1
ATOM 6766 C CA . ILE B 1 333 ? -19.984 30.031 -6.438 1 97.06 333 ILE B CA 1
ATOM 6767 C C . ILE B 1 333 ? -18.812 30.828 -5.883 1 97.06 333 ILE B C 1
ATOM 6769 O O . ILE B 1 333 ? -17.844 31.109 -6.602 1 97.06 333 ILE B O 1
ATOM 6773 N N . LYS B 1 334 ? -18.891 31.172 -4.578 1 96.69 334 LYS B N 1
ATOM 6774 C CA . LYS B 1 334 ? -17.844 31.953 -3.926 1 96.69 334 LYS B CA 1
ATOM 6775 C C . LYS B 1 334 ? -17.312 31.234 -2.684 1 96.69 334 LYS B C 1
ATOM 6777 O O . LYS B 1 334 ? -16.188 31.5 -2.236 1 96.69 334 LYS B O 1
ATOM 6782 N N . PHE B 1 335 ? -18.141 30.469 -2.146 1 97.56 335 PHE B N 1
ATOM 6783 C CA . PHE B 1 335 ? -17.812 29.734 -0.932 1 97.56 335 PHE B CA 1
ATOM 6784 C C . PHE B 1 335 ? -18.078 28.234 -1.117 1 97.56 335 PHE B C 1
ATOM 6786 O O . PHE B 1 335 ? -19.234 27.812 -1.229 1 97.56 335 PHE B O 1
ATOM 6793 N N . LEU B 1 336 ? -16.984 27.484 -1.12 1 97.06 336 LEU B N 1
ATOM 6794 C CA . LEU B 1 336 ? -17.078 26.094 -1.529 1 97.06 336 LEU B CA 1
ATOM 6795 C C . LEU B 1 336 ? -16.359 25.188 -0.541 1 97.06 336 LEU B C 1
ATOM 6797 O O . LEU B 1 336 ? -15.266 25.516 -0.06 1 97.06 336 LEU B O 1
ATOM 6801 N N . SER B 1 337 ? -16.953 24.078 -0.157 1 98.25 337 SER B N 1
ATOM 6802 C CA . SER B 1 337 ? -16.281 23.016 0.581 1 98.25 337 SER B CA 1
ATOM 6803 C C . SER B 1 337 ? -16.359 21.688 -0.167 1 98.25 337 SER B C 1
ATOM 6805 O O . SER B 1 337 ? -17.422 21.312 -0.667 1 98.25 337 SER B O 1
ATOM 6807 N N . VAL B 1 338 ? -15.289 21.047 -0.305 1 98.38 338 VAL B N 1
ATOM 6808 C CA . VAL B 1 338 ? -15.211 19.719 -0.912 1 98.38 338 VAL B CA 1
ATOM 6809 C C . VAL B 1 338 ? -14.695 18.719 0.11 1 98.38 338 VAL B C 1
ATOM 6811 O O . VAL B 1 338 ? -13.625 18.906 0.698 1 98.38 338 VAL B O 1
ATOM 6814 N N . ILE B 1 339 ? -15.43 17.688 0.32 1 98.31 339 ILE B N 1
ATOM 6815 C CA . ILE B 1 339 ? -15.023 16.641 1.243 1 98.31 339 ILE B CA 1
ATOM 6816 C C . ILE B 1 339 ? -14.438 15.469 0.462 1 98.31 339 ILE B C 1
ATOM 6818 O O . ILE B 1 339 ? -15.078 14.938 -0.45 1 98.31 339 ILE B O 1
ATOM 6822 N N . ILE B 1 340 ? -13.234 15.078 0.768 1 98.19 340 ILE B N 1
ATOM 6823 C CA . ILE B 1 340 ? -12.562 13.93 0.172 1 98.19 340 ILE B CA 1
ATOM 6824 C C . ILE B 1 340 ? -12.336 12.859 1.237 1 98.19 340 ILE B C 1
ATOM 6826 O O . ILE B 1 340 ? -11.648 13.102 2.234 1 98.19 340 ILE B O 1
ATOM 6830 N N . ASN B 1 341 ? -12.773 11.641 1.008 1 97.25 341 ASN B N 1
ATOM 6831 C CA . ASN B 1 341 ? -12.734 10.594 2.02 1 97.25 341 ASN B CA 1
ATOM 6832 C C . ASN B 1 341 ? -11.617 9.594 1.751 1 97.25 341 ASN B C 1
ATOM 6834 O O . ASN B 1 341 ? -11.508 8.578 2.438 1 97.25 341 ASN B O 1
ATOM 6838 N N . ASP B 1 342 ? -10.742 9.836 0.797 1 96.81 342 ASP B N 1
ATOM 6839 C CA . ASP B 1 342 ? -9.727 8.875 0.361 1 96.81 342 ASP B CA 1
ATOM 6840 C C . ASP B 1 342 ? -8.898 8.383 1.542 1 96.81 342 ASP B C 1
ATOM 6842 O O . ASP B 1 342 ? -8.719 7.172 1.718 1 96.81 342 ASP B O 1
ATOM 6846 N N . ILE B 1 343 ? -8.398 9.312 2.334 1 98.19 343 ILE B N 1
ATOM 6847 C CA . ILE B 1 343 ? -7.484 8.953 3.41 1 98.19 343 ILE B CA 1
ATOM 6848 C C . ILE B 1 343 ? -8.234 8.141 4.469 1 98.19 343 ILE B C 1
ATOM 6850 O O . ILE B 1 343 ? -7.742 7.105 4.926 1 98.19 343 ILE B O 1
ATOM 6854 N N . ASP B 1 344 ? -9.383 8.594 4.844 1 97.75 344 ASP B N 1
ATOM 6855 C CA . ASP B 1 344 ? -10.188 7.859 5.82 1 97.75 344 ASP B CA 1
ATOM 6856 C C . ASP B 1 344 ? -10.484 6.445 5.336 1 97.75 344 ASP B C 1
ATOM 6858 O O . ASP B 1 344 ? -10.453 5.492 6.117 1 97.75 344 ASP B O 1
ATOM 6862 N N . ASN B 1 345 ? -10.844 6.348 4.059 1 96.56 345 ASN B N 1
ATOM 6863 C CA . ASN B 1 345 ? -11.078 5.027 3.48 1 96.56 345 ASN B CA 1
ATOM 6864 C C . ASN B 1 345 ? -9.844 4.137 3.588 1 96.56 345 ASN B C 1
ATOM 6866 O O . ASN B 1 345 ? -9.961 2.945 3.881 1 96.56 345 ASN B O 1
ATOM 6870 N N . LEU B 1 346 ? -8.695 4.648 3.311 1 97.31 346 LEU B N 1
ATOM 6871 C CA . LEU B 1 346 ? -7.449 3.904 3.422 1 97.31 346 LEU B CA 1
ATOM 6872 C C . LEU B 1 346 ? -7.191 3.49 4.867 1 97.31 346 LEU B C 1
ATOM 6874 O O . LEU B 1 346 ? -6.719 2.381 5.125 1 97.31 346 LEU B O 1
ATOM 6878 N N . VAL B 1 347 ? -7.492 4.438 5.773 1 97.44 347 VAL B N 1
ATOM 6879 C CA . VAL B 1 347 ? -7.312 4.164 7.195 1 97.44 347 VAL B CA 1
ATOM 6880 C C . VAL B 1 347 ? -8.133 2.939 7.59 1 97.44 347 VAL B C 1
ATOM 6882 O O . VAL B 1 347 ? -7.605 1.996 8.18 1 97.44 347 VAL B O 1
ATOM 6885 N N . HIS B 1 348 ? -9.328 2.895 7.188 1 94.19 348 HIS B N 1
ATOM 6886 C CA . HIS B 1 348 ? -10.242 1.843 7.613 1 94.19 348 HIS B CA 1
ATOM 6887 C C . HIS B 1 348 ? -9.945 0.528 6.902 1 94.19 348 HIS B C 1
ATOM 6889 O O . HIS B 1 348 ? -10.328 -0.543 7.383 1 94.19 348 HIS B O 1
ATOM 6895 N N . GLY B 1 349 ? -9.25 0.595 5.852 1 92.38 349 GLY B N 1
ATOM 6896 C CA . GLY B 1 349 ? -8.883 -0.618 5.137 1 92.38 349 GLY B CA 1
ATOM 6897 C C . GLY B 1 349 ? -7.473 -1.085 5.434 1 92.38 349 GLY B C 1
ATOM 6898 O O . GLY B 1 349 ? -7.055 -2.148 4.973 1 92.38 349 GLY B O 1
ATOM 6899 N N . GLN B 1 350 ? -6.75 -0.357 6.273 1 94.75 350 GLN B N 1
ATOM 6900 C CA . GLN B 1 350 ? -5.324 -0.605 6.461 1 94.75 350 GLN B CA 1
ATOM 6901 C C . GLN B 1 350 ? -5.09 -1.73 7.465 1 94.75 350 GLN B C 1
ATOM 6903 O O . GLN B 1 350 ? -5.555 -1.658 8.609 1 94.75 350 GLN B O 1
ATOM 6908 N N . ILE B 1 351 ? -4.277 -2.789 7.066 1 93.25 351 ILE B N 1
ATOM 6909 C CA . ILE B 1 351 ? -4.055 -3.896 7.988 1 93.25 351 ILE B CA 1
ATOM 6910 C C . ILE B 1 351 ? -2.559 -4.164 8.125 1 93.25 351 ILE B C 1
ATOM 6912 O O . ILE B 1 351 ? -2.152 -5.191 8.672 1 93.25 351 ILE B O 1
ATOM 6916 N N . GLN B 1 352 ? -1.721 -3.26 7.523 1 93.81 352 GLN B N 1
ATOM 6917 C CA . GLN B 1 352 ? -0.278 -3.459 7.605 1 93.81 352 GLN B CA 1
ATOM 6918 C C . GLN B 1 352 ? 0.401 -2.285 8.305 1 93.81 352 GLN B C 1
ATOM 6920 O O . GLN B 1 352 ? 1.569 -1.991 8.047 1 93.81 352 GLN B O 1
ATOM 6925 N N . GLY B 1 353 ? -0.342 -1.536 9.094 1 93.06 353 GLY B N 1
ATOM 6926 C CA . GLY B 1 353 ? 0.202 -0.516 9.977 1 93.06 353 GLY B CA 1
ATOM 6927 C C . GLY B 1 353 ? 0.665 0.726 9.242 1 93.06 353 GLY B C 1
ATOM 6928 O O . GLY B 1 353 ? 0.12 1.068 8.188 1 93.06 353 GLY B O 1
ATOM 6929 N N . ARG B 1 354 ? 1.621 1.394 9.828 1 93.75 354 ARG B N 1
ATOM 6930 C CA . ARG B 1 354 ? 2.096 2.678 9.32 1 93.75 354 ARG B CA 1
ATOM 6931 C C . ARG B 1 354 ? 2.84 2.506 8 1 93.75 354 ARG B C 1
ATOM 6933 O O . ARG B 1 354 ? 2.773 3.369 7.125 1 93.75 354 ARG B O 1
ATOM 6940 N N . GLU B 1 355 ? 3.543 1.427 7.883 1 94.44 355 GLU B N 1
ATOM 6941 C CA . GLU B 1 355 ? 4.242 1.167 6.629 1 94.44 355 GLU B CA 1
ATOM 6942 C C . GLU B 1 355 ? 3.262 0.977 5.477 1 94.44 355 GLU B C 1
ATOM 6944 O O . GLU B 1 355 ? 3.477 1.494 4.379 1 94.44 355 GLU B O 1
ATOM 6949 N N . GLY B 1 356 ? 2.207 0.188 5.754 1 95.94 356 GLY B N 1
ATOM 6950 C CA . GLY B 1 356 ? 1.154 0.057 4.758 1 95.94 356 GLY B CA 1
ATOM 6951 C C . GLY B 1 356 ? 0.489 1.377 4.418 1 95.94 356 GLY B C 1
ATOM 6952 O O . GLY B 1 356 ? 0.224 1.659 3.246 1 95.94 356 GLY B O 1
ATOM 6953 N N . MET B 1 357 ? 0.226 2.162 5.449 1 97.19 357 MET B N 1
ATOM 6954 C CA . MET B 1 357 ? -0.386 3.473 5.25 1 97.19 357 MET B CA 1
ATOM 6955 C C . MET B 1 357 ? 0.5 4.363 4.383 1 97.19 357 MET B C 1
ATOM 6957 O O . MET B 1 357 ? 0.008 5.062 3.496 1 97.19 357 MET B O 1
ATOM 6961 N N . TYR B 1 358 ? 1.808 4.367 4.648 1 97.5 358 TYR B N 1
ATOM 6962 C CA . TYR B 1 358 ? 2.754 5.121 3.836 1 97.5 358 TYR B CA 1
ATOM 6963 C C . TYR B 1 358 ? 2.605 4.77 2.361 1 97.5 358 TYR B C 1
ATOM 6965 O O . TYR B 1 358 ? 2.516 5.66 1.512 1 97.5 358 TYR B O 1
ATOM 6973 N N . ASN B 1 359 ? 2.623 3.469 2.039 1 96.44 359 ASN B N 1
ATOM 6974 C CA . ASN B 1 359 ? 2.512 3.018 0.656 1 96.44 359 ASN B CA 1
ATOM 6975 C C . ASN B 1 359 ? 1.2 3.471 0.022 1 96.44 359 ASN B C 1
ATOM 6977 O O . ASN B 1 359 ? 1.179 3.902 -1.132 1 96.44 359 ASN B O 1
ATOM 6981 N N . ASP B 1 360 ? 0.147 3.357 0.802 1 97.12 360 ASP B N 1
ATOM 6982 C CA . ASP B 1 360 ? -1.176 3.707 0.293 1 97.12 360 ASP B CA 1
ATOM 6983 C C . ASP B 1 360 ? -1.267 5.199 -0.018 1 97.12 360 ASP B C 1
ATOM 6985 O O . ASP B 1 360 ? -1.764 5.59 -1.077 1 97.12 360 ASP B O 1
ATOM 6989 N N . ILE B 1 361 ? -0.811 6.02 0.915 1 97.94 361 ILE B N 1
ATOM 6990 C CA . ILE B 1 361 ? -0.888 7.465 0.729 1 97.94 361 ILE B CA 1
ATOM 6991 C C . ILE B 1 361 ? 0.064 7.891 -0.386 1 97.94 361 ILE B C 1
ATOM 6993 O O . ILE B 1 361 ? -0.24 8.805 -1.153 1 97.94 361 ILE B O 1
ATOM 6997 N N . ASN B 1 362 ? 1.245 7.25 -0.41 1 96.19 362 ASN B N 1
ATOM 6998 C CA . ASN B 1 362 ? 2.188 7.551 -1.483 1 96.19 362 ASN B CA 1
ATOM 6999 C C . ASN B 1 362 ? 1.567 7.312 -2.857 1 96.19 362 ASN B C 1
ATOM 7001 O O . ASN B 1 362 ? 1.775 8.102 -3.781 1 96.19 362 ASN B O 1
ATOM 7005 N N . LEU B 1 363 ? 0.893 6.195 -2.994 1 95 363 LEU B N 1
ATOM 7006 C CA . LEU B 1 363 ? 0.205 5.906 -4.246 1 95 363 LEU B CA 1
ATOM 7007 C C . LEU B 1 363 ? -0.852 6.961 -4.547 1 95 363 LEU B C 1
ATOM 7009 O O . LEU B 1 363 ? -1.006 7.383 -5.695 1 95 363 LEU B O 1
ATOM 7013 N N . LEU B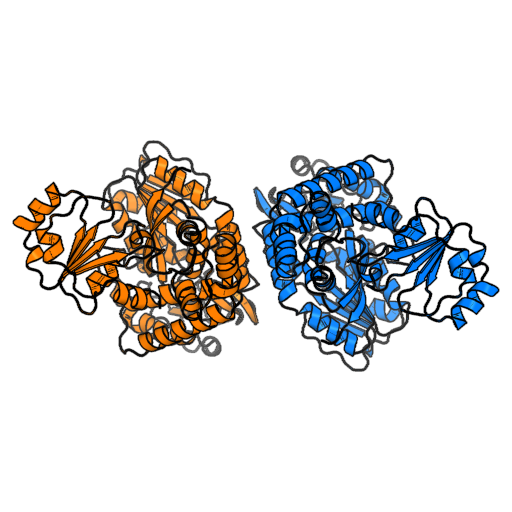 1 364 ? -1.608 7.406 -3.57 1 96.06 364 LEU B N 1
ATOM 7014 C CA . LEU B 1 364 ? -2.598 8.469 -3.717 1 96.06 364 LEU B CA 1
ATOM 7015 C C . LEU B 1 364 ? -1.939 9.766 -4.18 1 96.06 364 LEU B C 1
ATOM 7017 O O . LEU B 1 364 ? -2.463 10.445 -5.062 1 96.06 364 LEU B O 1
ATOM 7021 N N . ALA B 1 365 ? -0.81 10.102 -3.568 1 95.12 365 ALA B N 1
ATOM 7022 C CA . ALA B 1 365 ? -0.078 11.312 -3.916 1 95.12 365 ALA B CA 1
ATOM 7023 C C . ALA B 1 365 ? 0.305 11.32 -5.395 1 95.12 365 ALA B C 1
ATOM 7025 O O . ALA B 1 365 ? 0.277 12.367 -6.043 1 95.12 365 ALA B O 1
ATOM 7026 N N . HIS B 1 366 ? 0.551 10.188 -5.953 1 91.5 366 HIS B N 1
ATOM 7027 C CA . HIS B 1 366 ? 1.035 10.094 -7.324 1 91.5 366 HIS B CA 1
ATOM 7028 C C . HIS B 1 366 ? -0.123 9.984 -8.312 1 91.5 366 HIS B C 1
ATOM 7030 O O . HIS B 1 366 ? 0.073 10.109 -9.523 1 91.5 366 HIS B O 1
ATOM 7036 N N . SER B 1 367 ? -1.309 9.688 -7.777 1 90.56 367 SER B N 1
ATOM 7037 C CA . SER B 1 367 ? -2.471 9.656 -8.656 1 90.56 367 SER B CA 1
ATOM 7038 C C . SER B 1 367 ? -2.791 11.039 -9.203 1 90.56 367 SER B C 1
ATOM 7040 O O . SER B 1 367 ? -3.502 11.172 -10.203 1 90.56 367 SER B O 1
ATOM 7042 N N . ARG B 1 368 ? -2.426 12.18 -8.562 1 90.56 368 ARG B N 1
ATOM 7043 C CA . ARG B 1 368 ? -2.52 13.586 -8.953 1 90.56 368 ARG B CA 1
ATOM 7044 C C . ARG B 1 368 ? -3.963 14.07 -8.898 1 90.56 368 ARG B C 1
ATOM 7046 O O . ARG B 1 368 ? -4.285 15.141 -9.43 1 90.56 368 ARG B O 1
ATOM 7053 N N . LYS B 1 369 ? -4.867 13.266 -8.289 1 94.5 369 LYS B N 1
ATOM 7054 C CA . LYS B 1 369 ? -6.27 13.664 -8.188 1 94.5 369 LYS B CA 1
ATOM 7055 C C . LYS B 1 369 ? -6.414 14.953 -7.375 1 94.5 369 LYS B C 1
ATOM 7057 O O . LYS B 1 369 ? -7.113 15.875 -7.789 1 94.5 369 LYS B O 1
ATOM 7062 N N . ILE B 1 370 ? -5.766 15 -6.273 1 96.81 370 ILE B N 1
ATOM 7063 C CA . ILE B 1 370 ? -5.863 16.156 -5.391 1 96.81 370 ILE B CA 1
ATOM 7064 C C . ILE B 1 370 ? -5.207 17.359 -6.047 1 96.81 370 ILE B C 1
ATOM 7066 O O . ILE B 1 370 ? -5.734 18.484 -5.98 1 96.81 370 ILE B O 1
ATOM 7070 N N . GLN B 1 371 ? -4.07 17.156 -6.723 1 95.38 371 GLN B N 1
ATOM 7071 C CA . GLN B 1 371 ? -3.369 18.219 -7.426 1 95.38 371 GLN B CA 1
ATOM 7072 C C . GLN B 1 371 ? -4.246 18.828 -8.516 1 95.38 371 GLN B C 1
ATOM 7074 O O . GLN B 1 371 ? -4.316 20.047 -8.664 1 95.38 371 GLN B O 1
ATOM 7079 N N . GLU B 1 372 ? -4.902 17.953 -9.242 1 95.88 372 GLU B N 1
ATOM 7080 C CA . GLU B 1 372 ? -5.77 18.422 -10.312 1 95.88 372 GLU B CA 1
ATOM 7081 C C . GLU B 1 372 ? -6.945 19.219 -9.758 1 95.88 372 GLU B C 1
ATOM 7083 O O . GLU B 1 372 ? -7.375 20.203 -10.359 1 95.88 372 GLU B O 1
ATOM 7088 N N . LEU B 1 373 ? -7.457 18.781 -8.68 1 97.12 373 LEU B N 1
ATOM 7089 C CA . LEU B 1 373 ? -8.531 19.516 -8.023 1 97.12 373 LEU B CA 1
ATOM 7090 C C . LEU B 1 373 ? -8.055 20.906 -7.602 1 97.12 373 LEU B C 1
ATOM 7092 O O . LEU B 1 373 ? -8.75 21.906 -7.828 1 97.12 373 LEU B O 1
ATOM 7096 N N . ILE B 1 374 ? -6.895 21.031 -6.988 1 97.5 374 ILE B N 1
ATOM 7097 C CA . ILE B 1 374 ? -6.32 22.297 -6.559 1 97.5 374 ILE B CA 1
ATOM 7098 C C . ILE B 1 374 ? -6.125 23.203 -7.766 1 97.5 374 ILE B C 1
ATOM 7100 O O . ILE B 1 374 ? -6.48 24.391 -7.719 1 97.5 374 ILE B O 1
ATOM 7104 N N . LYS B 1 375 ? -5.625 22.625 -8.82 1 95.69 375 LYS B N 1
ATOM 7105 C CA . LYS B 1 375 ? -5.387 23.406 -10.039 1 95.69 375 LYS B CA 1
ATOM 7106 C C . LYS B 1 375 ? -6.695 23.953 -10.594 1 95.69 375 LYS B C 1
ATOM 7108 O O . LYS B 1 375 ? -6.754 25.109 -11.023 1 95.69 375 LYS B O 1
ATOM 7113 N N . GLU B 1 376 ? -7.672 23.125 -10.602 1 95.62 376 GLU B N 1
ATOM 7114 C CA . GLU B 1 376 ? -8.977 23.562 -11.102 1 95.62 376 GLU B CA 1
ATOM 7115 C C . GLU B 1 376 ? -9.539 24.703 -10.266 1 95.62 376 GLU B C 1
ATOM 7117 O O . GLU B 1 376 ? -9.984 25.719 -10.812 1 95.62 376 GLU B O 1
ATOM 7122 N N . LEU B 1 377 ? -9.516 24.562 -9.008 1 96.88 377 LEU B N 1
ATOM 7123 C CA . LEU B 1 377 ? -10.023 25.594 -8.109 1 96.88 377 LEU B CA 1
ATOM 7124 C C . LEU B 1 377 ? -9.211 26.875 -8.242 1 96.88 377 LEU B C 1
ATOM 7126 O O . LEU B 1 377 ? -9.773 27.969 -8.266 1 96.88 377 LEU B O 1
ATOM 7130 N N . TYR B 1 378 ? -7.945 26.703 -8.312 1 96.25 378 TYR B N 1
ATOM 7131 C CA . TYR B 1 378 ? -7.059 27.859 -8.453 1 96.25 378 TYR B CA 1
ATOM 7132 C C . TYR B 1 378 ? -7.352 28.609 -9.742 1 96.25 378 TYR B C 1
ATOM 7134 O O . TYR B 1 378 ? -7.391 29.844 -9.75 1 96.25 378 TYR B O 1
ATOM 7142 N N . SER B 1 379 ? -7.555 27.875 -10.812 1 94.69 379 SER B N 1
ATOM 7143 C CA . SER B 1 379 ? -7.832 28.484 -12.109 1 94.69 379 SER B CA 1
ATOM 7144 C C . SER B 1 379 ? -9.148 29.25 -12.086 1 94.69 379 SER B C 1
ATOM 7146 O O . SER B 1 379 ? -9.336 30.188 -12.875 1 94.69 379 SER B O 1
ATOM 7148 N N . LYS B 1 380 ? -9.984 28.953 -11.203 1 94.81 380 LYS B N 1
ATOM 7149 C CA . LYS B 1 380 ? -11.289 29.609 -11.102 1 94.81 380 LYS B CA 1
ATOM 7150 C C . LYS B 1 380 ? -11.242 30.766 -10.102 1 94.81 380 LYS B C 1
ATOM 7152 O O . LYS B 1 380 ? -12.281 31.359 -9.781 1 94.81 380 LYS B O 1
ATOM 7157 N N . GLY B 1 381 ? -10.031 30.984 -9.477 1 94.5 381 GLY B N 1
ATOM 7158 C CA . GLY B 1 381 ? -9.812 32.188 -8.688 1 94.5 381 GLY B CA 1
ATOM 7159 C C . GLY B 1 381 ? -10.062 31.984 -7.203 1 94.5 381 GLY B C 1
ATOM 7160 O O . GLY B 1 381 ? -10.195 32.938 -6.449 1 94.5 381 GLY B O 1
ATOM 7161 N N . PHE B 1 382 ? -10.148 30.781 -6.828 1 96.94 382 PHE B N 1
ATOM 7162 C CA . PHE B 1 382 ? -10.422 30.516 -5.422 1 96.94 382 PHE B CA 1
ATOM 7163 C C . PHE B 1 382 ? -9.148 30.641 -4.586 1 96.94 382 PHE B C 1
ATOM 7165 O O . PHE B 1 382 ? -8.07 30.219 -5.023 1 96.94 382 PHE B O 1
ATOM 7172 N N . ASN B 1 383 ? -9.258 31.234 -3.408 1 96.56 383 ASN B N 1
ATOM 7173 C CA . ASN B 1 383 ? -8.305 30.984 -2.338 1 96.56 383 ASN B CA 1
ATOM 7174 C C . ASN B 1 383 ? -8.523 29.625 -1.701 1 96.56 383 ASN B C 1
ATOM 7176 O O . ASN B 1 383 ? -9.578 29.359 -1.113 1 96.56 383 ASN B O 1
ATOM 7180 N N . ILE B 1 384 ? -7.539 28.797 -1.817 1 97.38 384 ILE B N 1
ATOM 7181 C CA . ILE B 1 384 ? -7.758 27.391 -1.492 1 97.38 384 ILE B CA 1
ATOM 7182 C C . ILE B 1 384 ? -7.109 27.062 -0.149 1 97.38 384 ILE B C 1
ATOM 7184 O O . ILE B 1 384 ? -5.957 27.438 0.095 1 97.38 384 ILE B O 1
ATOM 7188 N N . TYR B 1 385 ? -7.828 26.391 0.679 1 97.81 385 TYR B N 1
ATOM 7189 C CA . TYR B 1 385 ? -7.348 25.844 1.947 1 97.81 385 TYR B CA 1
ATOM 7190 C C . TYR B 1 385 ? -7.582 24.344 2.021 1 97.81 385 TYR B C 1
ATOM 7192 O O . TYR B 1 385 ? -8.586 23.844 1.516 1 97.81 385 TYR B O 1
ATOM 7200 N N . ILE B 1 386 ? -6.641 23.656 2.621 1 98.69 386 ILE B N 1
ATOM 7201 C CA . ILE B 1 386 ? -6.746 22.219 2.84 1 98.69 386 ILE B CA 1
ATOM 7202 C C . ILE B 1 386 ? -6.613 21.906 4.332 1 98.69 386 ILE B C 1
ATOM 7204 O O . ILE B 1 386 ? -5.727 22.438 5.004 1 98.69 386 ILE B O 1
ATOM 7208 N N . THR B 1 387 ? -7.469 21.109 4.844 1 98.75 387 THR B N 1
ATOM 7209 C CA . THR B 1 387 ? -7.348 20.672 6.234 1 98.75 387 THR B CA 1
ATOM 7210 C C . THR B 1 387 ? -8 19.312 6.438 1 98.75 387 THR B C 1
ATOM 7212 O O . THR B 1 387 ? -8.32 18.625 5.469 1 98.75 387 THR B O 1
ATOM 7215 N N . ALA B 1 388 ? -7.973 18.844 7.66 1 98.81 388 ALA B N 1
ATOM 7216 C CA . ALA B 1 388 ? -8.641 17.609 8.078 1 98.81 388 ALA B CA 1
ATOM 7217 C C . ALA B 1 388 ? -9.547 17.875 9.281 1 98.81 388 ALA B C 1
ATOM 7219 O O . ALA B 1 388 ? -9.383 18.859 9.992 1 98.81 388 ALA B O 1
ATOM 7220 N N . ASP B 1 389 ? -10.5 17.016 9.398 1 98.75 389 ASP B N 1
ATOM 7221 C CA . ASP B 1 389 ? -11.359 17.078 10.578 1 98.75 389 ASP B CA 1
ATOM 7222 C C . ASP B 1 389 ? -10.688 16.422 11.781 1 98.75 389 ASP B C 1
ATOM 7224 O O . ASP B 1 389 ? -10.906 16.828 12.922 1 98.75 389 ASP B O 1
ATOM 7228 N N . HIS B 1 390 ? -10 15.453 11.562 1 98.75 390 HIS B N 1
ATOM 7229 C CA . HIS B 1 390 ? -9.188 14.734 12.531 1 98.75 390 HIS B CA 1
ATOM 7230 C C . HIS B 1 390 ? -8.07 13.953 11.844 1 98.75 390 HIS B C 1
ATOM 7232 O O . HIS B 1 390 ? -7.98 13.938 10.609 1 98.75 390 HIS B O 1
ATOM 7238 N N . GLY B 1 391 ? -7.219 13.383 12.719 1 98.69 391 GLY B N 1
ATOM 7239 C CA . GLY B 1 391 ? -6.203 12.492 12.18 1 98.69 391 GLY B CA 1
ATOM 7240 C C . GLY B 1 391 ? -6.516 11.023 12.422 1 98.69 391 GLY B C 1
ATOM 7241 O O . GLY B 1 391 ? -7.684 10.641 12.523 1 98.69 391 GLY B O 1
ATOM 7242 N N . ASN B 1 392 ? -5.465 10.242 12.344 1 98.56 392 ASN B N 1
ATOM 7243 C CA . ASN B 1 392 ? -5.562 8.805 12.578 1 98.56 392 ASN B CA 1
ATOM 7244 C C . ASN B 1 392 ? -4.305 8.258 13.242 1 98.56 392 ASN B C 1
ATOM 7246 O O . ASN B 1 392 ? -3.283 8.945 13.312 1 98.56 392 ASN B O 1
ATOM 7250 N N . THR B 1 393 ? -4.426 7.074 13.758 1 97.75 393 THR B N 1
ATOM 7251 C CA . THR B 1 393 ? -3.299 6.5 14.484 1 97.75 393 THR B CA 1
ATOM 7252 C C . THR B 1 393 ? -3.328 4.977 14.414 1 97.75 393 THR B C 1
ATOM 7254 O O . THR B 1 393 ? -4.355 4.383 14.07 1 97.75 393 THR B O 1
ATOM 7257 N N . LEU B 1 394 ? -2.174 4.375 14.688 1 96.88 394 LEU B N 1
ATOM 7258 C CA . LEU B 1 394 ? -2.035 2.926 14.773 1 96.88 394 LEU B CA 1
ATOM 7259 C C . LEU B 1 394 ? -2.467 2.418 16.141 1 96.88 394 LEU B C 1
ATOM 7261 O O . LEU B 1 394 ? -2.066 2.975 17.172 1 96.88 394 LEU B O 1
ATOM 7265 N N . CYS B 1 395 ? -3.318 1.362 16.172 1 96.81 395 CYS B N 1
ATOM 7266 C CA . CYS B 1 395 ? -3.789 0.789 17.438 1 96.81 395 CYS B CA 1
ATOM 7267 C C . CYS B 1 395 ? -3.752 -0.734 17.375 1 96.81 395 CYS B C 1
ATOM 7269 O O . CYS B 1 395 ? -3.66 -1.322 16.297 1 96.81 395 CYS B O 1
ATOM 7271 N N . THR B 1 396 ? -3.73 -1.315 18.5 1 95.69 396 THR B N 1
ATOM 7272 C CA . THR B 1 396 ? -4 -2.734 18.703 1 95.69 396 THR B CA 1
ATOM 7273 C C . THR B 1 396 ? -5.383 -2.939 19.312 1 95.69 396 THR B C 1
ATOM 7275 O O . THR B 1 396 ? -5.711 -2.324 20.328 1 95.69 396 THR B O 1
ATOM 7278 N N . GLY B 1 397 ? -6.129 -3.848 18.766 1 94.5 397 GLY B N 1
ATOM 7279 C CA . GLY B 1 397 ? -7.477 -4.086 19.266 1 94.5 397 GLY B CA 1
ATOM 7280 C C . GLY B 1 397 ? -7.504 -4.773 20.609 1 94.5 397 GLY B C 1
ATOM 7281 O O . GLY B 1 397 ? -6.73 -5.703 20.859 1 94.5 397 GLY B O 1
ATOM 7282 N N . LEU B 1 398 ? -8.43 -4.273 21.422 1 92.31 398 LEU B N 1
ATOM 7283 C CA . LEU B 1 398 ? -8.641 -4.871 22.734 1 92.31 398 LEU B CA 1
ATOM 7284 C C . LEU B 1 398 ? -9.883 -5.746 22.75 1 92.31 398 LEU B C 1
ATOM 7286 O O . LEU B 1 398 ? -10.094 -6.531 23.672 1 92.31 398 LEU B O 1
ATOM 7290 N N . GLY B 1 399 ? -10.648 -5.66 21.688 1 89.25 399 GLY B N 1
ATOM 7291 C CA . GLY B 1 399 ? -11.953 -6.301 21.672 1 89.25 399 GLY B CA 1
ATOM 7292 C C . GLY B 1 399 ? -13.086 -5.352 22.016 1 89.25 399 GLY B C 1
ATOM 7293 O O . GLY B 1 399 ? -12.859 -4.312 22.641 1 89.25 399 GLY B O 1
ATOM 7294 N N . ALA B 1 400 ? -14.297 -5.715 21.594 1 82.31 400 ALA B N 1
ATOM 7295 C CA . ALA B 1 400 ? -15.461 -4.883 21.859 1 82.31 400 ALA B CA 1
ATOM 7296 C C . ALA B 1 400 ? -15.852 -4.922 23.328 1 82.31 400 ALA B C 1
ATOM 7298 O O . ALA B 1 400 ? -15.68 -5.949 24 1 82.31 400 ALA B O 1
ATOM 7299 N N . ILE B 1 401 ? -16.25 -3.764 23.828 1 75.69 401 ILE B N 1
ATOM 7300 C CA . ILE B 1 401 ? -16.719 -3.705 25.203 1 75.69 401 ILE B CA 1
ATOM 7301 C C . ILE B 1 401 ? -18.141 -4.273 25.281 1 75.69 401 ILE B C 1
ATOM 7303 O O . ILE B 1 401 ? -18.984 -3.953 24.453 1 75.69 401 ILE B O 1
ATOM 7307 N N . ARG B 1 402 ? -18.25 -5.234 26.156 1 67.5 402 ARG B N 1
ATOM 7308 C CA . ARG B 1 402 ? -19.578 -5.824 26.359 1 67.5 402 ARG B CA 1
ATOM 7309 C C . ARG B 1 402 ? -20.125 -5.477 27.734 1 67.5 402 ARG B C 1
ATOM 7311 O O . ARG B 1 402 ? -19.375 -5.336 28.703 1 67.5 402 ARG B O 1
ATOM 7318 N N . GLY B 1 403 ? -21.406 -5.152 27.859 1 61.47 403 GLY B N 1
ATOM 7319 C CA . GLY B 1 403 ? -22.172 -5.125 29.094 1 61.47 403 GLY B CA 1
ATOM 7320 C C . GLY B 1 403 ? -21.938 -3.873 29.906 1 61.47 403 GLY B C 1
ATOM 7321 O O . GLY B 1 403 ? -22.062 -3.895 31.141 1 61.47 403 GLY B O 1
ATOM 7322 N N . ALA B 1 404 ? -21.359 -2.68 29.469 1 57.88 404 ALA B N 1
ATOM 7323 C CA . ALA B 1 404 ? -20.969 -1.58 30.344 1 57.88 404 ALA B CA 1
ATOM 7324 C C . ALA B 1 404 ? -22.062 -0.534 30.453 1 57.88 404 ALA B C 1
ATOM 7326 O O . ALA B 1 404 ? -21.859 0.535 31.031 1 57.88 404 ALA B O 1
ATOM 7327 N N . GLY B 1 405 ? -23.297 -0.801 29.984 1 60.41 405 GLY B N 1
ATOM 7328 C CA . GLY B 1 405 ? -24.391 0.157 30.031 1 60.41 405 GLY B CA 1
ATOM 7329 C C . GLY B 1 405 ? -25.047 0.374 28.688 1 60.41 405 GLY B C 1
ATOM 7330 O O . GLY B 1 405 ? -24.859 -0.42 27.766 1 60.41 405 GLY B O 1
ATOM 7331 N N . VAL B 1 406 ? -25.938 1.434 28.875 1 57.62 406 VAL B N 1
ATOM 7332 C CA . VAL B 1 406 ? -26.609 1.756 27.609 1 57.62 406 VAL B CA 1
ATOM 7333 C C . VAL B 1 406 ? -25.656 2.566 26.734 1 57.62 406 VAL B C 1
ATOM 7335 O O . VAL B 1 406 ? -25.422 3.748 26.984 1 57.62 406 VAL B O 1
ATOM 7338 N N . GLU B 1 407 ? -25.094 2.051 25.922 1 69.56 407 GLU B N 1
ATOM 7339 C CA . GLU B 1 407 ? -24.109 2.656 25.016 1 69.56 407 GLU B CA 1
ATOM 7340 C C . GLU B 1 407 ? -24.812 3.391 23.875 1 69.56 407 GLU B C 1
ATOM 7342 O O . GLU B 1 407 ? -25.781 2.896 23.312 1 69.56 407 GLU B O 1
ATOM 7347 N N . VAL B 1 408 ? -24.422 4.676 23.891 1 67 408 VAL B N 1
ATOM 7348 C CA . VAL B 1 408 ? -24.859 5.402 22.688 1 67 408 VAL B CA 1
ATOM 7349 C C . VAL B 1 408 ? -24.188 4.816 21.453 1 67 408 VAL B C 1
ATOM 7351 O O . VAL B 1 408 ? -22.969 4.559 21.469 1 67 408 VAL B O 1
ATOM 7354 N N . GLU B 1 409 ? -25.016 4.527 20.562 1 65.75 409 GLU B N 1
ATOM 7355 C CA . GLU B 1 409 ? -24.484 3.938 19.328 1 65.75 409 GLU B CA 1
ATOM 7356 C C . GLU B 1 409 ? -23.656 4.957 18.547 1 65.75 409 GLU B C 1
ATOM 7358 O O . GLU B 1 409 ? -24.188 5.988 18.125 1 65.75 409 GLU B O 1
ATOM 7363 N N . THR B 1 410 ? -22.328 4.688 18.656 1 73.19 410 THR B N 1
ATOM 7364 C CA . THR B 1 410 ? -21.438 5.469 17.828 1 73.19 410 THR B CA 1
ATOM 7365 C C . THR B 1 410 ? -20.609 4.562 16.922 1 73.19 410 THR B C 1
ATOM 7367 O O . THR B 1 410 ? -20.625 3.34 17.078 1 73.19 410 THR B O 1
ATOM 7370 N N . ARG B 1 411 ? -20.047 4.992 15.914 1 72.12 411 ARG B N 1
ATOM 7371 C CA . ARG B 1 411 ? -19.203 4.223 15.008 1 72.12 411 ARG B CA 1
ATOM 7372 C C . ARG B 1 411 ? -17.734 4.289 15.453 1 72.12 411 ARG B C 1
ATOM 7374 O O . ARG B 1 411 ? -16.859 3.803 14.75 1 72.12 411 ARG B O 1
ATOM 7381 N N . SER B 1 412 ? -17.609 4.828 16.656 1 85.38 412 SER B N 1
ATOM 7382 C CA . SER B 1 412 ? -16.234 5.02 17.109 1 85.38 412 SER B CA 1
ATOM 7383 C C . SER B 1 412 ? -15.633 3.715 17.625 1 85.38 412 SER B C 1
ATOM 7385 O O . SER B 1 412 ? -16.312 2.932 18.281 1 85.38 412 SER B O 1
ATOM 7387 N N . LYS B 1 413 ? -14.344 3.551 17.297 1 91 413 LYS B N 1
ATOM 7388 C CA . LYS B 1 413 ? -13.625 2.381 17.781 1 91 413 LYS B CA 1
ATOM 7389 C C . LYS B 1 413 ? -12.641 2.762 18.875 1 91 413 LYS B C 1
ATOM 7391 O O . LYS B 1 413 ? -11.82 1.939 19.297 1 91 413 LYS B O 1
ATOM 7396 N N . ARG B 1 414 ? -12.781 3.996 19.359 1 94.75 414 ARG B N 1
ATOM 7397 C CA . ARG B 1 414 ? -11.82 4.391 20.391 1 94.75 414 ARG B CA 1
ATOM 7398 C C . ARG B 1 414 ? -12.508 5.125 21.531 1 94.75 414 ARG B C 1
ATOM 7400 O O . ARG B 1 414 ? -11.867 5.465 22.531 1 94.75 414 ARG B O 1
ATOM 7407 N N . MET B 1 415 ? -13.758 5.402 21.453 1 91.56 415 MET B N 1
ATOM 7408 C CA . MET B 1 415 ? -14.5 6.078 22.516 1 91.56 415 MET B CA 1
ATOM 7409 C C . MET B 1 415 ? -15.867 5.438 22.719 1 91.56 415 MET B C 1
ATOM 7411 O O . MET B 1 415 ? -16.516 5.027 21.75 1 91.56 415 MET B O 1
ATOM 7415 N N . VAL B 1 416 ? -16.297 5.379 23.875 1 88.25 416 VAL B N 1
ATOM 7416 C CA . VAL B 1 416 ? -17.641 4.938 24.234 1 88.25 416 VAL B CA 1
ATOM 7417 C C . VAL B 1 416 ? -18.344 6.027 25.031 1 88.25 416 VAL B C 1
ATOM 7419 O O . VAL B 1 416 ? -17.734 6.691 25.875 1 88.25 416 VAL B O 1
ATOM 7422 N N . ILE B 1 417 ? -19.547 6.23 24.688 1 87.25 417 ILE B N 1
ATOM 7423 C CA . ILE B 1 417 ? -20.359 7.25 25.328 1 87.25 417 ILE B CA 1
ATOM 7424 C C . ILE B 1 417 ? -21.531 6.586 26.062 1 87.25 417 ILE B C 1
ATOM 7426 O O . ILE B 1 417 ? -22.25 5.77 25.484 1 87.25 417 ILE B O 1
ATOM 7430 N N . PHE B 1 418 ? -21.719 7.031 27.312 1 84.56 418 PHE B N 1
ATOM 7431 C CA . PHE B 1 418 ? -22.781 6.445 28.125 1 84.56 418 PHE B CA 1
ATOM 7432 C C . PHE B 1 418 ? -23.766 7.52 28.578 1 84.56 418 PHE B C 1
ATOM 7434 O O . PHE B 1 418 ? -23.359 8.617 28.969 1 84.56 418 PHE B O 1
ATOM 7441 N N . LYS B 1 419 ? -25.156 7.551 28.453 1 77.12 419 LYS B N 1
ATOM 7442 C CA . LYS B 1 419 ? -26.172 8.477 28.938 1 77.12 419 LYS B CA 1
ATOM 7443 C C . LYS B 1 419 ? -26.531 8.18 30.391 1 77.12 419 LYS B C 1
ATOM 7445 O O . LYS B 1 419 ? -26.688 9.102 31.203 1 77.12 419 LYS B O 1
ATOM 7450 N N . ASP B 1 420 ? -26.547 7.168 31.016 1 67.75 420 ASP B N 1
ATOM 7451 C CA . ASP B 1 420 ? -26.922 6.766 32.375 1 67.75 420 ASP B CA 1
ATOM 7452 C C . ASP B 1 420 ? -25.891 5.82 32.969 1 67.75 420 ASP B C 1
ATOM 7454 O O . ASP B 1 420 ? -26.219 4.688 33.344 1 67.75 420 ASP B O 1
ATOM 7458 N N . PHE B 1 421 ? -24.672 6.457 32.938 1 61.88 421 PHE B N 1
ATOM 7459 C CA . PHE B 1 421 ? -23.547 5.641 33.375 1 61.88 421 PHE B CA 1
ATOM 7460 C C . PHE B 1 421 ? -23.672 5.297 34.844 1 61.88 421 PHE B C 1
ATOM 7462 O O . PHE B 1 421 ? -23.906 6.184 35.688 1 61.88 421 PHE B O 1
ATOM 7469 N N . VAL B 1 422 ? -23.859 4.023 35.125 1 55.72 422 VAL B N 1
ATOM 7470 C CA . VAL B 1 422 ? -23.75 3.566 36.531 1 55.72 422 VAL B CA 1
ATOM 7471 C C . VAL B 1 422 ? -22.281 3.234 36.844 1 55.72 422 VAL B C 1
ATOM 7473 O O . VAL B 1 422 ? -21.656 2.434 36.156 1 55.72 422 VAL B O 1
ATOM 7476 N N . ARG B 1 423 ? -21.594 3.914 37.594 1 57.69 423 ARG B N 1
ATOM 7477 C CA . ARG B 1 423 ? -20.188 3.969 38 1 57.69 423 ARG B CA 1
ATOM 7478 C C . ARG B 1 423 ? -19.609 2.566 38.125 1 57.69 423 ARG B C 1
ATOM 7480 O O . ARG B 1 423 ? -18.438 2.348 37.844 1 57.69 423 ARG B O 1
ATOM 7487 N N . ASN B 1 424 ? -20.172 1.745 38.844 1 50.56 424 ASN B N 1
ATOM 7488 C CA . ASN B 1 424 ? -19.516 0.546 39.375 1 50.56 424 ASN B CA 1
ATOM 7489 C C . ASN B 1 424 ? -19.328 -0.503 38.281 1 50.56 424 ASN B C 1
ATOM 7491 O O . ASN B 1 424 ? -19.594 -1.688 38.5 1 50.56 424 ASN B O 1
ATOM 7495 N N . ASN B 1 425 ? -18.938 0.042 37.062 1 55.19 425 ASN B N 1
ATOM 7496 C CA . ASN B 1 425 ? -18.969 -1.075 36.125 1 55.19 425 ASN B CA 1
ATOM 7497 C C . ASN B 1 425 ? -17.578 -1.684 35.969 1 55.19 425 ASN B C 1
ATOM 7499 O O . ASN B 1 425 ? -16.656 -1.021 35.469 1 55.19 425 ASN B O 1
ATOM 7503 N N . GLU B 1 426 ? -17.203 -2.717 36.625 1 56.09 426 GLU B N 1
ATOM 7504 C CA . GLU B 1 426 ? -16 -3.557 36.594 1 56.09 426 GLU B CA 1
ATOM 7505 C C . GLU B 1 426 ? -15.5 -3.738 35.188 1 56.09 426 GLU B C 1
ATOM 7507 O O . GLU B 1 426 ? -14.289 -3.871 34.938 1 56.09 426 GLU B O 1
ATOM 7512 N N . ASN B 1 427 ? -16.375 -3.623 34.312 1 59.34 427 ASN B N 1
ATOM 7513 C CA . ASN B 1 427 ? -15.977 -3.934 32.938 1 59.34 427 ASN B CA 1
ATOM 7514 C C . ASN B 1 427 ? -15.133 -2.816 32.312 1 59.34 427 ASN B C 1
ATOM 7516 O O . ASN B 1 427 ? -14.172 -3.08 31.594 1 59.34 427 ASN B O 1
ATOM 7520 N N . ILE B 1 428 ? -15.367 -1.647 32.656 1 65.06 428 ILE B N 1
ATOM 7521 C CA . ILE B 1 428 ? -14.617 -0.51 32.156 1 65.06 428 ILE B CA 1
ATOM 7522 C C . ILE B 1 428 ? -13.227 -0.483 32.781 1 65.06 428 ILE B C 1
ATOM 7524 O O . ILE B 1 428 ? -12.242 -0.152 32.094 1 65.06 428 ILE B O 1
ATOM 7528 N N . ASP B 1 429 ? -13.164 -0.959 33.906 1 68.38 429 ASP B N 1
ATOM 7529 C CA . ASP B 1 429 ? -11.883 -0.919 34.625 1 68.38 429 ASP B CA 1
ATOM 7530 C C . ASP B 1 429 ? -10.875 -1.874 34 1 68.38 429 ASP B C 1
ATOM 7532 O O . ASP B 1 429 ? -9.672 -1.596 34 1 68.38 429 ASP B O 1
ATOM 7536 N N . SER B 1 430 ? -11.398 -2.865 33.406 1 70.81 430 SER B N 1
ATOM 7537 C CA . SER B 1 430 ? -10.5 -3.869 32.844 1 70.81 430 SER B CA 1
ATOM 7538 C C . SER B 1 430 ? -9.836 -3.369 31.562 1 70.81 430 SER B C 1
ATOM 7540 O O . SER B 1 430 ? -8.758 -3.832 31.188 1 70.81 430 SER B O 1
ATOM 7542 N N . TYR B 1 431 ? -10.438 -2.387 30.938 1 79.06 431 TYR B N 1
ATOM 7543 C CA . TYR B 1 431 ? -9.906 -1.906 29.672 1 79.06 431 TYR B CA 1
ATOM 7544 C C . TYR B 1 431 ? -8.945 -0.746 29.875 1 79.06 431 TYR B C 1
ATOM 7546 O O . TYR B 1 431 ? -8.188 -0.385 28.969 1 79.06 431 TYR B O 1
ATOM 7554 N N . GLY B 1 432 ? -8.875 -0.194 31.078 1 83.56 432 GLY B N 1
ATOM 7555 C CA . GLY B 1 432 ? -7.977 0.919 31.328 1 83.56 432 GLY B CA 1
ATOM 7556 C C . GLY B 1 432 ? -8.297 2.15 30.516 1 83.56 432 GLY B C 1
ATOM 7557 O O . GLY B 1 432 ? -7.395 2.789 29.953 1 83.56 432 GLY B O 1
ATOM 7558 N N . LEU B 1 433 ? -9.578 2.486 30.438 1 89.81 433 LEU B N 1
ATOM 7559 C CA . LEU B 1 433 ? -10.023 3.596 29.609 1 89.81 433 LEU B CA 1
ATOM 7560 C C . LEU B 1 433 ? -9.789 4.93 30.312 1 89.81 433 LEU B C 1
ATOM 7562 O O . LEU B 1 433 ? -9.68 4.984 31.531 1 89.81 433 LEU B O 1
ATOM 7566 N N . ILE B 1 434 ? -9.633 5.961 29.562 1 92.44 434 ILE B N 1
ATOM 7567 C CA . ILE B 1 434 ? -9.5 7.328 30.047 1 92.44 434 ILE B CA 1
ATOM 7568 C C . ILE B 1 434 ? -10.883 7.914 30.312 1 92.44 434 ILE B C 1
ATOM 7570 O O . ILE B 1 434 ? -11.758 7.891 29.438 1 92.44 434 ILE B O 1
ATOM 7574 N N . ASP B 1 435 ? -11.039 8.352 31.516 1 91.69 435 ASP B N 1
ATOM 7575 C CA . ASP B 1 435 ? -12.242 9.109 31.828 1 91.69 435 ASP B CA 1
ATOM 7576 C C . ASP B 1 435 ? -12.133 10.547 31.328 1 91.69 435 ASP B C 1
ATOM 7578 O O . ASP B 1 435 ? -11.578 11.406 32.031 1 91.69 435 ASP B O 1
ATOM 7582 N N . TYR B 1 436 ? -12.664 10.836 30.188 1 93.94 436 TYR B N 1
ATOM 7583 C CA . TYR B 1 436 ? -12.539 12.141 29.547 1 93.94 436 TYR B CA 1
ATOM 7584 C C . TYR B 1 436 ? -13.547 13.125 30.109 1 93.94 436 TYR B C 1
ATOM 7586 O O . TYR B 1 436 ? -14.734 12.812 30.219 1 93.94 436 TYR B O 1
ATOM 7594 N N . PRO B 1 437 ? -13.125 14.32 30.469 1 93.56 437 PRO B N 1
ATOM 7595 C CA . PRO B 1 437 ? -14.016 15.289 31.094 1 93.56 437 PRO B CA 1
ATOM 7596 C C . PRO B 1 437 ? -15.141 15.742 30.172 1 93.56 437 PRO B C 1
ATOM 7598 O O . PRO B 1 437 ? -16.141 16.297 30.641 1 93.56 437 PRO B O 1
ATOM 7601 N N . GLY B 1 438 ? -14.984 15.562 28.922 1 93.75 438 GLY B N 1
ATOM 7602 C CA . GLY B 1 438 ? -16.031 15.906 27.984 1 93.75 438 GLY B CA 1
ATOM 7603 C C . GLY B 1 438 ? -16.031 17.375 27.609 1 93.75 438 GLY B C 1
ATOM 7604 O O . GLY B 1 438 ? -17.094 18.016 27.562 1 93.75 438 GLY B O 1
ATOM 7605 N N . TYR B 1 439 ? -14.875 17.938 27.406 1 94.06 439 TYR B N 1
ATOM 7606 C CA . TYR B 1 439 ? -14.781 19.344 27.016 1 94.06 439 TYR B CA 1
ATOM 7607 C C . TYR B 1 439 ? -15.578 19.609 25.75 1 94.06 439 TYR B C 1
ATOM 7609 O O . TYR B 1 439 ? -15.477 18.859 24.781 1 94.06 439 TYR B O 1
ATOM 7617 N N . TYR B 1 440 ? -16.469 20.641 25.766 1 95.19 440 TYR B N 1
ATOM 7618 C CA . TYR B 1 440 ? -17.266 21.156 24.656 1 95.19 440 TYR B CA 1
ATOM 7619 C C . TYR B 1 440 ? -18.391 20.172 24.297 1 95.19 440 TYR B C 1
ATOM 7621 O O . TYR B 1 440 ? -19.062 20.328 23.281 1 95.19 440 TYR B O 1
ATOM 7629 N N . LEU B 1 441 ? -18.5 19.125 25.094 1 94.94 441 LEU B N 1
ATOM 7630 C CA . LEU B 1 441 ? -19.516 18.109 24.844 1 94.94 441 LEU B CA 1
ATOM 7631 C C . LEU B 1 441 ? -20.641 18.219 25.859 1 94.94 441 LEU B C 1
ATOM 7633 O O . LEU B 1 441 ? -20.547 18.953 26.844 1 94.94 441 LEU B O 1
ATOM 7637 N N . ASP B 1 442 ? -21.719 17.484 25.531 1 91.88 442 ASP B N 1
ATOM 7638 C CA . ASP B 1 442 ? -22.875 17.453 26.422 1 91.88 442 ASP B CA 1
ATOM 7639 C C . ASP B 1 442 ? -22.531 16.75 27.734 1 91.88 442 ASP B C 1
ATOM 7641 O O . ASP B 1 442 ? -22.141 15.578 27.719 1 91.88 442 ASP B O 1
ATOM 7645 N N . LYS B 1 443 ? -22.797 17.375 28.828 1 89.5 443 LYS B N 1
ATOM 7646 C CA . LYS B 1 443 ? -22.375 16.875 30.141 1 89.5 443 LYS B CA 1
ATOM 7647 C C . LYS B 1 443 ? -23.344 15.828 30.672 1 89.5 443 LYS B C 1
ATOM 7649 O O . LYS B 1 443 ? -23.062 15.172 31.672 1 89.5 443 LYS B O 1
ATOM 7654 N N . GLN B 1 444 ? -24.344 15.57 29.953 1 86 444 GLN B N 1
ATOM 7655 C CA . GLN B 1 444 ? -25.297 14.547 30.375 1 86 444 GLN B CA 1
ATOM 7656 C C . GLN B 1 444 ? -24.734 13.148 30.109 1 86 444 GLN B C 1
ATOM 7658 O O . GLN B 1 444 ? -25.25 12.164 30.672 1 86 444 GLN B O 1
ATOM 7663 N N . TYR B 1 445 ? -23.672 13.125 29.312 1 87.12 445 TYR B N 1
ATOM 7664 C CA . TYR B 1 445 ? -23.078 11.836 28.969 1 87.12 445 TYR B CA 1
ATOM 7665 C C . TYR B 1 445 ? -21.734 11.656 29.672 1 87.12 445 TYR B C 1
ATOM 7667 O O . TYR B 1 445 ? -21.125 12.633 30.109 1 87.12 445 TYR B O 1
ATOM 7675 N N . LYS B 1 446 ? -21.391 10.406 29.797 1 88.44 446 LYS B N 1
ATOM 7676 C CA . LYS B 1 446 ? -20.031 10.055 30.203 1 88.44 446 LYS B CA 1
ATOM 7677 C C . LYS B 1 446 ? -19.219 9.578 29.016 1 88.44 446 LYS B C 1
ATOM 7679 O O . LYS B 1 446 ? -19.719 8.852 28.156 1 88.44 446 LYS B O 1
ATOM 7684 N N . TYR B 1 447 ? -18.016 10.07 28.984 1 90.88 447 TYR B N 1
ATOM 7685 C CA . TYR B 1 447 ? -17.156 9.773 27.844 1 90.88 447 TYR B CA 1
ATOM 7686 C C . TYR B 1 447 ? -15.914 8.992 28.281 1 90.88 447 TYR B C 1
ATOM 7688 O O . TYR B 1 447 ? -15.148 9.453 29.125 1 90.88 447 TYR B O 1
ATOM 7696 N N . TYR B 1 448 ? -15.766 7.809 27.734 1 90.75 448 TYR B N 1
ATOM 7697 C CA . TYR B 1 448 ? -14.578 7 27.984 1 90.75 448 TYR B CA 1
ATOM 7698 C C . TYR B 1 448 ? -13.805 6.77 26.703 1 90.75 448 TYR B C 1
ATOM 7700 O O . TYR B 1 448 ? -14.383 6.43 25.672 1 90.75 448 TYR B O 1
ATOM 7708 N N . ILE B 1 449 ? -12.5 6.98 26.734 1 93.88 449 ILE B N 1
ATOM 7709 C CA . ILE B 1 449 ? -11.664 6.898 25.547 1 93.88 449 ILE B CA 1
ATOM 7710 C C . ILE B 1 449 ? -10.562 5.863 25.75 1 93.88 449 ILE B C 1
ATOM 7712 O O . ILE B 1 449 ? -9.977 5.781 26.844 1 93.88 449 ILE B O 1
ATOM 7716 N N . CYS B 1 450 ? -10.289 5.102 24.734 1 93.88 450 CYS B N 1
ATOM 7717 C CA . CYS B 1 450 ? -9.172 4.168 24.781 1 93.88 450 CYS B CA 1
ATOM 7718 C C . CYS B 1 450 ? -7.852 4.91 24.969 1 93.88 450 CYS B C 1
ATOM 7720 O O . CYS B 1 450 ? -7.668 6.008 24.438 1 93.88 450 CYS B O 1
ATOM 7722 N N . ASN B 1 451 ? -6.953 4.27 25.672 1 93.44 451 ASN B N 1
ATOM 7723 C CA . ASN B 1 451 ? -5.602 4.812 25.75 1 93.44 451 ASN B CA 1
ATOM 7724 C C . ASN B 1 451 ? -4.93 4.832 24.375 1 93.44 451 ASN B C 1
ATOM 7726 O O . ASN B 1 451 ? -5.352 4.117 23.469 1 93.44 451 ASN B O 1
ATOM 7730 N N . THR B 1 452 ? -3.906 5.668 24.312 1 93.25 452 THR B N 1
ATOM 7731 C CA . THR B 1 452 ? -3.18 5.758 23.062 1 93.25 452 THR B CA 1
ATOM 7732 C C . THR B 1 452 ? -2.641 4.387 22.641 1 93.25 452 THR B C 1
ATOM 7734 O O . THR B 1 452 ? -2.125 3.645 23.484 1 93.25 452 THR B O 1
ATOM 7737 N N . GLY B 1 453 ? -2.877 4.039 21.406 1 94.38 453 GLY B N 1
ATOM 7738 C CA . GLY B 1 453 ? -2.35 2.795 20.859 1 94.38 453 GLY B CA 1
ATOM 7739 C C . GLY B 1 453 ? -3.334 1.644 20.953 1 94.38 453 GLY B C 1
ATOM 7740 O O . GLY B 1 453 ? -3.045 0.535 20.5 1 94.38 453 GLY B O 1
ATOM 7741 N N . THR B 1 454 ? -4.508 1.88 21.516 1 95.25 454 THR B N 1
ATOM 7742 C CA . THR B 1 454 ? -5.484 0.8 21.641 1 95.25 454 THR B CA 1
ATOM 7743 C C . THR B 1 454 ? -6.836 1.226 21.094 1 95.25 454 THR B C 1
ATOM 7745 O O . THR B 1 454 ? -7.098 2.418 20.922 1 95.25 454 THR B O 1
ATOM 7748 N N . SER B 1 455 ? -7.648 0.286 20.734 1 95.62 455 SER B N 1
ATOM 7749 C CA . SER B 1 455 ? -8.984 0.505 20.203 1 95.62 455 SER B CA 1
ATOM 7750 C C . SER B 1 455 ? -9.922 -0.644 20.547 1 95.62 455 SER B C 1
ATOM 7752 O O . SER B 1 455 ? -9.492 -1.645 21.141 1 95.62 455 SER B O 1
ATOM 7754 N N . PHE B 1 456 ? -11.148 -0.506 20.25 1 93 456 PHE B N 1
ATOM 7755 C CA . PHE B 1 456 ? -12.141 -1.527 20.547 1 93 456 PHE B CA 1
ATOM 7756 C C . PHE B 1 456 ? -12.281 -2.508 19.391 1 93 456 PHE B C 1
ATOM 7758 O O . PHE B 1 456 ? -13.25 -3.26 19.312 1 93 456 PHE B O 1
ATOM 7765 N N . ASP B 1 457 ? -11.289 -2.496 18.453 1 93.44 457 ASP B N 1
ATOM 7766 C CA . ASP B 1 457 ? -11.289 -3.43 17.328 1 93.44 457 ASP B CA 1
ATOM 7767 C C . ASP B 1 457 ? -10.984 -4.852 17.797 1 93.44 457 ASP B C 1
ATOM 7769 O O . ASP B 1 457 ? -10.852 -5.102 19 1 93.44 457 ASP B O 1
ATOM 7773 N N . THR B 1 458 ? -11.039 -5.785 16.797 1 91.69 458 THR B N 1
ATOM 7774 C CA . THR B 1 458 ? -10.797 -7.188 17.094 1 91.69 458 THR B CA 1
ATOM 7775 C C . THR B 1 458 ? -9.508 -7.348 17.906 1 91.69 458 THR B C 1
ATOM 7777 O O . THR B 1 458 ? -8.5 -6.715 17.609 1 91.69 458 THR B O 1
ATOM 7780 N N . LYS B 1 459 ? -9.609 -8.164 18.922 1 92 459 LYS B N 1
ATOM 7781 C CA . LYS B 1 459 ? -8.492 -8.352 19.844 1 92 459 LYS B CA 1
ATOM 7782 C C . LYS B 1 459 ? -7.219 -8.75 19.094 1 92 459 LYS B C 1
ATOM 7784 O O . LYS B 1 459 ? -7.254 -9.602 18.203 1 92 459 LYS B O 1
ATOM 7789 N N . ASP B 1 460 ? -6.16 -8.023 19.359 1 91.44 460 ASP B N 1
ATOM 7790 C CA . ASP B 1 460 ? -4.797 -8.297 18.922 1 91.44 460 ASP B CA 1
ATOM 7791 C C . ASP B 1 460 ? -4.617 -7.973 17.438 1 91.44 460 ASP B C 1
ATOM 7793 O O . ASP B 1 460 ? -3.594 -8.312 16.844 1 91.44 460 ASP B O 1
ATOM 7797 N N . SER B 1 461 ? -5.656 -7.348 16.875 1 92.06 461 SER B N 1
ATOM 7798 C CA . SER B 1 461 ? -5.523 -6.938 15.477 1 92.06 461 SER B CA 1
ATOM 7799 C C . SER B 1 461 ? -4.797 -5.602 15.359 1 92.06 461 SER B C 1
ATOM 7801 O O . SER B 1 461 ? -4.977 -4.715 16.203 1 92.06 461 SER B O 1
ATOM 7803 N N . MET B 1 462 ? -3.908 -5.566 14.445 1 92.88 462 MET B N 1
ATOM 7804 C CA . MET B 1 462 ? -3.293 -4.293 14.086 1 92.88 462 MET B CA 1
ATOM 7805 C C . MET B 1 462 ? -4.211 -3.48 13.18 1 92.88 462 MET B C 1
ATOM 7807 O O . MET B 1 462 ? -4.605 -3.949 12.109 1 92.88 462 MET B O 1
ATOM 7811 N N . VAL B 1 463 ? -4.574 -2.232 13.625 1 95.31 463 VAL B N 1
ATOM 7812 C CA . VAL B 1 463 ? -5.555 -1.463 12.859 1 95.31 463 VAL B CA 1
ATOM 7813 C C . VAL B 1 463 ? -5.152 0.01 12.844 1 95.31 463 VAL B C 1
ATOM 7815 O O . VAL B 1 463 ? -4.574 0.515 13.805 1 95.31 463 VAL B O 1
ATOM 7818 N N . MET B 1 464 ? -5.328 0.692 11.75 1 96.88 464 MET B N 1
ATOM 7819 C CA . MET B 1 464 ? -5.371 2.15 11.727 1 96.88 464 MET B CA 1
ATOM 7820 C C . MET B 1 464 ? -6.773 2.658 12.047 1 96.88 464 MET B C 1
ATOM 7822 O O . MET B 1 464 ? -7.762 2.146 11.516 1 96.88 464 MET B O 1
ATOM 7826 N N . THR B 1 465 ? -6.883 3.578 12.914 1 97.31 465 THR B N 1
ATOM 7827 C CA . THR B 1 465 ? -8.195 4.039 13.344 1 97.31 465 THR B CA 1
ATOM 7828 C C . THR B 1 465 ? -8.117 5.441 13.938 1 97.31 465 THR B C 1
ATOM 7830 O O . THR B 1 465 ? -7.094 6.117 13.797 1 97.31 465 THR B O 1
ATOM 7833 N N . HIS B 1 466 ? -9.289 5.914 14.406 1 97.81 466 HIS B N 1
ATOM 7834 C CA . HIS B 1 466 ? -9.352 7.242 15.008 1 97.81 466 HIS B CA 1
ATOM 7835 C C . HIS B 1 466 ? -10.477 7.324 16.031 1 97.81 466 HIS B C 1
ATOM 7837 O O . HIS B 1 466 ? -11.172 6.336 16.281 1 97.81 466 HIS B O 1
ATOM 7843 N N . GLY B 1 467 ? -10.57 8.484 16.703 1 97 467 GLY B N 1
ATOM 7844 C CA . GLY B 1 467 ? -11.625 8.734 17.672 1 97 467 GLY B CA 1
ATOM 7845 C C . GLY B 1 467 ? -11.102 9 19.062 1 97 467 GLY B C 1
ATOM 7846 O O . GLY B 1 467 ? -11.883 9.156 20.016 1 97 467 GLY B O 1
ATOM 7847 N N . GLY B 1 468 ? -9.82 9.07 19.203 1 97.06 468 GLY B N 1
ATOM 7848 C CA . GLY B 1 468 ? -9.227 9.234 20.516 1 97.06 468 GLY B CA 1
ATOM 7849 C C . GLY B 1 468 ? -8.555 10.586 20.703 1 97.06 468 GLY B C 1
ATOM 7850 O O . GLY B 1 468 ? -9.031 11.602 20.188 1 97.06 468 GLY B O 1
ATOM 7851 N N . ILE B 1 469 ? -7.469 10.562 21.594 1 97.81 469 ILE B N 1
ATOM 7852 C CA . ILE B 1 469 ? -6.91 11.852 21.984 1 97.81 469 ILE B CA 1
ATOM 7853 C C . ILE B 1 469 ? -5.418 11.891 21.672 1 97.81 469 ILE B C 1
ATOM 7855 O O . ILE B 1 469 ? -4.695 12.758 22.172 1 97.81 469 ILE B O 1
ATOM 7859 N N . SER B 1 470 ? -4.957 10.898 20.844 1 97.88 470 SER B N 1
ATOM 7860 C CA . SER B 1 470 ? -3.533 10.906 20.531 1 97.88 470 SER B CA 1
ATOM 7861 C C . SER B 1 470 ? -3.146 12.164 19.75 1 97.88 470 SER B C 1
ATOM 7863 O O . SER B 1 470 ? -3.986 12.766 19.078 1 97.88 470 SER B O 1
ATOM 7865 N N . ILE B 1 471 ? -1.916 12.555 19.812 1 98.44 471 ILE B N 1
ATOM 7866 C CA . ILE B 1 471 ? -1.42 13.75 19.141 1 98.44 471 ILE B CA 1
ATOM 7867 C C . ILE B 1 471 ? -1.645 13.641 17.641 1 98.44 471 ILE B C 1
ATOM 7869 O O . ILE B 1 471 ? -1.945 14.641 16.984 1 98.44 471 ILE B O 1
ATOM 7873 N N . ASP B 1 472 ? -1.604 12.398 17.078 1 98.44 472 ASP B N 1
ATOM 7874 C CA . ASP B 1 472 ? -1.802 12.164 15.656 1 98.44 472 ASP B CA 1
ATOM 7875 C C . ASP B 1 472 ? -3.266 12.352 15.266 1 98.44 472 ASP B C 1
ATOM 7877 O O . ASP B 1 472 ? -3.572 12.609 14.094 1 98.44 472 ASP B O 1
ATOM 7881 N N . GLU B 1 473 ? -4.125 12.219 16.203 1 98.69 473 GLU B N 1
ATOM 7882 C CA . GLU B 1 473 ? -5.555 12.344 15.953 1 98.69 473 GLU B CA 1
ATOM 7883 C C . GLU B 1 473 ? -6.023 13.781 16.141 1 98.69 473 GLU B C 1
ATOM 7885 O O . GLU B 1 473 ? -6.906 14.258 15.422 1 98.69 473 GLU B O 1
ATOM 7890 N N . VAL B 1 474 ? -5.441 14.461 17.078 1 98.88 474 VAL B N 1
ATOM 7891 C CA . VAL B 1 474 ? -5.988 15.727 17.547 1 98.88 474 VAL B CA 1
ATOM 7892 C C . VAL B 1 474 ? -5.371 16.875 16.766 1 98.88 474 VAL B C 1
ATOM 7894 O O . VAL B 1 474 ? -6.047 17.859 16.469 1 98.88 474 VAL B O 1
ATOM 7897 N N . ILE B 1 475 ? -4.117 16.859 16.469 1 98.88 475 ILE B N 1
ATOM 7898 C CA . ILE B 1 475 ? -3.465 17.922 15.734 1 98.88 475 ILE B CA 1
ATOM 7899 C C . ILE B 1 475 ? -3.42 17.578 14.25 1 98.88 475 ILE B C 1
ATOM 7901 O O . ILE B 1 475 ? -2.848 16.547 13.859 1 98.88 475 ILE B O 1
ATOM 7905 N N . VAL B 1 476 ? -4.008 18.406 13.445 1 98.88 476 VAL B N 1
ATOM 7906 C CA . VAL B 1 476 ? -4.164 18.094 12.031 1 98.88 476 VAL B CA 1
ATOM 7907 C C . VAL B 1 476 ? -3.645 19.234 11.18 1 98.88 476 VAL B C 1
ATOM 7909 O O . VAL B 1 476 ? -3.527 20.375 11.656 1 98.88 476 VAL B O 1
ATOM 7912 N N . PRO B 1 477 ? -3.344 19.016 9.906 1 98.62 477 PRO B N 1
ATOM 7913 C CA . PRO B 1 477 ? -2.787 20.047 9.023 1 98.62 477 PRO B CA 1
ATOM 7914 C C . PRO B 1 477 ? -3.805 21.125 8.664 1 98.62 477 PRO B C 1
ATOM 7916 O O . PRO B 1 477 ? -4.992 20.828 8.5 1 98.62 477 PRO B O 1
ATOM 7919 N N . PHE B 1 478 ? -3.391 22.281 8.578 1 98.44 478 PHE B N 1
ATOM 7920 C CA . PHE B 1 478 ? -4.074 23.438 8 1 98.44 478 PHE B CA 1
ATOM 7921 C C . PHE B 1 478 ? -3.195 24.125 6.965 1 98.44 478 PHE B C 1
ATOM 7923 O O . PHE B 1 478 ? -2.26 24.844 7.316 1 98.44 478 PHE B O 1
ATOM 7930 N N . ILE B 1 479 ? -3.561 23.938 5.672 1 97.75 479 ILE B N 1
ATOM 7931 C CA . ILE B 1 479 ? -2.684 24.312 4.566 1 97.75 479 ILE B CA 1
ATOM 7932 C C . ILE B 1 479 ? -3.322 25.438 3.754 1 97.75 479 ILE B C 1
ATOM 7934 O O . ILE B 1 479 ? -4.504 25.359 3.408 1 97.75 479 ILE B O 1
ATOM 7938 N N . LYS B 1 480 ? -2.582 26.422 3.49 1 96.06 480 LYS B N 1
ATOM 7939 C CA . LYS B 1 480 ? -2.992 27.5 2.605 1 96.06 480 LYS B CA 1
ATOM 7940 C C . LYS B 1 480 ? -2.219 27.469 1.291 1 96.06 480 LYS B C 1
ATOM 7942 O O . LYS B 1 480 ? -0.991 27.578 1.284 1 96.06 480 LYS B O 1
ATOM 7947 N N . ILE B 1 481 ? -2.918 27.312 0.231 1 95.94 481 ILE B N 1
ATOM 7948 C CA . ILE B 1 481 ? -2.27 27.297 -1.076 1 95.94 481 ILE B CA 1
ATOM 7949 C C . ILE B 1 481 ? -1.893 28.719 -1.483 1 95.94 481 ILE B C 1
ATOM 7951 O O . ILE B 1 481 ? -2.723 29.625 -1.426 1 95.94 481 ILE B O 1
ATOM 7955 N N . LYS B 1 482 ? -0.657 28.875 -1.874 1 91.94 482 LYS B N 1
ATOM 7956 C CA . LYS B 1 482 ? -0.159 30.203 -2.219 1 91.94 482 LYS B CA 1
ATOM 7957 C C . LYS B 1 482 ? -0.115 30.406 -3.73 1 91.94 482 LYS B C 1
ATOM 7959 O O . LYS B 1 482 ? -0.447 31.484 -4.23 1 91.94 482 LYS B O 1
ATOM 7964 N N . ALA B 1 483 ? 0.429 29.406 -4.379 1 91.88 483 ALA B N 1
ATOM 7965 C CA . ALA B 1 483 ? 0.561 29.5 -5.832 1 91.88 483 ALA B CA 1
ATOM 7966 C C . ALA B 1 483 ? 0.536 28.109 -6.473 1 91.88 483 ALA B C 1
ATOM 7968 O O . ALA B 1 483 ? 0.921 27.125 -5.844 1 91.88 483 ALA B O 1
ATOM 7969 N N . VAL B 1 484 ? 0.021 28.109 -7.648 1 91.94 484 VAL B N 1
ATOM 7970 C CA . VAL B 1 484 ? 0.016 26.891 -8.453 1 91.94 484 VAL B CA 1
ATOM 7971 C C . VAL B 1 484 ? 0.693 27.156 -9.797 1 91.94 484 VAL B C 1
ATOM 7973 O O . VAL B 1 484 ? 0.302 28.062 -10.523 1 91.94 484 VAL B O 1
ATOM 7976 N N . GLN B 1 485 ? 1.818 26.391 -9.953 1 82.81 485 GLN B N 1
ATOM 7977 C CA . GLN B 1 485 ? 2.549 26.562 -11.203 1 82.81 485 GLN B CA 1
ATOM 7978 C C . GLN B 1 485 ? 1.906 25.766 -12.336 1 82.81 485 GLN B C 1
ATOM 7980 O O . GLN B 1 485 ? 1.461 24.625 -12.125 1 82.81 485 GLN B O 1
ATOM 7985 N N . ASN B 1 486 ? 1.527 26.312 -13.375 1 66 486 ASN B N 1
ATOM 7986 C CA . ASN B 1 486 ? 0.965 25.641 -14.547 1 66 486 ASN B CA 1
ATOM 7987 C C . ASN B 1 486 ? 2.029 24.859 -15.312 1 66 486 ASN B C 1
ATOM 7989 O O . ASN B 1 486 ? 3.088 25.406 -15.633 1 66 486 ASN B O 1
ATOM 7993 N N . GLY B 1 487 ? 2.51 23.734 -15.07 1 48.38 487 GLY B N 1
ATOM 7994 C CA . GLY B 1 487 ? 3.387 23.094 -16.031 1 48.38 487 GLY B CA 1
ATOM 7995 C C . GLY B 1 487 ? 2.936 23.297 -17.469 1 48.38 487 GLY B C 1
ATOM 7996 O O . GLY B 1 487 ? 1.778 23.641 -17.719 1 48.38 487 GLY B O 1
#

Secondary structure (DSSP, 8-state):
-HHHHHHHHHTTTT-SEEEEEETT-HHHHS-HHHHHHHTTPEEEEES-HHHHHHHHHH-GGGGSSSEEEEE-S-----HHHHHHSEEEEE-HHHH-TTB-HHHHHH-TT--HHHHHHHHTT--S-B-SHHHHHHHIIIIITSHHHHHHHHHHHHHHHHHHHHSS---HHHHHHHHHHHHHHHHHHHHHT-----THHHHHHHHHHHHTGGGGGG---SSS-SBGGGHHHHHTTT-S-EEEEEETT--HHHHHHHGGG-TTEEEEEEEEEPPSS--IIIIIHHHHH---GGG-SSTT--TTHHHHHHHHHHHTT--GGGEEEEESS-----TT--EEEEEE-HHHHHHHH--SHHHHHHHHHHHHHHH-HHHHHHHHHHHTT-EEEEE-S---EEEEE-----SSS-B-----SSEEEESS--S--HHHHHHT-EEE--TTS-TTSEEEEPPTTEESSSTT-EEEE-SS--HHHHEEEEEEEEEE---/-HHHHHHHHHTTTT-SEEEEEETT-HHHHS-HHHHHHHTTPEEEEES-HHHHHHHHHH-GGGGSSSEEEEE-S-----HHHHHHSEEEEE-HHHH-TTB-HHHHHH-TT--HHHHHHHHTT--S-B-SHHHHHHHIIIIITSHHHHHHHHHHHHHHHHHHHHSS---HHHHHHHHHHHHHHHHHHHHHT-----THHHHHHHHHHHHTGGGGGG---SSS-SBGGGHHHHHTTT-S-EEEEEETT--HHHHHHHGGG-TTEEEEEEEEEPPSS--IIIIIHHHHH---GGG-SSTT--TTHHHHHHHHHHHTT--GGGEEEEESS-----TT--EEEEEE-HHHHHHHH--SHHHHHHHHHHHHHHH-HHHHHHHHHHHTT-EEEEE-S---EEEEE-----SSS-B-----SSEEEESS--S--HHHHHHT-EEE--TTS-TTSEEEEPPTTEESSSTT-EEEE-SS--HHHHEEEEEEEEEE---

pLDDT: mean 90.09, std 9.96, range [48.38, 98.88]

InterPro domains:
  IPR017850 Alkaline-phosphatase-like, core domain superfamily [SSF53649] (230-479)

Solvent-accessible surface area (backbone atoms only — not comparable to full-atom values): 51953 Å² total; per-residue (Å²): 104,39,66,61,53,49,40,58,69,62,36,63,85,83,48,44,37,33,34,37,38,28,69,67,48,51,57,82,79,44,64,53,63,60,53,42,42,73,73,58,31,45,81,41,79,48,84,46,60,69,61,42,50,53,39,66,76,65,38,69,62,76,71,40,82,25,33,34,38,40,30,48,63,97,67,80,71,60,65,71,57,56,70,71,26,49,77,34,76,50,37,60,47,71,75,39,65,44,41,28,44,64,61,59,69,69,39,79,78,63,56,58,46,43,42,45,62,36,50,75,73,58,87,64,81,26,54,48,62,68,51,30,52,51,42,44,59,60,42,27,56,17,61,68,44,45,50,52,51,47,52,50,50,51,53,51,52,51,51,58,66,69,40,70,89,71,47,76,66,53,50,47,52,48,45,51,52,51,20,49,48,51,41,55,26,51,77,51,75,44,88,83,82,70,67,81,52,52,64,59,47,45,51,41,53,78,70,47,51,73,57,52,78,75,53,81,58,92,88,48,44,59,34,37,32,40,40,54,66,56,65,51,65,77,74,56,38,30,31,40,38,34,36,34,35,31,15,40,40,51,46,62,45,34,52,68,50,38,78,52,44,42,65,48,83,46,63,26,31,33,40,69,50,17,32,67,38,34,11,35,39,14,29,46,38,50,37,53,49,55,72,42,92,53,41,79,45,65,87,53,39,65,60,36,29,52,51,38,42,42,74,73,68,48,54,75,79,20,50,43,80,50,63,57,81,82,74,85,80,60,91,62,53,34,42,36,39,34,42,33,53,66,53,36,53,48,33,72,38,35,69,57,48,69,58,43,48,50,54,53,40,42,52,53,22,70,65,42,58,68,55,50,47,51,50,52,42,46,75,73,59,32,49,40,34,40,33,30,32,12,8,36,44,66,25,36,16,69,28,69,87,68,90,70,62,64,62,55,86,64,92,51,41,14,42,50,39,24,61,72,68,63,82,86,41,69,59,53,64,74,68,57,50,40,81,47,90,46,66,62,41,60,80,71,43,45,40,36,25,39,44,80,51,36,26,38,41,60,60,78,36,59,34,33,45,44,17,33,73,39,65,41,16,28,41,14,40,38,33,39,57,73,46,73,58,79,126,105,39,66,61,54,49,40,58,69,62,35,62,85,81,48,43,38,33,32,38,37,27,70,68,50,51,57,81,79,43,64,53,64,59,53,42,41,74,72,56,31,47,80,42,79,48,85,48,59,68,62,42,50,51,38,66,75,67,37,67,63,75,71,41,82,25,34,34,37,40,29,51,61,97,66,80,71,61,64,72,57,57,72,71,26,49,78,36,76,50,36,60,46,70,76,38,66,46,39,25,44,64,62,59,70,68,38,80,80,62,56,57,47,43,41,44,61,36,51,76,71,58,88,64,84,26,54,48,62,68,50,31,53,50,42,45,59,59,42,27,56,17,60,66,44,45,49,52,51,46,51,50,50,51,52,51,50,50,53,55,63,66,44,83,82,70,50,76,68,52,49,47,51,49,45,52,51,51,20,49,49,53,41,54,26,52,75,51,74,44,90,82,82,70,68,79,51,51,63,59,48,46,50,42,52,75,71,47,49,72,55,52,80,76,55,82,58,92,88,49,44,59,34,37,32,39,38,56,66,57,65,50,66,77,72,55,38,29,32,39,39,32,36,34,34,30,15,40,40,52,45,62,45,35,53,67,50,38,78,52,45,43,65,47,82,44,64,26,31,34,39,70,51,16,34,67,36,34,11,35,40,14,28,45,37,50,36,53,49,55,72,42,93,53,43,78,46,65,88,52,40,66,59,36,29,53,51,38,41,41,74,73,68,46,52,75,78,20,50,45,79,49,63,59,80,81,72,85,79,61,92,60,52,33,41,35,40,34,41,33,55,65,53,37,54,48,34,72,36,35,70,58,47,68,58,44,45,50,53,52,41,40,52,52,24,70,64,41,58,67,55,52,47,52,50,53,44,45,76,74,59,33,48,41,34,40,35,31,32,13,8,36,44,64,26,37,16,69,28,70,87,68,89,72,64,65,62,55,84,63,92,50,41,16,42,49,40,24,64,72,68,65,80,86,42,69,60,53,64,74,69,56,51,40,80,47,90,46,65,62,41,60,78,70,44,44,40,35,26,38,44,81,52,37,26,38,39,59,60,76,36,60,34,34,43,46,17,33,72,41,66,42,17,28,39,13,40,38,32,39,56,72,46,72,59,78,127

Foldseek 3Di:
DVLVLVCVQQCLVPFQFGEEEAQLPCCQLPVCVVVSVVSPEDEAEDDDQVVVVCCVVPPCSVVGRHYYYYYHDDDDDDPVSVVVGHYGYDACCVSQVLEARVLVSVQSLQDVLLVVQQSVPDDHRHNDHVSNVVCSVPGSLNQVSLVVVLVVLLVVLVVLLVPPDDDLVSLQVSQLSVLLNLLSCLVNVHDDDNCVVQVSLVVCQQPPVLCQVVDDDLPARQELLCHVVNQCVVVFQAEEEAAAAAFSNLVSLLCSLVPQFRKDKGKHFADALLDCLALVLSNQQSAFLAPDPRSQDCPCSVVSNLVNVVVSPDDSVQEEEEEDLDDDDDLNHRHYYYYYHQLVVCQQVDQPFPSSSSVSSNVVSVVCSVVVSVVVCVVSPHFYKYKYSWHKHKAAAQAAQPDQADWDDHPAFFKTKHQPGDPPDPRLVVQVWDFHCQRSHDNSITMTGHRPRYTNPDHGGIGMHGRHSGSRTTMMMMMTTDDGHDD/DVLVLVCVQQCLVPFQFGEEEEQLPCCQLPVCVVVSVVSPEDEAEDDDQVVVVCCVVPPCNVVGRHYYYYYHDDDDDDPVSVVVGHYGYDACCVSQVLEARVLVSVQSLQDVQLVVQQSVPDDHRHNDHVSNVVCSVPGSLNQVSLVVVLVVLLVVLVVLLVPPDDDLVSLQVSQLSVLLSLLSCLVNVHDDDNCVVQVSLVVCQQPPVLCQVVDDDLVADQELLCHVVNQCVVVFQAEEEAAAAAFSNLVSLLCSLVPQFRKDKGKHFADALLDCLALVLSNQQSAFLAPDPRSQDCPCSVVSNLVNVVVSPDDSVQEEEEEDLDDDDDLNHRHYYYYYHQLVVCQQVDQPFPSSSSVSSNVVSVVCSVVVSVVVCVVSPHFYKYKYSWHKHKAAAPAAQPDQADWDDHPAFFKTKHQDGDPPRPRLVVQVWDFHCQRSHDNSITMTGHRPRYTNPDHGGIGMHGRHSGSRTTMMMMMTTDDGHDD

Sequence (974 aa):
MFREYLVQKLGALYEDKIIIFDFDNIKNRYNYVEILEEFGFKIIFYDDATQFRNIYNNDTAYFYTRVAIIVILKCYVPYDVLKSFYNVEISWSSLFPELNKEVILNDKSLDLDLLYGAYSELYENLHIYEKTIDYVVRRVYGKENVQNYINKIEENLLASIRDRSLDYKAWIKVAAQKGKAEYIAAQCGVNVNFSFIDDEFKKFIINEYKSLSSITSRESPIMVNRVLDYIAKSKEKVALIVLDGMSVFDFNILSKGFESIDYEEDYIYAMIPTTTAISRQSLLSGKFPVQLERPFDLSREEKQFHEKAKDLGYLEKQVLYTRGYNIHIGPNIKFLSVIINDIDNLVHGQIQGREGMYNDINLLAHSRKIQELIKELYSKGFNIYITADHGNTLCTGLGAIRGAGVEVETRSKRMVIFKDFVRNNENIDSYGLIDYPGYYLDKQYKYYICNTGTSFDTKDSMVMTHGGISIDEVIVPFIKIKAVQNGMFREYLVQKLGALYEDKIIIFDFDNIKNRYNYVEILEEFGFKIIFYDDATQFRNIYNNDTAYFYTRVAIIVILKCYVPYDVLKSFYNVEISWSSLFPELNKEVILNDKSLDLDLLYGAYSELYENLHIYEKTIDYVVRRVYGKENVQNYINKIEENLLASIRDRSLDYKAWIKVAAQKGKAEYIAAQCGVNVNFSFIDDEFKKFIINEYKSLSSITSRESPIMVNRVLDYIAKSKEKVALIVLDGMSVFDFNILSKGFESIDYEEDYIYAMIPTTTAISRQSLLSGKFPVQLERPFDLSREEKQFHEKAKDLGYLEKQVLYTRGYNIHIGPNIKFLSVIINDIDNLVHGQIQGREGMYNDINLLAHSRKIQELIKELYSKGFNIYITADHGNTLCTGLGAIRGAGVEVETRSKRMVIFKDFVRNNENIDSYGLIDYPGYYLDKQYKYYICNTGTSFDTKDSMVMTHGGISIDEVIVPFIKIKAVQNG

Nearest PDB structures (foldseek):
  7pva-assembly2_D  TM=6.110E-01  e=1.283E-18  Porphyromonas gingivalis W83
  8thp-assembly1_A  TM=5.360E-01  e=7.899E-16  Flavobacterium johnsoniae UW101
  7mw8-assembly4_A  TM=6.040E-01  e=1.845E-07  Xanthomonas citri
  2vda-assembly1_A  TM=1.635E-01  e=1.037E+00  Escherichia coli
  7pva-assembly2_D  TM=6.030E-01  e=1.089E-18  Porphyromonas gingivalis W83

Organism: NCBI:txid2716538

Radius of gyration: 33.22 Å; Cα contacts (8 Å, |Δi|>4): 1788; chains: 2; bounding box: 77×106×74 Å